Protein AF-0000000087151252 (afdb_homodimer)

Radius of gyration: 30.78 Å; Cα contacts (8 Å, |Δi|>4): 2308; chains: 2; bounding box: 63×96×91 Å

Organism: NCBI:txid2511166

Foldseek 3Di:
DPPPPCPDPPPPDDLVVLLVLVVLQQDWQAEEEAPADQPQPPDFNNLQVVLQVQLPRPHHYEYEDLVDCDHPHHGYHPAPLRPPDDHAEYEYEDELVCVLVNLLRCLVSPHQEYEAQYDDALLVDPVRVVSLLSSLVSCVVSVRAYFDHNAQAKAQNVNSGDSGSDPLSHQDPDQQAAFPQFAAEEEEECHRVQQSVLSNLLSNQRHHYRMGGHRHLCSGDDSLSVLLNLLQDDRHQEYEYEDADDPCPVSNLVSLQSNVVVNHAYEYQYFDPDPVRQVVSCNRRVDGGPDPVVVVVSCLQSLHHYDNGSLLRSLQSLLPRQAAFFPAQAEAEEEQDPVVQVVLVVLSVVLPGHDDWDDPVLLVQLCVLADNVFGSTRHGHRHNCSLQRVSRLSNVLSVQPDDRGRAYEYEYAAQDQPDDSHDLQSVLVSRVPGNGYYAYEHCADHYPNSSVSNSHSSHGYDDDSSSVSSNSCSSRRDSPPNPDDPDPPPPPDD/DPPPPCPDPPPPDPLVVLLVLVVLQQDWQAEEEAPADQPQPPDFNNLQVVLQVQLPRPHHYEYEDLVDCDHPHHGYHPALLRPPDDHAEYEYEDELVCVLVNLLRCLVSPHQEYEAQYDDALLVDPVRVVSLLSSLVSCVVSVRAYFDHNAQAKAQNVNSGDSGSDPLSHDDPDQQAAFPQFAAEEEEECHRVQQSVLSNLLSNQRHHYRMGGHRHLPSGDDSLSVLLNLLQDDRHQEYEYEDADDPCPVSNLVSLQSNVVVNHAYEYQYFDPDPVRQVVSCNRRVDGGPDPVVVVVSCLQSLHHYDNGSLLRSLQSLLPRQAAFFPAQAEAEEEQDPVVQVVLVVLSVVLPGHDDWDDPVLLVQLCVLADNPFGSTRHGHRHNCSLQRVSRLSNVLSVQPDDRGRAYEYEYAAQDQPDDSHDLQSVLVSRVPGNGYYAYEYCADHYPVSSVSNSHSSHGYDDDSSSVSSNSCSSRRDSPPHPDDPPPPPDPDD

Nearest PDB structures (foldseek):
  4yb8-assembly1_A  TM=8.398E-01  e=9.551E-38  Candidatus Korarchaeum cryptofilum OPF8
  4yaj-assembly1_C  TM=8.428E-01  e=3.394E-37  Candidatus Korarchaeum cryptofilum OPF8
  8wzu-assembly1_A  TM=8.624E-01  e=1.812E-35  Nitrosopumilus maritimus SCM1
  8wzu-assembly1_B  TM=8.651E-01  e=3.426E-34  Nitrosopumilus maritimus SCM1
  7cm9-assembly2_D  TM=8.663E-01  e=3.640E-33  Psychrobacter sp.

InterPro domains:
  IPR003781 CoA-binding [PF13380] (29-154)
  IPR003781 CoA-binding [SM00881] (25-121)
  IPR016102 Succinyl-CoA synthetase-like [G3DSA:3.40.50.261] (151-321)
  IPR016102 Succinyl-CoA synthetase-like [G3DSA:3.40.50.261] (324-485)
  IPR016102 Succinyl-CoA synthetase-like [SSF52210] (179-321)
  IPR016102 Succinyl-CoA synthetase-like [SSF52210] (328-480)
  IPR032875 Succinyl-CoA synthetase-like, flavodoxin domain [PF13607] (182-319)
  IPR036291 NAD(P)-binding domain superfamily [SSF51735] (22-151)

Solvent-accessible surface area (backbone atoms only — not comparable to full-atom values): 49402 Å² total; per-residue (Å²): 133,83,75,74,82,72,71,72,82,71,82,74,70,58,76,68,66,51,42,56,53,51,50,49,61,64,57,53,54,20,38,31,30,40,44,43,47,71,54,47,88,80,35,65,42,9,19,31,56,50,30,24,60,68,28,52,42,82,48,48,77,38,37,20,26,68,91,38,65,56,45,93,88,37,69,28,27,60,38,74,72,66,63,85,65,85,41,44,28,36,40,35,47,47,63,48,91,49,42,52,59,51,50,47,49,35,39,74,55,60,26,50,25,35,35,30,44,30,54,53,28,44,31,38,32,79,78,28,31,53,56,38,53,49,39,30,46,47,28,65,75,65,64,28,46,34,37,7,40,42,16,42,35,34,32,27,58,81,69,19,39,26,57,21,52,55,72,67,65,40,79,60,90,71,73,67,61,47,30,41,88,44,48,25,31,29,37,39,12,35,30,31,60,46,35,46,19,45,52,46,50,27,30,76,70,18,48,39,62,43,34,38,37,22,21,27,59,35,50,61,41,41,61,48,58,52,50,36,40,49,28,68,41,92,72,44,42,32,38,41,31,39,43,55,52,77,86,52,58,68,55,39,52,50,22,38,51,44,11,51,75,64,71,29,46,42,36,34,33,63,55,26,83,36,73,46,12,33,53,24,37,28,46,52,47,48,36,70,43,57,63,42,69,62,51,51,54,48,30,47,42,51,28,36,44,78,27,80,45,67,66,36,41,46,29,20,50,50,38,56,38,59,37,54,62,29,87,42,57,28,42,37,37,39,18,37,29,49,48,51,37,25,46,48,38,35,53,41,43,74,70,71,35,41,53,53,81,62,52,68,73,59,27,62,68,37,46,79,39,27,59,73,51,29,33,50,50,47,40,24,23,26,34,69,62,10,47,77,68,49,13,51,59,52,43,50,48,54,50,68,72,40,85,81,38,23,31,37,38,41,36,39,74,30,48,39,73,86,55,68,63,61,63,58,66,59,49,36,54,49,55,72,71,42,73,45,25,76,46,37,34,21,72,22,58,59,19,74,50,39,50,52,54,29,17,70,52,35,42,71,73,31,63,42,71,67,36,43,48,32,16,52,46,51,32,46,54,64,55,73,48,60,72,75,81,79,76,74,70,69,74,70,73,126,135,81,76,74,82,73,71,74,83,71,82,73,70,59,75,69,64,50,41,55,52,51,50,50,62,65,58,54,57,22,39,30,31,40,44,42,49,71,54,47,86,79,34,66,44,10,19,31,57,48,30,24,60,66,28,53,42,84,51,48,76,39,37,18,24,69,88,39,65,57,45,92,89,37,70,28,27,60,39,74,74,66,63,84,64,85,41,44,29,36,40,36,47,48,63,48,92,50,43,53,58,52,50,49,49,34,40,75,56,61,26,50,25,35,35,29,42,29,54,54,28,46,31,39,33,78,76,28,30,55,56,38,52,50,39,29,47,48,28,66,74,66,65,29,47,34,36,7,40,42,18,43,36,32,32,28,56,81,69,19,40,26,57,22,51,54,72,67,65,39,77,59,91,71,73,67,60,46,29,42,88,43,47,25,31,28,37,39,11,37,30,31,60,46,36,47,20,44,51,45,49,27,32,74,70,18,49,39,63,45,34,39,37,22,21,27,62,34,50,60,40,41,60,49,59,52,50,36,40,51,29,67,42,91,69,44,41,33,38,40,31,38,44,56,52,76,87,53,58,69,57,38,52,52,22,38,50,44,11,50,75,63,71,30,47,43,34,34,33,62,55,28,82,36,72,48,11,32,53,25,36,28,46,53,48,47,37,69,44,56,64,45,69,63,51,50,55,49,30,47,42,50,28,38,44,77,26,81,44,67,65,37,41,43,29,20,50,49,36,57,38,60,38,53,62,29,88,43,55,29,42,37,37,40,17,36,30,49,46,52,37,25,46,48,38,35,54,39,45,73,72,71,35,42,54,54,81,61,52,70,72,58,27,62,69,38,48,79,38,28,61,74,49,30,32,49,51,46,42,23,24,26,33,70,62,10,49,77,69,49,13,50,60,51,44,50,49,55,51,68,73,38,86,79,36,24,31,36,37,41,37,38,74,32,48,37,72,85,54,68,62,63,65,57,68,60,48,36,54,50,56,70,71,43,73,45,23,74,47,36,33,20,73,23,57,58,19,75,49,39,51,53,54,31,17,70,52,35,41,72,74,33,63,43,70,68,36,45,49,33,16,51,47,51,29,46,54,64,55,73,49,61,73,76,82,80,77,76,74,70,74,84,66,128

pLDDT: mean 88.68, std 16.19, range [20.23, 98.88]

Structure (mmCIF, N/CA/C/O backbone):
data_AF-0000000087151252-model_v1
#
loop_
_entity.id
_entity.type
_entity.pdbx_description
1 polymer 'CoA-binding domain-containing protein'
#
loop_
_atom_site.group_PDB
_atom_site.id
_atom_site.type_symbol
_atom_site.label_atom_id
_atom_site.label_alt_id
_atom_site.label_comp_id
_atom_site.label_asym_id
_atom_site.label_entity_id
_atom_site.label_seq_id
_atom_site.pdbx_PDB_ins_code
_atom_site.Cartn_x
_atom_site.Cartn_y
_atom_site.Cartn_z
_atom_site.occupancy
_atom_site.B_iso_or_equiv
_atom_site.auth_seq_id
_atom_site.auth_comp_id
_atom_site.auth_asym_id
_atom_site.auth_atom_id
_atom_site.pdbx_PDB_model_num
ATOM 1 N N . MET A 1 1 ? 6.73 -19.562 -46.688 1 26.31 1 MET A N 1
ATOM 2 C CA . MET A 1 1 ? 5.918 -20.734 -46.406 1 26.31 1 MET A CA 1
ATOM 3 C C . MET A 1 1 ? 5.59 -20.828 -44.906 1 26.31 1 MET A C 1
ATOM 5 O O . MET A 1 1 ? 6.488 -20.969 -44.094 1 26.31 1 MET A O 1
ATOM 9 N N . THR A 1 2 ? 4.566 -20.016 -44.469 1 27.31 2 THR A N 1
ATOM 10 C CA . THR A 1 2 ? 4.098 -19.688 -43.125 1 27.31 2 THR A CA 1
ATOM 11 C C . THR A 1 2 ? 3.574 -20.938 -42.406 1 27.31 2 THR A C 1
ATOM 13 O O . THR A 1 2 ? 2.59 -21.531 -42.844 1 27.31 2 THR A O 1
ATOM 16 N N . THR A 1 3 ? 4.473 -21.766 -41.875 1 30.97 3 THR A N 1
ATOM 17 C CA . THR A 1 3 ? 4.078 -23.047 -41.312 1 30.97 3 THR A CA 1
ATOM 18 C C . THR A 1 3 ? 3.018 -22.859 -40.219 1 30.97 3 THR A C 1
ATOM 20 O O . THR A 1 3 ? 3.236 -22.125 -39.25 1 30.97 3 THR A O 1
ATOM 23 N N . PRO A 1 4 ? 1.717 -23.078 -40.594 1 32.88 4 PRO A N 1
ATOM 24 C CA . PRO A 1 4 ? 0.592 -22.953 -39.656 1 32.88 4 PRO A CA 1
ATOM 25 C C . PRO A 1 4 ? 0.782 -23.766 -38.375 1 32.88 4 PRO A C 1
ATOM 27 O O . PRO A 1 4 ? 1.34 -24.875 -38.438 1 32.88 4 PRO A O 1
ATOM 30 N N . SER A 1 5 ? 1.129 -23.125 -37.312 1 31.77 5 SER A N 1
ATOM 31 C CA . SER A 1 5 ? 1.277 -23.75 -36 1 31.77 5 SER A CA 1
ATOM 32 C C . SER A 1 5 ? 0.039 -24.562 -35.625 1 31.77 5 SER A C 1
ATOM 34 O O . SER A 1 5 ? -1.017 -24 -35.344 1 31.77 5 SER A O 1
ATOM 36 N N . LEU A 1 6 ? -0.236 -25.734 -36.281 1 31.92 6 LEU A N 1
ATOM 37 C CA . LEU A 1 6 ? -1.342 -26.656 -36.062 1 31.92 6 LEU A CA 1
ATOM 38 C C . LEU A 1 6 ? -1.328 -27.203 -34.656 1 31.92 6 LEU A C 1
ATOM 40 O O . LEU A 1 6 ? -0.606 -28.156 -34.344 1 31.92 6 LEU A O 1
ATOM 44 N N . THR A 1 7 ? -1.329 -26.422 -33.688 1 33.91 7 THR A N 1
ATOM 45 C CA . THR A 1 7 ? -1.478 -27.172 -32.469 1 33.91 7 THR A CA 1
ATOM 46 C C . THR A 1 7 ? -2.805 -27.938 -32.438 1 33.91 7 THR A C 1
ATOM 48 O O . THR A 1 7 ? -3.867 -27.328 -32.625 1 33.91 7 THR A O 1
ATOM 51 N N . PRO A 1 8 ? -2.867 -29.219 -32.844 1 31.44 8 PRO A N 1
ATOM 52 C CA . PRO A 1 8 ? -4.117 -29.984 -32.844 1 31.44 8 PRO A CA 1
ATOM 53 C C .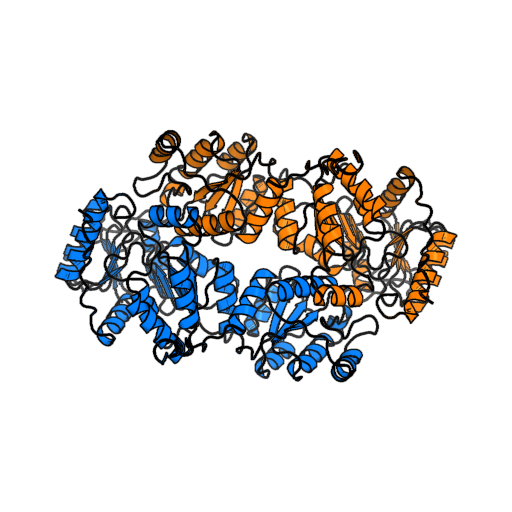 PRO A 1 8 ? -5 -29.688 -31.641 1 31.44 8 PRO A C 1
ATOM 55 O O . PRO A 1 8 ? -4.5 -29.297 -30.594 1 31.44 8 PRO A O 1
ATOM 58 N N . ALA A 1 9 ? -6.285 -29.547 -31.922 1 39.12 9 ALA A N 1
ATOM 59 C CA . ALA A 1 9 ? -7.375 -29.453 -30.938 1 39.12 9 ALA A CA 1
ATOM 60 C C . ALA A 1 9 ? -7.332 -30.609 -29.953 1 39.12 9 ALA A C 1
ATOM 62 O O . ALA A 1 9 ? -7.527 -31.766 -30.328 1 39.12 9 ALA A O 1
ATOM 63 N N . GLN A 1 10 ? -6.48 -30.547 -28.922 1 34.94 10 GLN A N 1
ATOM 64 C CA . GLN A 1 10 ? -6.488 -31.594 -27.906 1 34.94 10 GLN A CA 1
ATOM 65 C C . GLN A 1 10 ? -7.914 -31.984 -27.516 1 34.94 10 GLN A C 1
ATOM 67 O O . GLN A 1 10 ? -8.773 -31.109 -27.328 1 34.94 10 GLN A O 1
ATOM 72 N N . ASP A 1 11 ? -8.32 -33.125 -27.75 1 34.62 11 ASP A N 1
ATOM 73 C CA . ASP A 1 11 ? -9.57 -33.719 -27.312 1 34.62 11 ASP A CA 1
ATOM 74 C C . ASP A 1 11 ? -9.844 -33.438 -25.828 1 34.62 11 ASP A C 1
ATOM 76 O O . ASP A 1 11 ? -9.07 -33.875 -24.969 1 34.62 11 ASP A O 1
ATOM 80 N N . HIS A 1 12 ? -10.422 -32.312 -25.531 1 39.84 12 HIS A N 1
ATOM 81 C CA . HIS A 1 12 ? -10.867 -31.938 -24.203 1 39.84 12 HIS A CA 1
ATOM 82 C C . HIS A 1 12 ? -11.75 -33.031 -23.578 1 39.84 12 HIS A C 1
ATOM 84 O O . HIS A 1 12 ? -12.742 -33.438 -24.188 1 39.84 12 HIS A O 1
ATOM 90 N N . ALA A 1 13 ? -11.289 -33.812 -22.672 1 43.25 13 ALA A N 1
ATOM 91 C CA . ALA A 1 13 ? -12.102 -34.75 -21.906 1 43.25 13 ALA A CA 1
ATOM 92 C C . ALA A 1 13 ? -13.414 -34.125 -21.469 1 43.25 13 ALA A C 1
ATOM 94 O O . ALA A 1 13 ? -13.477 -32.906 -21.25 1 43.25 13 ALA A O 1
ATOM 95 N N . PRO A 1 14 ? -14.539 -34.781 -21.328 1 40.28 14 PRO A N 1
ATOM 96 C CA . PRO A 1 14 ? -15.789 -34.188 -20.859 1 40.28 14 PRO A CA 1
ATOM 97 C C . PRO A 1 14 ? -15.633 -33.469 -19.516 1 40.28 14 PRO A C 1
ATOM 99 O O . PRO A 1 14 ? -14.734 -33.781 -18.734 1 40.28 14 PRO A O 1
ATOM 102 N N . ALA A 1 15 ? -16.484 -32.406 -19.422 1 49.31 15 ALA A N 1
ATOM 103 C CA . ALA A 1 15 ? -16.453 -31.406 -18.328 1 49.31 15 ALA A CA 1
ATOM 104 C C . ALA A 1 15 ? -16.375 -32.094 -16.969 1 49.31 15 ALA A C 1
ATOM 106 O O . ALA A 1 15 ? -15.672 -31.641 -16.078 1 49.31 15 ALA A O 1
ATOM 107 N N . ASP A 1 16 ? -17.062 -33.219 -16.797 1 45.44 16 ASP A N 1
ATOM 108 C CA . ASP A 1 16 ? -17.234 -33.906 -15.523 1 45.44 16 ASP A CA 1
ATOM 109 C C . ASP A 1 16 ? -15.961 -34.656 -15.141 1 45.44 16 ASP A C 1
ATOM 111 O O . ASP A 1 16 ? -15.555 -34.688 -13.977 1 45.44 16 ASP A O 1
ATOM 115 N N . ALA A 1 17 ? -15.352 -35.375 -16.016 1 46.94 17 ALA A N 1
ATOM 116 C CA . ALA A 1 17 ? -14.148 -36.188 -15.773 1 46.94 17 ALA A CA 1
ATOM 117 C C . ALA A 1 17 ? -12.945 -35.281 -15.492 1 46.94 17 ALA A C 1
ATOM 119 O O . ALA A 1 17 ? -12.094 -35.625 -14.664 1 46.94 17 ALA A O 1
ATOM 120 N N . GLY A 1 18 ? -13.023 -34.125 -15.883 1 65.81 18 GLY A N 1
ATOM 121 C CA . GLY A 1 18 ? -11.984 -33.125 -15.688 1 65.81 18 GLY A CA 1
ATOM 122 C C . GLY A 1 18 ? -11.969 -32.531 -14.281 1 65.81 18 GLY A C 1
ATOM 123 O O . GLY A 1 18 ? -10.906 -32.438 -13.664 1 65.81 18 GLY A O 1
ATOM 124 N N . GLY A 1 19 ? -13.141 -32.406 -13.742 1 76.44 19 GLY A N 1
ATOM 125 C CA . GLY A 1 19 ? -13.273 -31.859 -12.391 1 76.44 19 GLY A CA 1
ATOM 126 C C . GLY A 1 19 ? -12.797 -32.812 -11.32 1 76.44 19 GLY A C 1
ATOM 127 O O . GLY A 1 19 ? -12.07 -32.438 -10.406 1 76.44 19 GLY A O 1
ATOM 128 N N . ALA A 1 20 ? -13.125 -34.156 -11.508 1 83.19 20 ALA A N 1
ATOM 129 C CA . ALA A 1 20 ? -12.734 -35.156 -10.547 1 83.19 20 ALA A CA 1
ATOM 130 C C . ALA A 1 20 ? -11.219 -35.344 -10.539 1 83.19 20 ALA A C 1
ATOM 132 O O . ALA A 1 20 ? -10.617 -35.562 -9.484 1 83.19 20 ALA A O 1
ATOM 133 N N . ALA A 1 21 ? -10.68 -35.219 -11.68 1 88.81 21 ALA A N 1
ATOM 134 C CA . ALA A 1 21 ? -9.227 -35.406 -11.797 1 88.81 21 ALA A CA 1
ATOM 135 C C . ALA A 1 21 ? -8.492 -34.25 -11.086 1 88.81 21 ALA A C 1
ATOM 137 O O . ALA A 1 21 ? -7.473 -34.5 -10.43 1 88.81 21 ALA A O 1
ATOM 138 N N . ILE A 1 22 ? -9.023 -33.062 -11.188 1 95.19 22 ILE A N 1
ATOM 139 C CA . ILE A 1 22 ? -8.406 -31.906 -10.547 1 95.19 22 ILE A CA 1
ATOM 140 C C . ILE A 1 22 ? -8.57 -32 -9.031 1 95.19 22 ILE A C 1
ATOM 142 O O . ILE A 1 22 ? -7.641 -31.703 -8.273 1 95.19 22 ILE A O 1
ATOM 146 N N . GLU A 1 23 ? -9.711 -32.469 -8.633 1 92.88 23 GLU A N 1
ATOM 147 C CA . GLU A 1 23 ? -9.953 -32.656 -7.199 1 92.88 23 GLU A CA 1
ATOM 148 C C . GLU A 1 23 ? -8.969 -33.656 -6.594 1 92.88 23 GLU A C 1
ATOM 150 O O . GLU A 1 23 ? -8.398 -33.406 -5.527 1 92.88 23 GLU A O 1
ATOM 155 N N . ALA A 1 24 ? -8.836 -34.719 -7.297 1 92.19 24 ALA A N 1
ATOM 156 C CA . ALA A 1 24 ? -7.898 -35.75 -6.828 1 92.19 24 ALA A CA 1
ATOM 157 C C . ALA A 1 24 ? -6.469 -35.219 -6.828 1 92.19 24 ALA A C 1
ATOM 159 O O . ALA A 1 24 ? -5.68 -35.531 -5.934 1 92.19 24 ALA A O 1
ATOM 160 N N . PHE A 1 25 ? -6.164 -34.469 -7.766 1 96.44 25 PHE A N 1
ATOM 161 C CA . PHE A 1 25 ? -4.859 -33.812 -7.891 1 96.44 25 PHE A CA 1
ATOM 162 C C . PHE A 1 25 ? -4.566 -32.938 -6.676 1 96.44 25 PHE A C 1
ATOM 164 O O . PHE A 1 25 ? -3.455 -32.969 -6.141 1 96.44 25 PHE A O 1
ATOM 171 N N . LEU A 1 26 ? -5.574 -32.219 -6.184 1 97.75 26 LEU A N 1
ATOM 172 C CA . LEU A 1 26 ? -5.402 -31.234 -5.133 1 97.75 26 LEU A CA 1
ATOM 173 C C . LEU A 1 26 ? -5.555 -31.859 -3.754 1 97.75 26 LEU A C 1
ATOM 175 O O . LEU A 1 26 ? -5.273 -31.219 -2.74 1 97.75 26 LEU A O 1
ATOM 179 N N . LYS A 1 27 ? -5.93 -33.188 -3.676 1 96.88 27 LYS A N 1
ATOM 180 C CA . LYS A 1 27 ? -6.164 -33.844 -2.4 1 96.88 27 LYS A CA 1
ATOM 181 C C . LYS A 1 27 ? -5.469 -35.219 -2.361 1 96.88 27 LYS A C 1
ATOM 183 O O . LYS A 1 27 ? -6.094 -36.219 -2.045 1 96.88 27 LYS A O 1
ATOM 188 N N . PRO A 1 28 ? -4.215 -35.188 -2.564 1 97.75 28 PRO A N 1
ATOM 189 C CA . PRO A 1 28 ? -3.5 -36.469 -2.502 1 97.75 28 PRO A CA 1
ATOM 190 C C . PRO A 1 28 ? -3.369 -37 -1.077 1 97.75 28 PRO A C 1
ATOM 192 O O . PRO A 1 28 ? -3.303 -36.219 -0.126 1 97.75 28 PRO A O 1
ATOM 195 N N . LYS A 1 29 ? -3.303 -38.25 -0.975 1 96.75 29 LYS A N 1
ATOM 196 C CA . LYS A 1 29 ? -3.09 -38.906 0.322 1 96.75 29 LYS A CA 1
ATOM 197 C C . LYS A 1 29 ? -1.644 -39.375 0.474 1 96.75 29 LYS A C 1
ATOM 199 O O . LYS A 1 29 ? -1.199 -39.688 1.581 1 96.75 29 LYS A O 1
ATOM 204 N N . SER A 1 30 ? -0.995 -39.438 -0.551 1 97.75 30 SER A N 1
ATOM 205 C CA . SER A 1 30 ? 0.424 -39.781 -0.576 1 97.75 30 SER A CA 1
ATOM 206 C C . SER A 1 30 ? 1.166 -39 -1.645 1 97.75 30 SER A C 1
ATOM 208 O O . SER A 1 30 ? 0.659 -38.812 -2.754 1 97.75 30 SER A O 1
ATOM 210 N N . ILE A 1 31 ? 2.373 -38.5 -1.256 1 98.25 31 ILE A N 1
ATOM 211 C CA . ILE A 1 31 ? 3.139 -37.625 -2.156 1 98.25 31 ILE A CA 1
ATOM 212 C C . ILE A 1 31 ? 4.578 -38.125 -2.24 1 98.25 31 ILE A C 1
ATOM 214 O O . ILE A 1 31 ? 5.27 -38.219 -1.223 1 98.25 31 ILE A O 1
ATOM 218 N N . ALA A 1 32 ? 5.016 -38.469 -3.418 1 98.5 32 ALA A N 1
ATOM 219 C CA . ALA A 1 32 ? 6.414 -38.812 -3.662 1 98.5 32 ALA A CA 1
ATOM 220 C C . ALA A 1 32 ? 7.203 -37.562 -4.09 1 98.5 32 ALA A C 1
ATOM 222 O O . ALA A 1 32 ? 6.754 -36.781 -4.938 1 98.5 32 ALA A O 1
ATOM 223 N N . LEU A 1 33 ? 8.328 -37.375 -3.434 1 97.88 33 LEU A N 1
ATOM 224 C CA . LEU A 1 33 ? 9.258 -36.312 -3.82 1 97.88 33 LEU A CA 1
ATOM 225 C C . LEU A 1 33 ? 10.445 -36.875 -4.594 1 97.88 33 LEU A C 1
ATOM 227 O O . LEU A 1 33 ? 11.414 -37.344 -3.992 1 97.88 33 LEU A O 1
ATOM 231 N N . ILE A 1 34 ? 10.297 -36.781 -5.926 1 98.06 34 ILE A N 1
ATOM 232 C CA . ILE A 1 34 ? 11.375 -37.281 -6.785 1 98.06 34 ILE A CA 1
ATOM 233 C C . ILE A 1 34 ? 12.531 -36.281 -6.789 1 98.06 34 ILE A C 1
ATOM 235 O O . ILE A 1 34 ? 12.375 -35.156 -7.25 1 98.06 34 ILE A O 1
ATOM 239 N N . GLY A 1 35 ? 13.68 -36.656 -6.324 1 95.25 35 GLY A N 1
ATOM 240 C CA . GLY A 1 35 ? 14.82 -35.781 -6.16 1 95.25 35 GLY A CA 1
ATOM 241 C C . GLY A 1 35 ? 14.945 -35.219 -4.75 1 95.25 35 GLY A C 1
ATOM 242 O O . GLY A 1 35 ? 15.586 -34.188 -4.535 1 95.25 35 GLY A O 1
ATOM 243 N N . ALA A 1 36 ? 14.336 -35.844 -3.795 1 94.75 36 ALA A N 1
ATOM 244 C CA . ALA A 1 36 ? 14.391 -35.406 -2.4 1 94.75 36 ALA A CA 1
ATOM 245 C C . ALA A 1 36 ? 15.836 -35.25 -1.932 1 94.75 36 ALA A C 1
ATOM 247 O O . ALA A 1 36 ? 16.719 -36 -2.35 1 94.75 36 ALA A O 1
ATOM 248 N N . ALA A 1 37 ? 16.031 -34.219 -1.108 1 91.62 37 ALA A N 1
ATOM 249 C CA . ALA A 1 37 ? 17.375 -33.906 -0.602 1 91.62 37 ALA A CA 1
ATOM 250 C C . ALA A 1 37 ? 17.312 -33.469 0.855 1 91.62 37 ALA A C 1
ATOM 252 O O . ALA A 1 37 ? 16.312 -32.906 1.302 1 91.62 37 ALA A O 1
ATOM 253 N N . PRO A 1 38 ? 18.422 -33.656 1.586 1 87.56 38 PRO A N 1
ATOM 254 C CA . PRO A 1 38 ? 18.422 -33.344 3.02 1 87.56 38 PRO A CA 1
ATOM 255 C C . PRO A 1 38 ? 18.578 -31.875 3.314 1 87.56 38 PRO A C 1
ATOM 257 O O . PRO A 1 38 ? 18.219 -31.406 4.402 1 87.56 38 PRO A O 1
ATOM 260 N N . ALA A 1 39 ? 19.188 -31.094 2.461 1 75.94 39 ALA A N 1
ATOM 261 C CA . ALA A 1 39 ? 19.469 -29.688 2.734 1 75.94 39 ALA A CA 1
ATOM 262 C C . ALA A 1 39 ? 18.188 -28.859 2.705 1 75.94 39 ALA A C 1
ATOM 264 O O . ALA A 1 39 ? 17.812 -28.328 1.657 1 75.94 39 ALA A O 1
ATOM 265 N N . GLU A 1 40 ? 17.672 -28.547 3.83 1 72.56 40 GLU A N 1
ATOM 266 C CA . GLU A 1 40 ? 16.328 -27.969 3.934 1 72.56 40 GLU A CA 1
ATOM 267 C C . GLU A 1 40 ? 16.391 -26.438 3.777 1 72.56 40 GLU A C 1
ATOM 269 O O . GLU A 1 40 ? 15.398 -25.828 3.369 1 72.56 40 GLU A O 1
ATOM 274 N N . GLN A 1 41 ? 17.375 -25.766 4.02 1 63.38 41 GLN A N 1
ATOM 275 C CA . GLN A 1 41 ? 17.375 -24.297 4.082 1 63.38 41 GLN A CA 1
ATOM 276 C C . GLN A 1 41 ? 17.938 -23.703 2.805 1 63.38 41 GLN A C 1
ATOM 278 O O . GLN A 1 41 ? 17.703 -22.516 2.51 1 63.38 41 GLN A O 1
ATOM 283 N N . ARG A 1 42 ? 18.516 -24.609 2.119 1 64.19 42 ARG A N 1
ATOM 284 C CA . ARG A 1 42 ? 19.281 -23.906 1.084 1 64.19 42 ARG A CA 1
ATOM 285 C C . ARG A 1 42 ? 19.047 -24.547 -0.285 1 64.19 42 ARG A C 1
ATOM 287 O O . ARG A 1 42 ? 19.875 -24.422 -1.181 1 64.19 42 ARG A O 1
ATOM 294 N N . SER A 1 43 ? 17.922 -25.109 -0.285 1 77.12 43 SER A N 1
ATOM 295 C CA . SER A 1 43 ? 17.656 -25.719 -1.589 1 77.12 43 SER A CA 1
ATOM 296 C C . SER A 1 43 ? 16.156 -25.906 -1.813 1 77.12 43 SER A C 1
ATOM 298 O O . SER A 1 43 ? 15.406 -26.141 -0.864 1 77.12 43 SER A O 1
ATOM 300 N N . ILE A 1 44 ? 15.781 -25.844 -3.08 1 83.38 44 ILE A N 1
ATOM 301 C CA . ILE A 1 44 ? 14.391 -26.062 -3.475 1 83.38 44 ILE A CA 1
ATOM 302 C C . ILE A 1 44 ? 13.953 -27.469 -3.076 1 83.38 44 ILE A C 1
ATOM 304 O O . ILE A 1 44 ? 12.883 -27.641 -2.49 1 83.38 44 ILE A O 1
ATOM 308 N N . ARG A 1 45 ? 14.789 -28.422 -3.303 1 87.62 45 ARG A N 1
ATOM 309 C CA . ARG A 1 45 ? 14.477 -29.812 -3.053 1 87.62 45 ARG A CA 1
ATOM 310 C C . ARG A 1 45 ? 14.297 -30.078 -1.562 1 87.62 45 ARG A C 1
ATOM 312 O O . ARG A 1 45 ? 13.398 -30.828 -1.164 1 87.62 45 ARG A O 1
ATOM 319 N N . GLY A 1 46 ? 15.125 -29.469 -0.816 1 86.88 46 GLY A N 1
ATOM 320 C CA . GLY A 1 46 ? 14.984 -29.578 0.626 1 86.88 46 GLY A CA 1
ATOM 321 C C . GLY A 1 46 ? 13.758 -28.859 1.162 1 86.88 46 GLY A C 1
ATOM 322 O O . GLY A 1 46 ? 13.094 -29.344 2.08 1 86.88 46 GLY A O 1
ATOM 323 N N . ALA A 1 47 ? 13.461 -27.781 0.597 1 88.19 47 ALA A N 1
ATOM 324 C CA . ALA A 1 47 ? 12.328 -26.969 1.043 1 88.19 47 ALA A CA 1
ATOM 325 C C . ALA A 1 47 ? 11.008 -27.688 0.798 1 88.19 47 ALA A C 1
ATOM 327 O O . ALA A 1 47 ? 10.062 -27.547 1.578 1 88.19 47 ALA A O 1
ATOM 328 N N . LEU A 1 48 ? 10.961 -28.484 -0.24 1 93.06 48 LEU A N 1
ATOM 329 C CA . LEU A 1 48 ? 9.734 -29.219 -0.571 1 93.06 48 LEU A CA 1
ATOM 330 C C . LEU A 1 48 ? 9.328 -30.141 0.572 1 93.06 48 LEU A C 1
ATOM 332 O O . LEU A 1 48 ? 8.164 -30.141 0.988 1 93.06 48 LEU A O 1
ATOM 336 N N . MET A 1 49 ? 10.281 -30.828 1.06 1 91.31 49 MET A N 1
ATOM 337 C CA . MET A 1 49 ? 9.992 -31.75 2.154 1 91.31 49 MET A CA 1
ATOM 338 C C . MET A 1 49 ? 9.656 -30.984 3.432 1 91.31 49 MET A C 1
ATOM 340 O O . MET A 1 49 ? 8.727 -31.359 4.152 1 91.31 49 MET A O 1
ATOM 344 N N . ARG A 1 50 ? 10.367 -29.969 3.684 1 90.88 50 ARG A N 1
ATOM 345 C CA . ARG A 1 50 ? 10.164 -29.156 4.883 1 90.88 50 ARG A CA 1
ATOM 346 C C . ARG A 1 50 ? 8.766 -28.547 4.895 1 90.88 50 ARG A C 1
ATOM 348 O O . ARG A 1 50 ? 8.047 -28.641 5.895 1 90.88 50 ARG A O 1
ATOM 355 N N . VAL A 1 51 ? 8.398 -27.969 3.838 1 91.88 51 VAL A N 1
ATOM 356 C CA . VAL A 1 51 ? 7.133 -27.266 3.764 1 91.88 51 VAL A CA 1
ATOM 357 C C . VAL A 1 51 ? 5.973 -28.25 3.863 1 91.88 51 VAL A C 1
ATOM 359 O O . VAL A 1 51 ? 4.969 -27.969 4.52 1 91.88 51 VAL A O 1
ATOM 362 N N . LEU A 1 52 ? 6.145 -29.375 3.244 1 92.5 52 LEU A N 1
ATOM 363 C CA . LEU A 1 52 ? 5.113 -30.406 3.314 1 92.5 52 LEU A CA 1
ATOM 364 C C . LEU A 1 52 ? 4.918 -30.875 4.75 1 92.5 52 LEU A C 1
ATOM 366 O O . LEU A 1 52 ? 3.783 -31.047 5.203 1 92.5 52 LEU A O 1
ATOM 370 N N . ARG A 1 53 ? 5.969 -31.047 5.438 1 90.62 53 ARG A N 1
ATOM 371 C CA . ARG A 1 53 ? 5.914 -31.516 6.816 1 90.62 53 ARG A CA 1
ATOM 372 C C . ARG A 1 53 ? 5.336 -30.453 7.738 1 90.62 53 ARG A C 1
ATOM 374 O O . ARG A 1 53 ? 4.453 -30.734 8.547 1 90.62 53 ARG A O 1
ATOM 381 N N . ARG A 1 54 ? 5.777 -29.312 7.547 1 88.81 54 ARG A N 1
ATOM 382 C CA . ARG A 1 54 ? 5.379 -28.219 8.43 1 88.81 54 ARG A CA 1
ATOM 383 C C . ARG A 1 54 ? 3.959 -27.766 8.125 1 88.81 54 ARG A C 1
ATOM 385 O O . ARG A 1 54 ? 3.291 -27.172 8.984 1 88.81 54 ARG A O 1
ATOM 392 N N . GLY A 1 55 ? 3.598 -27.984 6.855 1 88.44 55 GLY A N 1
ATOM 393 C CA . GLY A 1 55 ? 2.268 -27.578 6.441 1 88.44 55 GLY A CA 1
ATOM 394 C C . GLY A 1 55 ? 1.161 -28.422 7.031 1 88.44 55 GLY A C 1
ATOM 395 O O . GLY A 1 55 ? -0.021 -28.109 6.871 1 88.44 55 GLY A O 1
ATOM 396 N N . GLY A 1 56 ? 1.465 -29.484 7.691 1 88.31 56 GLY A N 1
ATOM 397 C CA . GLY A 1 56 ? 0.479 -30.297 8.383 1 88.31 56 GLY A CA 1
ATOM 398 C C . GLY A 1 56 ? -0.08 -31.422 7.52 1 88.31 56 GLY A C 1
ATOM 399 O O . GLY A 1 56 ? -1.204 -31.875 7.738 1 88.31 56 GLY A O 1
ATOM 400 N N . PHE A 1 57 ? 0.632 -31.797 6.5 1 94.56 57 PHE A N 1
ATOM 401 C CA . PHE A 1 57 ? 0.176 -32.875 5.645 1 94.56 57 PHE A CA 1
ATOM 402 C C . PHE A 1 57 ? 0.031 -34.188 6.441 1 94.56 57 PHE A C 1
ATOM 404 O O . PHE A 1 57 ? 0.974 -34.625 7.105 1 94.56 57 PHE A O 1
ATOM 411 N N . ASP A 1 58 ? -1.145 -34.781 6.387 1 94.81 58 ASP A N 1
ATOM 412 C CA . ASP A 1 58 ? -1.425 -35.969 7.184 1 94.81 58 ASP A CA 1
ATOM 413 C C . ASP A 1 58 ? -1.267 -37.25 6.348 1 94.81 58 ASP A C 1
ATOM 415 O O . ASP A 1 58 ? -1.474 -38.344 6.848 1 94.81 58 ASP A O 1
ATOM 419 N N . GLY A 1 59 ? -0.886 -37.125 5.137 1 95.75 59 GLY A N 1
ATOM 420 C CA . GLY A 1 59 ? -0.647 -38.25 4.281 1 95.75 59 GLY A CA 1
ATOM 421 C C . GLY A 1 59 ? 0.782 -38.781 4.34 1 95.75 59 GLY A C 1
ATOM 422 O O . GLY A 1 59 ? 1.554 -38.344 5.211 1 95.75 59 GLY A O 1
ATOM 423 N N . ARG A 1 60 ? 1.119 -39.656 3.5 1 95.81 60 ARG A N 1
ATOM 424 C CA . ARG A 1 60 ? 2.451 -40.25 3.467 1 95.81 60 ARG A CA 1
ATOM 425 C C . ARG A 1 60 ? 3.391 -39.438 2.578 1 95.81 60 ARG A C 1
ATOM 427 O O . ARG A 1 60 ? 3.057 -39.125 1.434 1 95.81 60 ARG A O 1
ATOM 434 N N . ILE A 1 61 ? 4.492 -39.094 3.18 1 96.31 61 ILE A N 1
ATOM 435 C CA . ILE A 1 61 ? 5.555 -38.438 2.416 1 96.31 61 ILE A CA 1
ATOM 436 C C . ILE A 1 61 ? 6.594 -39.5 2.002 1 96.31 61 ILE A C 1
ATOM 438 O O . ILE A 1 61 ? 7.121 -40.219 2.844 1 96.31 61 ILE A O 1
ATOM 442 N N . VAL A 1 62 ? 6.898 -39.5 0.724 1 97.5 62 VAL A N 1
ATOM 443 C CA . VAL A 1 62 ? 7.723 -40.562 0.164 1 97.5 62 VAL A CA 1
ATOM 444 C C . VAL A 1 62 ? 8.93 -39.969 -0.555 1 97.5 62 VAL A C 1
ATOM 446 O O . VAL A 1 62 ? 8.914 -39.812 -1.778 1 97.5 62 VAL A O 1
ATOM 449 N N . PRO A 1 63 ? 10.031 -39.75 0.189 1 97.5 63 PRO A N 1
ATOM 450 C CA . PRO A 1 63 ? 11.242 -39.281 -0.495 1 97.5 63 PRO A CA 1
ATOM 451 C C . PRO A 1 63 ? 11.82 -40.344 -1.437 1 97.5 63 PRO A C 1
ATOM 453 O O . PRO A 1 63 ? 11.898 -41.5 -1.081 1 97.5 63 PRO A O 1
ATOM 456 N N . VAL A 1 64 ? 12.164 -39.938 -2.6 1 97.94 64 VAL A N 1
ATOM 457 C CA . VAL A 1 64 ? 12.766 -40.812 -3.586 1 97.94 64 VAL A CA 1
ATOM 458 C C . VAL A 1 64 ? 14.094 -40.25 -4.059 1 97.94 64 VAL A C 1
ATOM 460 O O . VAL A 1 64 ? 14.141 -39.156 -4.629 1 97.94 64 VAL A O 1
ATOM 463 N N . ASN A 1 65 ? 15.086 -40.844 -3.865 1 97.06 65 ASN A N 1
ATOM 464 C CA . ASN A 1 65 ? 16.453 -40.5 -4.246 1 97.06 65 ASN A CA 1
ATOM 465 C C . ASN A 1 65 ? 17.391 -41.719 -4.117 1 97.06 65 ASN A C 1
ATOM 467 O O . ASN A 1 65 ? 17.531 -42.281 -3.037 1 97.06 65 ASN A O 1
ATOM 471 N N . PRO A 1 66 ? 18.078 -42 -5.191 1 95.81 66 PRO A N 1
ATOM 472 C CA . PRO A 1 66 ? 18.906 -43.219 -5.148 1 95.81 66 PRO A CA 1
ATOM 473 C C . PRO A 1 66 ? 20.125 -43.062 -4.238 1 95.81 66 PRO A C 1
ATOM 475 O O . PRO A 1 66 ? 20.734 -44.062 -3.859 1 95.81 66 PRO A O 1
ATOM 478 N N . SER A 1 67 ? 20.469 -41.906 -3.816 1 95.25 67 SER A N 1
ATOM 479 C CA . SER A 1 67 ? 21.703 -41.656 -3.1 1 95.25 67 SER A CA 1
ATOM 480 C C . SER A 1 67 ? 21.5 -41.75 -1.59 1 95.25 67 SER A C 1
ATOM 482 O O . SER A 1 67 ? 22.469 -41.75 -0.826 1 95.25 67 SER A O 1
ATOM 484 N N . TYR A 1 68 ? 20.25 -41.875 -1.134 1 95.19 68 TYR A N 1
ATOM 485 C CA . TYR A 1 68 ? 19.984 -41.844 0.299 1 95.19 68 TYR A CA 1
ATOM 486 C C . TYR A 1 68 ? 19.078 -43 0.721 1 95.19 68 TYR A C 1
ATOM 488 O O . TYR A 1 68 ? 18.141 -43.344 0.001 1 95.19 68 TYR A O 1
ATOM 496 N N . ALA A 1 69 ? 19.312 -43.531 1.897 1 95.44 69 ALA A N 1
ATOM 497 C CA . ALA A 1 69 ? 18.422 -44.5 2.492 1 95.44 69 ALA A CA 1
ATOM 498 C C . ALA A 1 69 ? 17.391 -43.844 3.387 1 95.44 69 ALA A C 1
ATOM 500 O O . ALA A 1 69 ? 16.312 -44.375 3.627 1 95.44 69 ALA A O 1
ATOM 501 N N . GLU A 1 70 ? 17.844 -42.656 3.842 1 95.06 70 GLU A N 1
ATOM 502 C CA . GLU A 1 70 ? 17 -41.875 4.738 1 95.06 70 GLU A CA 1
ATOM 503 C C . GLU A 1 70 ? 17.25 -40.375 4.555 1 95.06 70 GLU A C 1
ATOM 505 O O . GLU A 1 70 ? 18.391 -39.969 4.293 1 95.06 70 GLU A O 1
ATOM 510 N N . ILE A 1 71 ? 16.219 -39.625 4.656 1 94.56 71 ILE A N 1
ATOM 511 C CA . ILE A 1 71 ? 16.328 -38.188 4.629 1 94.56 71 ILE A CA 1
ATOM 512 C C . ILE A 1 71 ? 15.586 -37.562 5.816 1 94.56 71 ILE A C 1
ATOM 514 O O . ILE A 1 71 ? 14.359 -37.656 5.895 1 94.56 71 ILE A O 1
ATOM 518 N N . ASN A 1 72 ? 16.312 -36.938 6.719 1 91.56 72 ASN A N 1
ATOM 519 C CA . ASN A 1 72 ? 15.773 -36.25 7.887 1 91.56 72 ASN A CA 1
ATOM 520 C C . ASN A 1 72 ? 14.781 -37.125 8.656 1 91.56 72 ASN A C 1
ATOM 522 O O . ASN A 1 72 ? 13.68 -36.688 8.969 1 91.56 72 ASN A O 1
ATOM 526 N N . GLY A 1 73 ? 15.023 -38.375 8.789 1 91.38 73 GLY A N 1
ATOM 527 C CA . GLY A 1 73 ? 14.25 -39.281 9.617 1 91.38 73 GLY A CA 1
ATOM 528 C C . GLY A 1 73 ? 13.172 -40.031 8.844 1 91.38 73 GLY A C 1
ATOM 529 O O . GLY A 1 73 ? 12.43 -40.812 9.414 1 91.38 73 GLY A O 1
ATOM 530 N N . THR A 1 74 ? 13.078 -39.844 7.574 1 93.75 74 THR A N 1
ATOM 531 C CA . THR A 1 74 ? 12.094 -40.5 6.723 1 93.75 74 THR A CA 1
ATOM 532 C C . THR A 1 74 ? 12.758 -41.469 5.762 1 93.75 74 THR A C 1
ATOM 534 O O . THR A 1 74 ? 13.711 -41.125 5.062 1 93.75 74 THR A O 1
ATOM 537 N N . PRO A 1 75 ? 12.258 -42.688 5.762 1 95.5 75 PRO A N 1
ATOM 538 C CA . PRO A 1 75 ? 12.844 -43.625 4.809 1 95.5 75 PRO A CA 1
ATOM 539 C C . PRO A 1 75 ? 12.805 -43.125 3.369 1 95.5 75 PRO A C 1
ATOM 541 O O . PRO A 1 75 ? 11.789 -42.562 2.934 1 95.5 75 PRO A O 1
ATOM 544 N N . CYS A 1 76 ? 13.922 -43.281 2.707 1 97.44 76 CYS A N 1
ATOM 545 C CA . CYS A 1 76 ? 14.055 -42.844 1.321 1 97.44 76 CYS A CA 1
ATOM 546 C C . CYS A 1 76 ? 14.125 -44.031 0.378 1 97.44 76 CYS A C 1
ATOM 548 O O . CYS A 1 76 ? 14.734 -45.062 0.703 1 97.44 76 CYS A O 1
ATOM 550 N N . TYR A 1 77 ? 13.469 -43.938 -0.75 1 98.06 77 TYR A N 1
ATOM 551 C CA . TYR A 1 77 ? 13.422 -45 -1.734 1 98.06 77 TYR A CA 1
ATOM 552 C C . TYR A 1 77 ? 14.328 -44.688 -2.922 1 98.06 77 TYR A C 1
ATOM 554 O O . TYR A 1 77 ? 14.445 -43.531 -3.342 1 98.06 77 TYR A O 1
ATOM 562 N N . PRO A 1 78 ? 14.961 -45.625 -3.521 1 97 78 PRO A N 1
ATOM 563 C CA . PRO A 1 78 ? 15.891 -45.375 -4.629 1 97 78 PRO A CA 1
ATOM 564 C C . PRO A 1 78 ? 15.164 -45 -5.926 1 97 78 PRO A C 1
ATOM 566 O O . PRO A 1 78 ? 15.75 -44.375 -6.797 1 97 78 PRO A O 1
ATOM 569 N N . SER A 1 79 ? 13.93 -45.531 -6.059 1 96.88 79 SER A N 1
ATOM 570 C CA . SER A 1 79 ? 13.094 -45.219 -7.215 1 96.88 79 SER A CA 1
ATOM 571 C C . SER A 1 79 ? 11.609 -45.312 -6.859 1 96.88 79 SER A C 1
ATOM 573 O O . SER A 1 79 ? 11.242 -45.875 -5.84 1 96.88 79 SER A O 1
ATOM 575 N N . ILE A 1 80 ? 10.82 -44.688 -7.707 1 97.81 80 ILE A N 1
ATOM 576 C CA . ILE A 1 80 ? 9.383 -44.688 -7.477 1 97.81 80 ILE A CA 1
ATOM 577 C C . ILE A 1 80 ? 8.859 -46.125 -7.574 1 97.81 80 ILE A C 1
ATOM 579 O O . ILE A 1 80 ? 7.922 -46.5 -6.867 1 97.81 80 ILE A O 1
ATOM 583 N N . GLY A 1 81 ? 9.469 -46.906 -8.367 1 95.62 81 GLY A N 1
ATOM 584 C CA . GLY A 1 81 ? 9.078 -48.312 -8.516 1 95.62 81 GLY A CA 1
ATOM 585 C C . GLY A 1 81 ? 9.344 -49.156 -7.273 1 95.62 81 GLY A C 1
ATOM 586 O O . GLY A 1 81 ? 8.727 -50.188 -7.078 1 95.62 81 GLY A O 1
ATOM 587 N N . ALA A 1 82 ? 10.18 -48.688 -6.406 1 96.5 82 ALA A N 1
ATOM 588 C CA . ALA A 1 82 ? 10.586 -49.438 -5.215 1 96.5 82 ALA A CA 1
ATOM 589 C C . ALA A 1 82 ? 9.656 -49.125 -4.043 1 96.5 82 ALA A C 1
ATOM 591 O O . ALA A 1 82 ? 9.734 -49.781 -2.994 1 96.5 82 ALA A O 1
ATOM 592 N N . VAL A 1 83 ? 8.781 -48.156 -3.887 1 95 83 VAL A N 1
ATOM 593 C CA . VAL A 1 83 ? 7.953 -47.688 -2.789 1 95 83 VAL A CA 1
ATOM 594 C C . VAL A 1 83 ? 6.953 -48.75 -2.375 1 95 83 VAL A C 1
ATOM 596 O O . VAL A 1 83 ? 6.68 -48.938 -1.185 1 95 83 VAL A O 1
ATOM 599 N N . GLY A 1 84 ? 6.469 -49.688 -3.117 1 91.25 84 GLY A N 1
ATOM 600 C CA . GLY A 1 84 ? 5.672 -50.875 -2.781 1 91.25 84 GLY A CA 1
ATOM 601 C C . GLY A 1 84 ? 4.227 -50.531 -2.455 1 91.25 84 GLY A C 1
ATOM 602 O O . GLY A 1 84 ? 3.461 -51.406 -2.039 1 91.25 84 GLY A O 1
ATOM 603 N N . PHE A 1 85 ? 3.783 -49.281 -2.361 1 93.62 85 PHE A N 1
ATOM 604 C CA . PHE A 1 85 ? 2.395 -48.875 -2.18 1 93.62 85 PHE A CA 1
ATOM 605 C C . PHE A 1 85 ? 2.023 -47.781 -3.154 1 93.62 85 PHE A C 1
ATOM 607 O O . PHE A 1 85 ? 2.893 -47.219 -3.822 1 93.62 85 PHE A O 1
ATOM 614 N N . ALA A 1 86 ? 0.767 -47.531 -3.223 1 93.94 86 ALA A N 1
ATOM 615 C CA . ALA A 1 86 ? 0.249 -46.594 -4.195 1 93.94 86 ALA A CA 1
ATOM 616 C C . ALA A 1 86 ? 0.619 -45.156 -3.807 1 93.94 86 ALA A C 1
ATOM 618 O O . ALA A 1 86 ? 0.502 -44.781 -2.641 1 93.94 86 ALA A O 1
ATOM 619 N N . VAL A 1 87 ? 1.092 -44.406 -4.766 1 97.75 87 VAL A N 1
ATOM 620 C CA . VAL A 1 87 ? 1.401 -42.969 -4.625 1 97.75 87 VAL A CA 1
ATOM 621 C C . VAL A 1 87 ? 0.421 -42.156 -5.453 1 97.75 87 VAL A C 1
ATOM 623 O O . VAL A 1 87 ? 0.214 -42.406 -6.637 1 97.75 87 VAL A O 1
ATOM 626 N N . ASP A 1 88 ? -0.195 -41.125 -4.844 1 97.88 88 ASP A N 1
ATOM 627 C CA . ASP A 1 88 ? -1.232 -40.312 -5.504 1 97.88 88 ASP A CA 1
ATOM 628 C C . ASP A 1 88 ? -0.62 -39.219 -6.367 1 97.88 88 ASP A C 1
ATOM 630 O O . ASP A 1 88 ? -1.127 -38.938 -7.449 1 97.88 88 ASP A O 1
ATOM 634 N N . LEU A 1 89 ? 0.412 -38.562 -5.863 1 98.56 89 LEU A N 1
ATOM 635 C CA . LEU A 1 89 ? 1.006 -37.375 -6.5 1 98.56 89 LEU A CA 1
ATOM 636 C C . LEU A 1 89 ? 2.527 -37.469 -6.473 1 98.56 89 LEU A C 1
ATOM 638 O O . LEU A 1 89 ? 3.119 -37.781 -5.438 1 98.56 89 LEU A O 1
ATOM 642 N N . ALA A 1 90 ? 3.15 -37.25 -7.598 1 98.69 90 ALA A N 1
ATOM 643 C CA . ALA A 1 90 ? 4.602 -37.125 -7.676 1 98.69 90 ALA A CA 1
ATOM 644 C C . ALA A 1 90 ? 5.02 -35.656 -7.871 1 98.69 90 ALA A C 1
ATOM 646 O O . ALA A 1 90 ? 4.527 -35 -8.773 1 98.69 90 ALA A O 1
ATOM 647 N N . VAL A 1 91 ? 5.844 -35.188 -6.961 1 98.56 91 VAL A N 1
ATOM 648 C CA . VAL A 1 91 ? 6.5 -33.875 -7.141 1 98.56 91 VAL A CA 1
ATOM 649 C C . VAL A 1 91 ? 7.922 -34.094 -7.648 1 98.56 91 VAL A C 1
ATOM 651 O O . VAL A 1 91 ? 8.773 -34.625 -6.934 1 98.56 91 VAL A O 1
ATOM 654 N N . ILE A 1 92 ? 8.18 -33.656 -8.859 1 98.38 92 ILE A N 1
ATOM 655 C CA . ILE A 1 92 ? 9.438 -33.969 -9.531 1 98.38 92 ILE A CA 1
ATOM 656 C C . ILE A 1 92 ? 10.312 -32.719 -9.562 1 98.38 92 ILE A C 1
ATOM 658 O O . ILE A 1 92 ? 9.945 -31.703 -10.164 1 98.38 92 ILE A O 1
ATOM 662 N N . ALA A 1 93 ? 11.43 -32.812 -8.906 1 95.62 93 ALA A N 1
ATOM 663 C CA . ALA A 1 93 ? 12.367 -31.688 -8.797 1 95.62 93 ALA A CA 1
ATOM 664 C C . ALA A 1 93 ? 13.789 -32.125 -9.117 1 95.62 93 ALA A C 1
ATOM 666 O O . ALA A 1 93 ? 14.688 -32.031 -8.273 1 95.62 93 ALA A O 1
ATOM 667 N N . ILE A 1 94 ? 14.031 -32.594 -10.32 1 95.56 94 ILE A N 1
ATOM 668 C CA . ILE A 1 94 ? 15.336 -33.031 -10.82 1 95.56 94 ILE A CA 1
ATOM 669 C C . ILE A 1 94 ? 15.664 -32.281 -12.102 1 95.56 94 ILE A C 1
ATOM 671 O O . ILE A 1 94 ? 14.828 -31.531 -12.641 1 95.56 94 ILE A O 1
ATOM 675 N N . PRO A 1 95 ? 16.891 -32.344 -12.578 1 93.06 95 PRO A N 1
ATOM 676 C CA . PRO A 1 95 ? 17.234 -31.625 -13.805 1 93.06 95 PRO A CA 1
ATOM 677 C C . PRO A 1 95 ? 16.328 -31.969 -14.977 1 93.06 95 PRO A C 1
ATOM 679 O O . PRO A 1 95 ? 15.914 -33.125 -15.125 1 93.06 95 PRO A O 1
ATOM 682 N N . ALA A 1 96 ? 16.062 -31.047 -15.812 1 94 96 ALA A N 1
ATOM 683 C CA . ALA A 1 96 ? 15.062 -31.109 -16.875 1 94 96 ALA A CA 1
ATOM 684 C C . ALA A 1 96 ? 15.305 -32.312 -17.781 1 94 96 ALA A C 1
ATOM 686 O O . ALA A 1 96 ? 14.359 -32.969 -18.234 1 94 96 ALA A O 1
ATOM 687 N N . GLU A 1 97 ? 16.516 -32.656 -18.016 1 93.44 97 GLU A N 1
ATOM 688 C CA . GLU A 1 97 ? 16.891 -33.688 -18.953 1 93.44 97 GLU A CA 1
ATOM 689 C C . GLU A 1 97 ? 16.391 -35.062 -18.469 1 93.44 97 GLU A C 1
ATOM 691 O O . GLU A 1 97 ? 16.234 -36 -19.266 1 93.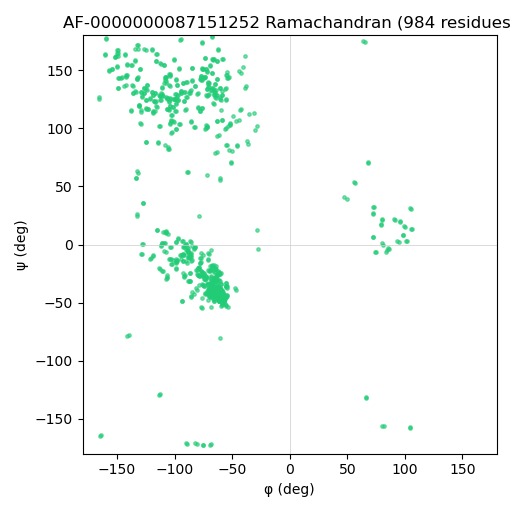44 97 GLU A O 1
ATOM 696 N N . PHE A 1 98 ? 16.062 -35.125 -17.172 1 96.19 98 PHE A N 1
ATOM 697 C CA . PHE A 1 98 ? 15.688 -36.406 -16.609 1 96.19 98 PHE A CA 1
ATOM 698 C C . PHE A 1 98 ? 14.203 -36.469 -16.297 1 96.19 98 PHE A C 1
ATOM 700 O O . PHE A 1 98 ? 13.672 -37.5 -15.898 1 96.19 98 PHE A O 1
ATOM 707 N N . VAL A 1 99 ? 13.523 -35.406 -16.453 1 97.69 99 VAL A N 1
ATOM 708 C CA . VAL A 1 99 ? 12.156 -35.25 -15.961 1 97.69 99 VAL A CA 1
ATOM 709 C C . VAL A 1 99 ? 11.211 -36.156 -16.766 1 97.69 99 VAL A C 1
ATOM 711 O O . VAL A 1 99 ? 10.336 -36.812 -16.188 1 97.69 99 VAL A O 1
ATOM 714 N N . CYS A 1 100 ? 11.352 -36.188 -18.094 1 97.62 100 CYS A N 1
ATOM 715 C CA . CYS A 1 100 ? 10.453 -36.969 -18.922 1 97.62 100 CYS A CA 1
ATOM 716 C C . CYS A 1 100 ? 10.508 -38.469 -18.547 1 97.62 100 CYS A C 1
ATOM 718 O O . CYS A 1 100 ? 9.469 -39.125 -18.422 1 97.62 100 CYS A O 1
ATOM 720 N N . ASP A 1 101 ? 11.703 -38.906 -18.344 1 97.75 101 ASP A N 1
ATOM 721 C CA . ASP A 1 101 ? 11.875 -40.281 -17.953 1 97.75 101 ASP A CA 1
ATOM 722 C C . ASP A 1 101 ? 11.297 -40.562 -16.578 1 97.75 101 ASP A C 1
ATOM 724 O O . ASP A 1 101 ? 10.625 -41.562 -16.359 1 97.75 101 ASP A O 1
ATOM 728 N N . ALA A 1 102 ? 11.594 -39.719 -15.672 1 98.19 102 ALA A N 1
ATOM 729 C CA . ALA A 1 102 ? 11.062 -39.844 -14.32 1 98.19 102 ALA A CA 1
ATOM 730 C C . ALA A 1 102 ? 9.531 -39.844 -14.328 1 98.19 102 ALA A C 1
ATOM 732 O O . ALA A 1 102 ? 8.906 -40.594 -13.586 1 98.19 102 ALA A O 1
ATOM 733 N N . ALA A 1 103 ? 8.938 -38.969 -15.102 1 98.5 103 ALA A N 1
ATOM 734 C CA . ALA A 1 103 ? 7.484 -38.906 -15.219 1 98.5 103 ALA A CA 1
ATOM 735 C C . ALA A 1 103 ? 6.926 -40.219 -15.766 1 98.5 103 ALA A C 1
ATOM 737 O O . ALA A 1 103 ? 5.93 -40.75 -15.25 1 98.5 103 ALA A O 1
ATOM 738 N N . ALA A 1 104 ? 7.578 -40.75 -16.766 1 98.19 104 ALA A N 1
ATOM 739 C CA . ALA A 1 104 ? 7.152 -42 -17.344 1 98.19 104 ALA A CA 1
ATOM 740 C C . ALA A 1 104 ? 7.238 -43.125 -16.328 1 98.19 104 ALA A C 1
ATOM 742 O O . ALA A 1 104 ? 6.348 -43.969 -16.25 1 98.19 104 ALA A O 1
ATOM 743 N N . GLU A 1 105 ? 8.289 -43.125 -15.578 1 98 105 GLU A N 1
ATOM 744 C CA . GLU A 1 105 ? 8.461 -44.125 -14.531 1 98 105 GLU A CA 1
ATOM 745 C C . GLU A 1 105 ? 7.363 -44 -13.477 1 98 105 GLU A C 1
ATOM 747 O O . GLU A 1 105 ? 6.863 -45.031 -12.977 1 98 105 GLU A O 1
ATOM 752 N N . CYS A 1 106 ? 7.062 -42.812 -13.102 1 98.38 106 CYS A N 1
ATOM 753 C CA . CYS A 1 106 ? 5.984 -42.594 -12.148 1 98.38 106 CYS A CA 1
ATOM 754 C C . CYS A 1 106 ? 4.668 -43.156 -12.672 1 98.38 106 CYS A C 1
ATOM 756 O O . CYS A 1 106 ? 3.945 -43.844 -11.945 1 98.38 106 CYS A O 1
ATOM 758 N N . ALA A 1 107 ? 4.371 -42.875 -13.914 1 97.81 107 ALA A N 1
ATOM 759 C CA . ALA A 1 107 ? 3.141 -43.375 -14.523 1 97.81 107 ALA A CA 1
ATOM 760 C C . ALA A 1 107 ? 3.111 -44.875 -14.523 1 97.81 107 ALA A C 1
ATOM 762 O O . ALA A 1 107 ? 2.08 -45.5 -14.227 1 97.81 107 ALA A O 1
ATOM 763 N N . ALA A 1 108 ? 4.227 -45.469 -14.844 1 97.06 108 ALA A N 1
ATOM 764 C CA . ALA A 1 108 ? 4.34 -46.906 -14.867 1 97.06 108 ALA A CA 1
ATOM 765 C C . ALA A 1 108 ? 4.102 -47.5 -13.484 1 97.06 108 ALA A C 1
ATOM 767 O O . ALA A 1 108 ? 3.578 -48.625 -13.352 1 97.06 108 ALA A O 1
ATOM 768 N N . ALA A 1 109 ? 4.457 -46.75 -12.492 1 97.56 109 ALA A N 1
ATOM 769 C CA . ALA A 1 109 ? 4.293 -47.219 -11.109 1 97.56 109 ALA A CA 1
ATOM 770 C C . ALA A 1 109 ? 2.877 -46.938 -10.609 1 97.56 109 ALA A C 1
ATOM 772 O O . ALA A 1 109 ? 2.562 -47.188 -9.445 1 97.56 109 ALA A O 1
ATOM 773 N N . GLY A 1 110 ? 2.012 -46.312 -11.422 1 96.5 110 GLY A N 1
ATOM 774 C CA . GLY A 1 110 ? 0.607 -46.156 -11.086 1 96.5 110 GLY A CA 1
ATOM 775 C C . GLY A 1 110 ? 0.278 -44.75 -10.586 1 96.5 110 GLY A C 1
ATOM 776 O O . GLY A 1 110 ? -0.856 -44.5 -10.18 1 96.5 110 GLY A O 1
ATOM 777 N N . VAL A 1 111 ? 1.235 -43.844 -10.578 1 97.38 111 VAL A N 1
ATOM 778 C CA . VAL A 1 111 ? 0.985 -42.469 -10.156 1 97.38 111 VAL A CA 1
ATOM 779 C C . VAL A 1 111 ? 0.094 -41.781 -11.18 1 97.38 111 VAL A C 1
ATOM 781 O O . VAL A 1 111 ? 0.361 -41.844 -12.383 1 97.38 111 VAL A O 1
ATOM 784 N N . ARG A 1 112 ? -0.945 -41.094 -10.734 1 95.44 112 ARG A N 1
ATOM 785 C CA . ARG A 1 112 ? -1.935 -40.531 -11.664 1 95.44 112 ARG A CA 1
ATOM 786 C C . ARG A 1 112 ? -1.759 -39.031 -11.836 1 95.44 112 ARG A C 1
ATOM 788 O O . ARG A 1 112 ? -2.334 -38.438 -12.75 1 95.44 112 ARG A O 1
ATOM 795 N N . ALA A 1 113 ? -0.961 -38.406 -10.984 1 98.12 113 ALA A N 1
ATOM 796 C CA . ALA A 1 113 ? -0.758 -36.969 -11.062 1 98.12 113 ALA A CA 1
ATOM 797 C C . ALA A 1 113 ? 0.688 -36.594 -10.75 1 98.12 113 ALA A C 1
ATOM 799 O O . ALA A 1 113 ? 1.324 -37.219 -9.898 1 98.12 113 ALA A O 1
ATOM 800 N N . ALA A 1 114 ? 1.173 -35.562 -11.445 1 98.62 114 ALA A N 1
ATOM 801 C CA . ALA A 1 114 ? 2.539 -35.125 -11.195 1 98.62 114 ALA A CA 1
ATOM 802 C C . ALA A 1 114 ? 2.639 -33.594 -11.273 1 98.62 114 ALA A C 1
ATOM 804 O O . ALA A 1 114 ? 1.896 -32.969 -12.023 1 98.62 114 ALA A O 1
ATOM 805 N N . ILE A 1 115 ? 3.502 -33.062 -10.453 1 98.56 115 ILE A N 1
ATOM 806 C CA . ILE A 1 115 ? 3.938 -31.672 -10.531 1 98.56 115 ILE A CA 1
ATOM 807 C C . ILE A 1 115 ? 5.41 -31.609 -10.938 1 98.56 115 ILE A C 1
ATOM 809 O O . ILE A 1 115 ? 6.254 -32.281 -10.336 1 98.56 115 ILE A O 1
ATOM 813 N N . ILE A 1 116 ? 5.652 -30.844 -11.945 1 98.31 116 ILE A N 1
ATOM 814 C CA . ILE A 1 116 ? 7.035 -30.656 -12.367 1 98.31 116 ILE A CA 1
ATOM 815 C C . ILE A 1 116 ? 7.543 -29.297 -11.898 1 98.31 116 ILE A C 1
ATOM 817 O O . ILE A 1 116 ? 7.242 -28.266 -12.516 1 98.31 116 ILE A O 1
ATOM 821 N N . ILE A 1 117 ? 8.391 -29.297 -10.891 1 96.19 117 ILE A N 1
ATOM 822 C CA . ILE A 1 117 ? 8.961 -28.094 -10.312 1 96.19 117 ILE A CA 1
ATOM 823 C C . ILE A 1 117 ? 10.109 -27.594 -11.188 1 96.19 117 ILE A C 1
ATOM 825 O O . ILE A 1 117 ? 10.344 -26.375 -11.281 1 96.19 117 ILE A O 1
ATOM 829 N N . SER A 1 118 ? 10.711 -28.438 -11.891 1 92.69 118 SER A N 1
ATOM 830 C CA . SER A 1 118 ? 11.945 -28.203 -12.633 1 92.69 118 SER A CA 1
ATOM 831 C C . SER A 1 118 ? 11.734 -27.188 -13.75 1 92.69 118 SER A C 1
ATOM 833 O O . SER A 1 118 ? 10.703 -27.203 -14.422 1 92.69 118 SER A O 1
ATOM 835 N N . SER A 1 119 ? 12.734 -26.344 -13.812 1 88.94 119 SER A N 1
ATOM 836 C CA . SER A 1 119 ? 12.82 -25.422 -14.945 1 88.94 119 SER A CA 1
ATOM 837 C C . SER A 1 119 ? 13.719 -25.984 -16.047 1 88.94 119 SER A C 1
ATOM 839 O O . SER A 1 119 ? 14.25 -27.094 -15.914 1 88.94 119 SER A O 1
ATOM 841 N N . GLY A 1 120 ? 13.797 -25.25 -17.172 1 87.62 120 GLY A N 1
ATOM 842 C CA . GLY A 1 120 ? 14.688 -25.672 -18.25 1 87.62 120 GLY A CA 1
ATOM 843 C C . GLY A 1 120 ? 13.945 -26.281 -19.422 1 87.62 120 GLY A C 1
ATOM 844 O O . GLY A 1 120 ? 14.461 -27.172 -20.094 1 87.62 120 GLY A O 1
ATOM 845 N N . PHE A 1 121 ? 12.867 -25.906 -19.656 1 90.56 121 PHE A N 1
ATOM 846 C CA . PHE A 1 121 ? 12.039 -26.375 -20.766 1 90.56 121 PHE A CA 1
ATOM 847 C C . PHE A 1 121 ? 11.82 -25.266 -21.781 1 90.56 121 PHE A C 1
ATOM 849 O O . PHE A 1 121 ? 12.773 -24.656 -22.266 1 90.56 121 PHE A O 1
ATOM 856 N N . ALA A 1 122 ? 10.586 -24.938 -22.219 1 76.38 122 ALA A N 1
ATOM 857 C CA . ALA A 1 122 ? 10.297 -24.016 -23.312 1 76.38 122 ALA A CA 1
ATOM 858 C C . ALA A 1 122 ? 10.758 -22.594 -22.969 1 76.38 122 ALA A C 1
ATOM 860 O O . ALA A 1 122 ? 11.102 -21.812 -23.875 1 76.38 122 ALA A O 1
ATOM 861 N N . GLU A 1 123 ? 10.773 -22.219 -21.703 1 75.06 123 GLU A N 1
ATOM 862 C CA . GLU A 1 123 ? 11.156 -20.875 -21.297 1 75.06 123 GLU A CA 1
ATOM 863 C C . GLU A 1 123 ? 12.641 -20.625 -21.547 1 75.06 123 GLU A C 1
ATOM 865 O O . GLU A 1 123 ? 13.07 -19.469 -21.672 1 75.06 123 GLU A O 1
ATOM 870 N N . GLU A 1 124 ? 13.375 -21.641 -21.531 1 76 124 GLU A N 1
ATOM 871 C CA . GLU A 1 124 ? 14.82 -21.5 -21.672 1 76 124 GLU A CA 1
ATOM 872 C C . GLU A 1 124 ? 15.211 -21.25 -23.125 1 76 124 GLU A C 1
ATOM 874 O O . GLU A 1 124 ? 16 -20.344 -23.422 1 76 124 GLU A O 1
ATOM 879 N N . SER A 1 125 ? 14.734 -22.172 -23.984 1 75.69 125 SER A N 1
ATOM 880 C CA . SER A 1 125 ? 15.078 -22.016 -25.391 1 75.69 125 SER A CA 1
ATOM 881 C C . SER A 1 125 ? 14.125 -22.797 -26.281 1 75.69 125 SER A C 1
ATOM 883 O O . SER A 1 125 ? 13.398 -23.688 -25.812 1 75.69 125 SER A O 1
ATOM 885 N N . ALA A 1 126 ? 14.18 -22.422 -27.5 1 76.44 126 ALA A N 1
ATOM 886 C CA . ALA A 1 126 ? 13.414 -23.172 -28.5 1 76.44 126 ALA A CA 1
ATOM 887 C C . ALA A 1 126 ? 13.867 -24.625 -28.562 1 76.44 126 ALA A C 1
ATOM 889 O O . ALA A 1 126 ? 13.055 -25.531 -28.781 1 76.44 126 ALA A O 1
ATOM 890 N N . GLU A 1 127 ? 15.062 -24.797 -28.297 1 77 127 GLU A N 1
ATOM 891 C CA . GLU A 1 127 ? 15.625 -26.141 -28.328 1 77 127 GLU A CA 1
ATOM 892 C C . GLU A 1 127 ? 15.062 -27 -27.203 1 77 127 GLU A C 1
ATOM 894 O O . GLU A 1 127 ? 14.812 -28.188 -27.391 1 77 127 GLU A O 1
ATOM 899 N N . LYS A 1 128 ? 14.805 -26.344 -26.156 1 84.44 128 LYS A N 1
ATOM 900 C CA . LYS A 1 128 ? 14.32 -27.094 -25.016 1 84.44 128 LYS A CA 1
ATOM 901 C C . LYS A 1 128 ? 12.797 -27.234 -25.047 1 84.44 128 LYS A C 1
ATOM 903 O O . LYS A 1 128 ? 12.211 -27.938 -24.219 1 84.44 128 LYS A O 1
ATOM 908 N N . ALA A 1 129 ? 12.25 -26.562 -25.969 1 86.38 129 ALA A N 1
ATOM 909 C CA . ALA A 1 129 ? 10.812 -26.703 -26.172 1 86.38 129 ALA A CA 1
ATOM 910 C C . ALA A 1 129 ? 10.453 -28.156 -26.531 1 86.38 129 ALA A C 1
ATOM 912 O O . ALA A 1 129 ? 9.359 -28.625 -26.203 1 86.38 129 ALA A O 1
ATOM 913 N N . HIS A 1 130 ? 11.375 -28.844 -27.078 1 90.69 130 HIS A N 1
ATOM 914 C CA . HIS A 1 130 ? 11.148 -30.234 -27.438 1 90.69 130 HIS A CA 1
ATOM 915 C C . HIS A 1 130 ? 10.953 -31.094 -26.188 1 90.69 130 HIS A C 1
ATOM 917 O O . HIS A 1 130 ? 10.172 -32.062 -26.203 1 90.69 130 HIS A O 1
ATOM 923 N N . LEU A 1 131 ? 11.688 -30.766 -25.125 1 92.19 131 LEU A N 1
ATOM 924 C CA . LEU A 1 131 ? 11.531 -31.5 -23.875 1 92.19 131 LEU A CA 1
ATOM 925 C C . LEU A 1 131 ? 10.109 -31.344 -23.328 1 92.19 131 LEU A C 1
ATOM 927 O O . LEU A 1 131 ? 9.547 -32.281 -22.781 1 92.19 131 LEU A O 1
ATOM 931 N N . GLN A 1 132 ? 9.625 -30.219 -23.438 1 93.69 132 GLN A N 1
ATOM 932 C CA . GLN A 1 132 ? 8.266 -29.984 -22.969 1 93.69 132 GLN A CA 1
ATOM 933 C C . GLN A 1 132 ? 7.246 -30.75 -23.797 1 93.69 132 GLN A C 1
ATOM 935 O O . GLN A 1 132 ? 6.27 -31.281 -23.266 1 93.69 132 GLN A O 1
ATOM 940 N N . LEU A 1 133 ? 7.434 -30.766 -25.094 1 94.88 133 LEU A N 1
ATOM 941 C CA . LEU A 1 133 ? 6.57 -31.547 -25.969 1 94.88 133 LEU A CA 1
ATOM 942 C C . LEU A 1 133 ? 6.621 -33.031 -25.594 1 94.88 133 LEU A C 1
ATOM 944 O O . LEU A 1 133 ? 5.594 -33.719 -25.609 1 94.88 133 LEU A O 1
ATOM 948 N N . ARG A 1 134 ? 7.785 -33.438 -25.297 1 96.38 134 ARG A N 1
ATOM 949 C CA . ARG A 1 134 ? 7.945 -34.812 -24.859 1 96.38 134 ARG A CA 1
ATOM 950 C C . ARG A 1 134 ? 7.176 -35.062 -23.578 1 96.38 134 ARG A C 1
ATOM 952 O O . ARG A 1 134 ? 6.578 -36.125 -23.406 1 96.38 134 ARG A O 1
ATOM 959 N N . LEU A 1 135 ? 7.273 -34.188 -22.703 1 97.06 135 LEU A N 1
ATOM 960 C CA . LEU A 1 135 ? 6.543 -34.312 -21.438 1 97.06 135 LEU A CA 1
ATOM 961 C C . LEU A 1 135 ? 5.039 -34.344 -21.688 1 97.06 135 LEU A C 1
ATOM 963 O O . LEU A 1 135 ? 4.324 -35.125 -21.047 1 97.06 135 LEU A O 1
ATOM 967 N N . SER A 1 136 ? 4.555 -33.531 -22.578 1 97 136 SER A N 1
ATOM 968 C CA . SER A 1 136 ? 3.152 -33.562 -22.969 1 97 136 SER A CA 1
ATOM 969 C C . SER A 1 136 ? 2.762 -34.938 -23.531 1 97 136 SER A C 1
ATOM 971 O O . SER A 1 136 ? 1.661 -35.406 -23.266 1 97 136 SER A O 1
ATOM 973 N N . GLU A 1 137 ? 3.639 -35.469 -24.25 1 97.44 137 GLU A N 1
ATOM 974 C CA . GLU A 1 137 ? 3.4 -36.781 -24.828 1 97.44 137 GLU A CA 1
ATOM 975 C C . GLU A 1 137 ? 3.316 -37.844 -23.734 1 97.44 137 GLU A C 1
ATOM 977 O O . GLU A 1 137 ? 2.502 -38.75 -23.828 1 97.44 137 GLU A O 1
ATOM 982 N N . VAL A 1 138 ? 4.188 -37.719 -22.781 1 97.62 138 VAL A N 1
ATOM 983 C CA . VAL A 1 138 ? 4.133 -38.656 -21.641 1 97.62 138 VAL A CA 1
ATOM 984 C C . VAL A 1 138 ? 2.76 -38.562 -20.984 1 97.62 138 VAL A C 1
ATOM 986 O O . VAL A 1 138 ? 2.148 -39.594 -20.688 1 97.62 138 VAL A O 1
ATOM 989 N N . ALA A 1 139 ? 2.266 -37.406 -20.719 1 97.56 139 ALA A N 1
ATOM 990 C CA . ALA A 1 139 ? 0.951 -37.219 -20.109 1 97.56 139 ALA A CA 1
ATOM 991 C C . ALA A 1 139 ? -0.143 -37.875 -20.953 1 97.56 139 ALA A C 1
ATOM 993 O O . ALA A 1 139 ? -0.98 -38.625 -20.438 1 97.56 139 ALA A O 1
ATOM 994 N N . ARG A 1 140 ? -0.126 -37.656 -22.25 1 96.69 140 ARG A N 1
ATOM 995 C CA . ARG A 1 140 ? -1.146 -38.156 -23.156 1 96.69 140 ARG A CA 1
ATOM 996 C C . ARG A 1 140 ? -1.121 -39.688 -23.203 1 96.69 140 ARG A C 1
ATOM 998 O O . ARG A 1 140 ? -2.166 -40.344 -23.109 1 96.69 140 ARG A O 1
ATOM 1005 N N . ARG A 1 141 ? 0.033 -40.219 -23.328 1 97.06 141 ARG A N 1
ATOM 1006 C CA . ARG A 1 141 ? 0.19 -41.656 -23.531 1 97.06 141 ARG A CA 1
ATOM 1007 C C . ARG A 1 141 ? -0.147 -42.406 -22.266 1 97.06 141 ARG A C 1
ATOM 1009 O O . ARG A 1 141 ? -0.707 -43.5 -22.328 1 97.06 141 ARG A O 1
ATOM 1016 N N . THR A 1 142 ? 0.136 -41.844 -21.156 1 96.81 142 THR A N 1
ATOM 1017 C CA . THR A 1 142 ? -0.006 -42.594 -19.906 1 96.81 142 THR A CA 1
ATOM 1018 C C . THR A 1 142 ? -1.33 -42.25 -19.219 1 96.81 142 THR A C 1
ATOM 1020 O O . THR A 1 142 ? -1.777 -42.969 -18.328 1 96.81 142 THR A O 1
ATOM 1023 N N . GLY A 1 143 ? -1.919 -41.125 -19.547 1 95.5 143 GLY A N 1
ATOM 1024 C CA . GLY A 1 143 ? -3.123 -40.656 -18.891 1 95.5 143 GLY A CA 1
ATOM 1025 C C . GLY A 1 143 ? -2.842 -39.906 -17.594 1 95.5 143 GLY A C 1
ATOM 1026 O O . GLY A 1 143 ? -3.764 -39.438 -16.938 1 95.5 143 GLY A O 1
ATOM 1027 N N . MET A 1 144 ? -1.576 -39.875 -17.141 1 96.81 144 MET A N 1
ATOM 1028 C CA . MET A 1 144 ? -1.198 -39.094 -15.961 1 96.81 144 MET A CA 1
ATOM 1029 C C . MET A 1 144 ? -1.396 -37.594 -16.203 1 96.81 144 MET A C 1
ATOM 1031 O O . MET A 1 144 ? -1.057 -37.094 -17.281 1 96.81 144 MET A O 1
ATOM 1035 N N . ARG A 1 145 ? -2.025 -36.906 -15.258 1 97.81 145 ARG A N 1
ATOM 1036 C CA . ARG A 1 145 ? -2.176 -35.469 -15.367 1 97.81 145 ARG A CA 1
ATOM 1037 C C . ARG A 1 145 ? -0.951 -34.75 -14.812 1 97.81 145 ARG A C 1
ATOM 1039 O O . ARG A 1 145 ? -0.47 -35.062 -13.727 1 97.81 145 ARG A O 1
ATOM 1046 N N . ILE A 1 146 ? -0.461 -33.781 -15.594 1 98.25 146 ILE A N 1
ATOM 1047 C CA . ILE A 1 146 ? 0.798 -33.156 -15.211 1 98.25 146 ILE A CA 1
ATOM 1048 C C . ILE A 1 146 ? 0.607 -31.625 -15.117 1 98.25 146 ILE A C 1
ATOM 1050 O O . ILE A 1 146 ? 0.089 -31 -16.047 1 98.25 146 ILE A O 1
ATOM 1054 N N . CYS A 1 147 ? 0.931 -31.031 -13.969 1 98.19 147 CYS A N 1
ATOM 1055 C CA . CYS A 1 147 ? 1.012 -29.594 -13.781 1 98.19 147 CYS A CA 1
ATOM 1056 C C . CYS A 1 147 ? 2.451 -29.109 -13.898 1 98.19 147 CYS A C 1
ATOM 1058 O O . CYS A 1 147 ? 3.355 -29.672 -13.289 1 98.19 147 CYS A O 1
ATOM 1060 N N . GLY A 1 148 ? 2.684 -28 -14.57 1 96.56 148 GLY A N 1
ATOM 1061 C CA . GLY A 1 148 ? 4.02 -27.531 -14.891 1 96.56 148 GLY A CA 1
ATOM 1062 C C . GLY A 1 148 ? 4.398 -27.766 -16.344 1 96.56 148 GLY A C 1
ATOM 1063 O O . GLY A 1 148 ? 3.527 -27.844 -17.219 1 96.56 148 GLY A O 1
ATOM 1064 N N . PRO A 1 149 ? 5.672 -27.812 -16.656 1 96.31 149 PRO A N 1
ATOM 1065 C CA . PRO A 1 149 ? 6.832 -27.688 -15.773 1 96.31 149 PRO A CA 1
ATOM 1066 C C . PRO A 1 149 ? 7.078 -26.25 -15.328 1 96.31 149 PRO A C 1
ATOM 1068 O O . PRO A 1 149 ? 6.246 -25.359 -15.578 1 96.31 149 PRO A O 1
ATOM 1071 N N . ASN A 1 150 ? 8.164 -25.969 -14.664 1 93.38 150 ASN A N 1
ATOM 1072 C CA . ASN A 1 150 ? 8.547 -24.625 -14.242 1 93.38 150 ASN A CA 1
ATOM 1073 C C . ASN A 1 150 ? 7.461 -23.969 -13.391 1 93.38 150 ASN A C 1
ATOM 1075 O O . ASN A 1 150 ? 7.004 -22.875 -13.703 1 93.38 150 ASN A O 1
ATOM 1079 N N . CYS A 1 151 ? 7.059 -24.688 -12.359 1 95.12 151 CYS A N 1
ATOM 1080 C CA . CYS A 1 151 ? 6.055 -24.141 -11.461 1 95.12 151 CYS A CA 1
ATOM 1081 C C . CYS A 1 151 ? 6.477 -24.297 -10.008 1 95.12 151 CYS A C 1
ATOM 1083 O O . CYS A 1 151 ? 7.527 -24.875 -9.719 1 95.12 151 CYS A O 1
ATOM 1085 N N . GLU A 1 152 ? 5.738 -23.688 -9.133 1 95.44 152 GLU A N 1
ATOM 1086 C CA . GLU A 1 152 ? 6.094 -23.688 -7.719 1 95.44 152 GLU A CA 1
ATOM 1087 C C . GLU A 1 152 ? 5.16 -24.594 -6.914 1 95.44 152 GLU A C 1
ATOM 1089 O O . GLU A 1 152 ? 5.133 -24.531 -5.684 1 95.44 152 GLU A O 1
ATOM 1094 N N . GLY A 1 153 ? 4.336 -25.391 -7.605 1 97.62 153 GLY A N 1
ATOM 1095 C CA . GLY A 1 153 ? 3.43 -26.312 -6.934 1 97.62 153 GLY A CA 1
ATOM 1096 C C . GLY A 1 153 ? 2.152 -25.656 -6.457 1 97.62 153 GLY A C 1
ATOM 1097 O O . GLY A 1 153 ? 1.671 -24.703 -7.078 1 97.62 153 GLY A O 1
ATOM 1098 N N . PHE A 1 154 ? 1.526 -26.297 -5.426 1 98.12 154 PHE A N 1
ATOM 1099 C CA . PHE A 1 154 ? 0.269 -25.75 -4.926 1 98.12 154 PHE A CA 1
ATOM 1100 C C . PHE A 1 154 ? 0.172 -25.906 -3.414 1 98.12 154 PHE A C 1
ATOM 1102 O O . PHE A 1 154 ? 0.998 -26.578 -2.801 1 98.12 154 PHE A O 1
ATOM 1109 N N . TYR A 1 155 ? -0.695 -25.188 -2.854 1 97.81 155 TYR A N 1
ATOM 1110 C CA . TYR A 1 155 ? -1.038 -25.25 -1.438 1 97.81 155 TYR A CA 1
ATOM 1111 C C . TYR A 1 155 ? -2.545 -25.375 -1.246 1 97.81 155 TYR A C 1
ATOM 1113 O O . TYR A 1 155 ? -3.287 -24.422 -1.538 1 97.81 155 TYR A O 1
ATOM 1121 N N . ASN A 1 156 ? -3.039 -26.578 -0.908 1 97.88 156 ASN A N 1
ATOM 1122 C CA . ASN A 1 156 ? -4.391 -26.781 -0.403 1 97.88 156 ASN A CA 1
ATOM 1123 C C . ASN A 1 156 ? -4.484 -26.484 1.092 1 97.88 156 ASN A C 1
ATOM 1125 O O . ASN A 1 156 ? -4.109 -27.312 1.918 1 97.88 156 ASN A O 1
ATOM 1129 N N . LEU A 1 157 ? -4.977 -25.344 1.421 1 95.56 157 LEU A N 1
ATOM 1130 C CA . LEU A 1 157 ? -4.98 -24.859 2.801 1 95.56 157 LEU A CA 1
ATOM 1131 C C . LEU A 1 157 ? -6.07 -25.562 3.611 1 95.56 157 LEU A C 1
ATOM 1133 O O . LEU A 1 157 ? -5.984 -25.625 4.84 1 95.56 157 LEU A O 1
ATOM 1137 N N . LEU A 1 158 ? -7.082 -26.078 3.002 1 95.44 158 LEU A N 1
ATOM 1138 C CA . LEU A 1 158 ? -8.188 -26.734 3.68 1 95.44 158 LEU A CA 1
ATOM 1139 C C . LEU A 1 158 ? -7.73 -28.047 4.309 1 95.44 158 LEU A C 1
ATOM 1141 O O . LEU A 1 158 ? -8.117 -28.375 5.438 1 95.44 158 LEU A O 1
ATOM 1145 N N . ASP A 1 159 ? -6.855 -28.719 3.564 1 95.12 159 ASP A N 1
ATOM 1146 C CA . ASP A 1 159 ? -6.438 -30.047 4.008 1 95.12 159 ASP A CA 1
ATOM 1147 C C . ASP A 1 159 ? -4.977 -30.047 4.453 1 95.12 159 ASP A C 1
ATOM 1149 O O . ASP A 1 159 ? -4.41 -31.094 4.75 1 95.12 159 ASP A O 1
ATOM 1153 N N . GLY A 1 160 ? -4.348 -28.906 4.398 1 94.56 160 GLY A N 1
ATOM 1154 C CA . GLY A 1 160 ? -2.967 -28.781 4.84 1 94.56 160 GLY A CA 1
ATOM 1155 C C . GLY A 1 160 ? -1.979 -29.438 3.895 1 94.56 160 GLY A C 1
ATOM 1156 O O . GLY A 1 160 ? -0.987 -30.031 4.332 1 94.56 160 GLY A O 1
ATOM 1157 N N . VAL A 1 161 ? -2.244 -29.453 2.584 1 96.88 161 VAL A N 1
ATOM 1158 C CA . VAL A 1 161 ? -1.353 -30.031 1.581 1 96.88 161 VAL A CA 1
ATOM 1159 C C . VAL A 1 161 ? -0.529 -28.922 0.927 1 96.88 161 VAL A C 1
ATOM 1161 O O . VAL A 1 161 ? -0.97 -28.297 -0.043 1 96.88 161 VAL A O 1
ATOM 1164 N N . ALA A 1 162 ? 0.7 -28.797 1.415 1 96.81 162 ALA A N 1
ATOM 1165 C CA . ALA A 1 162 ? 1.612 -27.812 0.843 1 96.81 162 ALA A CA 1
ATOM 1166 C C . ALA A 1 162 ? 2.668 -28.484 -0.031 1 96.81 162 ALA A C 1
ATOM 1168 O O . ALA A 1 162 ? 3.803 -28.688 0.403 1 96.81 162 ALA A O 1
ATOM 1169 N N . ALA A 1 163 ? 2.293 -28.766 -1.227 1 97.38 163 ALA A N 1
ATOM 1170 C CA . ALA A 1 163 ? 3.223 -29.328 -2.197 1 97.38 163 ALA A CA 1
ATOM 1171 C C . ALA A 1 163 ? 3.961 -28.234 -2.961 1 97.38 163 ALA A C 1
ATOM 1173 O O . ALA A 1 163 ? 3.785 -28.094 -4.172 1 97.38 163 ALA A O 1
ATOM 1174 N N . THR A 1 164 ? 4.707 -27.469 -2.273 1 96.31 164 THR A N 1
ATOM 1175 C CA . THR A 1 164 ? 5.418 -26.297 -2.764 1 96.31 164 THR A CA 1
ATOM 1176 C C . THR A 1 164 ? 6.699 -26.062 -1.967 1 96.31 164 THR A C 1
ATOM 1178 O O . THR A 1 164 ? 6.906 -26.688 -0.921 1 96.31 164 THR A O 1
ATOM 1181 N N . PHE A 1 165 ? 7.59 -25.281 -2.516 1 91.06 165 PHE A N 1
ATOM 1182 C CA . PHE A 1 165 ? 8.789 -24.922 -1.775 1 91.06 165 PHE A CA 1
ATOM 1183 C C . PHE A 1 165 ? 8.727 -23.469 -1.323 1 91.06 165 PHE A C 1
ATOM 1185 O O . PHE A 1 165 ? 9.719 -22.922 -0.838 1 91.06 165 PHE A O 1
ATOM 1192 N N . SER A 1 166 ? 7.566 -22.875 -1.491 1 90.12 166 SER A N 1
ATOM 1193 C CA . SER A 1 166 ? 7.418 -21.453 -1.146 1 90.12 166 SER A CA 1
ATOM 1194 C C . SER A 1 166 ? 7.449 -21.25 0.365 1 90.12 166 SER A C 1
ATOM 1196 O O . SER A 1 166 ? 6.699 -21.891 1.101 1 90.12 166 SER A O 1
ATOM 1198 N N . ALA A 1 167 ? 8.172 -20.281 0.777 1 83.12 167 ALA A N 1
ATOM 1199 C CA . ALA A 1 167 ? 8.242 -19.938 2.193 1 83.12 167 ALA A CA 1
ATOM 1200 C C . ALA A 1 167 ? 6.922 -19.344 2.684 1 83.12 167 ALA A C 1
ATOM 1202 O O . ALA A 1 167 ? 6.605 -19.422 3.871 1 83.12 167 ALA A O 1
ATOM 1203 N N . ALA A 1 168 ? 6.18 -18.844 1.798 1 86.25 168 ALA A N 1
ATOM 1204 C CA . ALA A 1 168 ? 4.902 -18.234 2.154 1 86.25 168 ALA A CA 1
ATOM 1205 C C . ALA A 1 168 ? 3.908 -19.281 2.648 1 86.25 168 ALA A C 1
ATOM 1207 O O . ALA A 1 168 ? 2.906 -18.938 3.285 1 86.25 168 ALA A O 1
ATOM 1208 N N . ALA A 1 169 ? 4.191 -20.5 2.334 1 88.75 169 ALA A N 1
ATOM 1209 C CA . ALA A 1 169 ? 3.293 -21.594 2.725 1 88.75 169 ALA A CA 1
ATOM 1210 C C . ALA A 1 169 ? 3.623 -22.094 4.125 1 88.75 169 ALA A C 1
ATOM 1212 O O . ALA A 1 169 ? 2.877 -22.906 4.695 1 88.75 169 ALA A O 1
ATOM 1213 N N . GLU A 1 170 ? 4.672 -21.594 4.586 1 83.44 170 GLU A N 1
ATOM 1214 C CA . GLU A 1 170 ? 5.023 -22 5.945 1 83.44 170 GLU A CA 1
ATOM 1215 C C . GLU A 1 170 ? 4.172 -21.266 6.977 1 83.44 170 GLU A C 1
ATOM 1217 O O . GLU A 1 170 ? 3.807 -20.109 6.777 1 83.44 170 GLU A O 1
ATOM 1222 N N . PRO A 1 171 ? 3.836 -22.031 7.965 1 75 171 PRO A N 1
ATOM 1223 C CA . PRO A 1 171 ? 3.039 -21.359 8.992 1 75 171 PRO A CA 1
ATOM 1224 C C . PRO A 1 171 ? 3.754 -20.156 9.609 1 75 171 PRO A C 1
ATOM 1226 O O . PRO A 1 171 ? 4.973 -20.188 9.805 1 75 171 PRO A O 1
ATOM 1229 N N . ALA A 1 172 ? 3.014 -19.031 9.617 1 64.44 172 ALA A N 1
ATOM 1230 C CA . ALA A 1 172 ? 3.58 -17.828 10.203 1 64.44 172 ALA A CA 1
ATOM 1231 C C . ALA A 1 172 ? 3.594 -17.906 11.727 1 64.44 172 ALA A C 1
ATOM 1233 O O . ALA A 1 172 ? 2.789 -18.625 12.32 1 64.44 172 ALA A O 1
ATOM 1234 N N . GLU A 1 173 ? 4.691 -17.344 12.328 1 57.41 173 GLU A N 1
ATOM 1235 C CA . GLU A 1 173 ? 4.734 -17.25 13.781 1 57.41 173 GLU A CA 1
ATOM 1236 C C . GLU A 1 173 ? 3.502 -16.547 14.328 1 57.41 173 GLU A C 1
ATOM 1238 O O . GLU A 1 173 ? 2.893 -17 15.305 1 57.41 173 GLU A O 1
ATOM 1243 N N . ALA A 1 174 ? 3.293 -15.383 13.781 1 57.88 174 ALA A N 1
ATOM 1244 C CA . ALA A 1 174 ? 2.104 -14.656 14.219 1 57.88 174 ALA A CA 1
ATOM 1245 C C . ALA A 1 174 ? 0.93 -14.898 13.273 1 57.88 174 ALA A C 1
ATOM 1247 O O . ALA A 1 174 ? 1.062 -14.758 12.062 1 57.88 174 ALA A O 1
ATOM 1248 N N . GLU A 1 175 ? 0.066 -15.703 13.727 1 58.88 175 GLU A N 1
ATOM 1249 C CA . GLU A 1 175 ? -1.06 -16.141 12.906 1 58.88 175 GLU A CA 1
ATOM 1250 C C . GLU A 1 175 ? -1.901 -14.953 12.453 1 58.88 175 GLU A C 1
ATOM 1252 O O . GLU A 1 175 ? -2.34 -14.141 13.273 1 58.88 175 GLU A O 1
ATOM 1257 N N . ASN A 1 176 ? -1.797 -14.609 11.172 1 69.56 176 ASN A N 1
ATOM 1258 C CA . ASN A 1 176 ? -2.758 -13.672 10.609 1 69.56 176 ASN A CA 1
ATOM 1259 C C . ASN A 1 176 ? -4.176 -14.242 10.633 1 69.56 176 ASN A C 1
ATOM 1261 O O . ASN A 1 176 ? -4.445 -15.266 10.008 1 69.56 176 ASN A O 1
ATOM 1265 N N . GLN A 1 177 ? -4.941 -13.766 11.469 1 84.19 177 GLN A N 1
ATOM 1266 C CA . GLN A 1 177 ? -6.344 -14.164 11.555 1 84.19 177 GLN A CA 1
ATOM 1267 C C . GLN A 1 177 ? -7.141 -13.633 10.367 1 84.19 177 GLN A C 1
ATOM 1269 O O . GLN A 1 177 ? -6.992 -12.469 9.984 1 84.19 177 GLN A O 1
ATOM 1274 N N . ALA A 1 178 ? -7.832 -14.617 9.797 1 91.94 178 ALA A N 1
ATOM 1275 C CA . ALA A 1 178 ? -8.727 -14.203 8.727 1 91.94 178 ALA A CA 1
ATOM 1276 C C . ALA A 1 178 ? -9.898 -13.383 9.273 1 91.94 178 ALA A C 1
ATOM 1278 O O . ALA A 1 178 ? -10.234 -13.484 10.453 1 91.94 178 ALA A O 1
ATOM 1279 N N . ILE A 1 179 ? -10.445 -12.531 8.438 1 94.62 179 ILE A N 1
ATOM 1280 C CA . ILE A 1 179 ? -11.641 -11.773 8.805 1 94.62 179 ILE A CA 1
ATOM 1281 C C . ILE A 1 179 ? -12.805 -12.727 9.047 1 94.62 179 ILE A C 1
ATOM 1283 O O . ILE A 1 179 ? -13.141 -13.539 8.18 1 94.62 179 ILE A O 1
ATOM 1287 N N . VAL A 1 180 ? -13.43 -12.586 10.148 1 93.38 180 VAL A N 1
ATOM 1288 C CA . VAL A 1 180 ? -14.508 -13.484 10.547 1 93.38 180 VAL A CA 1
ATOM 1289 C C . VAL A 1 180 ? -15.695 -13.312 9.594 1 93.38 180 VAL A C 1
ATOM 1291 O O . VAL A 1 180 ? -16.109 -12.188 9.305 1 93.38 180 VAL A O 1
ATOM 1294 N N . GLY A 1 181 ? -16.125 -14.414 9.102 1 93.25 181 GLY A N 1
ATOM 1295 C CA . GLY A 1 181 ? -17.344 -14.414 8.289 1 93.25 181 GLY A CA 1
ATOM 1296 C C . GLY A 1 181 ? -17.078 -14.117 6.828 1 93.25 181 GLY A C 1
ATOM 1297 O O . GLY A 1 181 ? -17.984 -14.164 6.004 1 93.25 181 GLY A O 1
ATOM 1298 N N . ALA A 1 182 ? -15.906 -13.844 6.484 1 94.12 182 ALA A N 1
ATOM 1299 C CA . ALA A 1 182 ? -15.57 -13.523 5.098 1 94.12 182 ALA A CA 1
ATOM 1300 C C . ALA A 1 182 ? -15.562 -14.781 4.23 1 94.12 182 ALA A C 1
ATOM 1302 O O . ALA A 1 182 ? -15.359 -15.891 4.734 1 94.12 182 ALA A O 1
ATOM 1303 N N . GLY A 1 183 ? -15.875 -14.602 2.906 1 97.25 183 GLY A N 1
ATOM 1304 C CA . GLY A 1 183 ? -15.711 -15.688 1.956 1 97.25 183 GLY A CA 1
ATOM 1305 C C . GLY A 1 183 ? -14.258 -16.062 1.73 1 97.25 183 GLY A C 1
ATOM 1306 O O . GLY A 1 183 ? -13.359 -15.469 2.332 1 97.25 183 GLY A O 1
ATOM 1307 N N . ARG A 1 184 ? -14.133 -17.078 0.878 1 98.12 184 ARG A N 1
ATOM 1308 C CA . ARG A 1 184 ? -12.789 -17.609 0.693 1 98.12 184 ARG A CA 1
ATOM 1309 C C . ARG A 1 184 ? -12.305 -17.406 -0.74 1 98.12 184 ARG A C 1
ATOM 1311 O O . ARG A 1 184 ? -13.117 -17.188 -1.646 1 98.12 184 ARG A O 1
ATOM 1318 N N . VAL A 1 185 ? -10.969 -17.438 -0.857 1 98.69 185 VAL A N 1
ATOM 1319 C CA . VAL A 1 185 ? -10.359 -17.078 -2.133 1 98.69 185 VAL A CA 1
ATOM 1320 C C . VAL A 1 185 ? -9.469 -18.203 -2.627 1 98.69 185 VAL A C 1
ATOM 1322 O O . VAL A 1 185 ? -8.734 -18.828 -1.842 1 98.69 185 VAL A O 1
ATOM 1325 N N . ALA A 1 186 ? -9.523 -18.531 -3.898 1 98.81 186 ALA A N 1
ATOM 1326 C CA . ALA A 1 186 ? -8.555 -19.375 -4.582 1 98.81 186 ALA A CA 1
ATOM 1327 C C . ALA A 1 186 ? -7.672 -18.562 -5.52 1 98.81 186 ALA A C 1
ATOM 1329 O O . ALA A 1 186 ? -8.133 -17.594 -6.121 1 98.81 186 ALA A O 1
ATOM 1330 N N . VAL A 1 187 ? -6.426 -18.953 -5.617 1 98.88 187 VAL A N 1
ATOM 1331 C CA . VAL A 1 187 ? -5.496 -18.297 -6.527 1 98.88 187 VAL A CA 1
ATOM 1332 C C . VAL A 1 187 ? -4.973 -19.297 -7.551 1 98.88 187 VAL A C 1
ATOM 1334 O O . VAL A 1 187 ? -4.594 -20.422 -7.195 1 98.88 187 VAL A O 1
ATOM 1337 N N . VAL A 1 188 ? -5 -18.938 -8.797 1 98.69 188 VAL A N 1
ATOM 1338 C CA . VAL A 1 188 ? -4.383 -19.672 -9.891 1 98.69 188 VAL A CA 1
ATOM 1339 C C . VAL A 1 188 ? -3.406 -18.781 -10.641 1 98.69 188 VAL A C 1
ATOM 1341 O O . VAL A 1 188 ? -3.811 -17.781 -11.25 1 98.69 188 VAL A O 1
ATOM 1344 N N . ALA A 1 189 ? -2.172 -19.172 -10.594 1 98.06 189 ALA A N 1
ATOM 1345 C CA . ALA A 1 189 ? -1.181 -18.281 -11.188 1 98.06 189 ALA A CA 1
ATOM 1346 C C . ALA A 1 189 ? -0.207 -19.062 -12.07 1 98.06 189 ALA A C 1
ATOM 1348 O O . ALA A 1 189 ? 0.337 -20.078 -11.656 1 98.06 189 ALA A O 1
ATOM 1349 N N . GLN A 1 190 ? 0.01 -18.578 -13.227 1 95.75 190 GLN A N 1
ATOM 1350 C CA . GLN A 1 190 ? 1.021 -19.188 -14.094 1 95.75 190 GLN A CA 1
ATOM 1351 C C . GLN A 1 190 ? 2.428 -18.906 -13.57 1 95.75 190 GLN A C 1
ATOM 1353 O O . GLN A 1 190 ? 3.357 -19.672 -13.844 1 95.75 190 GLN A O 1
ATOM 1358 N N . SER A 1 191 ? 2.557 -17.875 -12.789 1 94 191 SER A N 1
ATOM 1359 C CA . SER A 1 191 ? 3.811 -17.531 -12.125 1 94 191 SER A CA 1
ATOM 1360 C C . SER A 1 191 ? 3.822 -18.016 -10.68 1 94 191 SER A C 1
ATOM 1362 O O . SER A 1 191 ? 2.986 -17.594 -9.867 1 94 191 SER A O 1
ATOM 1364 N N . GLY A 1 192 ? 4.785 -18.828 -10.375 1 93.94 192 GLY A N 1
ATOM 1365 C CA . GLY A 1 192 ? 4.906 -19.312 -9.016 1 93.94 192 GLY A CA 1
ATOM 1366 C C . GLY A 1 192 ? 5.086 -18.188 -8 1 93.94 192 GLY A C 1
ATOM 1367 O O . GLY A 1 192 ? 4.32 -18.094 -7.039 1 93.94 192 GLY A O 1
ATOM 1368 N N . GLY A 1 193 ? 6.047 -17.328 -8.234 1 92.06 193 GLY A N 1
ATOM 1369 C CA . GLY A 1 193 ? 6.336 -16.219 -7.336 1 92.06 193 GLY A CA 1
ATOM 1370 C C . GLY A 1 193 ? 5.129 -15.344 -7.066 1 92.06 193 GLY A C 1
ATOM 1371 O O . GLY A 1 193 ? 4.836 -15.023 -5.91 1 92.06 193 GLY A O 1
ATOM 1372 N N . LEU A 1 194 ? 4.398 -15.031 -8.023 1 94.62 194 LEU A N 1
ATOM 1373 C CA . LEU A 1 194 ? 3.246 -14.156 -7.852 1 94.62 194 LEU A CA 1
ATOM 1374 C C . LEU A 1 194 ? 2.096 -14.883 -7.172 1 94.62 194 LEU A C 1
ATOM 1376 O O . LEU A 1 194 ? 1.333 -14.281 -6.414 1 94.62 194 LEU A O 1
ATOM 1380 N N . GLY A 1 195 ? 1.99 -16.141 -7.5 1 97.38 195 GLY A N 1
ATOM 1381 C CA . GLY A 1 195 ? 0.964 -16.922 -6.816 1 97.38 195 GLY A CA 1
ATOM 1382 C C . GLY A 1 195 ? 1.1 -16.875 -5.305 1 97.38 195 GLY A C 1
ATOM 1383 O O . GLY A 1 195 ? 0.149 -16.531 -4.602 1 97.38 195 GLY A O 1
ATOM 1384 N N . PHE A 1 196 ? 2.229 -17.156 -4.875 1 96.12 196 PHE A N 1
ATOM 1385 C CA . PHE A 1 196 ? 2.434 -17.219 -3.432 1 96.12 196 PHE A CA 1
ATOM 1386 C C . PHE A 1 196 ? 2.598 -15.828 -2.846 1 96.12 196 PHE A C 1
ATOM 1388 O O . PHE A 1 196 ? 2.371 -15.617 -1.653 1 96.12 196 PHE A O 1
ATOM 1395 N N . ALA A 1 197 ? 2.941 -14.875 -3.691 1 96.31 197 ALA A N 1
ATOM 1396 C CA . ALA A 1 197 ? 2.916 -13.484 -3.238 1 96.31 197 ALA A CA 1
ATOM 1397 C C . ALA A 1 197 ? 1.496 -13.047 -2.898 1 96.31 197 ALA A C 1
ATOM 1399 O O . ALA A 1 197 ? 1.283 -12.297 -1.94 1 96.31 197 ALA A O 1
ATOM 1400 N N . MET A 1 198 ? 0.555 -13.492 -3.67 1 97.06 198 MET A N 1
ATOM 1401 C CA . MET A 1 198 ? -0.843 -13.18 -3.391 1 97.06 198 MET A CA 1
ATOM 1402 C C . MET A 1 198 ? -1.283 -13.781 -2.061 1 97.06 198 MET A C 1
ATOM 1404 O O . MET A 1 198 ? -2.029 -13.148 -1.307 1 97.06 198 MET A O 1
ATOM 1408 N N . LEU A 1 199 ? -0.827 -14.969 -1.811 1 96.44 199 LEU A N 1
ATOM 1409 C CA . LEU A 1 199 ? -1.091 -15.57 -0.509 1 96.44 199 LEU A CA 1
ATOM 1410 C C . LEU A 1 199 ? -0.541 -14.703 0.616 1 96.44 199 LEU A C 1
ATOM 1412 O O . LEU A 1 199 ? -1.258 -14.383 1.567 1 96.44 199 LEU A O 1
ATOM 1416 N N . ASN A 1 200 ? 0.696 -14.344 0.471 1 95 200 ASN A N 1
ATOM 1417 C CA . ASN A 1 200 ? 1.379 -13.523 1.469 1 95 200 ASN A CA 1
ATOM 1418 C C . ASN A 1 200 ? 0.652 -12.203 1.706 1 95 200 ASN A C 1
ATOM 1420 O O . ASN A 1 200 ? 0.336 -11.859 2.846 1 95 200 ASN A O 1
ATOM 1424 N N . ARG A 1 201 ? 0.32 -11.516 0.689 1 95.94 201 ARG A N 1
ATOM 1425 C CA . ARG A 1 201 ? -0.312 -10.203 0.758 1 95.94 201 ARG A CA 1
ATOM 1426 C C . ARG A 1 201 ? -1.758 -10.312 1.229 1 95.94 201 ARG A C 1
ATOM 1428 O O . ARG A 1 201 ? -2.225 -9.492 2.02 1 95.94 201 ARG A O 1
ATOM 1435 N N . GLY A 1 202 ? -2.449 -11.297 0.712 1 96.62 202 GLY A N 1
ATOM 1436 C CA . GLY A 1 202 ? -3.838 -11.477 1.098 1 96.62 202 GLY A CA 1
ATOM 1437 C C . GLY A 1 202 ? -4.008 -11.844 2.561 1 96.62 202 GLY A C 1
ATOM 1438 O O . GLY A 1 202 ? -4.93 -11.359 3.223 1 96.62 202 GLY A O 1
ATOM 1439 N N . ARG A 1 203 ? -3.119 -12.648 3.061 1 94.44 203 ARG A N 1
ATOM 1440 C CA . ARG A 1 203 ? -3.17 -13.023 4.469 1 94.44 203 ARG A CA 1
ATOM 1441 C C . ARG A 1 203 ? -2.979 -11.805 5.367 1 94.44 203 ARG A C 1
ATOM 1443 O O . ARG A 1 203 ? -3.633 -11.688 6.406 1 94.44 203 ARG A O 1
ATOM 1450 N N . ALA A 1 204 ? -2.143 -10.969 4.953 1 93.06 204 ALA A N 1
ATOM 1451 C CA . ALA A 1 204 ? -1.882 -9.758 5.723 1 93.06 204 ALA A CA 1
ATOM 1452 C C . ALA A 1 204 ? -3.131 -8.883 5.812 1 93.06 204 ALA A C 1
ATOM 1454 O O . ALA A 1 204 ? -3.312 -8.148 6.785 1 93.06 204 ALA A O 1
ATOM 1455 N N . LEU A 1 205 ? -4 -8.992 4.867 1 94.88 205 LEU A N 1
ATOM 1456 C CA . LEU A 1 205 ? -5.227 -8.203 4.844 1 94.88 205 LEU A CA 1
ATOM 1457 C C . LEU A 1 205 ? -6.371 -8.961 5.512 1 94.88 205 LEU A C 1
ATOM 1459 O O . LEU A 1 205 ? -7.469 -8.422 5.676 1 94.88 205 LEU A O 1
ATOM 1463 N N . GLY A 1 206 ? -6.184 -10.195 5.828 1 95.5 206 GLY A N 1
ATOM 1464 C CA . GLY A 1 206 ? -7.199 -10.977 6.516 1 95.5 206 GLY A CA 1
ATOM 1465 C C . GLY A 1 206 ? -7.988 -11.875 5.586 1 95.5 206 GLY A C 1
ATOM 1466 O O . GLY A 1 206 ? -9.047 -12.391 5.961 1 95.5 206 GLY A O 1
ATOM 1467 N N . LEU A 1 207 ? -7.512 -12.094 4.395 1 96.88 207 LEU A N 1
ATOM 1468 C CA . LEU A 1 207 ? -8.195 -13.008 3.48 1 96.88 207 LEU A CA 1
ATOM 1469 C C . LEU A 1 207 ? -7.984 -14.461 3.9 1 96.88 207 LEU A C 1
ATOM 1471 O O . LEU A 1 207 ? -6.922 -14.812 4.41 1 96.88 207 LEU A O 1
ATOM 1475 N N . ASP A 1 208 ? -8.977 -15.18 3.689 1 96.69 208 ASP A N 1
ATOM 1476 C CA . ASP A 1 208 ? -8.93 -16.625 3.857 1 96.69 208 ASP A CA 1
ATOM 1477 C C . ASP A 1 208 ? -8.781 -17.344 2.512 1 96.69 208 ASP A C 1
ATOM 1479 O O . ASP A 1 208 ? -9.602 -17.141 1.611 1 96.69 208 ASP A O 1
ATOM 1483 N N . PHE A 1 209 ? -7.781 -18.172 2.387 1 97.38 209 PHE A N 1
ATOM 1484 C CA . PHE A 1 209 ? -7.516 -18.828 1.111 1 97.38 209 PHE A CA 1
ATOM 1485 C C . PHE A 1 209 ? -7.863 -20.297 1.18 1 97.38 209 PHE A C 1
ATOM 1487 O O . PHE A 1 209 ? -7.672 -20.953 2.215 1 97.38 209 PHE A O 1
ATOM 1494 N N . THR A 1 210 ? -8.383 -20.812 0.099 1 98.12 210 THR A N 1
ATOM 1495 C CA . THR A 1 210 ? -8.641 -22.25 -0.011 1 98.12 210 THR A CA 1
ATOM 1496 C C . THR A 1 210 ? -7.469 -22.953 -0.678 1 98.12 210 THR A C 1
ATOM 1498 O O . THR A 1 210 ? -6.98 -23.969 -0.169 1 98.12 210 THR A O 1
ATOM 1501 N N . HIS A 1 211 ? -7.039 -22.328 -1.845 1 98.31 211 HIS A N 1
ATOM 1502 C CA . HIS A 1 211 ? -5.969 -22.953 -2.617 1 98.31 211 HIS A CA 1
ATOM 1503 C C . HIS A 1 211 ? -5.09 -21.906 -3.289 1 98.31 211 HIS A C 1
ATOM 1505 O O . HIS A 1 211 ? -5.578 -20.844 -3.703 1 98.31 211 HIS A O 1
ATOM 1511 N N . ILE A 1 212 ? -3.891 -22.188 -3.342 1 98.56 212 ILE A N 1
ATOM 1512 C CA . ILE A 1 212 ? -2.936 -21.547 -4.238 1 98.56 212 ILE A CA 1
ATOM 1513 C C . ILE A 1 212 ? -2.387 -22.578 -5.227 1 98.56 212 ILE A C 1
ATOM 1515 O O . ILE A 1 212 ? -1.811 -23.594 -4.824 1 98.56 212 ILE A O 1
ATOM 1519 N N . VAL A 1 213 ? -2.543 -22.297 -6.559 1 98.75 213 VAL A N 1
ATOM 1520 C CA . VAL A 1 213 ? -2.043 -23.219 -7.574 1 98.75 213 VAL A CA 1
ATOM 1521 C C . VAL A 1 213 ? -1.18 -22.469 -8.578 1 98.75 213 VAL A C 1
ATOM 1523 O O . VAL A 1 213 ? -1.595 -21.438 -9.109 1 98.75 213 VAL A O 1
ATOM 1526 N N . THR A 1 214 ? -0.008 -22.922 -8.797 1 98.12 214 THR A N 1
ATOM 1527 C CA . THR A 1 214 ? 0.855 -22.375 -9.836 1 98.12 214 THR A CA 1
ATOM 1528 C C . THR A 1 214 ? 1.04 -23.375 -10.977 1 98.12 214 THR A C 1
ATOM 1530 O O . THR A 1 214 ? 1.258 -24.562 -10.734 1 98.12 214 THR A O 1
ATOM 1533 N N . THR A 1 215 ? 0.933 -22.906 -12.227 1 97.38 215 THR A N 1
ATOM 1534 C CA . THR A 1 215 ? 0.806 -23.859 -13.312 1 97.38 215 THR A CA 1
ATOM 1535 C C . THR A 1 215 ? 2.039 -23.828 -14.211 1 97.38 215 THR A C 1
ATOM 1537 O O . THR A 1 215 ? 2.248 -24.734 -15.023 1 97.38 215 THR A O 1
ATOM 1540 N N . GLY A 1 216 ? 2.814 -22.734 -14.18 1 94.94 216 GLY A N 1
ATOM 1541 C CA . GLY A 1 216 ? 4.055 -22.672 -14.938 1 94.94 216 GLY A CA 1
ATOM 1542 C C . GLY A 1 216 ? 3.84 -22.688 -16.438 1 94.94 216 GLY A C 1
ATOM 1543 O O . GLY A 1 216 ? 3.035 -21.922 -16.969 1 94.94 216 GLY A O 1
ATOM 1544 N N . ASN A 1 217 ? 4.621 -23.578 -17.156 1 93.38 217 ASN A N 1
ATOM 1545 C CA . ASN A 1 217 ? 4.602 -23.609 -18.609 1 93.38 217 ASN A CA 1
ATOM 1546 C C . ASN A 1 217 ? 3.359 -24.328 -19.141 1 93.38 217 ASN A C 1
ATOM 1548 O O . ASN A 1 217 ? 3.008 -24.172 -20.312 1 93.38 217 ASN A O 1
ATOM 1552 N N . GLU A 1 218 ? 2.756 -25.141 -18.359 1 95.19 218 GLU A N 1
ATOM 1553 C CA . GLU A 1 218 ? 1.487 -25.781 -18.703 1 95.19 218 GLU A CA 1
ATOM 1554 C C . GLU A 1 218 ? 1.656 -26.781 -19.844 1 95.19 218 GLU A C 1
ATOM 1556 O O . GLU A 1 218 ? 0.991 -26.656 -20.875 1 95.19 218 GLU A O 1
ATOM 1561 N N . CYS A 1 219 ? 2.295 -27.875 -19.594 1 95.19 219 CYS A N 1
ATOM 1562 C CA . CYS A 1 219 ? 2.475 -28.891 -20.625 1 95.19 219 CYS A CA 1
ATOM 1563 C C . CYS A 1 219 ? 1.226 -29.75 -20.766 1 95.19 219 CYS A C 1
ATOM 1565 O O . CYS A 1 219 ? 1.039 -30.422 -21.797 1 95.19 219 CYS A O 1
ATOM 1567 N N . ASP A 1 220 ? 0.404 -29.797 -19.734 1 96.38 220 ASP A N 1
ATOM 1568 C CA . ASP A 1 220 ? -0.828 -30.578 -19.734 1 96.38 220 ASP A CA 1
ATOM 1569 C C . ASP A 1 220 ? -1.956 -29.812 -19.047 1 96.38 220 ASP A C 1
ATOM 1571 O O . ASP A 1 220 ? -2.693 -29.062 -19.672 1 96.38 220 ASP A O 1
ATOM 1575 N N . LEU A 1 221 ? -1.93 -29.812 -17.688 1 96.81 221 LEU A N 1
ATOM 1576 C CA . LEU A 1 221 ? -2.916 -29.016 -16.969 1 96.81 221 LEU A CA 1
ATOM 1577 C C . LEU A 1 221 ? -2.629 -27.531 -17.125 1 96.81 221 LEU A C 1
ATOM 1579 O O . LEU A 1 221 ? -1.468 -27.109 -17.094 1 96.81 221 LEU A O 1
ATOM 1583 N N . THR A 1 222 ? -3.693 -26.797 -17.297 1 96.5 222 THR A N 1
ATOM 1584 C CA . THR A 1 222 ? -3.557 -25.359 -17.5 1 96.5 222 THR A CA 1
ATOM 1585 C C . THR A 1 222 ? -4.273 -24.594 -16.406 1 96.5 222 THR A C 1
ATOM 1587 O O . THR A 1 222 ? -5.035 -25.156 -15.625 1 96.5 222 THR A O 1
ATOM 1590 N N . ALA A 1 223 ? -3.969 -23.312 -16.406 1 96.75 223 ALA A N 1
ATOM 1591 C CA . ALA A 1 223 ? -4.668 -22.422 -15.477 1 96.75 223 ALA A CA 1
ATOM 1592 C C . ALA A 1 223 ? -6.18 -22.516 -15.664 1 96.75 223 ALA A C 1
ATOM 1594 O O . ALA A 1 223 ? -6.934 -22.469 -14.688 1 96.75 223 ALA A O 1
ATOM 1595 N N . VAL A 1 224 ? -6.605 -22.672 -16.844 1 96.88 224 VAL A N 1
ATOM 1596 C CA . VAL A 1 224 ? -8.023 -22.719 -17.172 1 96.88 224 VAL A CA 1
ATOM 1597 C C . VAL A 1 224 ? -8.672 -23.938 -16.516 1 96.88 224 VAL A C 1
ATOM 1599 O O . VAL A 1 224 ? -9.805 -23.859 -16.047 1 96.88 224 VAL A O 1
ATOM 1602 N N . ASP A 1 225 ? -7.961 -25.078 -16.5 1 97.25 225 ASP A N 1
ATOM 1603 C CA . ASP A 1 225 ? -8.469 -26.266 -15.828 1 97.25 225 ASP A CA 1
ATOM 1604 C C . ASP A 1 225 ? -8.773 -26 -14.359 1 97.25 225 ASP A C 1
ATOM 1606 O O . ASP A 1 225 ? -9.836 -26.359 -13.859 1 97.25 225 ASP A O 1
ATOM 1610 N N . PHE A 1 226 ? -7.887 -25.359 -13.734 1 98.38 226 PHE A N 1
ATOM 1611 C CA . PHE A 1 226 ? -8.039 -25.078 -12.305 1 98.38 226 PHE A CA 1
ATOM 1612 C C . PHE A 1 226 ? -9.078 -24 -12.07 1 98.38 226 PHE A C 1
ATOM 1614 O O . PHE A 1 226 ? -9.859 -24.078 -11.117 1 98.38 226 PHE A O 1
ATOM 1621 N N . ILE A 1 227 ? -9.07 -22.953 -12.859 1 98.25 227 ILE A N 1
ATOM 1622 C CA . ILE A 1 227 ? -10.094 -21.922 -12.758 1 98.25 227 ILE A CA 1
ATOM 1623 C C . ILE A 1 227 ? -11.477 -22.562 -12.898 1 98.25 227 ILE A C 1
ATOM 1625 O O . ILE A 1 227 ? -12.398 -22.25 -12.141 1 98.25 227 ILE A O 1
ATOM 1629 N N . GLY A 1 228 ? -11.586 -23.5 -13.906 1 97.56 228 GLY A N 1
ATOM 1630 C CA . GLY A 1 228 ? -12.836 -24.219 -14.078 1 97.56 228 GLY A CA 1
ATOM 1631 C C . GLY A 1 228 ? -13.25 -25 -12.852 1 97.56 228 GLY A C 1
ATOM 1632 O O . GLY A 1 228 ? -14.43 -25.016 -12.484 1 97.56 228 GLY A O 1
ATOM 1633 N N . HIS A 1 229 ? -12.336 -25.625 -12.266 1 97.5 229 HIS A N 1
ATOM 1634 C CA . HIS A 1 229 ? -12.602 -26.391 -11.047 1 97.5 229 HIS A CA 1
ATOM 1635 C C . HIS A 1 229 ? -13.109 -25.484 -9.93 1 97.5 229 HIS A C 1
ATOM 1637 O O . HIS A 1 229 ? -14.133 -25.781 -9.297 1 97.5 229 HIS A O 1
ATOM 1643 N N . PHE A 1 230 ? -12.477 -24.359 -9.672 1 98.06 230 PHE A N 1
ATOM 1644 C CA . PHE A 1 230 ? -12.828 -23.469 -8.562 1 98.06 230 PHE A CA 1
ATOM 1645 C C . PHE A 1 230 ? -14.102 -22.703 -8.867 1 98.06 230 PHE A C 1
ATOM 1647 O O . PHE A 1 230 ? -14.773 -22.203 -7.957 1 98.06 230 PHE A O 1
ATOM 1654 N N . ALA A 1 231 ? -14.391 -22.531 -10.148 1 97.12 231 ALA A N 1
ATOM 1655 C CA . ALA A 1 231 ? -15.641 -21.875 -10.547 1 97.12 231 ALA A CA 1
ATOM 1656 C C . ALA A 1 231 ? -16.844 -22.641 -10.031 1 97.12 231 ALA A C 1
ATOM 1658 O O . ALA A 1 231 ? -17.906 -22.062 -9.797 1 97.12 231 ALA A O 1
ATOM 1659 N N . THR A 1 232 ? -16.656 -23.953 -9.781 1 94.12 232 THR A N 1
ATOM 1660 C CA . THR A 1 232 ? -17.812 -24.781 -9.445 1 94.12 232 THR A CA 1
ATOM 1661 C C . THR A 1 232 ? -17.656 -25.375 -8.047 1 94.12 232 THR A C 1
ATOM 1663 O O . THR A 1 232 ? -18.609 -25.953 -7.512 1 94.12 232 THR A O 1
ATOM 1666 N N . ASP A 1 233 ? -16.469 -25.219 -7.492 1 94.88 233 ASP A N 1
ATOM 1667 C CA . ASP A 1 233 ? -16.328 -25.781 -6.152 1 94.88 233 ASP A CA 1
ATOM 1668 C C . ASP A 1 233 ? -17.203 -25.031 -5.148 1 94.88 233 ASP A C 1
ATOM 1670 O O . ASP A 1 233 ? -17.594 -23.891 -5.395 1 94.88 233 ASP A O 1
ATOM 1674 N N . ALA A 1 234 ? -17.5 -25.672 -4.004 1 94.44 234 ALA A N 1
ATOM 1675 C CA . ALA A 1 234 ? -18.469 -25.109 -3.066 1 94.44 234 ALA A CA 1
ATOM 1676 C C . ALA A 1 234 ? -17.797 -24.141 -2.088 1 94.44 234 ALA A C 1
ATOM 1678 O O . ALA A 1 234 ? -18.469 -23.359 -1.425 1 94.44 234 ALA A O 1
ATOM 1679 N N . VAL A 1 235 ? -16.5 -24.109 -2.031 1 96.19 235 VAL A N 1
ATOM 1680 C CA . VAL A 1 235 ? -15.859 -23.484 -0.883 1 96.19 235 VAL A CA 1
ATOM 1681 C C . VAL A 1 235 ? -15.266 -22.141 -1.3 1 96.19 235 VAL A C 1
ATOM 1683 O O . VAL A 1 235 ? -15.141 -21.219 -0.48 1 96.19 235 VAL A O 1
ATOM 1686 N N . SER A 1 236 ? -14.883 -21.922 -2.514 1 97.5 236 SER A N 1
ATOM 1687 C CA . SER A 1 236 ? -14.266 -20.672 -2.959 1 97.5 236 SER A CA 1
ATOM 1688 C C . SER A 1 236 ? -15.32 -19.672 -3.428 1 97.5 236 SER A C 1
ATOM 1690 O O . SER A 1 236 ? -16.266 -20.031 -4.113 1 97.5 236 SER A O 1
ATOM 1692 N N . ASN A 1 237 ? -15.133 -18.422 -3.084 1 98.06 237 ASN A N 1
ATOM 1693 C CA . ASN A 1 237 ? -16.047 -17.359 -3.484 1 98.06 237 ASN A CA 1
ATOM 1694 C C . ASN A 1 237 ? -15.445 -16.469 -4.562 1 98.06 237 ASN A C 1
ATOM 1696 O O . ASN A 1 237 ? -16.172 -15.859 -5.352 1 98.06 237 ASN A O 1
ATOM 1700 N N . VAL A 1 238 ? -14.18 -16.359 -4.559 1 98.5 238 VAL A N 1
ATOM 1701 C CA . VAL A 1 238 ? -13.445 -15.555 -5.527 1 98.5 238 VAL A CA 1
ATOM 1702 C C . VAL A 1 238 ? -12.266 -16.359 -6.082 1 98.5 238 VAL A C 1
ATOM 1704 O O . VAL A 1 238 ? -11.672 -17.172 -5.371 1 98.5 238 VAL A O 1
ATOM 1707 N N . ILE A 1 239 ? -11.992 -16.156 -7.367 1 98.81 239 ILE A N 1
ATOM 1708 C CA . ILE A 1 239 ? -10.812 -16.719 -8.016 1 98.81 239 ILE A CA 1
ATOM 1709 C C . ILE A 1 239 ? -9.922 -15.594 -8.531 1 98.81 239 ILE A C 1
ATOM 1711 O O . ILE A 1 239 ? -10.328 -14.82 -9.406 1 98.81 239 ILE A O 1
ATOM 1715 N N . ILE A 1 240 ? -8.734 -15.484 -7.953 1 98.81 240 ILE A N 1
ATOM 1716 C CA . ILE A 1 240 ? -7.73 -14.57 -8.5 1 98.81 240 ILE A CA 1
ATOM 1717 C C . ILE A 1 240 ? -6.801 -15.336 -9.438 1 98.81 240 ILE A C 1
ATOM 1719 O O . ILE A 1 240 ? -6.266 -16.391 -9.078 1 98.81 240 ILE A O 1
ATOM 1723 N N . ALA A 1 241 ? -6.59 -14.781 -10.648 1 98.25 241 ALA A N 1
ATOM 1724 C CA . ALA A 1 241 ? -5.758 -15.469 -11.625 1 98.25 241 ALA A CA 1
ATOM 1725 C C . ALA A 1 241 ? -4.691 -14.539 -12.195 1 98.25 241 ALA A C 1
ATOM 1727 O O . ALA A 1 241 ? -4.973 -13.375 -12.5 1 98.25 241 ALA A O 1
ATOM 1728 N N . TYR A 1 242 ? -3.533 -14.984 -12.203 1 96.75 242 TYR A N 1
ATOM 1729 C CA . TYR A 1 242 ? -2.473 -14.359 -12.984 1 96.75 242 TYR A CA 1
ATOM 1730 C C . TYR A 1 242 ? -2.211 -15.133 -14.266 1 96.75 242 TYR A C 1
ATOM 1732 O O . TYR A 1 242 ? -1.722 -16.266 -14.234 1 96.75 242 TYR A O 1
ATOM 1740 N N . LEU A 1 243 ? -2.428 -14.445 -15.422 1 94.38 243 LEU A N 1
ATOM 1741 C CA . LEU A 1 243 ? -2.381 -15.133 -16.703 1 94.38 243 LEU A CA 1
ATOM 1742 C C . LEU A 1 243 ? -1.501 -14.383 -17.688 1 94.38 243 LEU A C 1
ATOM 1744 O O . LEU A 1 243 ? -1.806 -13.242 -18.062 1 94.38 243 LEU A O 1
ATOM 1748 N N . GLU A 1 244 ? -0.496 -15.039 -18.109 1 90.5 244 GLU A N 1
ATOM 1749 C CA . GLU A 1 244 ? 0.35 -14.5 -19.172 1 90.5 244 GLU A CA 1
ATOM 1750 C C . GLU A 1 244 ? -0.175 -14.891 -20.547 1 90.5 244 GLU A C 1
ATOM 1752 O O . GLU A 1 244 ? 0.019 -14.156 -21.516 1 90.5 244 GLU A O 1
ATOM 1757 N N . GLU A 1 245 ? -0.779 -16.031 -20.594 1 88.75 245 GLU A N 1
ATOM 1758 C CA . GLU A 1 245 ? -1.382 -16.562 -21.812 1 88.75 245 GLU A CA 1
ATOM 1759 C C . GLU A 1 245 ? -2.59 -17.438 -21.5 1 88.75 245 GLU A C 1
ATOM 1761 O O . GLU A 1 245 ? -2.564 -18.203 -20.531 1 88.75 245 GLU A O 1
ATOM 1766 N N . ILE A 1 246 ? -3.637 -17.188 -22.281 1 90.56 246 ILE A N 1
ATOM 1767 C CA . ILE A 1 246 ? -4.789 -18.078 -22.203 1 90.56 246 ILE A CA 1
ATOM 1768 C C . ILE A 1 246 ? -4.809 -19 -23.422 1 90.56 246 ILE A C 1
ATOM 1770 O O . ILE A 1 246 ? -5.223 -18.578 -24.516 1 90.56 246 ILE A O 1
ATOM 1774 N N . ARG A 1 247 ? -4.449 -20.156 -23.219 1 84.75 247 ARG A N 1
ATOM 1775 C CA . ARG A 1 247 ? -4.309 -21.109 -24.312 1 84.75 247 ARG A CA 1
ATOM 1776 C C . ARG A 1 247 ? -5.66 -21.703 -24.703 1 84.75 247 ARG A C 1
ATOM 1778 O O . ARG A 1 247 ? -5.914 -21.953 -25.875 1 84.75 247 ARG A O 1
ATOM 1785 N N . ASP A 1 248 ? -6.465 -21.938 -23.781 1 91.56 248 ASP A N 1
ATOM 1786 C CA . ASP A 1 248 ? -7.812 -22.469 -24 1 91.56 248 ASP A CA 1
ATOM 1787 C C . ASP A 1 248 ? -8.867 -21.391 -23.734 1 91.56 248 ASP A C 1
ATOM 1789 O O . ASP A 1 248 ? -9.531 -21.406 -22.703 1 91.56 248 ASP A O 1
ATOM 1793 N N . VAL A 1 249 ? -9.133 -20.594 -24.766 1 92.44 249 VAL A N 1
ATOM 1794 C CA . VAL A 1 249 ? -10.031 -19.453 -24.641 1 92.44 249 VAL A CA 1
ATOM 1795 C C . VAL A 1 249 ? -11.461 -19.938 -24.422 1 92.44 249 VAL A C 1
ATOM 1797 O O . VAL A 1 249 ? -12.188 -19.391 -23.594 1 92.44 249 VAL A O 1
ATOM 1800 N N . ALA A 1 250 ? -11.828 -20.969 -25.156 1 94.12 250 ALA A N 1
ATOM 1801 C CA . ALA A 1 250 ? -13.172 -21.531 -25.016 1 94.12 250 ALA A CA 1
ATOM 1802 C C . ALA A 1 250 ? -13.391 -22.062 -23.594 1 94.12 250 ALA A C 1
ATOM 1804 O O . ALA A 1 250 ? -14.445 -21.828 -23 1 94.12 250 ALA A O 1
ATOM 1805 N N . GLY A 1 251 ? -12.406 -22.781 -23.156 1 95.56 251 GLY A N 1
ATOM 1806 C CA . GLY A 1 251 ? -12.484 -23.266 -21.781 1 95.56 251 GLY A CA 1
ATOM 1807 C C . GLY A 1 251 ? -12.586 -22.156 -20.75 1 95.56 251 GLY A C 1
ATOM 1808 O O . GLY A 1 251 ? -13.32 -22.281 -19.781 1 95.56 251 GLY A O 1
ATOM 1809 N N . PHE A 1 252 ? -11.867 -21.141 -20.969 1 95.81 252 PHE A N 1
ATOM 1810 C CA . PHE A 1 252 ? -11.914 -20 -20.062 1 95.81 252 PHE A CA 1
ATOM 1811 C C . PHE A 1 252 ? -13.297 -19.359 -20.047 1 95.81 252 PHE A C 1
ATOM 1813 O O . PHE A 1 252 ? -13.82 -19.016 -18.984 1 95.81 252 PHE A O 1
ATOM 1820 N N . ARG A 1 253 ? -13.828 -19.172 -21.219 1 95.69 253 ARG A N 1
ATOM 1821 C CA . ARG A 1 253 ? -15.172 -18.609 -21.312 1 95.69 253 ARG A CA 1
ATOM 1822 C C . ARG A 1 253 ? -16.172 -19.438 -20.516 1 95.69 253 ARG A C 1
ATOM 1824 O O . ARG A 1 253 ? -17 -18.891 -19.781 1 95.69 253 ARG A O 1
ATOM 1831 N N . LEU A 1 254 ? -16.062 -20.703 -20.688 1 96.19 254 LEU A N 1
ATOM 1832 C CA . LEU A 1 254 ? -16.969 -21.609 -19.984 1 96.19 254 LEU A CA 1
ATOM 1833 C C . LEU A 1 254 ? -16.781 -21.484 -18.469 1 96.19 254 LEU A C 1
ATOM 1835 O O . LEU A 1 254 ? -17.75 -21.422 -17.719 1 96.19 254 LEU A O 1
ATOM 1839 N N . ALA A 1 255 ? -15.562 -21.453 -18.047 1 96.69 255 ALA A N 1
ATOM 1840 C CA . ALA A 1 255 ? -15.266 -21.312 -16.625 1 96.69 255 ALA A CA 1
ATOM 1841 C C . ALA A 1 255 ? -15.836 -20 -16.078 1 96.69 255 ALA A C 1
ATOM 1843 O O . ALA A 1 255 ? -16.391 -19.969 -14.984 1 96.69 255 ALA A O 1
ATOM 1844 N N . ALA A 1 256 ? -15.68 -18.938 -16.797 1 96.62 256 ALA A N 1
ATOM 1845 C CA . ALA A 1 256 ? -16.172 -17.625 -16.391 1 96.62 256 ALA A CA 1
ATOM 1846 C C . ALA A 1 256 ? -17.703 -17.625 -16.281 1 96.62 256 ALA A C 1
ATOM 1848 O O . ALA A 1 256 ? -18.266 -17.078 -15.336 1 96.62 256 ALA A O 1
ATOM 1849 N N . GLU A 1 257 ? -18.328 -18.234 -17.219 1 95.5 257 GLU A N 1
ATOM 1850 C CA . GLU A 1 257 ? -19.781 -18.344 -17.188 1 95.5 257 GLU A CA 1
ATOM 1851 C C . GLU A 1 257 ? -20.25 -19.141 -15.977 1 95.5 257 GLU A C 1
ATOM 1853 O O . GLU A 1 257 ? -21.219 -18.781 -15.312 1 95.5 257 GLU A O 1
ATOM 1858 N N . ARG A 1 258 ? -19.594 -20.203 -15.719 1 95.62 258 ARG A N 1
ATOM 1859 C CA . ARG A 1 258 ? -19.938 -21.031 -14.562 1 95.62 258 ARG A CA 1
ATOM 1860 C C . ARG A 1 258 ? -19.719 -20.266 -13.266 1 95.62 258 ARG A C 1
ATOM 1862 O O . ARG A 1 258 ? -20.531 -20.359 -12.336 1 95.62 258 ARG A O 1
ATOM 1869 N N . ALA A 1 259 ? -18.609 -19.562 -13.188 1 96.12 259 ALA A N 1
ATOM 1870 C CA . ALA A 1 259 ? -18.359 -18.75 -12.008 1 96.12 259 ALA A CA 1
ATOM 1871 C C . ALA A 1 259 ? -19.469 -17.719 -11.789 1 96.12 259 ALA A C 1
ATOM 1873 O O . ALA A 1 259 ? -19.953 -17.562 -10.664 1 96.12 259 ALA A O 1
ATOM 1874 N N . ARG A 1 260 ? -19.844 -17.094 -12.844 1 93.56 260 ARG A N 1
ATOM 1875 C CA . ARG A 1 260 ? -20.922 -16.109 -12.773 1 93.56 260 ARG A CA 1
ATOM 1876 C C . ARG A 1 260 ? -22.219 -16.766 -12.297 1 93.56 260 ARG A C 1
ATOM 1878 O O . ARG A 1 260 ? -22.922 -16.203 -11.445 1 93.56 260 ARG A O 1
ATOM 1885 N N . ALA A 1 261 ? -22.484 -17.891 -12.828 1 92.69 261 ALA A N 1
ATOM 1886 C CA . ALA A 1 261 ? -23.703 -18.625 -12.461 1 92.69 261 ALA A CA 1
ATOM 1887 C C . ALA A 1 261 ? -23.672 -19.031 -10.992 1 92.69 261 ALA A C 1
ATOM 1889 O O . ALA A 1 261 ? -24.719 -19.094 -10.336 1 92.69 261 ALA A O 1
ATOM 1890 N N . SER A 1 262 ? -22.516 -19.25 -10.547 1 93.56 262 SER A N 1
ATOM 1891 C CA . SER A 1 262 ? -22.359 -19.672 -9.156 1 93.56 262 SER A CA 1
ATOM 1892 C C . SER A 1 262 ? -22.203 -18.469 -8.227 1 93.56 262 SER A C 1
ATOM 1894 O O . SER A 1 262 ? -21.938 -18.641 -7.035 1 93.56 262 SER A O 1
ATOM 1896 N N . GLY A 1 263 ? -22.234 -17.281 -8.75 1 92.88 263 GLY A N 1
ATOM 1897 C CA . GLY A 1 263 ? -22.125 -16.062 -7.961 1 92.88 263 GLY A CA 1
ATOM 1898 C C . GLY A 1 263 ? -20.703 -15.734 -7.566 1 92.88 263 GLY A C 1
ATOM 1899 O O . GLY A 1 263 ? -20.469 -14.961 -6.637 1 92.88 263 GLY A O 1
ATOM 1900 N N . LYS A 1 264 ? -19.75 -16.359 -8.266 1 96.31 264 LYS A N 1
ATOM 1901 C CA . LYS A 1 264 ? -18.344 -16.156 -7.934 1 96.31 264 LYS A CA 1
ATOM 1902 C C . LYS A 1 264 ? -17.719 -15.078 -8.82 1 96.31 264 LYS A C 1
ATOM 1904 O O . LYS A 1 264 ? -18.172 -14.859 -9.953 1 96.31 264 LYS A O 1
ATOM 1909 N N . MET A 1 265 ? -16.781 -14.453 -8.297 1 96.81 265 MET A N 1
ATOM 1910 C CA . MET A 1 265 ? -16.031 -13.453 -9.07 1 96.81 265 MET A CA 1
ATOM 1911 C C . MET A 1 265 ? -14.68 -13.992 -9.5 1 96.81 265 MET A C 1
ATOM 1913 O O . MET A 1 265 ? -13.992 -14.648 -8.719 1 96.81 265 MET A O 1
ATOM 1917 N N . ILE A 1 266 ? -14.336 -13.727 -10.758 1 98.12 266 ILE A N 1
ATOM 1918 C CA . ILE A 1 266 ? -12.984 -13.961 -11.25 1 98.12 266 ILE A CA 1
ATOM 1919 C C . ILE A 1 266 ? -12.258 -12.625 -11.414 1 98.12 266 ILE A C 1
ATOM 1921 O O . ILE A 1 266 ? -12.781 -11.695 -12.023 1 98.12 266 ILE A O 1
ATOM 1925 N N . ILE A 1 267 ? -11.109 -12.531 -10.797 1 98.31 267 ILE A N 1
ATOM 1926 C CA . ILE A 1 267 ? -10.219 -11.383 -10.938 1 98.31 267 ILE A CA 1
ATOM 1927 C C . ILE A 1 267 ? -8.945 -11.797 -11.672 1 98.31 267 ILE A C 1
ATOM 1929 O O . ILE A 1 267 ? -8.234 -12.695 -11.219 1 98.31 267 ILE A O 1
ATOM 1933 N N . VAL A 1 268 ? -8.617 -11.125 -12.781 1 97.12 268 VAL A N 1
ATOM 1934 C CA . VAL A 1 268 ? -7.469 -11.531 -13.586 1 97.12 268 VAL A CA 1
ATOM 1935 C C . VAL A 1 268 ? -6.434 -10.406 -13.602 1 97.12 268 VAL A C 1
ATOM 1937 O O . VAL A 1 268 ? -6.773 -9.242 -13.852 1 97.12 268 VAL A O 1
ATOM 1940 N N . ILE A 1 269 ? -5.242 -10.727 -13.18 1 95.38 269 ILE A N 1
ATOM 1941 C CA . ILE A 1 269 ? -4.086 -9.898 -13.5 1 95.38 269 ILE A CA 1
ATOM 1942 C C . ILE A 1 269 ? -3.525 -10.297 -14.867 1 95.38 269 ILE A C 1
ATOM 1944 O O . ILE A 1 269 ? -2.934 -11.367 -15.016 1 95.38 269 ILE A O 1
ATOM 1948 N N . LYS A 1 270 ? -3.76 -9.516 -15.805 1 84.12 270 LYS A N 1
ATOM 1949 C CA . LYS A 1 270 ? -3.324 -9.844 -17.156 1 84.12 270 LYS A CA 1
ATOM 1950 C C . LYS A 1 270 ? -2.094 -9.031 -17.562 1 84.12 270 LYS A C 1
ATOM 1952 O O . LYS A 1 270 ? -1.948 -7.879 -17.141 1 84.12 270 LYS A O 1
ATOM 1957 N N . ILE A 1 271 ? -1.263 -9.641 -18.344 1 85.44 271 ILE A N 1
ATOM 1958 C CA . ILE A 1 271 ? -0.036 -9.016 -18.828 1 85.44 271 ILE A CA 1
ATOM 1959 C C . ILE A 1 271 ? -0.096 -8.859 -20.344 1 85.44 271 ILE A C 1
ATOM 1961 O O . ILE A 1 271 ? -1.008 -9.383 -20.984 1 85.44 271 ILE A O 1
ATOM 1965 N N . GLY A 1 272 ? 0.764 -8.031 -20.875 1 81.44 272 GLY A N 1
ATOM 1966 C CA . GLY A 1 272 ? 0.929 -7.914 -22.328 1 81.44 272 GLY A CA 1
ATOM 1967 C C . GLY A 1 272 ? 0.325 -6.645 -22.891 1 81.44 272 GLY A C 1
ATOM 1968 O O . GLY A 1 272 ? 0.088 -6.551 -24.094 1 81.44 272 GLY A O 1
ATOM 1969 N N . GLN A 1 273 ? -0.01 -5.727 -22.016 1 83.75 273 GLN A N 1
ATOM 1970 C CA . GLN A 1 273 ? -0.575 -4.465 -22.469 1 83.75 273 GLN A CA 1
ATOM 1971 C C . GLN A 1 273 ? 0.502 -3.57 -23.078 1 83.75 273 GLN A C 1
ATOM 1973 O O . GLN A 1 273 ? 0.22 -2.771 -23.984 1 83.75 273 GLN A O 1
ATOM 1978 N N . SER A 1 274 ? 1.697 -3.742 -22.625 1 87.56 274 SER A N 1
ATOM 1979 C CA . SER A 1 274 ? 2.822 -2.961 -23.125 1 87.56 274 SER A CA 1
ATOM 1980 C C . SER A 1 274 ? 3.807 -3.836 -23.891 1 87.56 274 SER A C 1
ATOM 1982 O O . SER A 1 274 ? 3.844 -5.055 -23.703 1 87.56 274 SER A O 1
ATOM 1984 N N . GLU A 1 275 ? 4.562 -3.195 -24.781 1 88.06 275 GLU A N 1
ATOM 1985 C CA . GLU A 1 275 ? 5.578 -3.928 -25.547 1 88.06 275 GLU A CA 1
ATOM 1986 C C . GLU A 1 275 ? 6.621 -4.535 -24.609 1 88.06 275 GLU A C 1
ATOM 1988 O O . GLU A 1 275 ? 6.926 -5.727 -24.703 1 88.06 275 GLU A O 1
ATOM 1993 N N . PRO A 1 276 ? 7.133 -3.826 -23.641 1 89.06 276 PRO A N 1
ATOM 1994 C CA . PRO A 1 276 ? 8.078 -4.453 -22.719 1 89.06 276 PRO A CA 1
ATOM 1995 C C . PRO A 1 276 ? 7.441 -5.586 -21.906 1 89.06 276 PRO A C 1
ATOM 1997 O O . PRO A 1 276 ? 8.102 -6.582 -21.609 1 89.06 276 PRO A O 1
ATOM 2000 N N . GLY A 1 277 ? 6.211 -5.379 -21.578 1 86.44 277 GLY A N 1
ATOM 2001 C CA . GLY A 1 277 ? 5.504 -6.441 -20.875 1 86.44 277 GLY A CA 1
ATOM 2002 C C . GLY A 1 277 ? 5.402 -7.719 -21.688 1 86.44 277 GLY A C 1
ATOM 2003 O O . GLY A 1 277 ? 5.57 -8.82 -21.156 1 86.44 277 GLY A O 1
ATOM 2004 N N . ARG A 1 278 ? 5.148 -7.594 -22.984 1 87.94 278 ARG A N 1
ATOM 2005 C CA . ARG A 1 278 ? 5.07 -8.75 -23.875 1 87.94 278 ARG A CA 1
ATOM 2006 C C . ARG A 1 278 ? 6.422 -9.445 -23.984 1 87.94 278 ARG A C 1
ATOM 2008 O O . ARG A 1 278 ? 6.504 -10.672 -23.922 1 87.94 278 ARG A O 1
ATOM 2015 N N . ARG A 1 279 ? 7.41 -8.711 -24.094 1 87.62 279 ARG A N 1
ATOM 2016 C CA . ARG A 1 279 ? 8.758 -9.258 -24.156 1 87.62 279 ARG A CA 1
ATOM 2017 C C . ARG A 1 279 ? 9.125 -9.992 -22.875 1 87.62 279 ARG A C 1
ATOM 2019 O O . ARG A 1 279 ? 9.727 -11.062 -22.906 1 87.62 279 ARG A O 1
ATOM 2026 N N . ALA A 1 280 ? 8.75 -9.406 -21.797 1 87.56 280 ALA A N 1
ATOM 2027 C CA . ALA A 1 280 ? 9.039 -10 -20.5 1 87.56 280 ALA A CA 1
ATOM 2028 C C . ALA A 1 280 ? 8.32 -11.336 -20.344 1 87.56 280 ALA A C 1
ATOM 2030 O O . ALA A 1 280 ? 8.906 -12.305 -19.844 1 87.56 280 ALA A O 1
ATOM 2031 N N . ALA A 1 281 ? 7.074 -11.352 -20.734 1 82.62 281 ALA A N 1
ATOM 2032 C CA . ALA A 1 281 ? 6.297 -12.586 -20.641 1 82.62 281 ALA A CA 1
ATOM 2033 C C . ALA A 1 281 ? 6.891 -13.68 -21.516 1 82.62 281 ALA A C 1
ATOM 2035 O O . ALA A 1 281 ? 6.973 -14.844 -21.094 1 82.62 281 ALA A O 1
ATOM 2036 N N . LEU A 1 282 ? 7.262 -13.312 -22.672 1 80.94 282 LEU A N 1
ATOM 2037 C CA . LEU A 1 282 ? 7.887 -14.258 -23.594 1 80.94 282 LEU A CA 1
ATOM 2038 C C . LEU A 1 282 ? 9.172 -14.828 -22.984 1 80.94 282 LEU A C 1
ATOM 2040 O O . LEU A 1 282 ? 9.414 -16.031 -23.078 1 80.94 282 LEU A O 1
ATOM 2044 N N . ALA A 1 283 ? 9.875 -14 -22.391 1 80 283 ALA A N 1
ATOM 2045 C CA . ALA A 1 283 ? 11.141 -14.414 -21.797 1 80 283 ALA A CA 1
ATOM 2046 C C . ALA A 1 283 ? 10.914 -15.266 -20.562 1 80 283 ALA A C 1
ATOM 2048 O O . ALA A 1 283 ? 11.727 -16.141 -20.234 1 80 283 ALA A O 1
ATOM 2049 N N . HIS A 1 284 ? 9.867 -15.102 -19.875 1 82 284 HIS A N 1
ATOM 2050 C CA . HIS A 1 284 ? 9.586 -15.734 -18.594 1 82 284 HIS A CA 1
ATOM 2051 C C . HIS A 1 284 ? 8.961 -17.109 -18.781 1 82 284 HIS A C 1
ATOM 2053 O O . HIS A 1 284 ? 9.391 -18.094 -18.156 1 82 284 HIS A O 1
ATOM 2059 N N . THR A 1 285 ? 7.996 -17.25 -19.672 1 74.5 285 THR A N 1
ATOM 2060 C CA . THR A 1 285 ? 7.293 -18.516 -19.812 1 74.5 285 THR A CA 1
ATOM 2061 C C . THR A 1 285 ? 7.297 -18.984 -21.266 1 74.5 285 THR A C 1
ATOM 2063 O O . THR A 1 285 ? 6.777 -20.062 -21.578 1 74.5 285 THR A O 1
ATOM 2066 N N . GLY A 1 286 ? 7.914 -18.188 -22.062 1 72.19 286 GLY A N 1
ATOM 2067 C CA . GLY A 1 286 ? 7.852 -18.531 -23.484 1 72.19 286 GLY A CA 1
ATOM 2068 C C . GLY A 1 286 ? 6.488 -18.281 -24.094 1 72.19 286 GLY A C 1
ATOM 2069 O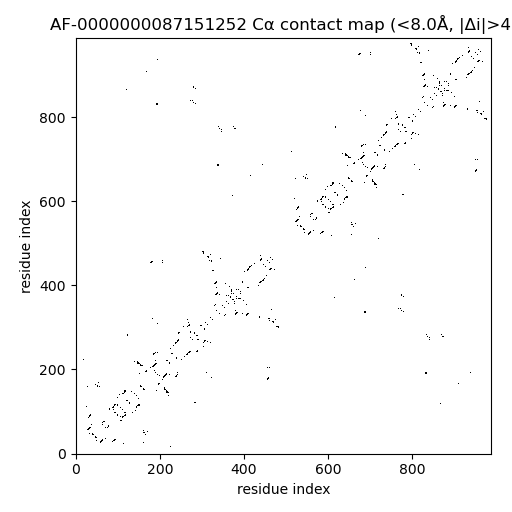 O . GLY A 1 286 ? 6.246 -18.641 -25.25 1 72.19 286 GLY A O 1
ATOM 2070 N N . SER A 1 287 ? 5.641 -17.688 -23.328 1 70.44 287 SER A N 1
ATOM 2071 C CA . SER A 1 287 ? 4.25 -17.5 -23.719 1 70.44 287 SER A CA 1
ATOM 2072 C C . SER A 1 287 ? 4.102 -16.266 -24.625 1 70.44 287 SER A C 1
ATOM 2074 O O . SER A 1 287 ? 4.773 -15.258 -24.422 1 70.44 287 SER A O 1
ATOM 2076 N N . ILE A 1 288 ? 3.334 -16.453 -25.625 1 70.94 288 ILE A N 1
ATOM 2077 C CA . ILE A 1 288 ? 2.936 -15.32 -26.453 1 70.94 288 ILE A CA 1
ATOM 2078 C C . ILE A 1 288 ? 1.631 -14.727 -25.922 1 70.94 288 ILE A C 1
ATOM 2080 O O . ILE A 1 288 ? 0.607 -15.414 -25.875 1 70.94 288 ILE A O 1
ATOM 2084 N N . THR A 1 289 ? 1.772 -13.523 -25.484 1 70.75 289 THR A N 1
ATOM 2085 C CA . THR A 1 289 ? 0.617 -12.859 -24.891 1 70.75 289 THR A CA 1
ATOM 2086 C C . THR A 1 289 ? -0.408 -12.492 -25.969 1 70.75 289 THR A C 1
ATOM 2088 O O . THR A 1 289 ? -0.042 -12.148 -27.094 1 70.75 289 THR A O 1
ATOM 2091 N N . GLY A 1 290 ? -1.641 -12.906 -25.734 1 63.03 290 GLY A N 1
ATOM 2092 C CA . GLY A 1 290 ? -2.695 -12.539 -26.672 1 63.03 290 GLY A CA 1
ATOM 2093 C C . GLY A 1 290 ? -2.854 -11.047 -26.844 1 63.03 290 GLY A C 1
ATOM 2094 O O . GLY A 1 290 ? -2.322 -10.266 -26.047 1 63.03 290 GLY A O 1
ATOM 2095 N N . ALA A 1 291 ? -3.451 -10.719 -27.922 1 63.84 291 ALA A N 1
ATOM 2096 C CA . ALA A 1 291 ? -3.734 -9.305 -28.156 1 63.84 291 ALA A CA 1
ATOM 2097 C C . ALA A 1 291 ? -4.527 -8.703 -27 1 63.84 291 ALA A C 1
ATOM 2099 O O . ALA A 1 291 ? -5.633 -9.156 -26.688 1 63.84 291 ALA A O 1
ATOM 2100 N N . ALA A 1 292 ? -4.023 -7.699 -26.469 1 66.81 292 ALA A N 1
ATOM 2101 C CA . ALA A 1 292 ? -4.531 -7.121 -25.219 1 66.81 292 ALA A CA 1
ATOM 2102 C C . ALA A 1 292 ? -5.973 -6.656 -25.391 1 66.81 292 ALA A C 1
ATOM 2104 O O . ALA A 1 292 ? -6.82 -6.922 -24.531 1 66.81 292 ALA A O 1
ATOM 2105 N N . ALA A 1 293 ? -6.215 -6.055 -26.422 1 71.62 293 ALA A N 1
ATOM 2106 C CA . ALA A 1 293 ? -7.531 -5.445 -26.609 1 71.62 293 ALA A CA 1
ATOM 2107 C C . ALA A 1 293 ? -8.617 -6.512 -26.703 1 71.62 293 ALA A C 1
ATOM 2109 O O . ALA A 1 293 ? -9.711 -6.344 -26.156 1 71.62 293 ALA A O 1
ATOM 2110 N N . ASP A 1 294 ? -8.328 -7.594 -27.297 1 78.69 294 ASP A N 1
ATOM 2111 C CA . ASP A 1 294 ? -9.297 -8.672 -27.469 1 78.69 294 ASP A CA 1
ATOM 2112 C C . ASP A 1 294 ? -9.594 -9.367 -26.141 1 78.69 294 ASP A C 1
ATOM 2114 O O . ASP A 1 294 ? -10.75 -9.672 -25.844 1 78.69 294 ASP A O 1
ATOM 2118 N N . LEU A 1 295 ? -8.656 -9.422 -25.406 1 84.69 295 LEU A N 1
ATOM 2119 C CA . LEU A 1 295 ? -8.836 -10.078 -24.125 1 84.69 295 LEU A CA 1
ATOM 2120 C C . LEU A 1 295 ? -9.617 -9.188 -23.156 1 84.69 295 LEU A C 1
ATOM 2122 O O . LEU A 1 295 ? -10.461 -9.68 -22.406 1 84.69 295 LEU A O 1
ATOM 2126 N N . ASP A 1 296 ? -9.391 -7.91 -23.266 1 85.69 296 ASP A N 1
ATOM 2127 C CA . ASP A 1 296 ? -10.102 -6.977 -22.391 1 85.69 296 ASP A CA 1
ATOM 2128 C C . ASP A 1 296 ? -11.602 -6.996 -22.672 1 85.69 296 ASP A C 1
ATOM 2130 O O . ASP A 1 296 ? -12.406 -6.992 -21.734 1 85.69 296 ASP A O 1
ATOM 2134 N N . ALA A 1 297 ? -11.891 -6.945 -23.891 1 87 297 ALA A N 1
ATOM 2135 C CA . ALA A 1 297 ? -13.297 -7 -24.281 1 87 297 ALA A CA 1
ATOM 2136 C C . ALA A 1 297 ? -13.938 -8.312 -23.828 1 87 297 ALA A C 1
ATOM 2138 O O . ALA A 1 297 ? -15.07 -8.32 -23.344 1 87 297 ALA A O 1
ATOM 2139 N N . MET A 1 298 ? -13.219 -9.359 -23.938 1 89.62 298 MET A N 1
ATOM 2140 C CA . MET A 1 298 ? -13.727 -10.656 -23.516 1 89.62 298 MET A CA 1
ATOM 2141 C C . MET A 1 298 ? -13.961 -10.688 -22.016 1 89.62 298 MET A C 1
ATOM 2143 O O . MET A 1 298 ? -14.992 -11.172 -21.547 1 89.62 298 MET A O 1
ATOM 2147 N N . PHE A 1 299 ? -13.023 -10.18 -21.297 1 93.12 299 PHE A N 1
ATOM 2148 C CA . PHE A 1 299 ? -13.156 -10.148 -19.844 1 93.12 299 PHE A CA 1
ATOM 2149 C C . PHE A 1 299 ? -14.367 -9.328 -19.438 1 93.12 299 PHE A C 1
ATOM 2151 O O . PHE A 1 299 ? -15.141 -9.742 -18.562 1 93.12 299 PHE A O 1
ATOM 2158 N N . ALA A 1 300 ? -14.547 -8.195 -20.078 1 90 300 ALA A N 1
ATOM 2159 C CA . ALA A 1 300 ? -15.688 -7.328 -19.781 1 90 300 ALA A CA 1
ATOM 2160 C C . ALA A 1 300 ? -17 -8.047 -20.062 1 90 300 ALA A C 1
ATOM 2162 O O . ALA A 1 300 ? -17.922 -8 -19.234 1 90 300 ALA A O 1
ATOM 2163 N N . ASP A 1 301 ? -17.047 -8.734 -21.141 1 90.56 301 ASP A N 1
ATOM 2164 C CA . ASP A 1 301 ? -18.234 -9.461 -21.547 1 90.56 301 ASP A CA 1
ATOM 2165 C C . ASP A 1 301 ? -18.547 -10.602 -20.578 1 90.56 301 ASP A C 1
ATOM 2167 O O . ASP A 1 301 ? -19.719 -10.914 -20.344 1 90.56 301 ASP A O 1
ATOM 2171 N N . LEU A 1 302 ? -17.562 -11.141 -20.047 1 93.69 302 LEU A N 1
ATOM 2172 C CA . LEU A 1 302 ? -17.719 -12.328 -19.219 1 93.69 302 LEU A CA 1
ATOM 2173 C C . LEU A 1 302 ? -17.875 -11.945 -17.75 1 93.69 302 LEU A C 1
ATOM 2175 O O . LEU A 1 302 ? -18.078 -12.812 -16.891 1 93.69 302 LEU A O 1
ATOM 2179 N N . GLY A 1 303 ? -17.797 -10.641 -17.453 1 93.62 303 GLY A N 1
ATOM 2180 C CA . GLY A 1 303 ? -17.891 -10.203 -16.062 1 93.62 303 GLY A CA 1
ATOM 2181 C C . GLY A 1 303 ? -16.641 -10.531 -15.25 1 93.62 303 GLY A C 1
ATOM 2182 O O . GLY A 1 303 ? -16.75 -10.812 -14.055 1 93.62 303 GLY A O 1
ATOM 2183 N N . VAL A 1 304 ? -15.547 -10.625 -15.906 1 96.56 304 VAL A N 1
ATOM 2184 C CA . VAL A 1 304 ? -14.258 -10.859 -15.266 1 96.56 304 VAL A CA 1
ATOM 2185 C C . VAL A 1 304 ? -13.578 -9.523 -14.953 1 96.56 304 VAL A C 1
ATOM 2187 O O . VAL A 1 304 ? -13.398 -8.695 -15.844 1 96.56 304 VAL A O 1
ATOM 2190 N N . LEU A 1 305 ? -13.266 -9.344 -13.68 1 96.69 305 LEU A N 1
ATOM 2191 C CA . LEU A 1 305 ? -12.609 -8.102 -13.266 1 96.69 305 LEU A CA 1
ATOM 2192 C C . LEU A 1 305 ? -11.117 -8.148 -13.578 1 96.69 305 LEU A C 1
ATOM 2194 O O . LEU A 1 305 ? -10.438 -9.133 -13.258 1 96.69 305 LEU A O 1
ATOM 2198 N N . VAL A 1 306 ? -10.625 -7.125 -14.211 1 95.5 306 VAL A N 1
ATOM 2199 C CA . VAL A 1 306 ? -9.203 -7.039 -14.531 1 95.5 306 VAL A CA 1
ATOM 2200 C C . VAL A 1 306 ? -8.492 -6.16 -13.5 1 95.5 306 VAL A C 1
ATOM 2202 O O . VAL A 1 306 ? -8.945 -5.047 -13.211 1 95.5 306 VAL A O 1
ATOM 2205 N N . ALA A 1 307 ? -7.457 -6.664 -12.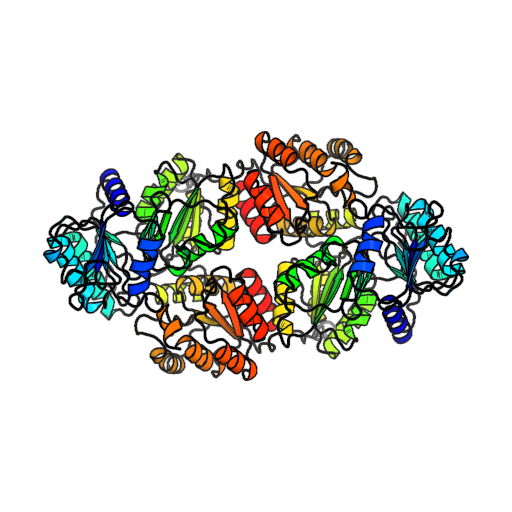867 1 95.5 307 ALA A N 1
ATOM 2206 C CA . ALA A 1 307 ? -6.578 -5.926 -11.969 1 95.5 307 ALA A CA 1
ATOM 2207 C C . ALA A 1 307 ? -5.207 -5.707 -12.594 1 95.5 307 ALA A C 1
ATOM 2209 O O . ALA A 1 307 ? -4.73 -6.539 -13.367 1 95.5 307 ALA A O 1
ATOM 2210 N N . VAL A 1 308 ? -4.508 -4.684 -12.195 1 92.06 308 VAL A N 1
ATOM 2211 C CA . VAL A 1 308 ? -3.242 -4.336 -12.828 1 92.06 308 VAL A CA 1
ATOM 2212 C C . VAL A 1 308 ? -2.09 -5.008 -12.086 1 92.06 308 VAL A C 1
ATOM 2214 O O . VAL A 1 308 ? -1.023 -5.238 -12.656 1 92.06 308 VAL A O 1
ATOM 2217 N N . GLU A 1 309 ? -2.27 -5.27 -10.859 1 94.69 309 GLU A N 1
ATOM 2218 C CA . GLU A 1 309 ? -1.222 -5.879 -10.047 1 94.69 309 GLU A CA 1
ATOM 2219 C C . GLU A 1 309 ? -1.803 -6.539 -8.797 1 94.69 309 GLU A C 1
ATOM 2221 O O . GLU A 1 309 ? -3.018 -6.52 -8.586 1 94.69 309 GLU A O 1
ATOM 2226 N N . ALA A 1 310 ? -0.97 -7.152 -8.016 1 96.69 310 ALA A N 1
ATOM 2227 C CA . ALA A 1 310 ? -1.366 -8.055 -6.938 1 96.69 310 ALA A CA 1
ATOM 2228 C C . ALA A 1 310 ? -2.146 -7.312 -5.859 1 96.69 310 ALA A C 1
ATOM 2230 O O . ALA A 1 310 ? -3.158 -7.812 -5.359 1 96.69 310 ALA A O 1
ATOM 2231 N N . ASP A 1 311 ? -1.735 -6.109 -5.438 1 97.31 311 ASP A N 1
ATOM 2232 C CA . ASP A 1 311 ? -2.432 -5.367 -4.387 1 97.31 311 ASP A CA 1
ATOM 2233 C C . ASP A 1 311 ? -3.871 -5.059 -4.797 1 97.31 311 ASP A C 1
ATOM 2235 O O . ASP A 1 311 ? -4.789 -5.172 -3.986 1 97.31 311 ASP A O 1
ATOM 2239 N N . GLU A 1 312 ? -4.02 -4.652 -5.984 1 97.19 312 GLU A N 1
ATOM 2240 C CA . GLU A 1 312 ? -5.355 -4.348 -6.492 1 97.19 312 GLU A CA 1
ATOM 2241 C C . GLU A 1 312 ? -6.238 -5.59 -6.492 1 97.19 312 GLU A C 1
ATOM 2243 O O . GLU A 1 312 ? -7.41 -5.523 -6.113 1 97.19 312 GLU A O 1
ATOM 2248 N N . ALA A 1 313 ? -5.672 -6.703 -6.938 1 98.31 313 ALA A N 1
ATOM 2249 C CA . ALA A 1 313 ? -6.434 -7.949 -7 1 98.31 313 ALA A CA 1
ATOM 2250 C C . ALA A 1 313 ? -6.879 -8.391 -5.609 1 98.31 313 ALA A C 1
ATOM 2252 O O . ALA A 1 313 ? -8.039 -8.75 -5.406 1 98.31 313 ALA A O 1
ATOM 2253 N N . VAL A 1 314 ? -6.004 -8.336 -4.66 1 98.31 314 VAL A N 1
ATOM 2254 C CA . VAL A 1 314 ? -6.297 -8.797 -3.307 1 98.31 314 VAL A CA 1
ATOM 2255 C C . VAL A 1 314 ? -7.293 -7.844 -2.643 1 98.31 314 VAL A C 1
ATOM 2257 O O . VAL A 1 314 ? -8.195 -8.281 -1.92 1 98.31 314 VAL A O 1
ATOM 2260 N N . ALA A 1 315 ? -7.133 -6.535 -2.883 1 98.38 315 ALA A N 1
ATOM 2261 C CA . ALA A 1 315 ? -8.078 -5.566 -2.334 1 98.38 315 ALA A CA 1
ATOM 2262 C C . ALA A 1 315 ? -9.477 -5.785 -2.896 1 98.38 315 ALA A C 1
ATOM 2264 O O . ALA A 1 315 ? -10.469 -5.723 -2.16 1 98.38 315 ALA A O 1
ATOM 2265 N N . ALA A 1 316 ? -9.547 -6.023 -4.184 1 98.44 316 ALA A N 1
ATOM 2266 C CA . ALA A 1 316 ? -10.828 -6.305 -4.836 1 98.44 316 ALA A CA 1
ATOM 2267 C C . ALA A 1 316 ? -11.477 -7.555 -4.254 1 98.44 316 ALA A C 1
ATOM 2269 O O . ALA A 1 316 ? -12.672 -7.559 -3.949 1 98.44 316 ALA A O 1
ATOM 2270 N N . ALA A 1 317 ? -10.656 -8.594 -4.121 1 98.75 317 ALA A N 1
ATOM 2271 C CA . ALA A 1 317 ? -11.172 -9.844 -3.553 1 98.75 317 ALA A CA 1
ATOM 2272 C C . ALA A 1 317 ? -11.68 -9.625 -2.131 1 98.75 317 ALA A C 1
ATOM 2274 O O . ALA A 1 317 ? -12.75 -10.117 -1.771 1 98.75 317 ALA A O 1
ATOM 2275 N N . LEU A 1 318 ? -10.945 -8.859 -1.358 1 98.5 318 LEU A N 1
ATOM 2276 C CA . LEU A 1 318 ? -11.32 -8.578 0.024 1 98.5 318 LEU A CA 1
ATOM 2277 C C . LEU A 1 318 ? -12.68 -7.891 0.092 1 98.5 318 LEU A C 1
ATOM 2279 O O . LEU A 1 318 ? -13.531 -8.266 0.9 1 98.5 318 LEU A O 1
ATOM 2283 N N . ALA A 1 319 ? -12.852 -6.906 -0.706 1 98.25 319 ALA A N 1
ATOM 2284 C CA . ALA A 1 319 ? -14.117 -6.172 -0.732 1 98.25 319 ALA A CA 1
ATOM 2285 C C . ALA A 1 319 ? -15.273 -7.094 -1.101 1 98.25 319 ALA A C 1
ATOM 2287 O O . ALA A 1 319 ? -16.328 -7.07 -0.455 1 98.25 319 ALA A O 1
ATOM 2288 N N . PHE A 1 320 ? -15.062 -7.941 -2.066 1 97.81 320 PHE A N 1
ATOM 2289 C CA . PHE A 1 320 ? -16.109 -8.805 -2.584 1 97.81 320 PHE A CA 1
ATOM 2290 C C . PHE A 1 320 ? -16.547 -9.82 -1.534 1 97.81 320 PHE A C 1
ATOM 2292 O O . PHE A 1 320 ? -17.734 -10.133 -1.413 1 97.81 320 PHE A O 1
ATOM 2299 N N . VAL A 1 321 ? -15.602 -10.312 -0.777 1 97.81 321 VAL A N 1
ATOM 2300 C CA . VAL A 1 321 ? -15.938 -11.422 0.11 1 97.81 321 VAL A CA 1
ATOM 2301 C C . VAL A 1 321 ? -16.438 -10.883 1.447 1 97.81 321 VAL A C 1
ATOM 2303 O O . VAL A 1 321 ? -16.844 -11.648 2.32 1 97.81 321 VAL A O 1
ATOM 2306 N N . THR A 1 322 ? -16.391 -9.531 1.676 1 97.5 322 THR A N 1
ATOM 2307 C CA . THR A 1 322 ? -16.734 -9 2.994 1 97.5 322 THR A CA 1
ATOM 2308 C C . THR A 1 322 ? -17.906 -8.023 2.902 1 97.5 322 THR A C 1
ATOM 2310 O O . THR A 1 322 ? -18.422 -7.586 3.926 1 97.5 322 THR A O 1
ATOM 2313 N N . ASN A 1 323 ? -18.281 -7.621 1.7 1 97.31 323 ASN A N 1
ATOM 2314 C CA . ASN A 1 323 ? -19.312 -6.602 1.53 1 97.31 323 ASN A CA 1
ATOM 2315 C C . ASN A 1 323 ? -20.375 -7.043 0.53 1 97.31 323 ASN A C 1
ATOM 2317 O O . ASN A 1 323 ? -20.109 -7.871 -0.342 1 97.31 323 ASN A O 1
ATOM 2321 N N . PRO A 1 324 ? -21.625 -6.551 0.691 1 96.56 324 PRO A N 1
ATOM 2322 C CA . PRO A 1 324 ? -22.594 -6.699 -0.4 1 96.56 324 PRO A CA 1
ATOM 2323 C C . PRO A 1 324 ? -22.203 -5.902 -1.645 1 96.56 324 PRO A C 1
ATOM 2325 O O . PRO A 1 324 ? -21.391 -4.984 -1.563 1 96.56 324 PRO A O 1
ATOM 2328 N N . ILE A 1 325 ? -22.734 -6.277 -2.729 1 95.94 325 ILE A N 1
ATOM 2329 C CA . ILE A 1 325 ? -22.5 -5.566 -3.979 1 95.94 325 ILE A CA 1
ATOM 2330 C C . ILE A 1 325 ? -23.219 -4.223 -3.953 1 95.94 325 ILE A C 1
ATOM 2332 O O . ILE A 1 325 ? -24.359 -4.133 -3.482 1 95.94 325 ILE A O 1
ATOM 2336 N N . SER A 1 326 ? -22.562 -3.188 -4.445 1 97.12 326 SER A N 1
ATOM 2337 C CA . SER A 1 326 ? -23.156 -1.856 -4.5 1 97.12 326 SER A CA 1
ATOM 2338 C C . SER A 1 326 ? -24.141 -1.743 -5.652 1 97.12 326 SER A C 1
ATOM 2340 O O . SER A 1 326 ? -23.906 -2.258 -6.746 1 97.12 326 SER A O 1
ATOM 2342 N N . ALA A 1 327 ? -25.156 -1.024 -5.469 1 96 327 ALA A N 1
ATOM 2343 C CA . ALA A 1 327 ? -26.172 -0.816 -6.504 1 96 327 ALA A CA 1
ATOM 2344 C C . ALA A 1 327 ? -25.703 0.219 -7.523 1 96 327 ALA A C 1
ATOM 2346 O O . ALA A 1 327 ? -26.25 0.302 -8.625 1 96 327 ALA A O 1
ATOM 2347 N N . GLY A 1 328 ? -24.75 1.012 -7.137 1 96.81 328 GLY A N 1
ATOM 2348 C CA . GLY A 1 328 ? -24.234 2.061 -8.008 1 96.81 328 GLY A CA 1
ATOM 2349 C C . GLY A 1 328 ? -22.906 2.625 -7.555 1 96.81 328 GLY A C 1
ATOM 2350 O O . GLY A 1 328 ? -22.203 2 -6.762 1 96.81 328 GLY A O 1
ATOM 2351 N N . ARG A 1 329 ? -22.578 3.812 -8.141 1 97.81 329 ARG A N 1
ATOM 2352 C CA . ARG A 1 329 ? -21.234 4.352 -7.945 1 97.81 329 ARG A CA 1
ATOM 2353 C C . ARG A 1 329 ? -21.281 5.66 -7.164 1 97.81 329 ARG A C 1
ATOM 2355 O O . ARG A 1 329 ? -20.312 6.414 -7.156 1 97.81 329 ARG A O 1
ATOM 2362 N N . ARG A 1 330 ? -22.5 5.988 -6.543 1 98.31 330 ARG A N 1
ATOM 2363 C CA . ARG A 1 330 ? -22.578 7.172 -5.691 1 98.31 330 ARG A CA 1
ATOM 2364 C C . ARG A 1 330 ? -22.016 6.891 -4.305 1 98.31 330 ARG A C 1
ATOM 2366 O O . ARG A 1 330 ? -22.547 6.062 -3.566 1 98.31 330 ARG A O 1
ATOM 2373 N N . VAL A 1 331 ? -20.938 7.633 -3.959 1 98.69 331 VAL A N 1
ATOM 2374 C CA . VAL A 1 331 ? -20.203 7.344 -2.729 1 98.69 331 VAL A CA 1
ATOM 2375 C C . VAL A 1 331 ? -20.484 8.43 -1.692 1 98.69 331 VAL A C 1
ATOM 2377 O O . VAL A 1 331 ? -20.422 9.625 -1.995 1 98.69 331 VAL A O 1
ATOM 2380 N N . GLY A 1 332 ? -20.906 8.062 -0.498 1 98.5 332 GLY A N 1
ATOM 2381 C CA . GLY A 1 332 ? -20.875 8.922 0.678 1 98.5 332 GLY A CA 1
ATOM 2382 C C . GLY A 1 332 ? -19.609 8.742 1.498 1 98.5 332 GLY A C 1
ATOM 2383 O O . GLY A 1 332 ? -19.125 7.621 1.662 1 98.5 332 GLY A O 1
ATOM 2384 N N . ILE A 1 333 ? -19.078 9.812 1.97 1 98.12 333 ILE A N 1
ATOM 2385 C CA . ILE A 1 333 ? -17.844 9.758 2.758 1 98.12 333 ILE A CA 1
ATOM 2386 C C . ILE A 1 333 ? -18.094 10.359 4.137 1 98.12 333 ILE A C 1
ATOM 2388 O O . ILE A 1 333 ? -18.625 11.469 4.254 1 98.12 333 ILE A O 1
ATOM 2392 N N . VAL A 1 334 ? -17.797 9.641 5.164 1 96.25 334 VAL A N 1
ATOM 2393 C CA . VAL A 1 334 ? -17.734 10.141 6.535 1 96.25 334 VAL A CA 1
ATOM 2394 C C . VAL A 1 334 ? -16.297 10.148 7.016 1 96.25 334 VAL A C 1
ATOM 2396 O O . VAL A 1 334 ? -15.586 9.148 6.902 1 96.25 334 VAL A O 1
ATOM 2399 N N . THR A 1 335 ? -15.859 11.242 7.523 1 94.69 335 THR A N 1
ATOM 2400 C CA . THR A 1 335 ? -14.453 11.328 7.91 1 94.69 335 THR A CA 1
ATOM 2401 C C . THR A 1 335 ? -14.305 12.031 9.25 1 94.69 335 THR A C 1
ATOM 2403 O O . THR A 1 335 ? -15.156 12.828 9.641 1 94.69 335 THR A O 1
ATOM 2406 N N . THR A 1 336 ? -13.211 11.711 9.914 1 90.44 336 THR A N 1
ATOM 2407 C CA . THR A 1 336 ? -12.852 12.383 11.164 1 90.44 336 THR A CA 1
ATOM 2408 C C . THR A 1 336 ? -11.719 13.383 10.938 1 90.44 336 THR A C 1
ATOM 2410 O O . THR A 1 336 ? -11.273 14.047 11.875 1 90.44 336 THR A O 1
ATOM 2413 N N . ALA A 1 337 ? -11.266 13.445 9.797 1 90.81 337 ALA A N 1
ATOM 2414 C CA . ALA A 1 337 ? -10.234 14.398 9.375 1 90.81 337 ALA A CA 1
ATOM 2415 C C . ALA A 1 337 ? -10.555 14.977 8 1 90.81 337 ALA A C 1
ATOM 2417 O O . ALA A 1 337 ? -10.453 14.281 6.984 1 90.81 337 ALA A O 1
ATOM 2418 N N . GLY A 1 338 ? -10.797 16.234 8.008 1 91.25 338 GLY A N 1
ATOM 2419 C CA . GLY A 1 338 ? -11.258 16.875 6.789 1 91.25 338 GLY A CA 1
ATOM 2420 C C . GLY A 1 338 ? -10.305 16.703 5.621 1 91.25 338 GLY A C 1
ATOM 2421 O O . GLY A 1 338 ? -10.734 16.453 4.492 1 91.25 338 GLY A O 1
ATOM 2422 N N . GLY A 1 339 ? -9.016 16.844 5.844 1 92.31 339 GLY A N 1
ATOM 2423 C CA . GLY A 1 339 ? -8.031 16.672 4.789 1 92.31 339 GLY A CA 1
ATOM 2424 C C . GLY A 1 339 ? -8.039 15.281 4.18 1 92.31 339 GLY A C 1
ATOM 2425 O O . GLY A 1 339 ? -7.922 15.125 2.961 1 92.31 339 GLY A O 1
ATOM 2426 N N . ALA A 1 340 ? -8.172 14.289 5.008 1 93.31 340 ALA A N 1
ATOM 2427 C CA . ALA A 1 340 ? -8.25 12.914 4.527 1 93.31 340 ALA A CA 1
ATOM 2428 C C . ALA A 1 340 ? -9.484 12.711 3.652 1 93.31 340 ALA A C 1
ATOM 2430 O O . ALA A 1 340 ? -9.414 12.039 2.621 1 93.31 340 ALA A O 1
ATOM 2431 N N . GLY A 1 341 ? -10.586 13.289 4.121 1 94.5 341 GLY A N 1
ATOM 2432 C CA . GLY A 1 341 ? -11.797 13.227 3.322 1 94.5 341 GLY A CA 1
ATOM 2433 C C . GLY A 1 341 ? -11.641 13.875 1.957 1 94.5 341 GLY A C 1
ATOM 2434 O O . GLY A 1 341 ? -12.133 13.344 0.958 1 94.5 341 GLY A O 1
ATOM 2435 N N . THR A 1 342 ? -10.977 14.969 1.946 1 93.75 342 THR A N 1
ATOM 2436 C CA . THR A 1 342 ? -10.781 15.703 0.705 1 93.75 342 THR A CA 1
ATOM 2437 C C . THR A 1 342 ? -9.93 14.906 -0.274 1 93.75 342 THR A C 1
ATOM 2439 O O . THR A 1 342 ? -10.266 14.805 -1.458 1 93.75 342 THR A O 1
ATOM 2442 N N . VAL A 1 343 ? -8.867 14.312 0.213 1 95.31 343 VAL A N 1
ATOM 2443 C CA . VAL A 1 343 ? -7.98 13.516 -0.633 1 95.31 343 VAL A CA 1
ATOM 2444 C C . VAL A 1 343 ? -8.734 12.297 -1.159 1 95.31 343 VAL A C 1
ATOM 2446 O O . VAL A 1 343 ? -8.594 11.93 -2.328 1 95.31 343 VAL A O 1
ATOM 2449 N N . LEU A 1 344 ? -9.5 11.719 -0.304 1 95.88 344 LEU A N 1
ATOM 2450 C CA . LEU A 1 344 ? -10.312 10.57 -0.701 1 95.88 344 LEU A CA 1
ATOM 2451 C C . LEU A 1 344 ? -11.297 10.961 -1.8 1 95.88 344 LEU A C 1
ATOM 2453 O O . LEU A 1 344 ? -11.484 10.211 -2.764 1 95.88 344 LEU A O 1
ATOM 2457 N N . CYS A 1 345 ? -11.906 12.086 -1.608 1 94.88 345 CYS A N 1
ATOM 2458 C CA . CYS A 1 345 ? -12.836 12.602 -2.604 1 94.88 345 CYS A CA 1
ATOM 2459 C C . CYS A 1 345 ? -12.156 12.75 -3.961 1 94.88 345 CYS A C 1
ATOM 2461 O O . CYS A 1 345 ? -12.711 12.328 -4.98 1 94.88 345 CYS A O 1
ATOM 2463 N N . GLU A 1 346 ? -11.008 13.344 -3.967 1 93.69 346 GLU A N 1
ATOM 2464 C CA . GLU A 1 346 ? -10.234 13.523 -5.195 1 93.69 346 GLU A CA 1
ATOM 2465 C C . GLU A 1 346 ? -9.938 12.18 -5.863 1 93.69 346 GLU A C 1
ATOM 2467 O O . GLU A 1 346 ? -10.117 12.031 -7.07 1 93.69 346 GLU A O 1
ATOM 2472 N N . SER A 1 347 ? -9.516 11.234 -5.117 1 95.31 347 SER A N 1
ATOM 2473 C CA . SER A 1 347 ? -9.094 9.938 -5.637 1 95.31 347 SER A CA 1
ATOM 2474 C C . SER A 1 347 ? -10.273 9.156 -6.199 1 95.31 347 SER A C 1
ATOM 2476 O O . SER A 1 347 ? -10.188 8.578 -7.285 1 95.31 347 SER A O 1
ATOM 2478 N N . LEU A 1 348 ? -11.383 9.141 -5.453 1 97.38 348 LEU A N 1
ATOM 2479 C CA . LEU A 1 348 ? -12.57 8.422 -5.898 1 97.38 348 LEU A CA 1
ATOM 2480 C C . LEU A 1 348 ? -13.172 9.078 -7.141 1 97.38 348 LEU A C 1
ATOM 2482 O O . LEU A 1 348 ? -13.539 8.391 -8.094 1 97.38 348 LEU A O 1
ATOM 2486 N N . ALA A 1 349 ? -13.234 10.438 -7.109 1 96.12 349 ALA A N 1
ATOM 2487 C CA . ALA A 1 349 ? -13.727 11.148 -8.281 1 96.12 349 ALA A CA 1
ATOM 2488 C C . ALA A 1 349 ? -12.859 10.875 -9.5 1 96.12 349 ALA A C 1
ATOM 2490 O O . ALA A 1 349 ? -13.375 10.641 -10.602 1 96.12 349 ALA A O 1
ATOM 2491 N N . GLY A 1 350 ? -11.586 10.898 -9.328 1 93.62 350 GLY A N 1
ATOM 2492 C CA . GLY A 1 350 ? -10.656 10.602 -10.406 1 93.62 350 GLY A CA 1
ATOM 2493 C C . GLY A 1 350 ? -10.805 9.195 -10.953 1 93.62 350 GLY A C 1
ATOM 2494 O O . GLY A 1 350 ? -10.469 8.938 -12.117 1 93.62 350 GLY A O 1
ATOM 2495 N N . ALA A 1 351 ? -11.32 8.305 -10.164 1 95.38 351 ALA A N 1
ATOM 2496 C CA . ALA A 1 351 ? -11.5 6.91 -10.57 1 95.38 351 ALA A CA 1
ATOM 2497 C C . ALA A 1 351 ? -12.891 6.684 -11.148 1 95.38 351 ALA A C 1
ATOM 2499 O O . ALA A 1 351 ? -13.289 5.543 -11.398 1 95.38 351 ALA A O 1
ATOM 2500 N N . GLY A 1 352 ? -13.695 7.734 -11.273 1 96.06 352 GLY A N 1
ATOM 2501 C CA . GLY A 1 352 ? -14.969 7.641 -11.961 1 96.06 352 GLY A CA 1
ATOM 2502 C C . GLY A 1 352 ? -16.141 7.469 -11.023 1 96.06 352 GLY A C 1
ATOM 2503 O O . GLY A 1 352 ? -17.266 7.234 -11.469 1 96.06 352 GLY A O 1
ATOM 2504 N N . PHE A 1 353 ? -15.938 7.586 -9.773 1 97.69 353 PHE A N 1
ATOM 2505 C CA . PHE A 1 353 ? -17.047 7.52 -8.82 1 97.69 353 PHE A CA 1
ATOM 2506 C C . PHE A 1 353 ? -17.719 8.883 -8.672 1 97.69 353 PHE A C 1
ATOM 2508 O O . PHE A 1 353 ? -17.078 9.914 -8.898 1 97.69 353 PHE A O 1
ATOM 2515 N N . ALA A 1 354 ? -18.953 8.844 -8.352 1 97.75 354 ALA A N 1
ATOM 2516 C CA . ALA A 1 354 ? -19.688 10.07 -8.055 1 97.75 354 ALA A CA 1
ATOM 2517 C C . ALA A 1 354 ? -19.703 10.359 -6.559 1 97.75 354 ALA A C 1
ATOM 2519 O O . ALA A 1 354 ? -19.922 9.453 -5.75 1 97.75 354 ALA A O 1
ATOM 2520 N N . ILE A 1 355 ? -19.406 11.562 -6.246 1 97.88 355 ILE A N 1
ATOM 2521 C CA . ILE A 1 355 ? -19.562 12.062 -4.887 1 97.88 355 ILE A CA 1
ATOM 2522 C C . ILE A 1 355 ? -20.641 13.148 -4.863 1 97.88 355 ILE A C 1
ATOM 2524 O O . ILE A 1 355 ? -20.328 14.344 -4.898 1 97.88 355 ILE A O 1
ATOM 2528 N N . PRO A 1 356 ? -21.859 12.758 -4.699 1 97.38 356 PRO A N 1
ATOM 2529 C CA . PRO A 1 356 ? -22.938 13.719 -4.867 1 97.38 356 PRO A CA 1
ATOM 2530 C C . PRO A 1 356 ? -23.016 14.734 -3.73 1 97.38 356 PRO A C 1
ATOM 2532 O O . PRO A 1 356 ? -22.672 14.414 -2.592 1 97.38 356 PRO A O 1
ATOM 2535 N N . ALA A 1 357 ? -23.484 15.922 -4.125 1 96.19 357 ALA A N 1
ATOM 2536 C CA . ALA A 1 357 ? -23.938 16.828 -3.072 1 96.19 357 ALA A CA 1
ATOM 2537 C C . ALA A 1 357 ? -25.156 16.266 -2.355 1 96.19 357 ALA A C 1
ATOM 2539 O O . ALA A 1 357 ? -26.094 15.789 -3 1 96.19 357 ALA A O 1
ATOM 2540 N N . LEU A 1 358 ? -25.109 16.266 -1.076 1 96.81 358 LEU A N 1
ATOM 2541 C CA . LEU A 1 358 ? -26.234 15.742 -0.316 1 96.81 358 LEU A CA 1
ATOM 2542 C C . LEU A 1 358 ? -27.375 16.75 -0.295 1 96.81 358 LEU A C 1
ATOM 2544 O O . LEU A 1 358 ? -27.156 17.953 -0.204 1 96.81 358 LEU A O 1
ATOM 2548 N N . SER A 1 359 ? -28.578 16.281 -0.372 1 97.19 359 SER A N 1
ATOM 2549 C CA . SER A 1 359 ? -29.766 17.125 -0.347 1 97.19 359 SER A CA 1
ATOM 2550 C C . SER A 1 359 ? -29.891 17.859 0.985 1 97.19 359 SER A C 1
ATOM 2552 O O . SER A 1 359 ? -29.328 17.422 1.995 1 97.19 359 SER A O 1
ATOM 2554 N N . GLU A 1 360 ? -30.609 18.953 1.018 1 96.12 360 GLU A N 1
ATOM 2555 C CA . GLU A 1 360 ? -30.797 19.75 2.223 1 96.12 360 GLU A CA 1
ATOM 2556 C C . GLU A 1 360 ? -31.484 18.953 3.322 1 96.12 360 GLU A C 1
ATOM 2558 O O . GLU A 1 360 ? -31.078 19.016 4.488 1 96.12 360 GLU A O 1
ATOM 2563 N N . PRO A 1 361 ? -32.5 18.141 3.002 1 95.88 361 PRO A N 1
ATOM 2564 C CA . PRO A 1 361 ? -33.094 17.312 4.043 1 95.88 361 PRO A CA 1
ATOM 2565 C C . PRO A 1 361 ? -32.125 16.344 4.688 1 95.88 361 PRO A C 1
ATOM 2567 O O . PRO A 1 361 ? -32.125 16.172 5.91 1 95.88 361 PRO A O 1
ATOM 2570 N N . LEU A 1 362 ? -31.312 15.734 3.883 1 96.12 362 LEU A N 1
ATOM 2571 C CA . LEU A 1 362 ? -30.328 14.805 4.418 1 96.12 362 LEU A CA 1
ATOM 2572 C C . LEU A 1 362 ? -29.297 15.539 5.27 1 96.12 362 LEU A C 1
ATOM 2574 O O . LEU A 1 362 ? -28.906 15.047 6.332 1 96.12 362 LEU A O 1
ATOM 2578 N N . GLN A 1 363 ? -28.859 16.703 4.816 1 95.94 363 GLN A N 1
ATOM 2579 C CA . GLN A 1 363 ? -27.922 17.5 5.582 1 95.94 363 GLN A CA 1
ATOM 2580 C C . GLN A 1 363 ? -28.5 17.906 6.934 1 95.94 363 GLN A C 1
ATOM 2582 O O . GLN A 1 363 ? -27.797 17.922 7.941 1 95.94 363 GLN A O 1
ATOM 2587 N N . CYS A 1 364 ? -29.734 18.203 6.949 1 95.06 364 CYS A N 1
ATOM 2588 C CA . CYS A 1 364 ? -30.422 18.594 8.18 1 95.06 364 CYS A CA 1
ATOM 2589 C C . CYS A 1 364 ? -30.422 17.438 9.188 1 95.06 364 CYS A C 1
ATOM 2591 O O . CYS A 1 364 ? -30.328 17.656 10.391 1 95.06 364 CYS A O 1
ATOM 2593 N N . LEU A 1 365 ? -30.5 16.234 8.672 1 94.31 365 LEU A N 1
ATOM 2594 C CA . LEU A 1 365 ? -30.453 15.062 9.531 1 94.31 365 LEU A CA 1
ATOM 2595 C C . LEU A 1 365 ? -29.047 14.828 10.062 1 94.31 365 LEU A C 1
ATOM 2597 O O . LEU A 1 365 ? -28.875 14.297 11.164 1 94.31 365 LEU A O 1
ATOM 2601 N N . LEU A 1 366 ? -28.016 15.258 9.32 1 94.25 366 LEU A N 1
ATOM 2602 C CA . LEU A 1 366 ? -26.625 14.992 9.648 1 94.25 366 LEU A CA 1
ATOM 2603 C C . LEU A 1 366 ? -26.078 16.047 10.602 1 94.25 366 LEU A C 1
ATOM 2605 O O . LEU A 1 366 ? -25.234 15.75 11.453 1 94.25 366 LEU A O 1
ATOM 2609 N N . ARG A 1 367 ? -26.516 17.281 10.555 1 91.69 367 ARG A N 1
ATOM 2610 C CA . ARG A 1 367 ? -25.922 18.422 11.234 1 91.69 367 ARG A CA 1
ATOM 2611 C C . ARG A 1 367 ? -25.891 18.219 12.742 1 91.69 367 ARG A C 1
ATOM 2613 O O . ARG A 1 367 ? -24.906 18.562 13.398 1 91.69 367 ARG A O 1
ATOM 2620 N N . PRO A 1 368 ? -26.891 17.547 13.266 1 86.94 368 PRO A N 1
ATOM 2621 C CA . PRO A 1 368 ? -26.875 17.391 14.719 1 86.94 368 PRO A CA 1
ATOM 2622 C C . PRO A 1 368 ? -25.875 16.328 15.18 1 86.94 368 PRO A C 1
ATOM 2624 O O . PRO A 1 368 ? -25.625 16.188 16.391 1 86.94 368 PRO A O 1
ATOM 2627 N N . THR A 1 369 ? -25.297 15.633 14.328 1 82.69 369 THR A N 1
ATOM 2628 C CA . THR A 1 369 ? -24.469 14.484 14.695 1 82.69 369 THR A CA 1
ATOM 2629 C C . THR A 1 369 ? -23.047 14.914 15.023 1 82.69 369 THR A C 1
ATOM 2631 O O . THR A 1 369 ? -22.25 14.125 15.531 1 82.69 369 THR A O 1
ATOM 2634 N N . PHE A 1 370 ? -22.672 16.156 14.789 1 83.88 370 PHE A N 1
ATOM 2635 C CA . PHE A 1 370 ? -21.328 16.672 15.039 1 83.88 370 PHE A CA 1
ATOM 2636 C C . PHE A 1 370 ? -21.391 18.141 15.398 1 83.88 370 PHE A C 1
ATOM 2638 O O . PHE A 1 370 ? -22.422 18.797 15.25 1 83.88 370 PHE A O 1
ATOM 2645 N N . PRO A 1 371 ? -20.297 18.625 15.938 1 81.88 371 PRO A N 1
ATOM 2646 C CA . PRO A 1 371 ? -20.297 20.047 16.297 1 81.88 371 PRO A CA 1
ATOM 2647 C C . PRO A 1 371 ? -20.469 20.953 15.086 1 81.88 371 PRO A C 1
ATOM 2649 O O . PRO A 1 371 ? -20.266 20.531 13.945 1 81.88 371 PRO A O 1
ATOM 2652 N N . ASN A 1 372 ? -20.719 22.172 15.336 1 82 372 ASN A N 1
ATOM 2653 C CA . ASN A 1 372 ? -21.031 23.141 14.289 1 82 372 ASN A CA 1
ATOM 2654 C C . ASN A 1 372 ? -19.859 23.375 13.359 1 82 372 ASN A C 1
ATOM 2656 O O . ASN A 1 372 ? -20.031 23.812 12.219 1 82 372 ASN A O 1
ATOM 2660 N N . TYR A 1 373 ? -18.719 23.125 13.812 1 81.81 373 TYR A N 1
ATOM 2661 C CA . TYR A 1 373 ? -17.547 23.375 12.984 1 81.81 373 TYR A CA 1
ATOM 2662 C C . TYR A 1 373 ? -17.25 22.172 12.086 1 81.81 373 TYR A C 1
ATOM 2664 O O . TYR A 1 373 ? -16.312 22.219 11.289 1 81.81 373 TYR A O 1
ATOM 2672 N N . GLY A 1 374 ? -18.109 21.156 12.148 1 87.81 374 GLY A N 1
ATOM 2673 C CA . GLY A 1 374 ? -18.062 20.078 11.172 1 87.81 374 GLY A CA 1
ATOM 2674 C C . GLY A 1 374 ? -18.781 20.422 9.883 1 87.81 374 GLY A C 1
ATOM 2675 O O . GLY A 1 374 ? -19.031 21.594 9.594 1 87.81 374 GLY A O 1
ATOM 2676 N N . SER A 1 375 ? -18.922 19.422 9.055 1 90.56 375 SER A N 1
ATOM 2677 C CA . SER A 1 375 ? -19.578 19.656 7.773 1 90.56 375 SER A CA 1
ATOM 2678 C C . SER A 1 375 ? -20.562 18.547 7.434 1 90.56 375 SER A C 1
ATOM 2680 O O . SER A 1 375 ? -20.25 17.359 7.598 1 90.56 375 SER A O 1
ATOM 2682 N N . ALA A 1 376 ? -21.734 18.953 6.945 1 91.94 376 ALA A N 1
ATOM 2683 C CA . ALA A 1 376 ? -22.734 17.984 6.52 1 91.94 376 ALA A CA 1
ATOM 2684 C C . ALA A 1 376 ? -22.672 17.766 5.008 1 91.94 376 ALA A C 1
ATOM 2686 O O . ALA A 1 376 ? -23.531 17.078 4.441 1 91.94 376 ALA A O 1
ATOM 2687 N N . ALA A 1 377 ? -21.719 18.375 4.426 1 91.81 377 ALA A N 1
ATOM 2688 C CA . ALA A 1 377 ? -21.531 18.125 3 1 91.81 377 ALA A CA 1
ATOM 2689 C C . ALA A 1 377 ? -21.062 16.703 2.76 1 91.81 377 ALA A C 1
ATOM 2691 O O . ALA A 1 377 ? -21.109 15.859 3.662 1 91.81 377 ALA A O 1
ATOM 2692 N N . ASN A 1 378 ? -20.688 16.359 1.573 1 95.5 378 ASN A N 1
ATOM 2693 C CA . ASN A 1 378 ? -20.016 15.125 1.189 1 95.5 378 ASN A CA 1
ATOM 2694 C C . ASN A 1 378 ? -18.594 15.391 0.705 1 95.5 378 ASN A C 1
ATOM 2696 O O . ASN A 1 378 ? -18.391 15.797 -0.441 1 95.5 378 ASN A O 1
ATOM 2700 N N . PRO A 1 379 ? -17.688 15.117 1.572 1 95.44 379 PRO A N 1
ATOM 2701 C CA . PRO A 1 379 ? -17.625 14.289 2.777 1 95.44 379 PRO A CA 1
ATOM 2702 C C . PRO A 1 379 ? -18.297 14.945 3.979 1 95.44 379 PRO A C 1
ATOM 2704 O O . PRO A 1 379 ? -18.203 16.156 4.152 1 95.44 379 PRO A O 1
ATOM 2707 N N . VAL A 1 380 ? -18.906 14.102 4.711 1 95.44 380 VAL A N 1
ATOM 2708 C CA . VAL A 1 380 ? -19.359 14.492 6.039 1 95.44 380 VAL A CA 1
ATOM 2709 C C . VAL A 1 380 ? -18.188 14.492 7.016 1 95.44 380 VAL A C 1
ATOM 2711 O O . VAL A 1 380 ? -17.609 13.438 7.293 1 95.44 380 VAL A O 1
ATOM 2714 N N . ASP A 1 381 ? -17.875 15.625 7.504 1 93.31 381 ASP A N 1
ATOM 2715 C CA . ASP A 1 381 ? -16.766 15.75 8.453 1 93.31 381 ASP A CA 1
ATOM 2716 C C . ASP A 1 381 ? -17.281 15.852 9.883 1 93.31 381 ASP A C 1
ATOM 2718 O O . ASP A 1 381 ? -17.703 16.922 10.328 1 93.31 381 ASP A O 1
ATOM 2722 N N . VAL A 1 382 ? -17.109 14.805 10.594 1 90.44 382 VAL A N 1
ATOM 2723 C CA . VAL A 1 382 ? -17.609 14.773 11.969 1 90.44 382 VAL A CA 1
ATOM 2724 C C . VAL A 1 382 ? -16.516 15.25 12.922 1 90.44 382 VAL A C 1
ATOM 2726 O O . VAL A 1 382 ? -16.734 15.32 14.133 1 90.44 382 VAL A O 1
ATOM 2729 N N . THR A 1 383 ? -15.383 15.57 12.43 1 84.38 383 THR A N 1
ATOM 2730 C CA . THR A 1 383 ? -14.25 16.109 13.156 1 84.38 383 THR A CA 1
ATOM 2731 C C . THR A 1 383 ? -13.711 15.094 14.156 1 84.38 383 THR A C 1
ATOM 2733 O O . THR A 1 383 ? -14.219 13.977 14.25 1 84.38 383 THR A O 1
ATOM 2736 N N . ALA A 1 384 ? -12.625 15.43 14.789 1 75.94 384 ALA A N 1
ATOM 2737 C CA . ALA A 1 384 ? -12.016 14.57 15.797 1 75.94 384 ALA A CA 1
ATOM 2738 C C . ALA A 1 384 ? -12.961 14.352 16.969 1 75.94 384 ALA A C 1
ATOM 2740 O O . ALA A 1 384 ? -12.938 13.297 17.609 1 75.94 384 ALA A O 1
ATOM 2741 N N . GLN A 1 385 ? -13.797 15.234 17.156 1 69 385 GLN A N 1
ATOM 2742 C CA . GLN A 1 385 ? -14.734 15.156 18.266 1 69 385 GLN A CA 1
ATOM 2743 C C . GLN A 1 385 ? -15.812 14.109 18.016 1 69 385 GLN A C 1
ATOM 2745 O O . GLN A 1 385 ? -16.359 13.523 18.953 1 69 385 GLN A O 1
ATOM 2750 N N . GLY A 1 386 ? -16.109 13.906 16.812 1 67.06 386 GLY A N 1
ATOM 2751 C CA . GLY A 1 386 ? -17.141 12.945 16.438 1 67.06 386 GLY A CA 1
ATOM 2752 C C . GLY A 1 386 ? -16.781 11.516 16.812 1 67.06 386 GLY A C 1
ATOM 2753 O O . GLY A 1 386 ? -17.656 10.656 16.906 1 67.06 386 GLY A O 1
ATOM 2754 N N . ILE A 1 387 ? -15.539 11.297 16.984 1 64 387 ILE A N 1
ATOM 2755 C CA . ILE A 1 387 ? -15.078 9.984 17.422 1 64 387 ILE A CA 1
ATOM 2756 C C . ILE A 1 387 ? -15.57 9.711 18.844 1 64 387 ILE A C 1
ATOM 2758 O O . ILE A 1 387 ? -16.031 8.609 19.156 1 64 387 ILE A O 1
ATOM 2762 N N . PHE A 1 388 ? -15.719 10.734 19.531 1 64.06 388 PHE A N 1
ATOM 2763 C CA . PHE A 1 388 ? -15.977 10.562 20.953 1 64.06 388 PHE A CA 1
ATOM 2764 C C . PHE A 1 388 ? -17.469 10.695 21.25 1 64.06 388 PHE A C 1
ATOM 2766 O O . PHE A 1 388 ? -17.938 10.227 22.297 1 64.06 388 PHE A O 1
ATOM 2773 N N . THR A 1 389 ? -18.234 11.219 20.344 1 67.12 389 THR A N 1
ATOM 2774 C CA . THR A 1 389 ? -19.641 11.516 20.641 1 67.12 389 THR A CA 1
ATOM 2775 C C . THR A 1 389 ? -20.562 10.562 19.906 1 67.12 389 THR A C 1
ATOM 2777 O O . THR A 1 389 ? -21.797 10.703 19.984 1 67.12 389 THR A O 1
ATOM 2780 N N . GLY A 1 390 ? -20.031 9.672 19.188 1 77.94 390 GLY A N 1
ATOM 2781 C CA . GLY A 1 390 ? -20.859 8.766 18.406 1 77.94 390 GLY A CA 1
ATOM 2782 C C . GLY A 1 390 ? -21.359 9.367 17.109 1 77.94 390 GLY A C 1
ATOM 2783 O O . GLY A 1 390 ? -22.156 8.758 16.406 1 77.94 390 GLY A O 1
ATOM 2784 N N . GLY A 1 391 ? -21 10.547 16.844 1 85.88 391 GLY A N 1
ATOM 2785 C CA . GLY A 1 391 ? -21.422 11.258 15.641 1 85.88 391 GLY A CA 1
ATOM 2786 C C . GLY A 1 391 ? -21.094 10.508 14.367 1 85.88 391 GLY A C 1
ATOM 2787 O O . GLY A 1 391 ? -21.891 10.5 13.422 1 85.88 391 GLY A O 1
ATOM 2788 N N . ALA A 1 392 ? -20.031 9.859 14.359 1 89.69 392 ALA A N 1
ATOM 2789 C CA . ALA A 1 392 ? -19.625 9.109 13.18 1 89.69 392 ALA A CA 1
ATOM 2790 C C . ALA A 1 392 ? -20.609 7.984 12.867 1 89.69 392 ALA A C 1
ATOM 2792 O O . ALA A 1 392 ? -21.016 7.812 11.719 1 89.69 392 ALA A O 1
ATOM 2793 N N . MET A 1 393 ? -21.016 7.293 13.883 1 91.31 393 MET A N 1
ATOM 2794 C CA . MET A 1 393 ? -21.938 6.176 13.703 1 91.31 393 MET A CA 1
ATOM 2795 C C . MET A 1 393 ? -23.297 6.668 13.188 1 91.31 393 MET A C 1
ATOM 2797 O O . MET A 1 393 ? -23.875 6.059 12.297 1 91.31 393 MET A O 1
ATOM 2801 N N . ARG A 1 394 ? -23.719 7.711 13.797 1 92.19 394 ARG A N 1
ATOM 2802 C CA . ARG A 1 394 ? -25.016 8.258 13.383 1 92.19 394 ARG A CA 1
ATOM 2803 C C . ARG A 1 394 ? -24.953 8.75 11.945 1 92.19 394 ARG A C 1
ATOM 2805 O O . ARG A 1 394 ? -25.922 8.578 11.188 1 92.19 394 ARG A O 1
ATOM 2812 N N . ALA A 1 395 ? -23.906 9.398 11.594 1 94.69 395 ALA A N 1
ATOM 2813 C CA . ALA A 1 395 ? -23.734 9.867 10.219 1 94.69 395 ALA A CA 1
ATOM 2814 C C . ALA A 1 395 ? -23.734 8.695 9.242 1 94.69 395 ALA A C 1
ATOM 2816 O O . ALA A 1 395 ? -24.375 8.766 8.188 1 94.69 395 ALA A O 1
ATOM 2817 N N . LEU A 1 396 ? -23.047 7.645 9.594 1 95.88 396 LEU A N 1
ATOM 2818 C CA . LEU A 1 396 ? -23.031 6.441 8.766 1 95.88 396 LEU A CA 1
ATOM 2819 C C . LEU A 1 396 ? -24.438 5.883 8.578 1 95.88 396 LEU A C 1
ATOM 2821 O O . LEU A 1 396 ? -24.828 5.562 7.453 1 95.88 396 LEU A O 1
ATOM 2825 N N . GLU A 1 397 ? -25.141 5.832 9.625 1 95.5 397 GLU A N 1
ATOM 2826 C CA . GLU A 1 397 ? -26.5 5.297 9.594 1 95.5 397 GLU A CA 1
ATOM 2827 C C . GLU A 1 397 ? -27.391 6.121 8.672 1 95.5 397 GLU A C 1
ATOM 2829 O O . GLU A 1 397 ? -28.125 5.566 7.859 1 95.5 397 GLU A O 1
ATOM 2834 N N . VAL A 1 398 ? -27.297 7.402 8.852 1 96.31 398 VAL A N 1
ATOM 2835 C CA . VAL A 1 398 ? -28.125 8.312 8.07 1 96.31 398 VAL A CA 1
ATOM 2836 C C . VAL A 1 398 ? -27.828 8.148 6.582 1 96.31 398 VAL A C 1
ATOM 2838 O O . VAL A 1 398 ? -28.75 8.062 5.762 1 96.31 398 VAL A O 1
ATOM 2841 N N . LEU A 1 399 ? -26.578 8.07 6.215 1 97.31 399 LEU A N 1
ATOM 2842 C CA . LEU A 1 399 ? -26.188 7.934 4.816 1 97.31 399 LEU A CA 1
ATOM 2843 C C . LEU A 1 399 ? -26.625 6.578 4.266 1 97.31 399 LEU A C 1
ATOM 2845 O O . LEU A 1 399 ? -27.109 6.484 3.135 1 97.31 399 LEU A O 1
ATOM 2849 N N . LEU A 1 400 ? -26.422 5.535 5.051 1 97.19 400 LEU A N 1
ATOM 2850 C CA . LEU A 1 400 ? -26.734 4.176 4.621 1 97.19 400 LEU A CA 1
ATOM 2851 C C . LEU A 1 400 ? -28.234 3.988 4.449 1 97.19 400 LEU A C 1
ATOM 2853 O O . LEU A 1 400 ? -28.672 3.268 3.551 1 97.19 400 LEU A O 1
ATOM 2857 N N . ASP A 1 401 ? -28.969 4.625 5.258 1 95.25 401 ASP A N 1
ATOM 2858 C CA . ASP A 1 401 ? -30.422 4.496 5.215 1 95.25 401 ASP A CA 1
ATOM 2859 C C . ASP A 1 401 ? -31.016 5.332 4.078 1 95.25 401 ASP A C 1
ATOM 2861 O O . ASP A 1 401 ? -32.094 5.039 3.594 1 95.25 401 ASP A O 1
ATOM 2865 N N . GLY A 1 402 ? -30.312 6.371 3.717 1 94.88 402 GLY A N 1
ATOM 2866 C CA . GLY A 1 402 ? -30.797 7.234 2.65 1 94.88 402 GLY A CA 1
ATOM 2867 C C . GLY A 1 402 ? -30.609 6.633 1.269 1 94.88 402 GLY A C 1
ATOM 2868 O O . GLY A 1 402 ? -29.922 5.621 1.113 1 94.88 402 GLY A O 1
ATOM 2869 N N . ASP A 1 403 ? -31.141 7.32 0.254 1 96.12 403 ASP A N 1
ATOM 2870 C CA . ASP A 1 403 ? -31.109 6.797 -1.107 1 96.12 403 ASP A CA 1
ATOM 2871 C C . ASP A 1 403 ? -30.156 7.609 -1.982 1 96.12 403 ASP A C 1
ATOM 2873 O O . ASP A 1 403 ? -30.094 7.406 -3.197 1 96.12 403 ASP A O 1
ATOM 2877 N N . GLU A 1 404 ? -29.391 8.453 -1.357 1 97.81 404 GLU A N 1
ATOM 2878 C CA . GLU A 1 404 ? -28.594 9.391 -2.156 1 97.81 404 GLU A CA 1
ATOM 2879 C C . GLU A 1 404 ? -27.203 8.844 -2.414 1 97.81 404 GLU A C 1
ATOM 2881 O O . GLU A 1 404 ? -26.438 9.414 -3.199 1 97.81 404 GLU A O 1
ATOM 2886 N N . VAL A 1 405 ? -26.828 7.762 -1.786 1 98.31 405 VAL A N 1
ATOM 2887 C CA . VAL A 1 405 ? -25.531 7.121 -2.014 1 98.31 405 VAL A CA 1
ATOM 2888 C C . VAL A 1 405 ? -25.719 5.613 -2.15 1 98.31 405 VAL A C 1
ATOM 2890 O O . VAL A 1 405 ? -26.75 5.07 -1.733 1 98.31 405 VAL A O 1
ATOM 2893 N N . ASP A 1 406 ? -24.766 4.953 -2.779 1 98.38 406 ASP A N 1
ATOM 2894 C CA . ASP A 1 406 ? -24.844 3.518 -3.029 1 98.38 406 ASP A CA 1
ATOM 2895 C C . ASP A 1 406 ? -23.844 2.754 -2.18 1 98.38 406 ASP A C 1
ATOM 2897 O O . ASP A 1 406 ? -23.969 1.543 -1.994 1 98.38 406 ASP A O 1
ATOM 2901 N N . LEU A 1 407 ? -22.844 3.4 -1.751 1 98.12 407 LEU A N 1
ATOM 2902 C CA . LEU A 1 407 ? -21.828 2.875 -0.85 1 98.12 407 LEU A CA 1
ATOM 2903 C C . LEU A 1 407 ? -21.25 3.984 0.025 1 98.12 407 LEU A C 1
ATOM 2905 O O . LEU A 1 407 ? -21.328 5.164 -0.325 1 98.12 407 LEU A O 1
ATOM 2909 N N . VAL A 1 408 ? -20.75 3.674 1.211 1 98.62 408 VAL A N 1
ATOM 2910 C CA . VAL A 1 408 ? -20.219 4.664 2.146 1 98.62 408 VAL A CA 1
ATOM 2911 C C . VAL A 1 408 ? -18.797 4.305 2.539 1 98.62 408 VAL A C 1
ATOM 2913 O O . VAL A 1 408 ? -18.484 3.137 2.773 1 98.62 408 VAL A O 1
ATOM 2916 N N . VAL A 1 409 ? -17.906 5.258 2.516 1 98.56 409 VAL A N 1
ATOM 2917 C CA . VAL A 1 409 ? -16.547 5.121 3.016 1 98.56 409 VAL A CA 1
ATOM 2918 C C . VAL A 1 409 ? -16.422 5.824 4.367 1 98.56 409 VAL A C 1
ATOM 2920 O O . VAL A 1 409 ? -16.812 6.98 4.512 1 98.56 409 VAL A O 1
ATOM 2923 N N . PHE A 1 410 ? -15.969 5.129 5.305 1 96.94 410 PHE A N 1
ATOM 2924 C CA . PHE A 1 410 ? -15.656 5.688 6.613 1 96.94 410 PHE A CA 1
ATOM 2925 C C . PHE A 1 410 ? -14.148 5.871 6.781 1 96.94 410 PHE A C 1
ATOM 2927 O O . PHE A 1 410 ? -13.414 4.891 6.883 1 96.94 410 PHE A O 1
ATOM 2934 N N . ALA A 1 411 ? -13.688 7.121 6.828 1 96.06 411 ALA A N 1
ATOM 2935 C CA . ALA A 1 411 ? -12.273 7.457 6.957 1 96.06 411 ALA A CA 1
ATOM 2936 C C . ALA A 1 411 ? -11.938 7.906 8.375 1 96.06 411 ALA A C 1
ATOM 2938 O O . ALA A 1 411 ? -12.461 8.914 8.852 1 96.06 411 ALA A O 1
ATOM 2939 N N . ALA A 1 412 ? -11.055 7.191 9.031 1 92.88 412 ALA A N 1
ATOM 2940 C CA . ALA A 1 412 ? -10.664 7.5 10.406 1 92.88 412 ALA A CA 1
ATOM 2941 C C . ALA A 1 412 ? -9.227 7.082 10.672 1 92.88 412 ALA A C 1
ATOM 2943 O O . ALA A 1 412 ? -8.594 6.418 9.844 1 92.88 412 ALA A O 1
ATOM 2944 N N . THR A 1 413 ? -8.688 7.535 11.766 1 91.19 413 THR A N 1
ATOM 2945 C CA . THR A 1 413 ? -7.379 7.066 12.211 1 91.19 413 THR A CA 1
ATOM 2946 C C . THR A 1 413 ? -7.516 5.809 13.062 1 91.19 413 THR A C 1
ATOM 2948 O O . THR A 1 413 ? -8.375 5.738 13.945 1 91.19 413 THR A O 1
ATOM 2951 N N . LEU A 1 414 ? -6.711 4.777 12.727 1 92.31 414 LEU A N 1
ATOM 2952 C CA . LEU A 1 414 ? -6.73 3.525 13.469 1 92.31 414 LEU A CA 1
ATOM 2953 C C . LEU A 1 414 ? -5.324 3.135 13.914 1 92.31 414 LEU A C 1
ATOM 2955 O O . LEU A 1 414 ? -4.969 1.953 13.898 1 92.31 414 LEU A O 1
ATOM 2959 N N . SER A 1 415 ? -4.551 4.07 14.234 1 88.44 415 SER A N 1
ATOM 2960 C CA . SER A 1 415 ? -3.15 3.826 14.562 1 88.44 415 SER A CA 1
ATOM 2961 C C . SER A 1 415 ? -2.98 3.514 16.047 1 88.44 415 SER A C 1
ATOM 2963 O O . SER A 1 415 ? -1.904 3.096 16.484 1 88.44 415 SER A O 1
ATOM 2965 N N . GLY A 1 416 ? -4.043 3.732 16.797 1 83.75 416 GLY A N 1
ATOM 2966 C CA . GLY A 1 416 ? -3.928 3.529 18.234 1 83.75 416 GLY A CA 1
ATOM 2967 C C . GLY A 1 416 ? -3.561 2.105 18.609 1 83.75 416 GLY A C 1
ATOM 2968 O O . GLY A 1 416 ? -4.145 1.151 18.094 1 83.75 416 GLY A O 1
ATOM 2969 N N . GLU A 1 417 ? -2.641 1.936 19.5 1 81.31 417 GLU A N 1
ATOM 2970 C CA . GLU A 1 417 ? -2.135 0.615 19.859 1 81.31 417 GLU A CA 1
ATOM 2971 C C . GLU A 1 417 ? -2.902 0.039 21.047 1 81.31 417 GLU A C 1
ATOM 2973 O O . GLU A 1 417 ? -2.793 -1.152 21.344 1 81.31 417 GLU A O 1
ATOM 2978 N N . ARG A 1 418 ? -3.629 0.936 21.688 1 78.06 418 ARG A N 1
ATOM 2979 C CA . ARG A 1 418 ? -4.277 0.445 22.891 1 78.06 418 ARG A CA 1
ATOM 2980 C C . ARG A 1 418 ? -5.77 0.763 22.891 1 78.06 418 ARG A C 1
ATOM 2982 O O . ARG A 1 418 ? -6.508 0.321 23.766 1 78.06 418 ARG A O 1
ATOM 2989 N N . SER A 1 419 ? -6.125 1.534 21.922 1 76 419 SER A N 1
ATOM 2990 C CA . SER A 1 419 ? -7.539 1.892 21.859 1 76 419 SER A CA 1
ATOM 2991 C C . SER A 1 419 ? -7.961 2.24 20.438 1 76 419 SER A C 1
ATOM 2993 O O . SER A 1 419 ? -7.121 2.588 19.609 1 76 419 SER A O 1
ATOM 2995 N N . ILE A 1 420 ? -9.234 1.964 20.25 1 81.75 420 ILE A N 1
ATOM 2996 C CA . ILE A 1 420 ? -9.867 2.311 18.984 1 81.75 420 ILE A CA 1
ATOM 2997 C C . ILE A 1 420 ? -10.977 3.334 19.219 1 81.75 420 ILE A C 1
ATOM 2999 O O . ILE A 1 420 ? -11.805 3.158 20.125 1 81.75 420 ILE A O 1
ATOM 3003 N N . SER A 1 421 ? -10.969 4.355 18.484 1 74.56 421 SER A N 1
ATOM 3004 C CA . SER A 1 421 ? -11.867 5.473 18.734 1 74.56 421 SER A CA 1
ATOM 3005 C C . SER A 1 421 ? -13.242 5.223 18.125 1 74.56 421 SER A C 1
ATOM 3007 O O . SER A 1 421 ? -14.18 5.996 18.359 1 74.56 421 SER A O 1
ATOM 3009 N N . ILE A 1 422 ? -13.336 4.125 17.469 1 82.81 422 ILE A N 1
ATOM 3010 C CA . ILE A 1 422 ? -14.609 3.812 16.812 1 82.81 422 ILE A CA 1
ATOM 3011 C C . ILE A 1 422 ? -15.297 2.668 17.562 1 82.81 422 ILE A C 1
ATOM 3013 O O . ILE A 1 422 ? -14.633 1.76 18.062 1 82.81 422 ILE A O 1
ATOM 3017 N N . ASP A 1 423 ? -16.609 2.76 17.672 1 89.12 423 ASP A N 1
ATOM 3018 C CA . ASP A 1 423 ? -17.406 1.664 18.234 1 89.12 423 ASP A CA 1
ATOM 3019 C C . ASP A 1 423 ? -17.5 0.502 17.25 1 89.12 423 ASP A C 1
ATOM 3021 O O . ASP A 1 423 ? -18.406 0.461 16.406 1 89.12 423 ASP A O 1
ATOM 3025 N N . ILE A 1 424 ? -16.719 -0.458 17.438 1 91.94 424 ILE A N 1
ATOM 3026 C CA . ILE A 1 424 ? -16.578 -1.561 16.5 1 91.94 424 ILE A CA 1
ATOM 3027 C C . ILE A 1 424 ? -17.844 -2.412 16.5 1 91.94 424 ILE A C 1
ATOM 3029 O O . ILE A 1 424 ? -18.297 -2.879 15.453 1 91.94 424 ILE A O 1
ATOM 3033 N N . ASP A 1 425 ? -18.422 -2.604 17.672 1 92.75 425 ASP A N 1
ATOM 3034 C CA . ASP A 1 425 ? -19.625 -3.414 17.781 1 92.75 425 ASP A CA 1
ATOM 3035 C C . ASP A 1 425 ? -20.797 -2.754 17.047 1 92.75 425 ASP A C 1
ATOM 3037 O O . ASP A 1 425 ? -21.531 -3.422 16.312 1 92.75 425 ASP A O 1
ATOM 3041 N N . ALA A 1 426 ? -20.891 -1.504 17.25 1 92.81 426 ALA A N 1
ATOM 3042 C CA . ALA A 1 426 ? -21.938 -0.769 16.562 1 92.81 426 ALA A CA 1
ATOM 3043 C C . ALA A 1 426 ? -21.734 -0.803 15.047 1 92.81 426 ALA A C 1
ATOM 3045 O O . ALA A 1 426 ? -22.688 -0.926 14.281 1 92.81 426 ALA A O 1
ATOM 3046 N N . LEU A 1 427 ? -20.547 -0.656 14.672 1 94.44 427 LEU A N 1
ATOM 3047 C CA . LEU A 1 427 ? -20.219 -0.687 13.25 1 94.44 427 LEU A CA 1
ATOM 3048 C C . LEU A 1 427 ? -20.516 -2.059 12.648 1 94.44 427 LEU A C 1
ATOM 3050 O O . LEU A 1 427 ? -21.016 -2.156 11.531 1 94.44 427 LEU A O 1
ATOM 3054 N N . ARG A 1 428 ? -20.156 -3.096 13.344 1 95.56 428 ARG A N 1
ATOM 3055 C CA . ARG A 1 428 ? -20.438 -4.465 12.922 1 95.56 428 ARG A CA 1
ATOM 3056 C C . ARG A 1 428 ? -21.938 -4.668 12.719 1 95.56 428 ARG A C 1
ATOM 3058 O O . ARG A 1 428 ? -22.359 -5.227 11.703 1 95.56 428 ARG A O 1
ATOM 3065 N N . GLU A 1 429 ? -22.703 -4.203 13.68 1 95.94 429 GLU A N 1
ATOM 3066 C CA . GLU A 1 429 ? -24.141 -4.336 13.594 1 95.94 429 GLU A CA 1
ATOM 3067 C C . GLU A 1 429 ? -24.703 -3.555 12.406 1 95.94 429 GLU A C 1
ATOM 3069 O O . GLU A 1 429 ? -25.594 -4.035 11.711 1 95.94 429 GLU A O 1
ATOM 3074 N N . LEU A 1 430 ? -24.188 -2.41 12.234 1 95.62 430 LEU A N 1
ATOM 3075 C CA . LEU A 1 430 ? -24.625 -1.575 11.117 1 95.62 430 LEU A CA 1
ATOM 3076 C C . LEU A 1 430 ? -24.312 -2.246 9.789 1 95.62 430 LEU A C 1
ATOM 3078 O O . LEU A 1 430 ? -25.141 -2.266 8.883 1 95.62 430 LEU A O 1
ATOM 3082 N N . ALA A 1 431 ? -23.156 -2.799 9.617 1 95.69 431 ALA A N 1
ATOM 3083 C CA . ALA A 1 431 ? -22.734 -3.48 8.398 1 95.69 431 ALA A CA 1
ATOM 3084 C C . ALA A 1 431 ? -23.594 -4.703 8.125 1 95.69 431 ALA A C 1
ATOM 3086 O O . ALA A 1 431 ? -23.953 -4.98 6.973 1 95.69 431 ALA A O 1
ATOM 3087 N N . ALA A 1 432 ? -23.953 -5.379 9.164 1 94.75 432 ALA A N 1
ATOM 3088 C CA . ALA A 1 432 ? -24.734 -6.605 9.039 1 94.75 432 ALA A CA 1
ATOM 3089 C C . ALA A 1 432 ? -26.156 -6.309 8.547 1 94.75 432 ALA A C 1
ATOM 3091 O O . ALA A 1 432 ? -26.75 -7.121 7.836 1 94.75 432 ALA A O 1
ATOM 3092 N N . ARG A 1 433 ? -26.609 -5.18 8.891 1 94.69 433 ARG A N 1
ATOM 3093 C CA . ARG A 1 433 ? -28 -4.895 8.547 1 94.69 433 ARG A CA 1
ATOM 3094 C C . ARG A 1 433 ? -28.094 -4.062 7.277 1 94.69 433 ARG A C 1
ATOM 3096 O O . ARG A 1 433 ? -29.172 -3.93 6.691 1 94.69 433 ARG A O 1
ATOM 3103 N N . SER A 1 434 ? -27.016 -3.529 6.855 1 96 434 SER A N 1
ATOM 3104 C CA . SER A 1 434 ? -27.062 -2.654 5.688 1 96 434 SER A CA 1
ATOM 3105 C C . SER A 1 434 ? -26.984 -3.455 4.395 1 96 434 SER A C 1
ATOM 3107 O O . SER A 1 434 ? -26.234 -4.422 4.297 1 96 434 SER A O 1
ATOM 3109 N N . ALA A 1 435 ? -27.75 -3.002 3.404 1 96.25 435 ALA A N 1
ATOM 3110 C CA . ALA A 1 435 ? -27.672 -3.572 2.062 1 96.25 435 ALA A CA 1
ATOM 3111 C C . ALA A 1 435 ? -26.562 -2.91 1.255 1 96.25 435 ALA A C 1
ATOM 3113 O O . ALA A 1 435 ? -26.156 -3.42 0.207 1 96.25 435 ALA A O 1
ATOM 3114 N N . LYS A 1 436 ? -26.062 -1.766 1.76 1 98.12 436 LYS A N 1
ATOM 3115 C CA . LYS A 1 436 ? -25 -1.022 1.093 1 98.12 436 LYS A CA 1
ATOM 3116 C C . LYS A 1 436 ? -23.641 -1.337 1.712 1 98.12 436 LYS A C 1
ATOM 3118 O O . LYS A 1 436 ? -23.531 -1.497 2.93 1 98.12 436 LYS A O 1
ATOM 3123 N N . PRO A 1 437 ? -22.625 -1.421 0.856 1 98.06 437 PRO A N 1
ATOM 3124 C CA . PRO A 1 437 ? -21.297 -1.676 1.405 1 98.06 437 PRO A CA 1
ATOM 3125 C C . PRO A 1 437 ? -20.766 -0.512 2.242 1 98.06 437 PRO A C 1
ATOM 3127 O O . PRO A 1 437 ? -21.062 0.649 1.948 1 98.06 437 PRO A O 1
ATOM 3130 N N . ILE A 1 438 ? -20 -0.812 3.242 1 98.19 438 ILE A N 1
ATOM 3131 C CA . ILE A 1 438 ? -19.234 0.125 4.055 1 98.19 438 ILE A CA 1
ATOM 3132 C C . ILE A 1 438 ? -17.734 -0.195 3.936 1 98.19 438 ILE A C 1
ATOM 3134 O O . ILE A 1 438 ? -17.297 -1.274 4.336 1 98.19 438 ILE A O 1
ATOM 3138 N N . LEU A 1 439 ? -16.984 0.656 3.352 1 98.38 439 LEU A N 1
ATOM 3139 C CA . LEU A 1 439 ? -15.539 0.512 3.279 1 98.38 439 LEU A CA 1
ATOM 3140 C C . LEU A 1 439 ? -14.852 1.369 4.34 1 98.38 439 LEU A C 1
ATOM 3142 O O . LEU A 1 439 ? -15.117 2.57 4.438 1 98.38 439 LEU A O 1
ATOM 3146 N N . ILE A 1 440 ? -14.031 0.81 5.156 1 97.69 440 ILE A N 1
ATOM 3147 C CA . ILE A 1 440 ? -13.289 1.508 6.199 1 97.69 440 ILE A CA 1
ATOM 3148 C C . ILE A 1 440 ? -11.883 1.838 5.707 1 97.69 440 ILE A C 1
ATOM 3150 O O . ILE A 1 440 ? -11.164 0.956 5.238 1 97.69 440 ILE A O 1
ATOM 3154 N N . TYR A 1 441 ? -11.555 3.088 5.777 1 97.56 441 TYR A N 1
ATOM 3155 C CA . TYR A 1 441 ? -10.234 3.582 5.391 1 97.56 441 TYR A CA 1
ATOM 3156 C C . TYR A 1 441 ? -9.531 4.23 6.574 1 97.56 441 TYR A C 1
ATOM 3158 O O . TYR A 1 441 ? -10.094 5.105 7.238 1 97.56 441 TYR A O 1
ATOM 3166 N N . SER A 1 442 ? -8.281 3.809 6.828 1 96.31 442 SER A N 1
ATOM 3167 C CA . SER A 1 442 ? -7.461 4.48 7.832 1 96.31 442 SER A CA 1
ATOM 3168 C C . SER A 1 442 ? -6.398 5.359 7.18 1 96.31 442 SER A C 1
ATOM 3170 O O . SER A 1 442 ? -5.48 4.855 6.531 1 96.31 442 SER A O 1
ATOM 3172 N N . TYR A 1 443 ? -6.488 6.664 7.398 1 94.69 443 TYR A N 1
ATOM 3173 C CA . TYR A 1 443 ? -5.52 7.547 6.754 1 94.69 443 TYR A CA 1
ATOM 3174 C C . TYR A 1 443 ? -4.176 7.504 7.473 1 94.69 443 TYR A C 1
ATOM 3176 O O . TYR A 1 443 ? -3.188 8.055 6.984 1 94.69 443 TYR A O 1
ATOM 3184 N N . THR A 1 444 ? -4.082 6.934 8.641 1 94.25 444 THR A N 1
ATOM 3185 C CA . THR A 1 444 ? -2.855 6.426 9.242 1 94.25 444 THR A CA 1
ATOM 3186 C C . THR A 1 444 ? -2.764 4.914 9.094 1 94.25 444 THR A C 1
ATOM 3188 O O . THR A 1 444 ? -3.773 4.246 8.852 1 94.25 444 THR A O 1
ATOM 3191 N N . LEU A 1 445 ? -1.56 4.371 9.188 1 94.19 445 LEU A N 1
ATOM 3192 C CA . LEU A 1 445 ? -1.459 2.914 9.172 1 94.19 445 LEU A CA 1
ATOM 3193 C C . LEU A 1 445 ? -2.146 2.307 10.391 1 94.19 445 LEU A C 1
ATOM 3195 O O . LEU A 1 445 ? -1.889 2.719 11.523 1 94.19 445 LEU A O 1
ATOM 3199 N N . PRO A 1 446 ? -3.076 1.36 10.148 1 94.44 446 PRO A N 1
ATOM 3200 C CA . PRO A 1 446 ? -3.73 0.73 11.305 1 94.44 446 PRO A CA 1
ATOM 3201 C C . PRO A 1 446 ? -2.754 -0.049 12.18 1 94.44 446 PRO A C 1
ATOM 3203 O O . PRO A 1 446 ? -1.837 -0.695 11.664 1 94.44 446 PRO A O 1
ATOM 3206 N N . SER A 1 447 ? -2.963 0.003 13.484 1 91.5 447 SER A N 1
ATOM 3207 C CA . SER A 1 447 ? -2.178 -0.795 14.422 1 91.5 447 SER A CA 1
ATOM 3208 C C . SER A 1 447 ? -2.582 -2.264 14.367 1 91.5 447 SER A C 1
ATOM 3210 O O . SER A 1 447 ? -3.631 -2.605 13.82 1 91.5 447 SER A O 1
ATOM 3212 N N . GLY A 1 448 ? -1.642 -3.119 14.875 1 90.56 448 GLY A N 1
ATOM 3213 C CA . GLY A 1 448 ? -2.018 -4.52 15.016 1 90.56 448 GLY A CA 1
ATOM 3214 C C . GLY A 1 448 ? -3.27 -4.719 15.844 1 90.56 448 GLY A C 1
ATOM 3215 O O . GLY A 1 448 ? -4.117 -5.551 15.508 1 90.56 448 GLY A O 1
ATOM 3216 N N . PHE A 1 449 ? -3.447 -3.852 16.812 1 91.44 449 PHE A N 1
ATOM 3217 C CA . PHE A 1 449 ? -4.598 -3.895 17.703 1 91.44 449 PHE A CA 1
ATOM 3218 C C . PHE A 1 449 ? -5.887 -3.609 16.953 1 91.44 449 PHE A C 1
ATOM 3220 O O . PHE A 1 449 ? -6.859 -4.359 17.062 1 91.44 449 PHE A O 1
ATOM 3227 N N . ALA A 1 450 ? -5.875 -2.582 16.188 1 92.81 450 ALA A N 1
ATOM 3228 C CA . ALA A 1 450 ? -7.055 -2.193 15.422 1 92.81 450 ALA A CA 1
ATOM 3229 C C . ALA A 1 450 ? -7.398 -3.244 14.367 1 92.81 450 ALA A C 1
ATOM 3231 O O . ALA A 1 450 ? -8.562 -3.586 14.18 1 92.81 450 ALA A O 1
ATOM 3232 N N . ARG A 1 451 ? -6.375 -3.771 13.68 1 94.31 451 ARG A N 1
ATOM 3233 C CA . ARG A 1 451 ? -6.586 -4.785 12.656 1 94.31 451 ARG A CA 1
ATOM 3234 C C . ARG A 1 451 ? -7.266 -6.02 13.234 1 94.31 451 ARG A C 1
ATOM 3236 O O . ARG A 1 451 ? -8.219 -6.539 12.656 1 94.31 451 ARG A O 1
ATOM 3243 N N . GLN A 1 452 ? -6.766 -6.445 14.32 1 93.69 452 GLN A N 1
ATOM 3244 C CA . GLN A 1 452 ? -7.305 -7.645 14.953 1 93.69 452 GLN A CA 1
ATOM 3245 C C . GLN A 1 452 ? -8.742 -7.434 15.406 1 93.69 452 GLN A C 1
ATOM 3247 O O . GLN A 1 452 ? -9.602 -8.297 15.203 1 93.69 452 GLN A O 1
ATOM 3252 N N . ALA A 1 453 ? -8.969 -6.293 15.992 1 93.75 453 ALA A N 1
ATOM 3253 C CA . ALA A 1 453 ? -10.32 -5.984 16.453 1 93.75 453 ALA A CA 1
ATOM 3254 C C . ALA A 1 453 ? -11.305 -5.949 15.297 1 93.75 453 ALA A C 1
ATOM 3256 O O . ALA A 1 453 ? -12.406 -6.5 15.398 1 93.75 453 ALA A O 1
ATOM 3257 N N . LEU A 1 454 ? -10.93 -5.355 14.273 1 95.19 454 LEU A N 1
ATOM 3258 C CA . LEU A 1 454 ? -11.797 -5.246 13.109 1 95.19 454 LEU A CA 1
ATOM 3259 C C . LEU A 1 454 ? -12.008 -6.605 12.453 1 95.19 454 LEU A C 1
ATOM 3261 O O . LEU A 1 454 ? -13.117 -6.938 12.039 1 95.19 454 LEU A O 1
ATOM 3265 N N . ARG A 1 455 ? -10.938 -7.41 12.344 1 95.56 455 ARG A N 1
ATOM 3266 C CA . ARG A 1 455 ? -11.047 -8.75 11.766 1 95.56 455 ARG A CA 1
ATOM 3267 C C . ARG A 1 455 ? -12.047 -9.602 12.547 1 95.56 455 ARG A C 1
ATOM 3269 O O . ARG A 1 455 ? -12.875 -10.289 11.945 1 95.56 455 ARG A O 1
ATOM 3276 N N . ARG A 1 456 ? -11.984 -9.492 13.844 1 94.94 456 ARG A N 1
ATOM 3277 C CA . ARG A 1 456 ? -12.891 -10.242 14.695 1 94.94 456 ARG A CA 1
ATOM 3278 C C . ARG A 1 456 ? -14.336 -9.797 14.492 1 94.94 456 ARG A C 1
ATOM 3280 O O . ARG A 1 456 ? -15.266 -10.594 14.641 1 94.94 456 ARG A O 1
ATOM 3287 N N . ALA A 1 457 ? -14.445 -8.586 14.117 1 95.5 457 ALA A N 1
ATOM 3288 C CA . ALA A 1 457 ? -15.773 -8.031 13.914 1 95.5 457 ALA A CA 1
ATOM 3289 C C . ALA A 1 457 ? -16.25 -8.258 12.477 1 95.5 457 ALA A C 1
ATOM 3291 O O . ALA A 1 457 ? -17.359 -7.863 12.117 1 95.5 457 ALA A O 1
ATOM 3292 N N . GLY A 1 458 ? -15.414 -8.852 11.68 1 96.12 458 GLY A N 1
ATOM 3293 C CA . GLY A 1 458 ? -15.789 -9.125 10.305 1 96.12 458 GLY A CA 1
ATOM 3294 C C . GLY A 1 458 ? -15.648 -7.922 9.398 1 96.12 458 GLY A C 1
ATOM 3295 O O . GLY A 1 458 ? -16.297 -7.852 8.352 1 96.12 458 GLY A O 1
ATOM 3296 N N . LEU A 1 459 ? -14.844 -6.969 9.805 1 96.31 459 LEU A N 1
ATOM 3297 C CA . LEU A 1 459 ? -14.75 -5.703 9.094 1 96.31 459 LEU A CA 1
ATOM 3298 C C . LEU A 1 459 ? -13.352 -5.52 8.5 1 96.31 459 LEU A C 1
ATOM 3300 O O . LEU A 1 459 ? -12.367 -5.457 9.242 1 96.31 459 LEU A O 1
ATOM 3304 N N . PRO A 1 460 ? -13.273 -5.418 7.141 1 96.94 460 PRO A N 1
ATOM 3305 C CA . PRO A 1 460 ? -11.969 -5.121 6.543 1 96.94 460 PRO A CA 1
ATOM 3306 C C . PRO A 1 460 ? -11.57 -3.656 6.699 1 96.94 460 PRO A C 1
ATOM 3308 O O . PRO A 1 460 ? -12.43 -2.785 6.82 1 96.94 460 PRO A O 1
ATOM 3311 N N . VAL A 1 461 ? -10.289 -3.373 6.746 1 97.31 461 VAL A N 1
ATOM 3312 C CA . VAL A 1 461 ? -9.758 -2.012 6.766 1 97.31 461 VAL A CA 1
ATOM 3313 C C . VAL A 1 461 ? -8.734 -1.84 5.652 1 97.31 461 VAL A C 1
ATOM 3315 O O . VAL A 1 461 ? -7.91 -2.729 5.418 1 97.31 461 VAL A O 1
ATOM 3318 N N . PHE A 1 462 ? -8.875 -0.834 4.902 1 97.81 462 PHE A N 1
ATOM 3319 C CA . PHE A 1 462 ? -7.922 -0.479 3.857 1 97.81 462 PHE A CA 1
ATOM 3320 C C . PHE A 1 462 ? -6.977 0.617 4.336 1 97.81 462 PHE A C 1
ATOM 3322 O O . PHE A 1 462 ? -7.422 1.666 4.805 1 97.81 462 PHE A O 1
ATOM 3329 N N . ALA A 1 463 ? -5.73 0.413 4.172 1 96.75 463 ALA A N 1
ATOM 3330 C CA . ALA A 1 463 ? -4.707 1.337 4.66 1 96.75 463 ALA A CA 1
ATOM 3331 C C . ALA A 1 463 ? -4.219 2.254 3.545 1 96.75 463 ALA A C 1
ATOM 3333 O O . ALA A 1 463 ? -3.549 3.256 3.805 1 96.75 463 ALA A O 1
ATOM 3334 N N . HIS A 1 464 ? -4.543 1.914 2.33 1 97.06 464 HIS A N 1
ATOM 3335 C CA . HIS A 1 464 ? -4.094 2.676 1.17 1 97.06 464 HIS A CA 1
ATOM 3336 C C . HIS A 1 464 ? -5.266 3.07 0.282 1 97.06 464 HIS A C 1
ATOM 3338 O O . HIS A 1 464 ? -6.141 2.248 -0.001 1 97.06 464 HIS A O 1
ATOM 3344 N N . ILE A 1 465 ? -5.293 4.324 -0.152 1 97.19 465 ILE A N 1
ATOM 3345 C CA . ILE A 1 465 ? -6.41 4.859 -0.921 1 97.19 465 ILE A CA 1
ATOM 3346 C C . ILE A 1 465 ? -6.574 4.066 -2.217 1 97.19 465 ILE A C 1
ATOM 3348 O O . ILE A 1 465 ? -7.695 3.795 -2.648 1 97.19 465 ILE A O 1
ATOM 3352 N N . ARG A 1 466 ? -5.477 3.689 -2.793 1 96.12 466 ARG A N 1
ATOM 3353 C CA . ARG A 1 466 ? -5.539 2.961 -4.059 1 96.12 466 ARG A CA 1
ATOM 3354 C C . ARG A 1 466 ? -6.223 1.609 -3.877 1 96.12 466 ARG A C 1
ATOM 3356 O O . ARG A 1 466 ? -6.945 1.151 -4.762 1 96.12 466 ARG A O 1
ATOM 3363 N N . ASP A 1 467 ? -5.922 0.964 -2.777 1 97.75 467 ASP A N 1
ATOM 3364 C CA . ASP A 1 467 ? -6.594 -0.298 -2.475 1 97.75 467 ASP A CA 1
ATOM 3365 C C . ASP A 1 467 ? -8.086 -0.088 -2.254 1 97.75 467 ASP A C 1
ATOM 3367 O O . ASP A 1 467 ? -8.906 -0.908 -2.678 1 97.75 467 ASP A O 1
ATOM 3371 N N . LEU A 1 468 ? -8.438 1.006 -1.562 1 98.31 468 LEU A N 1
ATOM 3372 C CA . LEU A 1 468 ? -9.844 1.331 -1.339 1 98.31 468 LEU A CA 1
ATOM 3373 C C . LEU A 1 468 ? -10.57 1.558 -2.662 1 98.31 468 LEU A C 1
ATOM 3375 O O . LEU A 1 468 ? -11.703 1.111 -2.838 1 98.31 468 LEU A O 1
ATOM 3379 N N . VAL A 1 469 ? -9.938 2.248 -3.568 1 98 469 VAL A N 1
ATOM 3380 C CA . VAL A 1 469 ? -10.523 2.512 -4.879 1 98 469 VAL A CA 1
ATOM 3381 C C . VAL A 1 469 ? -10.734 1.196 -5.625 1 98 469 VAL A C 1
ATOM 3383 O O . VAL A 1 469 ? -11.789 0.982 -6.23 1 98 469 VAL A O 1
ATOM 3386 N N . ALA A 1 470 ? -9.727 0.324 -5.594 1 97.81 470 ALA A N 1
ATOM 3387 C CA . ALA A 1 470 ? -9.859 -0.992 -6.215 1 97.81 470 ALA A CA 1
ATOM 3388 C C . ALA A 1 470 ? -11.016 -1.772 -5.602 1 97.81 470 ALA A C 1
ATOM 3390 O O . ALA A 1 470 ? -11.766 -2.443 -6.312 1 97.81 470 ALA A O 1
ATOM 3391 N N . ALA A 1 471 ? -11.148 -1.705 -4.312 1 98.56 471 ALA A N 1
ATOM 3392 C CA . ALA A 1 471 ? -12.234 -2.357 -3.594 1 98.56 471 ALA A CA 1
ATOM 3393 C C . ALA A 1 471 ? -13.594 -1.819 -4.043 1 98.56 471 ALA A C 1
ATOM 3395 O O . ALA A 1 471 ? -14.508 -2.59 -4.336 1 98.56 471 ALA A O 1
ATOM 3396 N N . ALA A 1 472 ? -13.672 -0.485 -4.082 1 98.62 472 ALA A N 1
ATOM 3397 C CA . ALA A 1 472 ? -14.914 0.143 -4.52 1 98.62 472 ALA A CA 1
ATOM 3398 C C . ALA A 1 472 ? -15.266 -0.27 -5.949 1 98.62 472 ALA A C 1
ATOM 3400 O O . ALA A 1 472 ? -16.422 -0.542 -6.258 1 98.62 472 ALA A O 1
ATOM 3401 N N . HIS A 1 473 ? -14.289 -0.328 -6.793 1 97.69 473 HIS A N 1
ATOM 3402 C CA . HIS A 1 473 ? -14.492 -0.744 -8.172 1 97.69 473 HIS A CA 1
ATOM 3403 C C . HIS A 1 473 ? -15.031 -2.168 -8.25 1 97.69 473 HIS A C 1
ATOM 3405 O O . HIS A 1 473 ? -15.938 -2.451 -9.031 1 97.69 473 HIS A O 1
ATOM 3411 N N . ALA A 1 474 ? -14.492 -3.031 -7.492 1 97.69 474 ALA A N 1
ATOM 3412 C CA . ALA A 1 474 ? -14.93 -4.426 -7.484 1 97.69 474 ALA A CA 1
ATOM 3413 C C . ALA A 1 474 ? -16.406 -4.535 -7.086 1 97.69 474 ALA A C 1
ATOM 3415 O O . ALA A 1 474 ? -17.141 -5.34 -7.648 1 97.69 474 ALA A O 1
ATOM 3416 N N . LEU A 1 475 ? -16.828 -3.697 -6.137 1 97.88 475 LEU A N 1
ATOM 3417 C CA . LEU A 1 475 ? -18.172 -3.77 -5.598 1 97.88 475 LEU A CA 1
ATOM 3418 C C . LEU A 1 475 ? -19.172 -3.135 -6.555 1 97.88 475 LEU A C 1
ATOM 3420 O O . LEU A 1 475 ? -20.391 -3.328 -6.414 1 97.88 475 LEU A O 1
ATOM 3424 N N . THR A 1 476 ? -18.656 -2.373 -7.5 1 96.44 476 THR A N 1
ATOM 3425 C CA . THR A 1 476 ? -19.547 -1.683 -8.43 1 96.44 476 THR A CA 1
ATOM 3426 C C . THR A 1 476 ? -19.406 -2.26 -9.836 1 96.44 476 THR A C 1
ATOM 3428 O O . THR A 1 476 ? -20.062 -1.781 -10.773 1 96.44 476 THR A O 1
ATOM 3431 N N . PHE A 1 477 ? -18.547 -3.225 -9.977 1 91.81 477 PHE A N 1
ATOM 3432 C CA . PHE A 1 477 ? -18.281 -3.859 -11.258 1 91.81 477 PHE A CA 1
ATOM 3433 C C . PHE A 1 477 ? -19.5 -4.625 -11.758 1 91.81 477 PHE A C 1
ATOM 3435 O O . PHE A 1 477 ? -20.094 -5.414 -11.016 1 91.81 477 PHE A O 1
ATOM 3442 N N . ASP A 1 478 ? -20 -4.234 -12.992 1 81.19 478 ASP A N 1
ATOM 3443 C CA . ASP A 1 478 ? -21.156 -4.906 -13.578 1 81.19 478 ASP A CA 1
ATOM 3444 C C . ASP A 1 478 ? -20.781 -6.301 -14.086 1 81.19 478 ASP A C 1
ATOM 3446 O O . ASP A 1 478 ? -20.203 -6.438 -15.164 1 81.19 478 ASP A O 1
ATOM 3450 N N . ARG A 1 479 ? -21.125 -7.238 -13.383 1 75.75 479 ARG A N 1
ATOM 3451 C CA . ARG A 1 479 ? -20.766 -8.617 -13.719 1 75.75 479 ARG A CA 1
ATOM 3452 C C . ARG A 1 479 ? -21.797 -9.219 -14.672 1 75.75 479 ARG A C 1
ATOM 3454 O O . ARG A 1 479 ? -21.578 -10.32 -15.195 1 75.75 479 ARG A O 1
ATOM 3461 N N . ARG A 1 480 ? -23 -8.414 -14.836 1 67.25 480 ARG A N 1
ATOM 3462 C CA . ARG A 1 480 ? -24.078 -8.93 -15.664 1 67.25 480 ARG A CA 1
ATOM 3463 C C . ARG A 1 480 ? -23.969 -8.414 -17.094 1 67.25 480 ARG A C 1
ATOM 3465 O O . ARG A 1 480 ? -24.766 -8.789 -17.969 1 67.25 480 ARG A O 1
ATOM 3472 N N . ARG A 1 481 ? -23.125 -7.395 -17.438 1 56.34 481 ARG A N 1
ATOM 3473 C CA . ARG A 1 481 ? -23.141 -6.824 -18.781 1 56.34 481 ARG A CA 1
ATOM 3474 C C . ARG A 1 481 ? -22.953 -7.906 -19.844 1 56.34 481 ARG A C 1
ATOM 3476 O O . ARG A 1 481 ? -21.953 -8.617 -19.844 1 56.34 481 ARG A O 1
ATOM 3483 N N . ARG A 1 482 ? -24 -8.547 -20.25 1 46.19 482 ARG A N 1
ATOM 3484 C CA . ARG A 1 482 ? -24 -9.367 -21.453 1 46.19 482 ARG A CA 1
ATOM 3485 C C . ARG A 1 482 ? -23.672 -8.531 -22.688 1 46.19 482 ARG A C 1
ATOM 3487 O O . ARG A 1 482 ? -23.969 -7.332 -22.734 1 46.19 482 ARG A O 1
ATOM 3494 N N . ALA A 1 483 ? -22.688 -8.852 -23.547 1 40.66 483 ALA A N 1
ATOM 3495 C CA . ALA A 1 483 ? -22.609 -8.266 -24.891 1 40.66 483 ALA A CA 1
ATOM 3496 C C . ALA A 1 483 ? -23.984 -8.062 -25.484 1 40.66 483 ALA A C 1
ATOM 3498 O O . ALA A 1 483 ? -24.75 -9.023 -25.641 1 40.66 483 ALA A O 1
ATOM 3499 N N . GLY A 1 484 ? -24.75 -7.098 -25.359 1 34.81 484 GLY A N 1
ATOM 3500 C CA . GLY A 1 484 ? -25.812 -6.926 -26.328 1 34.81 484 GLY A CA 1
ATOM 3501 C C . GLY A 1 484 ? -25.391 -7.266 -27.75 1 34.81 484 GLY A C 1
ATOM 3502 O O . GLY A 1 484 ? -24.188 -7.352 -28.047 1 34.81 484 GLY A O 1
ATOM 3503 N N . ARG A 1 485 ? -26.578 -7.531 -28.828 1 32.03 485 ARG A N 1
ATOM 3504 C CA . ARG A 1 485 ? -26.797 -7.773 -30.25 1 32.03 485 ARG A CA 1
ATOM 3505 C C . ARG A 1 485 ? -26 -6.789 -31.109 1 32.03 485 ARG A C 1
ATOM 3507 O O . ARG A 1 485 ? -26.078 -5.574 -30.906 1 32.03 485 ARG A O 1
ATOM 3514 N N . LEU A 1 486 ? -24.938 -7.082 -31.781 1 30.22 486 LEU A N 1
ATOM 3515 C CA . LEU A 1 486 ? -24.656 -6.473 -33.094 1 30.22 486 LEU A CA 1
ATOM 3516 C C . LEU A 1 486 ? -25.938 -6.102 -33.812 1 30.22 486 LEU A C 1
ATOM 3518 O O . LEU A 1 486 ? -26.812 -6.945 -34 1 30.22 486 LEU A O 1
ATOM 3522 N N . ALA A 1 487 ? -26.5 -4.945 -33.938 1 30.42 487 ALA A N 1
ATOM 3523 C CA . ALA A 1 487 ? -27.5 -4.391 -34.844 1 30.42 487 ALA A CA 1
ATOM 3524 C C . ALA A 1 487 ? -27.422 -5.047 -36.219 1 30.42 487 ALA A C 1
ATOM 3526 O O . ALA A 1 487 ? -26.344 -5.199 -36.781 1 30.42 487 ALA A O 1
ATOM 3527 N N . GLU A 1 488 ? -28.438 -5.871 -36.75 1 29.14 488 GLU A N 1
ATOM 3528 C CA . GLU A 1 488 ? -29.078 -6.102 -38.062 1 29.14 488 GLU A CA 1
ATOM 3529 C C . GLU A 1 488 ? -29.016 -4.852 -38.938 1 29.14 488 GLU A C 1
ATOM 3531 O O . GLU A 1 488 ? -29.656 -4.793 -39.969 1 29.14 488 GLU A O 1
ATOM 3536 N N . THR A 1 489 ? -28.531 -3.748 -38.531 1 29.39 489 THR A N 1
ATOM 3537 C CA . THR A 1 489 ? -28.75 -2.65 -39.438 1 29.39 489 THR A CA 1
ATOM 3538 C C . THR A 1 489 ? -28 -2.889 -40.75 1 29.39 489 THR A C 1
ATOM 3540 O O . THR A 1 489 ? -28.062 -2.068 -41.688 1 29.39 489 THR A O 1
ATOM 3543 N N . GLY A 1 490 ? -26.969 -3.703 -40.938 1 26.61 490 GLY A N 1
ATOM 3544 C CA . GLY A 1 490 ? -26.516 -3.545 -42.281 1 26.61 490 GLY A CA 1
ATOM 3545 C C . GLY A 1 490 ? -27.516 -4.062 -43.312 1 26.61 490 GLY A C 1
ATOM 3546 O O . GLY A 1 490 ? -27.375 -3.791 -44.5 1 26.61 490 GLY A O 1
ATOM 3547 N N . LEU A 1 491 ? -28.047 -5.258 -43.344 1 27.05 491 LEU A N 1
ATOM 3548 C CA . LEU A 1 491 ? -28.375 -5.695 -44.688 1 27.05 491 LEU A CA 1
ATOM 3549 C C . LEU A 1 491 ? -29.656 -5.035 -45.188 1 27.05 491 LEU A C 1
ATOM 3551 O O . LEU A 1 491 ? -30.156 -5.355 -46.25 1 27.05 491 LEU A O 1
ATOM 3555 N N . HIS A 1 492 ? -30.5 -4.398 -44.219 1 24.61 492 HIS A N 1
ATOM 3556 C CA . HIS A 1 492 ? -31.703 -4.098 -44.969 1 24.61 492 HIS A CA 1
ATOM 3557 C C . HIS A 1 492 ? -31.531 -2.857 -45.844 1 24.61 492 HIS A C 1
ATOM 3559 O O . HIS A 1 492 ? -32.5 -2.164 -46.125 1 24.61 492 HIS A O 1
ATOM 3565 N N . SER A 1 493 ? -30.312 -2.414 -46.281 1 21.86 493 SER A N 1
ATOM 3566 C CA . SER A 1 493 ? -30.516 -1.454 -47.344 1 21.86 493 SER A CA 1
ATOM 3567 C C . SER A 1 493 ? -31.266 -2.08 -48.531 1 21.86 493 SER A C 1
ATOM 3569 O O . SER A 1 493 ? -30.938 -3.186 -48.969 1 21.86 493 SER A O 1
ATOM 3571 N N . SER A 1 494 ? -32.438 -1.58 -48.781 1 22.62 494 SER A N 1
ATOM 3572 C CA . SER A 1 494 ? -33.219 -1.255 -49.969 1 22.62 494 SER A CA 1
ATOM 3573 C C . SER A 1 494 ? -32.375 -0.526 -51 1 22.62 494 SER A C 1
ATOM 3575 O O . SER A 1 494 ? -31.562 0.326 -50.656 1 22.62 494 SER A O 1
ATOM 3577 N N . MET B 1 1 ? -23.156 44.375 -8.234 1 25.94 1 MET B N 1
ATOM 3578 C CA . MET B 1 1 ? -22.109 45.188 -7.582 1 25.94 1 MET B CA 1
ATOM 3579 C C . MET B 1 1 ? -21.109 44.25 -6.883 1 25.94 1 MET B C 1
ATOM 3581 O O . MET B 1 1 ? -21.453 43.562 -5.934 1 25.94 1 MET B O 1
ATOM 3585 N N . THR B 1 2 ? -20.172 43.656 -7.676 1 26.84 2 THR B N 1
ATOM 3586 C CA . THR B 1 2 ? -19.188 42.594 -7.426 1 26.84 2 THR B CA 1
ATOM 3587 C C . THR B 1 2 ? -18.156 43.062 -6.406 1 26.84 2 THR B C 1
ATOM 3589 O O . THR B 1 2 ? -17.422 44.031 -6.656 1 26.84 2 THR B O 1
ATOM 3592 N N . THR B 1 3 ? -18.516 43.031 -5.129 1 30.69 3 THR B N 1
ATOM 3593 C CA . THR B 1 3 ? -17.656 43.594 -4.102 1 30.69 3 THR B CA 1
ATOM 3594 C C . THR B 1 3 ? -16.266 42.969 -4.156 1 30.69 3 THR B C 1
ATOM 3596 O O . THR B 1 3 ? -16.125 41.75 -4.055 1 30.69 3 THR B O 1
ATOM 3599 N N . PRO B 1 4 ? -15.273 43.688 -4.781 1 32.22 4 PRO B N 1
ATOM 3600 C CA . PRO B 1 4 ? -13.883 43.25 -4.902 1 32.22 4 PRO B CA 1
ATOM 3601 C C . PRO B 1 4 ? -13.266 42.875 -3.557 1 32.22 4 PRO B C 1
ATOM 3603 O O . PRO B 1 4 ? -13.555 43.5 -2.541 1 32.22 4 PRO B O 1
ATOM 3606 N N . SER B 1 5 ? -13.172 41.594 -3.289 1 31.78 5 SER B N 1
ATOM 3607 C CA . SER B 1 5 ? -12.523 41.062 -2.09 1 31.78 5 SER B CA 1
ATOM 3608 C C . SER B 1 5 ? -11.125 41.656 -1.919 1 31.78 5 SER B C 1
ATOM 3610 O O . SER B 1 5 ? -10.211 41.312 -2.676 1 31.78 5 SER B O 1
ATOM 3612 N N . LEU B 1 6 ? -10.977 42.969 -1.583 1 31.97 6 LEU B N 1
ATOM 3613 C CA . LEU B 1 6 ? -9.742 43.688 -1.351 1 31.97 6 LEU B CA 1
ATOM 3614 C C . LEU B 1 6 ? -8.945 43.094 -0.202 1 31.97 6 LEU B C 1
ATOM 3616 O O . LEU B 1 6 ? -9.219 43.375 0.967 1 31.97 6 LEU B O 1
ATOM 3620 N N . THR B 1 7 ? -8.625 41.906 -0.254 1 33.62 7 THR B N 1
ATOM 3621 C CA . THR B 1 7 ? -7.727 41.594 0.851 1 33.62 7 THR B CA 1
ATOM 3622 C C . THR B 1 7 ? -6.434 42.375 0.75 1 33.62 7 THR B C 1
ATOM 3624 O O . THR B 1 7 ? -5.758 42.375 -0.279 1 33.62 7 THR B O 1
ATOM 3627 N N . PRO B 1 8 ? -6.312 43.562 1.406 1 31.09 8 PRO B N 1
ATOM 3628 C CA . PRO B 1 8 ? -5.094 44.375 1.33 1 31.09 8 PRO B CA 1
ATOM 3629 C C . PRO B 1 8 ? -3.822 43.531 1.341 1 31.09 8 PRO B C 1
ATOM 3631 O O . PRO B 1 8 ? -3.82 42.406 1.877 1 31.09 8 PRO B O 1
ATOM 3634 N N . ALA B 1 9 ? -2.928 43.875 0.459 1 38.72 9 ALA B N 1
ATOM 3635 C CA . ALA B 1 9 ? -1.563 43.375 0.384 1 38.72 9 ALA B CA 1
ATOM 3636 C C . ALA B 1 9 ? -0.861 43.469 1.734 1 38.72 9 ALA B C 1
ATOM 3638 O O . ALA B 1 9 ? -0.616 44.562 2.229 1 38.72 9 ALA B O 1
ATOM 3639 N N . GLN B 1 10 ? -1.059 42.562 2.66 1 35.09 10 GLN B N 1
ATOM 3640 C CA . GLN B 1 10 ? -0.326 42.562 3.922 1 35.09 10 GLN B CA 1
ATOM 3641 C C . GLN B 1 10 ? 1.151 42.875 3.699 1 35.09 10 GLN B C 1
ATOM 3643 O O . GLN B 1 10 ? 1.771 42.344 2.779 1 35.09 10 GLN B O 1
ATOM 3648 N N . ASP B 1 11 ? 1.627 43.906 4.191 1 34.38 11 ASP B N 1
ATOM 3649 C CA . ASP B 1 11 ? 3.035 44.281 4.246 1 34.38 11 ASP B CA 1
ATOM 3650 C C . ASP B 1 11 ? 3.908 43.125 4.691 1 34.38 11 ASP B C 1
ATOM 3652 O O . ASP B 1 11 ? 3.768 42.625 5.812 1 34.38 11 ASP B O 1
ATOM 3656 N N . HIS B 1 12 ? 4.324 42.281 3.77 1 39.22 12 HIS B N 1
ATOM 3657 C CA . HIS B 1 12 ? 5.258 41.188 3.996 1 39.22 12 HIS B CA 1
ATOM 3658 C C . HIS B 1 12 ? 6.527 41.688 4.684 1 39.22 12 HIS B C 1
ATOM 3660 O O . HIS B 1 12 ? 7.191 42.594 4.191 1 39.22 12 HIS B O 1
ATOM 3666 N N . ALA B 1 13 ? 6.723 41.469 5.926 1 42.34 13 ALA B N 1
ATOM 3667 C CA . ALA B 1 13 ? 7.984 41.75 6.609 1 42.34 13 ALA B CA 1
ATOM 3668 C C . ALA B 1 13 ? 9.172 41.281 5.781 1 42.34 13 ALA B C 1
ATOM 3670 O O . ALA B 1 13 ? 9.055 40.312 5.012 1 42.34 13 ALA B O 1
ATOM 3671 N N . PRO B 1 14 ? 10.328 41.906 5.84 1 39.5 14 PRO B N 1
ATOM 3672 C CA . PRO B 1 14 ? 11.5 41.438 5.094 1 39.5 14 PRO B CA 1
ATOM 3673 C C . PRO B 1 14 ? 11.812 39.969 5.363 1 39.5 14 PRO B C 1
ATOM 3675 O O . PRO B 1 14 ? 11.5 39.469 6.438 1 39.5 14 PRO B O 1
ATOM 3678 N N . ALA B 1 15 ? 12.273 39.281 4.301 1 47.12 15 ALA B N 1
ATOM 3679 C CA . ALA B 1 15 ? 12.523 37.844 4.215 1 47.12 15 ALA B CA 1
ATOM 3680 C C . ALA B 1 15 ? 13.289 37.344 5.438 1 47.12 15 ALA B C 1
ATOM 3682 O O . ALA B 1 15 ? 13 36.281 5.957 1 47.12 15 ALA B O 1
ATOM 3683 N N . ASP B 1 16 ? 14.25 38.125 5.918 1 46.12 16 ASP B N 1
ATOM 3684 C CA . ASP B 1 16 ? 15.141 37.75 7.008 1 46.12 16 ASP B CA 1
ATOM 3685 C C . ASP B 1 16 ? 14.398 37.719 8.344 1 46.12 16 ASP B C 1
ATOM 3687 O O . ASP B 1 16 ? 14.602 36.812 9.156 1 46.12 16 ASP B O 1
ATOM 3691 N N . ALA B 1 17 ? 13.641 38.719 8.656 1 46.19 17 ALA B N 1
ATOM 3692 C CA . ALA B 1 17 ? 12.898 38.812 9.914 1 46.19 17 ALA B CA 1
ATOM 3693 C C . ALA B 1 17 ? 11.812 37.75 9.992 1 46.19 17 ALA B C 1
ATOM 3695 O O . ALA B 1 17 ? 11.555 37.188 11.07 1 46.19 17 ALA B O 1
ATOM 3696 N N . GLY B 1 18 ? 11.438 37.281 8.898 1 64.75 18 GLY B N 1
ATOM 3697 C CA . GLY B 1 18 ? 10.438 36.219 8.812 1 64.75 18 GLY B CA 1
ATOM 3698 C C . GLY B 1 18 ? 10.977 34.844 9.172 1 64.75 18 GLY B C 1
ATOM 3699 O O . GLY B 1 18 ? 10.336 34.125 9.93 1 64.75 18 GLY B O 1
ATOM 3700 N N . GLY B 1 19 ? 12.195 34.656 8.828 1 76 19 GLY B N 1
ATOM 3701 C CA . GLY B 1 19 ? 12.844 33.375 9.117 1 76 19 GLY B CA 1
ATOM 3702 C C . GLY B 1 19 ? 13.148 33.188 10.594 1 76 19 GLY B C 1
ATOM 3703 O O . GLY B 1 19 ? 12.883 32.125 11.156 1 76 19 GLY B O 1
ATOM 3704 N N . ALA B 1 20 ? 13.641 34.281 11.242 1 82.81 20 ALA B N 1
ATOM 3705 C CA . ALA B 1 20 ? 13.984 34.25 12.664 1 82.81 20 ALA B CA 1
ATOM 3706 C C . ALA B 1 20 ? 12.734 34.031 13.516 1 82.81 20 ALA B C 1
ATOM 3708 O O . ALA B 1 20 ? 12.766 33.312 14.516 1 82.81 20 ALA B O 1
ATOM 3709 N N . ALA B 1 21 ? 11.703 34.625 13.078 1 88.5 21 ALA B N 1
ATOM 3710 C CA . ALA B 1 21 ? 10.453 34.5 13.82 1 88.5 21 ALA B CA 1
ATOM 3711 C C . ALA B 1 21 ? 9.922 33.062 13.758 1 88.5 21 ALA B C 1
ATOM 3713 O O . ALA B 1 21 ? 9.414 32.562 14.758 1 88.5 21 ALA B O 1
ATOM 3714 N N . ILE B 1 22 ? 10.062 32.438 12.617 1 95.06 22 ILE B N 1
ATOM 3715 C CA . ILE B 1 22 ? 9.594 31.062 12.453 1 95.06 22 ILE B CA 1
ATOM 3716 C C . ILE B 1 22 ? 10.477 30.109 13.258 1 95.06 22 ILE B C 1
ATOM 3718 O O . ILE B 1 22 ? 9.977 29.172 13.883 1 95.06 22 ILE B O 1
ATOM 3722 N N . GLU B 1 23 ? 11.742 30.406 13.242 1 92.62 23 GLU B N 1
ATOM 3723 C CA . GLU B 1 23 ? 12.664 29.594 14.016 1 92.62 23 GLU B CA 1
ATOM 3724 C C . GLU B 1 23 ? 12.328 29.625 15.508 1 92.62 23 GLU B C 1
ATOM 3726 O O . GLU B 1 23 ? 12.297 28.594 16.172 1 92.62 23 GLU B O 1
ATOM 3731 N N . ALA B 1 24 ? 12.109 30.812 15.945 1 91.88 24 ALA B N 1
ATOM 3732 C CA . ALA B 1 24 ? 11.758 30.969 17.359 1 91.88 24 ALA B CA 1
ATOM 3733 C C . ALA B 1 24 ? 10.422 30.297 17.656 1 91.88 24 ALA B C 1
ATOM 3735 O O . ALA B 1 24 ? 10.242 29.734 18.734 1 91.88 24 ALA B O 1
ATOM 3736 N N . PHE B 1 25 ? 9.555 30.359 16.781 1 96.31 25 PHE B N 1
ATOM 3737 C CA . PHE B 1 25 ? 8.242 29.734 16.891 1 96.31 25 PHE B CA 1
ATOM 3738 C C . PHE B 1 25 ? 8.383 28.234 17.062 1 96.31 25 PHE B C 1
ATOM 3740 O O . PHE B 1 25 ? 7.699 27.625 17.906 1 96.31 25 PHE B O 1
ATOM 3747 N N . LEU B 1 26 ? 9.328 27.625 16.359 1 97.69 26 LEU B N 1
ATOM 3748 C CA . LEU B 1 26 ? 9.469 26.172 16.297 1 97.69 26 LEU B CA 1
ATOM 3749 C C . LEU B 1 26 ? 10.391 25.672 17.406 1 97.69 26 LEU B C 1
ATOM 3751 O O . LEU B 1 26 ? 10.484 24.469 17.641 1 97.69 26 LEU B O 1
ATOM 3755 N N . LYS B 1 27 ? 11.023 26.609 18.203 1 96.88 27 LYS B N 1
ATOM 3756 C CA . LYS B 1 27 ? 11.977 26.219 19.234 1 96.88 27 LYS B CA 1
ATOM 3757 C C . LYS B 1 27 ? 11.688 26.969 20.547 1 96.88 27 LYS B C 1
ATOM 3759 O O . LYS B 1 27 ? 12.594 27.594 21.125 1 96.88 27 LYS B O 1
ATOM 3764 N N . PRO B 1 28 ? 10.523 26.812 21.016 1 97.75 28 PRO B N 1
ATOM 3765 C CA . PRO B 1 28 ? 10.219 27.484 22.281 1 97.75 28 PRO B CA 1
ATOM 3766 C C . PRO B 1 28 ? 10.898 26.828 23.469 1 97.75 28 PRO B C 1
ATOM 3768 O O . PRO B 1 28 ? 11.125 25.625 23.469 1 97.75 28 PRO B O 1
ATOM 3771 N N . LYS B 1 29 ? 11.164 27.625 24.453 1 96.69 29 LYS B N 1
ATOM 3772 C CA . LYS B 1 29 ? 11.734 27.109 25.688 1 96.69 29 LYS B CA 1
ATOM 3773 C C . LYS B 1 29 ? 10.672 27.016 26.781 1 96.69 29 LYS B C 1
ATOM 3775 O O . LYS B 1 29 ? 10.883 26.359 27.812 1 96.69 29 LYS B O 1
ATOM 3780 N N . SER B 1 30 ? 9.656 27.641 26.609 1 97.69 30 SER B N 1
ATOM 3781 C CA . SER B 1 30 ? 8.508 27.578 27.5 1 97.69 30 SER B CA 1
ATOM 3782 C C . SER B 1 30 ? 7.199 27.625 26.719 1 97.69 30 SER B C 1
ATOM 3784 O O . SER B 1 30 ? 7.062 28.375 25.766 1 97.69 30 SER B O 1
ATOM 3786 N N . ILE B 1 31 ? 6.238 26.75 27.156 1 98.19 31 ILE B N 1
ATOM 3787 C CA . ILE B 1 31 ? 4.977 26.625 26.438 1 98.19 31 ILE B CA 1
ATOM 3788 C C . ILE B 1 31 ? 3.811 26.703 27.422 1 98.19 31 ILE B C 1
ATOM 3790 O O . ILE B 1 31 ? 3.721 25.906 28.359 1 98.19 31 ILE B O 1
ATOM 3794 N N . ALA B 1 32 ? 2.955 27.672 27.234 1 98.44 32 ALA B N 1
ATOM 3795 C CA . ALA B 1 32 ? 1.715 27.766 28 1 98.44 32 ALA B CA 1
ATOM 3796 C C . ALA B 1 32 ? 0.573 27.047 27.281 1 98.44 32 ALA B C 1
ATOM 3798 O O . ALA B 1 32 ? 0.391 27.203 26.078 1 98.44 32 ALA B O 1
ATOM 3799 N N . LEU B 1 33 ? -0.132 26.219 28.031 1 97.88 33 LEU B N 1
ATOM 3800 C CA . LEU B 1 33 ? -1.335 25.562 27.531 1 97.88 33 LEU B CA 1
ATOM 3801 C C . LEU B 1 33 ? -2.59 26.234 28.078 1 97.88 33 LEU B C 1
ATOM 3803 O O . LEU B 1 33 ? -3.037 25.922 29.172 1 97.88 33 LEU B O 1
ATOM 3807 N N . ILE B 1 34 ? -3.115 27.141 27.234 1 98.06 34 ILE B N 1
ATOM 3808 C CA . ILE B 1 34 ? -4.332 27.844 27.625 1 98.06 34 ILE B CA 1
ATOM 3809 C C . ILE B 1 34 ? -5.535 26.906 27.469 1 98.06 34 ILE B C 1
ATOM 3811 O O . ILE B 1 34 ? -5.863 26.484 26.375 1 98.06 34 ILE B O 1
ATOM 3815 N N . GLY B 1 35 ? -6.219 26.594 28.531 1 95.19 35 GLY B N 1
ATOM 3816 C CA . GLY B 1 35 ? -7.305 25.625 28.547 1 95.19 35 GLY B CA 1
ATOM 3817 C C . GLY B 1 35 ? -6.863 24.25 28.984 1 95.19 35 GLY B C 1
ATOM 3818 O O . GLY B 1 35 ? -7.535 23.25 28.688 1 95.19 35 GLY B O 1
ATOM 3819 N N . ALA B 1 36 ? -5.77 24.125 29.641 1 94.75 36 ALA B N 1
ATOM 3820 C CA . ALA B 1 36 ? -5.246 22.844 30.109 1 94.75 36 ALA B CA 1
ATOM 3821 C C . ALA B 1 36 ? -6.289 22.109 30.938 1 94.75 36 ALA B C 1
ATOM 3823 O O . ALA B 1 36 ? -7.074 22.719 31.656 1 94.75 36 ALA B O 1
ATOM 3824 N N . ALA B 1 37 ? -6.277 20.781 30.75 1 91.56 37 ALA B N 1
ATOM 3825 C CA . ALA B 1 37 ? -7.238 19.922 31.453 1 91.56 37 ALA B CA 1
ATOM 3826 C C . ALA B 1 37 ? -6.598 18.609 31.891 1 91.56 37 ALA B C 1
ATOM 3828 O O . ALA B 1 37 ? -5.652 18.141 31.25 1 91.56 37 ALA B O 1
ATOM 3829 N N . PRO B 1 38 ? -7.164 17.984 32.938 1 87.56 38 PRO B N 1
ATOM 3830 C CA . PRO B 1 38 ? -6.539 16.781 33.5 1 87.56 38 PRO B CA 1
ATOM 3831 C C . PRO B 1 38 ? -6.867 15.531 32.688 1 87.56 38 PRO B C 1
ATOM 3833 O O . PRO B 1 38 ? -6.148 14.531 32.781 1 87.56 38 PRO B O 1
ATOM 3836 N N . ALA B 1 39 ? -7.949 15.477 31.984 1 76.06 39 ALA B N 1
ATOM 3837 C CA . ALA B 1 39 ? -8.367 14.266 31.281 1 76.06 39 ALA B CA 1
ATOM 3838 C C . ALA B 1 39 ? -7.473 13.984 30.078 1 76.06 39 ALA B C 1
ATOM 3840 O O . ALA B 1 39 ? -7.754 14.445 28.969 1 76.06 39 ALA B O 1
ATOM 3841 N N . GLU B 1 40 ? -6.578 13.102 30.203 1 72.81 40 GLU B N 1
ATOM 3842 C CA . GLU B 1 40 ? -5.516 12.906 29.219 1 72.81 40 GLU B CA 1
ATOM 3843 C C . GLU B 1 40 ? -5.957 11.969 28.109 1 72.81 40 GLU B C 1
ATOM 3845 O O . GLU B 1 40 ? -5.438 12.031 26.984 1 72.81 40 GLU B O 1
ATOM 3850 N N . GLN B 1 41 ? -6.844 11.125 28.219 1 63.69 41 GLN B N 1
ATOM 3851 C CA . GLN B 1 41 ? -7.125 10.094 27.234 1 63.69 41 GLN B CA 1
ATOM 3852 C C . GLN B 1 41 ? -8.359 10.445 26.406 1 63.69 41 GLN B C 1
ATOM 3854 O O . GLN B 1 41 ? -8.555 9.898 25.328 1 63.69 41 GLN B O 1
ATOM 3859 N N . ARG B 1 42 ? -8.977 11.414 26.938 1 64.25 42 ARG B N 1
ATOM 3860 C CA . ARG B 1 42 ? -10.266 11.508 26.266 1 64.25 42 ARG B CA 1
ATOM 3861 C C . ARG B 1 42 ? -10.562 12.945 25.859 1 64.25 42 ARG B C 1
ATOM 3863 O O . ARG B 1 42 ? -11.734 13.32 25.719 1 64.25 42 ARG B O 1
ATOM 3870 N N . SER B 1 43 ? -9.469 13.57 25.734 1 77.31 43 SER B N 1
ATOM 3871 C CA . SER B 1 43 ? -9.727 14.953 25.328 1 77.31 43 SER B CA 1
ATOM 3872 C C . SER B 1 43 ? -8.516 15.562 24.641 1 77.31 43 SER B C 1
ATOM 3874 O O . SER B 1 43 ? -7.375 15.211 24.953 1 77.31 43 SER B O 1
ATOM 3876 N N . ILE B 1 44 ? -8.805 16.469 23.734 1 83.5 44 ILE B N 1
ATOM 3877 C CA . ILE B 1 44 ? -7.758 17.188 23.016 1 83.5 44 ILE B CA 1
ATOM 3878 C C . ILE B 1 44 ? -6.891 17.969 24 1 83.5 44 ILE B C 1
ATOM 3880 O O . ILE B 1 44 ? -5.66 17.906 23.922 1 83.5 44 ILE B O 1
ATOM 3884 N N . ARG B 1 45 ? -7.508 18.609 24.938 1 87.62 45 ARG B N 1
ATOM 3885 C CA . ARG B 1 45 ? -6.82 19.469 25.906 1 87.62 45 ARG B CA 1
ATOM 3886 C C . ARG B 1 45 ? -5.902 18.641 26.797 1 87.62 45 ARG B C 1
ATOM 3888 O O . ARG B 1 45 ? -4.789 19.078 27.109 1 87.62 45 ARG B O 1
ATOM 3895 N N . GLY B 1 46 ? -6.391 17.516 27.156 1 86.88 46 GLY B N 1
ATOM 3896 C CA . GLY B 1 46 ? -5.555 16.625 27.938 1 86.88 46 GLY B CA 1
ATOM 3897 C C . GLY B 1 46 ? -4.418 16.016 27.141 1 86.88 46 GLY B C 1
ATOM 3898 O O . GLY B 1 46 ? -3.312 15.844 27.656 1 86.88 46 GLY B O 1
ATOM 3899 N N . ALA B 1 47 ? -4.668 15.734 25.938 1 88.19 47 ALA B N 1
ATOM 3900 C CA . ALA B 1 47 ? -3.666 15.109 25.078 1 88.19 47 ALA B CA 1
ATOM 3901 C C . ALA B 1 47 ? -2.498 16.062 24.828 1 88.19 47 ALA B C 1
ATOM 3903 O O . ALA B 1 47 ? -1.352 15.625 24.703 1 88.19 47 ALA B O 1
ATOM 3904 N N . LEU B 1 48 ? -2.771 17.344 24.797 1 93.12 48 LEU B N 1
ATOM 3905 C CA . LEU B 1 48 ? -1.732 18.344 24.547 1 93.12 48 LEU B CA 1
ATOM 3906 C C . LEU B 1 48 ? -0.641 18.25 25.609 1 93.12 48 LEU B C 1
ATOM 3908 O O . LEU B 1 48 ? 0.547 18.219 25.281 1 93.12 48 LEU B O 1
ATOM 3912 N N . MET B 1 49 ? -1.071 18.188 26.797 1 91.31 49 MET B N 1
ATOM 3913 C CA . MET B 1 49 ? -0.109 18.109 27.891 1 91.31 49 MET B CA 1
ATOM 3914 C C . MET B 1 49 ? 0.628 16.781 27.891 1 91.31 49 MET B C 1
ATOM 3916 O O . MET B 1 49 ? 1.842 16.734 28.094 1 91.31 49 MET B O 1
ATOM 3920 N N . ARG B 1 50 ? -0.087 15.75 27.656 1 90.75 50 ARG B N 1
ATOM 3921 C CA . ARG B 1 50 ? 0.49 14.414 27.641 1 90.75 50 ARG B CA 1
ATOM 3922 C C . ARG B 1 50 ? 1.557 14.289 26.547 1 90.75 50 ARG B C 1
ATOM 3924 O O . ARG B 1 50 ? 2.664 13.82 26.812 1 90.75 50 ARG B O 1
ATOM 3931 N N . VAL B 1 51 ? 1.237 14.711 25.406 1 91.88 51 VAL B N 1
ATOM 3932 C CA . VAL B 1 51 ? 2.129 14.547 24.266 1 91.88 51 VAL B CA 1
ATOM 3933 C C . VAL B 1 51 ? 3.377 15.406 24.453 1 91.88 51 VAL B C 1
ATOM 3935 O O . VAL B 1 51 ? 4.488 14.977 24.141 1 91.88 51 VAL B O 1
ATOM 3938 N N . LEU B 1 52 ? 3.184 16.578 25 1 92.56 52 LEU B N 1
ATOM 3939 C CA . LEU B 1 52 ? 4.316 17.453 25.266 1 92.56 52 LEU B CA 1
ATOM 3940 C C . LEU B 1 52 ? 5.27 16.828 26.281 1 92.56 52 LEU B C 1
ATOM 3942 O O . LEU B 1 52 ? 6.488 16.875 26.109 1 92.56 52 LEU B O 1
ATOM 3946 N N . ARG B 1 53 ? 4.734 16.234 27.25 1 90.62 53 ARG B N 1
ATOM 3947 C CA . ARG B 1 53 ? 5.539 15.602 28.297 1 90.62 53 ARG B CA 1
ATOM 3948 C C . ARG B 1 53 ? 6.246 14.352 27.766 1 90.62 53 ARG B C 1
ATOM 3950 O O . ARG B 1 53 ? 7.445 14.172 27.984 1 90.62 53 ARG B O 1
ATOM 3957 N N . ARG B 1 54 ? 5.531 13.609 27.078 1 88.81 54 ARG B N 1
ATOM 3958 C CA . ARG B 1 54 ? 6.055 12.336 26.609 1 88.81 54 ARG B CA 1
ATOM 3959 C C . ARG B 1 54 ? 7.023 12.547 25.438 1 88.81 54 ARG B C 1
ATOM 3961 O O . ARG B 1 54 ? 7.879 11.695 25.188 1 88.81 54 ARG B O 1
ATOM 3968 N N . GLY B 1 55 ? 6.781 13.656 24.75 1 88.38 55 GLY B N 1
ATOM 3969 C CA . GLY B 1 55 ? 7.629 13.945 23.609 1 88.38 55 GLY B CA 1
ATOM 3970 C C . GLY B 1 55 ? 9.039 14.352 24 1 88.38 55 GLY B C 1
ATOM 3971 O O . GLY B 1 55 ? 9.906 14.508 23.125 1 88.38 55 GLY B O 1
ATOM 3972 N N . GLY B 1 56 ? 9.312 14.547 25.234 1 88.19 56 GLY B N 1
ATOM 3973 C CA . GLY B 1 56 ? 10.656 14.836 25.719 1 88.19 56 GLY B CA 1
ATOM 3974 C C . GLY B 1 56 ? 10.969 16.328 25.766 1 88.19 56 GLY B C 1
ATOM 3975 O O . GLY B 1 56 ? 12.133 16.719 25.672 1 88.19 56 GLY B O 1
ATOM 3976 N N . PHE B 1 57 ? 9.969 17.141 25.812 1 94.56 57 PHE B N 1
ATOM 3977 C CA . PHE B 1 57 ? 10.18 18.578 25.906 1 94.56 57 PHE B CA 1
ATOM 3978 C C . PHE B 1 57 ? 10.961 18.938 27.156 1 94.56 57 PHE B C 1
ATOM 3980 O O . PHE B 1 57 ? 10.562 18.562 28.266 1 94.56 57 PHE B O 1
ATOM 3987 N N . ASP B 1 58 ? 12.078 19.641 27 1 94.69 58 ASP B N 1
ATOM 3988 C CA . ASP B 1 58 ? 12.953 19.953 28.109 1 94.69 58 ASP B CA 1
ATOM 3989 C C . ASP B 1 58 ? 12.695 21.375 28.625 1 94.69 58 ASP B C 1
ATOM 3991 O O . ASP B 1 58 ? 13.344 21.828 29.578 1 94.69 58 ASP B O 1
ATOM 3995 N N . GLY B 1 59 ? 11.766 22.047 28.078 1 95.62 59 GLY B N 1
ATOM 3996 C CA . GLY B 1 59 ? 11.398 23.375 28.531 1 95.62 59 GLY B CA 1
ATOM 3997 C C . GLY B 1 59 ? 10.32 23.375 29.594 1 95.62 59 GLY B C 1
ATOM 3998 O O . GLY B 1 59 ? 9.992 22.328 30.156 1 95.62 59 GLY B O 1
ATOM 3999 N N . ARG B 1 60 ? 9.812 24.484 29.922 1 95.75 60 ARG B N 1
ATOM 4000 C CA . ARG B 1 60 ? 8.797 24.625 30.953 1 95.75 60 ARG B CA 1
ATOM 4001 C C . ARG B 1 60 ? 7.395 24.5 30.359 1 95.75 60 ARG B C 1
ATOM 4003 O O . ARG B 1 60 ? 7.066 25.156 29.375 1 95.75 60 ARG B O 1
ATOM 4010 N N . ILE B 1 61 ? 6.664 23.609 30.969 1 96.31 61 ILE B N 1
ATOM 4011 C CA . ILE B 1 61 ? 5.254 23.469 30.609 1 96.31 61 ILE B CA 1
ATOM 4012 C C . ILE B 1 61 ? 4.395 24.25 31.609 1 96.31 61 ILE B C 1
ATOM 4014 O O . ILE B 1 61 ? 4.504 24.047 32.812 1 96.31 61 ILE B O 1
ATOM 4018 N N . VAL B 1 62 ? 3.535 25.094 31.078 1 97.5 62 VAL B N 1
ATOM 4019 C CA . VAL B 1 62 ? 2.797 26.031 31.906 1 97.5 62 VAL B CA 1
ATOM 4020 C C . VAL B 1 62 ? 1.297 25.859 31.672 1 97.5 62 VAL B C 1
ATOM 4022 O O . VAL B 1 62 ? 0.691 26.609 30.906 1 97.5 62 VAL B O 1
ATOM 4025 N N . PRO B 1 63 ? 0.668 24.938 32.438 1 97.5 63 PRO B N 1
ATOM 4026 C CA . PRO B 1 63 ? -0.789 24.844 32.312 1 97.5 63 PRO B CA 1
ATOM 4027 C C . PRO B 1 63 ? -1.508 26.094 32.844 1 97.5 63 PRO B C 1
ATOM 4029 O O . PRO B 1 63 ? -1.147 26.641 33.875 1 97.5 63 PRO B O 1
ATOM 4032 N N . VAL B 1 64 ? -2.443 26.562 32.094 1 97.94 64 VAL B N 1
ATOM 4033 C CA . VAL B 1 64 ? -3.23 27.719 32.469 1 97.94 64 VAL B CA 1
ATOM 4034 C C . VAL B 1 64 ? -4.715 27.375 32.438 1 97.94 64 VAL B C 1
ATOM 4036 O O . VAL B 1 64 ? -5.262 27.031 31.391 1 97.94 64 VAL B O 1
ATOM 4039 N N . ASN B 1 65 ? -5.34 27.438 33.438 1 97.06 65 ASN B N 1
ATOM 4040 C CA . ASN B 1 65 ? -6.758 27.172 33.656 1 97.06 65 ASN B CA 1
ATOM 4041 C C . ASN B 1 65 ? -7.23 27.703 35 1 97.06 65 ASN B C 1
ATOM 4043 O O . ASN B 1 65 ? -6.711 27.312 36.031 1 97.06 65 ASN B O 1
ATOM 4047 N N . PRO B 1 66 ? -8.266 28.516 34.969 1 95.75 66 PRO B N 1
ATOM 4048 C CA . PRO B 1 66 ? -8.688 29.141 36.219 1 95.75 66 PRO B CA 1
ATOM 4049 C C . PRO B 1 66 ? -9.328 28.141 37.188 1 95.75 66 PRO B C 1
ATOM 4051 O O . PRO B 1 66 ? -9.453 28.422 38.375 1 95.75 66 PRO B O 1
ATOM 4054 N N . SER B 1 67 ? -9.672 26.984 36.781 1 95.25 67 SER B N 1
ATOM 4055 C CA . SER B 1 67 ? -10.445 26.047 37.562 1 95.25 67 SER B CA 1
ATOM 4056 C C . SER B 1 67 ? -9.539 25.094 38.344 1 95.25 67 SER B C 1
ATOM 4058 O O . SER B 1 67 ? -10 24.359 39.219 1 95.25 67 SER B O 1
ATOM 4060 N N . TYR B 1 68 ? -8.227 25.125 38.094 1 95.12 68 TYR B N 1
ATOM 4061 C CA . TYR B 1 68 ? -7.332 24.156 38.688 1 95.12 68 TYR B CA 1
ATOM 4062 C C . TYR B 1 68 ? -6.109 24.844 39.281 1 95.12 68 TYR B C 1
ATOM 4064 O O . TYR B 1 68 ? -5.578 25.797 38.719 1 95.12 68 TYR B O 1
ATOM 4072 N N . ALA B 1 69 ? -5.641 24.344 40.406 1 95.38 69 ALA B N 1
ATOM 4073 C CA . ALA B 1 69 ? -4.379 24.797 41 1 95.38 69 ALA B CA 1
ATOM 4074 C C . ALA B 1 69 ? -3.213 23.938 40.5 1 95.38 69 ALA B C 1
ATOM 4076 O O . ALA B 1 69 ? -2.062 24.375 40.5 1 95.38 69 ALA B O 1
ATOM 4077 N N . GLU B 1 70 ? -3.645 22.719 40.156 1 95 70 GLU B N 1
ATOM 4078 C CA . GLU B 1 70 ? -2.672 21.734 39.688 1 95 70 GLU B CA 1
ATOM 4079 C C . GLU B 1 70 ? -3.295 20.781 38.656 1 95 70 GLU B C 1
ATOM 4081 O O . GLU B 1 70 ? -4.477 20.438 38.781 1 95 70 GLU B O 1
ATOM 4086 N N . ILE B 1 71 ? -2.516 20.422 37.688 1 94.56 71 ILE B N 1
ATOM 4087 C CA . ILE B 1 71 ? -2.947 19.422 36.719 1 94.56 71 ILE B CA 1
ATOM 4088 C C . ILE B 1 71 ? -1.876 18.344 36.594 1 94.56 71 ILE B C 1
ATOM 4090 O O . ILE B 1 71 ? -0.772 18.609 36.094 1 94.56 71 ILE B O 1
ATOM 4094 N N . ASN B 1 72 ? -2.205 17.125 36.969 1 91.44 72 ASN B N 1
ATOM 4095 C CA . ASN B 1 72 ? -1.343 15.961 36.875 1 91.44 72 ASN B CA 1
ATOM 4096 C C . ASN B 1 72 ? 0.051 16.234 37.406 1 91.44 72 ASN B C 1
ATOM 4098 O O . ASN B 1 72 ? 1.055 15.953 36.75 1 91.44 72 ASN B O 1
ATOM 4102 N N . GLY B 1 73 ? 0.179 16.938 38.5 1 91.31 73 GLY B N 1
ATOM 4103 C CA . GLY B 1 73 ? 1.43 17.156 39.188 1 91.31 73 GLY B CA 1
ATOM 4104 C C . GLY B 1 73 ? 2.146 18.422 38.781 1 91.31 73 GLY B C 1
ATOM 4105 O O . GLY B 1 73 ? 3.225 18.734 39.281 1 91.31 73 GLY B O 1
ATOM 4106 N N . THR B 1 74 ? 1.585 19.203 37.938 1 93.81 74 THR B N 1
ATOM 4107 C CA . THR B 1 74 ? 2.17 20.453 37.469 1 93.81 74 THR B CA 1
ATOM 4108 C C . THR B 1 74 ? 1.354 21.641 37.938 1 93.81 74 THR B C 1
ATOM 4110 O O . THR B 1 74 ? 0.134 21.688 37.75 1 93.81 74 THR B O 1
ATOM 4113 N N . PRO B 1 75 ? 2.051 22.578 38.531 1 95.44 75 PRO B N 1
ATOM 4114 C CA . PRO B 1 75 ? 1.306 23.766 38.969 1 95.44 75 PRO B CA 1
ATOM 4115 C C . PRO B 1 75 ? 0.55 24.438 37.812 1 95.44 75 PRO B C 1
ATOM 4117 O O . PRO B 1 75 ? 1.096 24.594 36.719 1 95.44 75 PRO B O 1
ATOM 4120 N N . CYS B 1 76 ? -0.693 24.75 38.094 1 97.44 76 CYS B N 1
ATOM 4121 C CA . CYS B 1 76 ? -1.559 25.391 37.125 1 97.44 76 CYS B CA 1
ATOM 4122 C C . CYS B 1 76 ? -1.805 26.859 37.469 1 97.44 76 CYS B C 1
ATOM 4124 O O . CYS B 1 76 ? -1.944 27.188 38.656 1 97.44 76 CYS B O 1
ATOM 4126 N N . TYR B 1 77 ? -1.806 27.719 36.5 1 98 77 TYR B N 1
ATOM 4127 C CA . TYR B 1 77 ? -1.999 29.141 36.688 1 98 77 TYR B CA 1
ATOM 4128 C C . TYR B 1 77 ? -3.402 29.562 36.281 1 98 77 TYR B C 1
ATOM 4130 O O . TYR B 1 77 ? -3.953 29.047 35.312 1 98 77 TYR B O 1
ATOM 4138 N N . PRO B 1 78 ? -4.02 30.5 36.906 1 97 78 PRO B N 1
ATOM 4139 C CA . PRO B 1 78 ? -5.387 30.891 36.562 1 97 78 PRO B CA 1
ATOM 4140 C C . PRO B 1 78 ? -5.469 31.703 35.281 1 97 78 PRO B C 1
ATOM 4142 O O . PRO B 1 78 ? -6.527 31.766 34.656 1 97 78 PRO B O 1
ATOM 4145 N N . SER B 1 79 ? -4.371 32.406 34.969 1 96.81 79 SER B N 1
ATOM 4146 C CA . SER B 1 79 ? -4.273 33.188 33.75 1 96.81 79 SER B CA 1
ATOM 4147 C C . SER B 1 79 ? -2.828 33.312 33.281 1 96.81 79 SER B C 1
ATOM 4149 O O . SER B 1 79 ? -1.899 33.094 34.062 1 96.81 79 SER B O 1
ATOM 4151 N N . ILE B 1 80 ? -2.688 33.656 32.031 1 97.75 80 ILE B N 1
ATOM 4152 C CA . ILE B 1 80 ? -1.347 33.812 31.469 1 97.75 80 ILE B CA 1
ATOM 4153 C C . ILE B 1 80 ? -0.637 34.969 32.156 1 97.75 80 ILE B C 1
ATOM 4155 O O . ILE B 1 80 ? 0.581 34.938 32.375 1 97.75 80 ILE B O 1
ATOM 4159 N N . GLY B 1 81 ? -1.366 35.938 32.594 1 95.56 81 GLY B N 1
ATOM 4160 C CA . GLY B 1 81 ? -0.804 37.094 33.281 1 95.56 81 GLY B CA 1
ATOM 4161 C C . GLY B 1 81 ? -0.264 36.719 34.656 1 95.56 81 GLY B C 1
ATOM 4162 O O . GLY B 1 81 ? 0.583 37.438 35.188 1 95.56 81 GLY B O 1
ATOM 4163 N N . ALA B 1 82 ? -0.65 35.625 35.219 1 96.5 82 ALA B N 1
ATOM 4164 C CA . ALA B 1 82 ? -0.267 35.219 36.562 1 96.5 82 ALA B CA 1
ATOM 4165 C C . ALA B 1 82 ? 1.017 34.406 36.531 1 96.5 82 ALA B C 1
ATOM 4167 O O . ALA B 1 82 ? 1.583 34.094 37.594 1 96.5 82 ALA B O 1
ATOM 4168 N N . VAL B 1 83 ? 1.631 33.812 35.531 1 95 83 VAL B N 1
ATOM 4169 C CA . VAL B 1 83 ? 2.752 32.906 35.375 1 95 83 VAL B CA 1
ATOM 4170 C C . VAL B 1 83 ? 4.035 33.562 35.875 1 95 83 VAL B C 1
ATOM 4172 O O . VAL B 1 83 ? 4.875 32.906 36.5 1 95 83 VAL B O 1
ATOM 4175 N N . GLY B 1 84 ? 4.301 34.812 35.938 1 91.25 84 GLY B N 1
ATOM 4176 C CA . GLY B 1 84 ? 5.395 35.531 36.562 1 91.25 84 GLY B CA 1
ATOM 4177 C C . GLY B 1 84 ? 6.707 35.406 35.812 1 91.25 84 GLY B C 1
ATOM 4178 O O . GLY B 1 84 ? 7.746 35.875 36.281 1 91.25 84 GLY B O 1
ATOM 4179 N N . PHE B 1 85 ? 6.852 34.594 34.75 1 93.62 85 PHE B N 1
ATOM 4180 C CA . PHE B 1 85 ? 8.031 34.5 33.906 1 93.62 85 PHE B CA 1
ATOM 4181 C C . PHE B 1 85 ? 7.641 34.5 32.438 1 93.62 85 PHE B C 1
ATOM 4183 O O . PHE B 1 85 ? 6.461 34.375 32.094 1 93.62 85 PHE B O 1
ATOM 4190 N N . ALA B 1 86 ? 8.625 34.656 31.656 1 93.88 86 ALA B N 1
ATOM 4191 C CA . ALA B 1 86 ? 8.391 34.812 30.219 1 93.88 86 ALA B CA 1
ATOM 4192 C C . ALA B 1 86 ? 7.953 33.469 29.594 1 93.88 86 ALA B C 1
ATOM 4194 O O . ALA B 1 86 ? 8.531 32.438 29.906 1 93.88 86 ALA B O 1
ATOM 4195 N N . VAL B 1 87 ? 6.93 33.5 28.781 1 97.69 87 VAL B N 1
ATOM 4196 C CA . VAL B 1 87 ? 6.43 32.375 28.016 1 97.69 87 VAL B CA 1
ATOM 4197 C C . VAL B 1 87 ? 6.691 32.594 26.531 1 97.69 87 VAL B C 1
ATOM 4199 O O . VAL B 1 87 ? 6.363 33.656 25.984 1 97.69 87 VAL B O 1
ATOM 4202 N N . ASP B 1 88 ? 7.285 31.594 25.844 1 97.88 88 ASP B N 1
ATOM 4203 C CA . ASP B 1 88 ? 7.684 31.75 24.438 1 97.88 88 ASP B CA 1
ATOM 4204 C C . ASP B 1 88 ? 6.516 31.453 23.5 1 97.88 88 ASP B C 1
ATOM 4206 O O . ASP B 1 88 ? 6.371 32.125 22.469 1 97.88 88 ASP B O 1
ATOM 4210 N N . LEU B 1 89 ? 5.734 30.422 23.797 1 98.56 89 LEU B N 1
ATOM 4211 C CA . LEU B 1 89 ? 4.676 29.938 22.922 1 98.56 89 LEU B CA 1
ATOM 4212 C C . LEU B 1 89 ? 3.404 29.641 23.719 1 98.56 89 LEU B C 1
ATOM 4214 O O . LEU B 1 89 ? 3.459 29.016 24.766 1 98.56 89 LEU B O 1
ATOM 4218 N N . ALA B 1 90 ? 2.293 30.156 23.25 1 98.69 90 ALA B N 1
ATOM 4219 C CA . ALA B 1 90 ? 0.99 29.812 23.812 1 98.69 90 ALA B CA 1
ATOM 4220 C C . ALA B 1 90 ? 0.23 28.859 22.891 1 98.69 90 ALA B C 1
ATOM 4222 O O . ALA B 1 90 ? 0.082 29.125 21.703 1 98.69 90 ALA B O 1
ATOM 4223 N N . VAL B 1 91 ? -0.147 27.703 23.438 1 98.5 91 VAL B N 1
ATOM 4224 C CA . VAL B 1 91 ? -1.069 26.812 22.75 1 98.5 91 VAL B CA 1
ATOM 4225 C C . VAL B 1 91 ? -2.48 27 23.297 1 98.5 91 VAL B C 1
ATOM 4227 O O . VAL B 1 91 ? -2.75 26.688 24.453 1 98.5 91 VAL B O 1
ATOM 4230 N N . ILE B 1 92 ? -3.363 27.484 22.469 1 98.38 92 ILE B N 1
ATOM 4231 C CA . ILE B 1 92 ? -4.691 27.891 22.906 1 98.38 92 ILE B CA 1
ATOM 4232 C C . ILE B 1 92 ? -5.727 26.875 22.438 1 98.38 92 ILE B C 1
ATOM 4234 O O . ILE B 1 92 ? -5.91 26.672 21.234 1 98.38 92 ILE B O 1
ATOM 4238 N N . ALA B 1 93 ? -6.352 26.25 23.391 1 95.62 93 ALA B N 1
ATOM 4239 C CA . ALA B 1 93 ? -7.34 25.203 23.109 1 95.62 93 ALA B CA 1
ATOM 4240 C C . ALA B 1 93 ? -8.609 25.438 23.938 1 95.62 93 ALA B C 1
ATOM 4242 O O . ALA B 1 93 ? -8.984 24.594 24.766 1 95.62 93 ALA B O 1
ATOM 4243 N N . ILE B 1 94 ? -9.297 26.516 23.719 1 95.56 94 ILE B N 1
ATOM 4244 C CA . ILE B 1 94 ? -10.555 26.875 24.359 1 95.56 94 ILE B CA 1
ATOM 4245 C C . ILE B 1 94 ? -11.609 27.188 23.312 1 95.56 94 ILE B C 1
ATOM 4247 O O . ILE B 1 94 ? -11.312 27.234 22.109 1 95.56 94 ILE B O 1
ATOM 4251 N N . PRO B 1 95 ? -12.859 27.312 23.688 1 93.06 95 PRO B N 1
ATOM 4252 C CA . PRO B 1 95 ? -13.898 27.609 22.688 1 93.06 95 PRO B CA 1
ATOM 4253 C C . PRO B 1 95 ? -13.594 28.859 21.875 1 93.06 95 PRO B C 1
ATOM 4255 O O . PRO B 1 95 ? -13.07 29.844 22.406 1 93.06 95 PRO B O 1
ATOM 4258 N N . ALA B 1 96 ? -13.969 28.859 20.656 1 94 96 ALA B N 1
ATOM 4259 C CA . ALA B 1 96 ? -13.609 29.875 19.656 1 94 96 ALA B CA 1
ATOM 4260 C C . ALA B 1 96 ? -13.977 31.266 20.141 1 94 96 ALA B C 1
ATOM 4262 O O . ALA B 1 96 ? -13.242 32.219 19.891 1 94 96 ALA B O 1
ATOM 4263 N N . GLU B 1 97 ? -15.062 31.406 20.812 1 93.44 97 GLU B N 1
ATOM 4264 C CA . GLU B 1 97 ? -15.586 32.688 21.219 1 93.44 97 GLU B CA 1
ATOM 4265 C C . GLU B 1 97 ? -14.641 33.406 22.188 1 93.44 97 GLU B C 1
ATOM 4267 O O . GLU B 1 97 ? -14.672 34.625 22.328 1 93.44 97 GLU B O 1
ATOM 4272 N N . PHE B 1 98 ? -13.734 32.594 22.781 1 96.19 98 PHE B N 1
ATOM 4273 C CA . PHE B 1 98 ? -12.859 33.156 23.812 1 96.19 98 PHE B CA 1
ATOM 4274 C C . PHE B 1 98 ? -11.438 33.312 23.297 1 96.19 98 PHE B C 1
ATOM 4276 O O . PHE B 1 98 ? -10.57 33.844 23.969 1 96.19 98 PHE B O 1
ATOM 4283 N N . VAL B 1 99 ? -11.148 32.844 22.156 1 97.69 99 VAL B N 1
ATOM 4284 C CA . VAL B 1 99 ? -9.789 32.688 21.656 1 97.69 99 VAL B CA 1
ATOM 4285 C C . VAL B 1 99 ? -9.172 34.062 21.406 1 97.69 99 VAL B C 1
ATOM 4287 O O . VAL B 1 99 ? -8.008 34.312 21.75 1 97.69 99 VAL B O 1
ATOM 4290 N N . CYS B 1 100 ? -9.922 35 20.797 1 97.69 100 CYS B N 1
ATOM 4291 C CA . CYS B 1 100 ? -9.375 36.312 20.469 1 97.69 100 CYS B CA 1
ATOM 4292 C C . CYS B 1 100 ? -8.93 37.031 21.719 1 97.69 100 CYS B C 1
ATOM 4294 O O . CYS B 1 100 ? -7.848 37.625 21.75 1 97.69 100 CYS B O 1
ATOM 4296 N N . ASP B 1 101 ? -9.75 36.938 22.703 1 97.75 101 ASP B N 1
ATOM 4297 C CA . ASP B 1 101 ? -9.414 37.562 23.969 1 97.75 101 ASP B CA 1
ATOM 4298 C C . ASP B 1 101 ? -8.203 36.906 24.625 1 97.75 101 ASP B C 1
ATOM 4300 O O . ASP B 1 101 ? -7.309 37.594 25.125 1 97.75 101 ASP B O 1
ATOM 4304 N N . ALA B 1 102 ? -8.211 35.656 24.656 1 98.19 102 ALA B N 1
ATOM 4305 C CA . ALA B 1 102 ? -7.086 34.906 25.219 1 98.19 102 ALA B CA 1
ATOM 4306 C C . ALA B 1 102 ? -5.785 35.25 24.484 1 98.19 102 ALA B C 1
ATOM 4308 O O . ALA B 1 102 ? -4.734 35.375 25.125 1 98.19 102 ALA B O 1
ATOM 4309 N N . ALA B 1 103 ? -5.84 35.312 23.172 1 98.5 103 ALA B N 1
ATOM 4310 C CA . ALA B 1 103 ? -4.664 35.688 22.391 1 98.5 103 ALA B CA 1
ATOM 4311 C C . ALA B 1 103 ? -4.168 37.062 22.734 1 98.5 103 ALA B C 1
ATOM 4313 O O . ALA B 1 103 ? -2.963 37.281 22.906 1 98.5 103 ALA B O 1
ATOM 4314 N N . ALA B 1 104 ? -5.078 37.969 22.875 1 98.12 104 ALA B N 1
ATOM 4315 C CA . ALA B 1 104 ? -4.719 39.344 23.25 1 98.12 104 ALA B CA 1
ATOM 4316 C C . ALA B 1 104 ? -4.062 39.375 24.625 1 98.12 104 ALA B C 1
ATOM 4318 O O . ALA B 1 104 ? -3.09 40.125 24.828 1 98.12 104 ALA B O 1
ATOM 4319 N N . GLU B 1 105 ? -4.613 38.625 25.516 1 98 105 GLU B N 1
ATOM 4320 C CA . GLU B 1 105 ? -4.043 38.562 26.859 1 98 105 GLU B CA 1
ATOM 4321 C C . GLU B 1 105 ? -2.631 37.969 26.828 1 98 105 GLU B C 1
ATOM 4323 O O . GLU B 1 105 ? -1.749 38.438 27.562 1 98 105 GLU B O 1
ATOM 4328 N N . CYS B 1 106 ? -2.455 36.938 26.047 1 98.38 106 CYS B N 1
ATOM 4329 C CA . CYS B 1 106 ? -1.129 36.375 25.891 1 98.38 106 CYS B CA 1
ATOM 4330 C C . CYS B 1 106 ? -0.135 37.406 25.375 1 98.38 106 CYS B C 1
ATOM 4332 O O . CYS B 1 106 ? 0.975 37.5 25.891 1 98.38 106 CYS B O 1
ATOM 4334 N N . ALA B 1 107 ? -0.539 38.156 24.359 1 97.81 107 ALA B N 1
ATOM 4335 C CA . ALA B 1 107 ? 0.33 39.188 23.812 1 97.81 107 ALA B CA 1
ATOM 4336 C C . ALA B 1 107 ? 0.685 40.219 24.859 1 97.81 107 ALA B C 1
ATOM 4338 O O . ALA B 1 107 ? 1.835 40.656 24.953 1 97.81 107 ALA B O 1
ATOM 4339 N N . ALA B 1 108 ? -0.29 40.594 25.609 1 97 108 ALA B N 1
ATOM 4340 C CA . ALA B 1 108 ? -0.084 41.594 26.656 1 97 108 ALA B CA 1
ATOM 4341 C C . ALA B 1 108 ? 0.903 41.062 27.703 1 97 108 ALA B C 1
ATOM 4343 O O . ALA B 1 108 ? 1.652 41.844 28.297 1 97 108 ALA B O 1
ATOM 4344 N N . ALA B 1 109 ? 0.905 39.781 27.891 1 97.5 109 ALA B N 1
ATOM 4345 C CA . ALA B 1 109 ? 1.797 39.156 28.859 1 97.5 109 ALA B CA 1
ATOM 4346 C C . ALA B 1 109 ? 3.184 38.938 28.266 1 97.5 109 ALA B C 1
ATOM 4348 O O . ALA B 1 109 ? 4.062 38.375 28.922 1 97.5 109 ALA B O 1
ATOM 4349 N N . GLY B 1 110 ? 3.396 39.281 26.984 1 96.44 110 GLY B N 1
ATOM 4350 C CA . GLY B 1 110 ? 4.719 39.219 26.375 1 96.44 110 GLY B CA 1
ATOM 4351 C C . GLY B 1 110 ? 4.941 38 25.516 1 96.44 110 GLY B C 1
ATOM 4352 O O . GLY B 1 110 ? 6.043 37.781 25.016 1 96.44 110 GLY B O 1
ATOM 4353 N N . VAL B 1 111 ? 3.93 37.156 25.344 1 97.25 111 VAL B N 1
ATOM 4354 C CA . VAL B 1 111 ? 4.047 36 24.5 1 97.25 111 VAL B CA 1
ATOM 4355 C C . VAL B 1 111 ? 4.168 36.406 23.031 1 97.25 111 VAL B C 1
ATOM 4357 O O . VAL B 1 111 ? 3.375 37.219 22.547 1 97.25 111 VAL B O 1
ATOM 4360 N N . ARG B 1 112 ? 5.113 35.844 22.297 1 95.38 112 ARG B N 1
ATOM 4361 C CA . ARG B 1 112 ? 5.395 36.344 20.953 1 95.38 112 ARG B CA 1
ATOM 4362 C C . ARG B 1 112 ? 4.844 35.406 19.891 1 95.38 112 ARG B C 1
ATOM 4364 O O . ARG B 1 112 ? 4.777 35.75 18.719 1 95.38 112 ARG B O 1
ATOM 4371 N N . ALA B 1 113 ? 4.434 34.188 20.297 1 98.12 113 ALA B N 1
ATOM 4372 C CA . ALA B 1 113 ? 3.916 33.219 19.344 1 98.12 113 ALA B CA 1
ATOM 4373 C C . ALA B 1 113 ? 2.752 32.438 19.938 1 98.12 113 ALA B C 1
ATOM 4375 O O . ALA B 1 113 ? 2.752 32.125 21.141 1 98.12 113 ALA B O 1
ATOM 4376 N N . ALA B 1 114 ? 1.789 32.125 19.078 1 98.62 114 ALA B N 1
ATOM 4377 C CA . ALA B 1 114 ? 0.646 31.344 19.547 1 98.62 114 ALA B CA 1
ATOM 4378 C C . ALA B 1 114 ? 0.194 30.328 18.5 1 98.62 114 ALA B C 1
ATOM 4380 O O . ALA B 1 114 ? 0.33 30.578 17.297 1 98.62 114 ALA B O 1
ATOM 4381 N N . ILE B 1 115 ? -0.274 29.203 18.953 1 98.56 115 ILE B N 1
ATOM 4382 C CA . ILE B 1 115 ? -0.982 28.219 18.156 1 98.56 115 ILE B CA 1
ATOM 4383 C C . ILE B 1 115 ? -2.443 28.141 18.594 1 98.56 115 ILE B C 1
ATOM 4385 O O . ILE B 1 115 ? -2.73 28 19.797 1 98.56 115 ILE B O 1
ATOM 4389 N N . ILE B 1 116 ? -3.291 28.266 17.641 1 98.31 116 ILE B N 1
ATOM 4390 C CA . ILE B 1 116 ? -4.711 28.125 17.953 1 98.31 116 ILE B CA 1
ATOM 4391 C C . ILE B 1 116 ? -5.215 26.766 17.5 1 98.31 116 ILE B C 1
ATOM 4393 O O . ILE B 1 116 ? -5.484 26.562 16.312 1 98.31 116 ILE B O 1
ATOM 4397 N N . ILE B 1 117 ? -5.457 25.891 18.422 1 96.19 117 ILE B N 1
ATOM 4398 C CA . ILE B 1 117 ? -5.934 24.531 18.172 1 96.19 117 ILE B CA 1
ATOM 4399 C C . ILE B 1 117 ? -7.434 24.562 17.891 1 96.19 117 ILE B C 1
ATOM 4401 O O . ILE B 1 117 ? -7.941 23.75 17.109 1 96.19 117 ILE B O 1
ATOM 4405 N N . SER B 1 118 ? -8.094 25.5 18.391 1 92.81 118 SER B N 1
ATOM 4406 C CA . SER B 1 118 ? -9.547 25.594 18.422 1 92.81 118 SER B CA 1
ATOM 4407 C C . SER B 1 118 ? -10.117 25.719 17.016 1 92.81 118 SER B C 1
ATOM 4409 O O . SER B 1 118 ? -9.555 26.422 16.172 1 92.81 118 SER B O 1
ATOM 4411 N N . SER B 1 119 ? -11.195 24.969 16.859 1 89 119 SER B N 1
ATOM 4412 C CA . SER B 1 119 ? -12 25.109 15.648 1 89 119 SER B CA 1
ATOM 4413 C C . SER B 1 119 ? -13.164 26.078 15.875 1 89 119 SER B C 1
ATOM 4415 O O . SER B 1 119 ? -13.32 26.625 16.969 1 89 119 SER B O 1
ATOM 4417 N N . GLY B 1 120 ? -13.938 26.344 14.797 1 87.88 120 GLY B N 1
ATOM 4418 C CA . GLY B 1 120 ? -15.109 27.188 14.938 1 87.88 120 GLY B CA 1
ATOM 4419 C C . GLY B 1 120 ? -14.906 28.594 14.383 1 87.88 120 GLY B C 1
ATOM 4420 O O . GLY B 1 120 ? -15.469 29.547 14.891 1 87.88 120 GLY B O 1
ATOM 4421 N N . PHE B 1 121 ? -14.188 28.734 13.477 1 90.69 121 PHE B N 1
ATOM 4422 C CA . PHE B 1 121 ? -13.898 30 12.82 1 90.69 121 PHE B CA 1
ATOM 4423 C C . PHE B 1 121 ? -14.438 30 11.391 1 90.69 121 PHE B C 1
ATOM 4425 O O . PHE B 1 121 ? -15.617 29.734 11.172 1 90.69 121 PHE B O 1
ATOM 4432 N N . ALA B 1 122 ? -13.664 30.344 10.352 1 76.88 122 ALA B N 1
ATOM 4433 C CA . ALA B 1 122 ? -14.141 30.531 8.984 1 76.88 122 ALA B CA 1
ATOM 4434 C C . ALA B 1 122 ? -14.672 29.234 8.391 1 76.88 122 ALA B C 1
ATOM 4436 O O . ALA B 1 122 ? -15.555 29.25 7.535 1 76.88 122 ALA B O 1
ATOM 4437 N N . GLU B 1 123 ? -14.164 28.094 8.812 1 75.19 123 GLU B N 1
ATOM 4438 C CA . GLU B 1 123 ? -14.586 26.797 8.273 1 75.19 123 GLU B CA 1
ATOM 4439 C C . GLU B 1 123 ? -16.031 26.484 8.68 1 75.19 123 GLU B C 1
ATOM 4441 O O . GLU B 1 123 ? -16.703 25.688 8.016 1 75.19 123 GLU B O 1
ATOM 4446 N N . GLU B 1 124 ? -16.422 27 9.742 1 75.69 124 GLU B N 1
ATOM 4447 C CA . GLU B 1 124 ? -17.766 26.703 10.258 1 75.69 124 GLU B CA 1
ATOM 4448 C C . GLU B 1 124 ? -18.844 27.453 9.492 1 75.69 124 GLU B C 1
ATOM 4450 O O . GLU B 1 124 ? -19.844 26.875 9.078 1 75.69 124 GLU B O 1
ATOM 4455 N N . SER B 1 125 ? -18.641 28.797 9.453 1 75.88 125 SER B N 1
ATOM 4456 C CA . SER B 1 125 ? -19.641 29.594 8.75 1 75.88 125 SER B CA 1
ATOM 4457 C C . SER B 1 125 ? -19.078 30.953 8.367 1 75.88 125 SER B C 1
ATOM 4459 O O . SER B 1 125 ? -18.047 31.375 8.883 1 75.88 125 SER B O 1
ATOM 4461 N N . ALA B 1 126 ? -19.797 31.531 7.48 1 76.25 126 ALA B N 1
ATOM 4462 C CA . ALA B 1 126 ? -19.453 32.906 7.102 1 76.25 126 ALA B CA 1
ATOM 4463 C C . ALA B 1 126 ? -19.562 33.844 8.297 1 76.25 126 ALA B C 1
ATOM 4465 O O . ALA B 1 126 ? -18.781 34.781 8.414 1 76.25 126 ALA B O 1
ATOM 4466 N N . GLU B 1 127 ? -20.406 33.531 9.117 1 77.06 127 GLU B N 1
ATOM 4467 C CA . GLU B 1 127 ? -20.609 34.344 10.305 1 77.06 127 GLU B CA 1
ATOM 4468 C C . GLU B 1 127 ? -19.406 34.25 11.25 1 77.06 127 GLU B C 1
ATOM 4470 O O . GLU B 1 127 ? -19.031 35.25 11.859 1 77.06 127 GLU B O 1
ATOM 4475 N N . LYS B 1 128 ? -18.844 33.156 11.227 1 84.5 128 LYS B N 1
ATOM 4476 C CA . LYS B 1 128 ? -17.719 32.969 12.141 1 84.5 128 LYS B CA 1
ATOM 4477 C C . LYS B 1 128 ? -16.406 33.406 11.5 1 84.5 128 LYS B C 1
ATOM 4479 O O . LYS B 1 128 ? -15.367 33.438 12.156 1 84.5 128 LYS B O 1
ATOM 4484 N N . ALA B 1 129 ? -16.531 33.719 10.273 1 86.38 129 ALA B N 1
ATOM 4485 C CA . ALA B 1 129 ? -15.367 34.25 9.578 1 86.38 129 ALA B CA 1
ATOM 4486 C C . ALA B 1 129 ? -14.906 35.562 10.227 1 86.38 129 ALA B C 1
ATOM 4488 O O . ALA B 1 129 ? -13.719 35.906 10.203 1 86.38 129 ALA B O 1
ATOM 4489 N N . HIS B 1 130 ? -15.797 36.219 10.859 1 90.69 130 HIS B N 1
ATOM 4490 C CA . HIS B 1 130 ? -15.477 37.469 11.531 1 90.69 130 HIS B CA 1
ATOM 4491 C C . HIS B 1 130 ? -14.531 37.25 12.703 1 90.69 130 HIS B C 1
ATOM 4493 O O . HIS B 1 130 ? -13.672 38.062 12.984 1 90.69 130 HIS B O 1
ATOM 4499 N N . LEU B 1 131 ? -14.719 36.094 13.398 1 92.19 131 LEU B N 1
ATOM 4500 C CA . LEU B 1 131 ? -13.828 35.781 14.508 1 92.19 131 LEU B CA 1
ATOM 4501 C C . LEU B 1 131 ? -12.398 35.594 14.016 1 92.19 131 LEU B C 1
ATOM 4503 O O . LEU B 1 131 ? -11.453 35.969 14.703 1 92.19 131 LEU B O 1
ATOM 4507 N N . GLN B 1 132 ? -12.281 35 12.93 1 93.69 132 GLN B N 1
ATOM 4508 C CA . GLN B 1 132 ? -10.953 34.812 12.367 1 93.69 132 GLN B CA 1
ATOM 4509 C C . GLN B 1 132 ? -10.312 36.125 11.977 1 93.69 132 GLN B C 1
ATOM 4511 O O . GLN B 1 132 ? -9.109 36.344 12.156 1 93.69 132 GLN B O 1
ATOM 4516 N N . LEU B 1 133 ? -11.086 37 11.375 1 94.88 133 LEU B N 1
ATOM 4517 C CA . LEU B 1 133 ? -10.594 38.344 11.047 1 94.88 133 LEU B CA 1
ATOM 4518 C C . LEU B 1 133 ? -10.141 39.094 12.305 1 94.88 133 LEU B C 1
ATOM 4520 O O . LEU B 1 133 ? -9.125 39.781 12.289 1 94.88 133 LEU B O 1
ATOM 4524 N N . ARG B 1 134 ? -10.906 38.906 13.289 1 96.38 134 ARG B N 1
ATOM 4525 C CA . ARG B 1 134 ? -10.539 39.531 14.562 1 96.38 134 ARG B CA 1
ATOM 4526 C C . ARG B 1 134 ? -9.211 38.969 15.07 1 96.38 134 ARG B C 1
ATOM 4528 O O . ARG B 1 134 ? -8.391 39.688 15.625 1 96.38 134 ARG B O 1
ATOM 4535 N N . LEU B 1 135 ? -9.07 37.719 14.977 1 97 135 LEU B N 1
ATOM 4536 C CA . LEU B 1 135 ? -7.824 37.062 15.391 1 97 135 LEU B CA 1
ATOM 4537 C C . LEU B 1 135 ? -6.648 37.594 14.57 1 97 135 LEU B C 1
ATOM 4539 O O . LEU B 1 135 ? -5.566 37.844 15.109 1 97 135 LEU B O 1
ATOM 4543 N N . SER B 1 136 ? -6.84 37.781 13.289 1 97 136 SER B N 1
ATOM 4544 C CA . SER B 1 136 ? -5.824 38.375 12.422 1 97 136 SER B CA 1
ATOM 4545 C C . SER B 1 136 ? -5.457 39.781 12.891 1 97 136 SER B C 1
ATOM 4547 O O . SER B 1 136 ? -4.289 40.156 12.852 1 97 136 SER B O 1
ATOM 4549 N N . GLU B 1 137 ? -6.43 40.469 13.297 1 97.38 137 GLU B N 1
ATOM 4550 C CA . GLU B 1 137 ? -6.211 41.812 13.797 1 97.38 137 GLU B CA 1
ATOM 4551 C C . GLU B 1 137 ? -5.391 41.781 15.086 1 97.38 137 GLU B C 1
ATOM 4553 O O . GLU B 1 137 ? -4.539 42.656 15.297 1 97.38 137 GLU B O 1
ATOM 4558 N N . VAL B 1 138 ? -5.707 40.844 15.938 1 97.62 138 VAL B N 1
ATOM 4559 C CA . VAL B 1 138 ? -4.922 40.719 17.156 1 97.62 138 VAL B CA 1
ATOM 4560 C C . VAL B 1 138 ? -3.453 40.5 16.812 1 97.62 138 VAL B C 1
ATOM 4562 O O . VAL B 1 138 ? -2.57 41.125 17.391 1 97.62 138 VAL B O 1
ATOM 4565 N N . ALA B 1 139 ? -3.156 39.625 15.898 1 97.56 139 ALA B N 1
ATOM 4566 C CA . ALA B 1 139 ? -1.789 39.344 15.461 1 97.56 139 ALA B CA 1
ATOM 4567 C C . ALA B 1 139 ? -1.112 40.625 14.945 1 97.56 139 ALA B C 1
ATOM 4569 O O . ALA B 1 139 ? 0.015 40.938 15.336 1 97.56 139 ALA B O 1
ATOM 4570 N N . ARG B 1 140 ? -1.79 41.344 14.117 1 96.62 140 ARG B N 1
ATOM 4571 C CA . ARG B 1 140 ? -1.243 42.562 13.492 1 96.62 140 ARG B CA 1
ATOM 4572 C C . ARG B 1 140 ? -0.958 43.625 14.539 1 96.62 140 ARG B C 1
ATOM 4574 O O . ARG B 1 140 ? 0.122 44.219 14.547 1 96.62 140 ARG B O 1
ATOM 4581 N N . ARG B 1 141 ? -1.887 43.812 15.391 1 97.06 141 ARG B N 1
ATOM 4582 C CA . ARG B 1 141 ? -1.805 44.906 16.359 1 97.06 141 ARG B CA 1
ATOM 4583 C C . ARG B 1 141 ? -0.749 44.625 17.422 1 97.06 141 ARG B C 1
ATOM 4585 O O . ARG B 1 141 ? -0.06 45.531 17.875 1 97.06 141 ARG B O 1
ATOM 4592 N N . THR B 1 142 ? -0.578 43.406 17.766 1 96.81 142 THR B N 1
ATOM 4593 C CA . THR B 1 142 ? 0.296 43.094 18.875 1 96.81 142 THR B CA 1
ATOM 4594 C C . THR B 1 142 ? 1.675 42.656 18.375 1 96.81 142 THR B C 1
ATOM 4596 O O . THR B 1 142 ? 2.637 42.625 19.156 1 96.81 142 THR B O 1
ATOM 4599 N N . GLY B 1 143 ? 1.766 42.219 17.141 1 95.5 143 GLY B N 1
ATOM 4600 C CA . GLY B 1 143 ? 3.006 41.719 16.594 1 95.5 143 GLY B CA 1
ATOM 4601 C C . GLY B 1 143 ? 3.225 40.25 16.922 1 95.5 143 GLY B C 1
ATOM 4602 O O . GLY B 1 143 ? 4.215 39.656 16.484 1 95.5 143 GLY B O 1
ATOM 4603 N N . MET B 1 144 ? 2.346 39.625 17.719 1 96.75 144 MET B N 1
ATOM 4604 C CA . MET B 1 144 ? 2.416 38.188 17.984 1 96.75 144 MET B CA 1
ATOM 4605 C C . MET B 1 144 ? 2.148 37.375 16.719 1 96.75 144 MET B C 1
ATOM 4607 O O . MET B 1 144 ? 1.245 37.688 15.945 1 96.75 144 MET B O 1
ATOM 4611 N N . ARG B 1 145 ? 2.984 36.375 16.453 1 97.81 145 ARG B N 1
ATOM 4612 C CA . ARG B 1 145 ? 2.75 35.5 15.305 1 97.81 145 ARG B CA 1
ATOM 4613 C C . ARG B 1 145 ? 1.815 34.344 15.68 1 97.81 145 ARG B C 1
ATOM 4615 O O . ARG B 1 145 ? 1.993 33.719 16.719 1 97.81 145 ARG B O 1
ATOM 4622 N N . ILE B 1 146 ? 0.819 34.125 14.828 1 98.25 146 ILE B N 1
ATOM 4623 C CA . ILE B 1 146 ? -0.211 33.156 15.188 1 98.25 146 ILE B CA 1
ATOM 4624 C C . ILE B 1 146 ? -0.327 32.094 14.094 1 98.25 146 ILE B C 1
ATOM 4626 O O . ILE B 1 146 ? -0.456 32.438 12.914 1 98.25 146 ILE B O 1
ATOM 4630 N N . CYS B 1 147 ? -0.195 30.828 14.453 1 98.12 147 CYS B N 1
ATOM 4631 C CA . CYS B 1 147 ? -0.484 29.688 13.586 1 98.12 147 CYS B CA 1
ATOM 4632 C C . CYS B 1 147 ? -1.874 29.125 13.859 1 98.12 147 CYS B C 1
ATOM 4634 O O . CYS B 1 147 ? -2.232 28.891 15.016 1 98.12 147 CYS B O 1
ATOM 4636 N N . GLY B 1 148 ? -2.623 28.797 12.836 1 96.5 148 GLY B N 1
ATOM 4637 C CA . GLY B 1 148 ? -4.02 28.422 12.969 1 96.5 148 GLY B CA 1
ATOM 4638 C C . GLY B 1 148 ? -4.977 29.516 12.523 1 96.5 148 GLY B C 1
ATOM 4639 O O . GLY B 1 148 ? -4.625 30.359 11.703 1 96.5 148 GLY B O 1
ATOM 4640 N N . PRO B 1 149 ? -6.207 29.484 13.008 1 96.25 149 PRO B N 1
ATOM 4641 C CA . PRO B 1 149 ? -6.805 28.531 13.945 1 96.25 149 PRO B CA 1
ATOM 4642 C C . PRO B 1 149 ? -7.117 27.188 13.289 1 96.25 149 PRO B C 1
ATOM 4644 O O . PRO B 1 149 ? -6.715 26.938 12.148 1 96.25 149 PRO B O 1
ATOM 4647 N N . ASN B 1 150 ? -7.789 26.297 13.977 1 93.31 150 ASN B N 1
ATOM 4648 C CA . ASN B 1 150 ? -8.203 25 13.453 1 93.31 150 ASN B CA 1
ATOM 4649 C C . ASN B 1 150 ? -7.012 24.203 12.93 1 93.31 150 ASN B C 1
ATOM 4651 O O . ASN B 1 150 ? -7 23.766 11.773 1 93.31 150 ASN B O 1
ATOM 4655 N N . CYS B 1 151 ? -6.027 24.047 13.797 1 95.12 151 CYS B N 1
ATOM 4656 C CA . CYS B 1 151 ? -4.863 23.266 13.414 1 95.12 151 CYS B CA 1
ATOM 4657 C C . CYS B 1 151 ? -4.496 22.266 14.5 1 95.12 151 CYS B C 1
ATOM 4659 O O . CYS B 1 151 ? -5.125 22.234 15.562 1 95.12 151 CYS B O 1
ATOM 4661 N N . GLU B 1 152 ? -3.578 21.406 14.188 1 95.5 152 GLU B N 1
ATOM 4662 C CA . GLU B 1 152 ? -3.205 20.344 15.117 1 95.5 152 GLU B CA 1
ATOM 4663 C C . GLU B 1 152 ? -1.831 20.594 15.734 1 95.5 152 GLU B C 1
ATOM 4665 O O . GLU B 1 152 ? -1.23 19.703 16.328 1 95.5 152 GLU B O 1
ATOM 4670 N N . GLY B 1 153 ? -1.29 21.812 15.547 1 97.62 153 GLY B N 1
ATOM 4671 C CA . GLY B 1 153 ? 0.002 22.172 16.109 1 97.62 153 GLY B CA 1
ATOM 4672 C C . GLY B 1 153 ? 1.173 21.656 15.297 1 97.62 153 GLY B C 1
ATOM 4673 O O . GLY B 1 153 ? 1.082 21.547 14.078 1 97.62 153 GLY B O 1
ATOM 4674 N N . PHE B 1 154 ? 2.336 21.516 16 1 98.06 154 PHE B N 1
ATOM 4675 C CA . PHE B 1 154 ? 3.527 21.062 15.289 1 98.06 154 PHE B CA 1
ATOM 4676 C C . PHE B 1 154 ? 4.363 20.141 16.156 1 98.06 154 PHE B C 1
ATOM 4678 O O . PHE B 1 154 ? 4.098 20 17.359 1 98.06 154 PHE B O 1
ATOM 4685 N N . TYR B 1 155 ? 5.223 19.453 15.555 1 97.81 155 TYR B N 1
ATOM 4686 C CA . TYR B 1 155 ? 6.199 18.578 16.188 1 97.81 155 TYR B CA 1
ATOM 4687 C C . TYR B 1 155 ? 7.602 18.844 15.656 1 97.81 155 TYR B C 1
ATOM 4689 O O . TYR B 1 155 ? 7.891 18.562 14.492 1 97.81 155 TYR B O 1
ATOM 4697 N N . ASN B 1 156 ? 8.445 19.531 16.453 1 97.88 156 ASN B N 1
ATOM 4698 C CA . ASN B 1 156 ? 9.883 19.609 16.219 1 97.88 156 ASN B CA 1
ATOM 4699 C C . ASN B 1 156 ? 10.609 18.391 16.781 1 97.88 156 ASN B C 1
ATOM 4701 O O . ASN B 1 156 ? 10.867 18.312 17.984 1 97.88 156 ASN B O 1
ATOM 4705 N N . LEU B 1 157 ? 10.938 17.484 15.914 1 95.5 157 LEU B N 1
ATOM 4706 C CA . LEU B 1 157 ? 11.5 16.203 16.328 1 95.5 157 LEU B CA 1
ATOM 4707 C C . LEU B 1 157 ? 12.961 16.344 16.734 1 95.5 157 LEU B C 1
ATOM 4709 O O . LEU B 1 157 ? 13.492 15.523 17.484 1 95.5 157 LEU B O 1
ATOM 4713 N N . LEU B 1 158 ? 13.648 17.344 16.266 1 95.38 158 LEU B N 1
ATOM 4714 C CA . LEU B 1 158 ? 15.055 17.562 16.578 1 95.38 158 LEU B CA 1
ATOM 4715 C C . LEU B 1 158 ? 15.242 17.922 18.047 1 95.38 158 LEU B C 1
ATOM 4717 O O . LEU B 1 158 ? 16.172 17.453 18.688 1 95.38 158 LEU B O 1
ATOM 4721 N N . ASP B 1 159 ? 14.281 18.719 18.531 1 95.06 159 ASP B N 1
ATOM 4722 C CA . ASP B 1 159 ? 14.422 19.219 19.891 1 95.06 159 ASP B CA 1
ATOM 4723 C C . ASP B 1 159 ? 13.391 18.594 20.828 1 95.06 159 ASP B C 1
ATOM 4725 O O . ASP B 1 159 ? 13.273 18.984 21.984 1 95.06 159 ASP B O 1
ATOM 4729 N N . GLY B 1 160 ? 12.578 17.719 20.297 1 94.56 160 GLY B N 1
ATOM 4730 C CA . GLY B 1 160 ? 11.594 17.016 21.109 1 94.56 160 GLY B CA 1
ATOM 4731 C C . GLY B 1 160 ? 10.438 17.922 21.531 1 94.56 160 GLY B C 1
ATOM 4732 O O . GLY B 1 160 ? 9.93 17.797 22.641 1 94.56 160 GLY B O 1
ATOM 4733 N N . VAL B 1 161 ? 10.047 18.891 20.719 1 96.81 161 VAL B N 1
ATOM 4734 C CA . VAL B 1 161 ? 8.938 19.797 21 1 96.81 161 VAL B CA 1
ATOM 4735 C C . VAL B 1 161 ? 7.684 19.312 20.266 1 96.81 161 VAL B C 1
ATOM 4737 O O . VAL B 1 161 ? 7.465 19.656 19.109 1 96.81 161 VAL B O 1
ATOM 4740 N N . ALA B 1 162 ? 6.836 18.625 21.016 1 96.75 162 ALA B N 1
ATOM 4741 C CA . ALA B 1 162 ? 5.574 18.141 20.453 1 96.75 162 ALA B CA 1
ATOM 4742 C C . ALA B 1 162 ? 4.402 18.984 20.969 1 96.75 162 ALA B C 1
ATOM 4744 O O . ALA B 1 162 ? 3.684 18.578 21.875 1 96.75 162 ALA B O 1
ATOM 4745 N N . ALA B 1 163 ? 4.219 20.094 20.344 1 97.31 163 ALA B N 1
ATOM 4746 C CA . ALA B 1 163 ? 3.088 20.953 20.672 1 97.31 163 ALA B CA 1
ATOM 4747 C C . ALA B 1 163 ? 1.859 20.578 19.844 1 97.31 163 ALA B C 1
ATOM 4749 O O . ALA B 1 163 ? 1.4 21.359 19.016 1 97.31 163 ALA B O 1
ATOM 4750 N N . THR B 1 164 ? 1.382 19.406 20.016 1 96.31 164 THR B N 1
ATOM 4751 C CA . THR B 1 164 ? 0.288 18.797 19.281 1 96.31 164 THR B CA 1
ATOM 4752 C C . THR B 1 164 ? -0.476 17.812 20.156 1 96.31 164 THR B C 1
ATOM 4754 O O . THR B 1 164 ? -0.021 17.453 21.25 1 96.31 164 THR B O 1
ATOM 4757 N N . PHE B 1 165 ? -1.669 17.484 19.75 1 91.12 165 PHE B N 1
ATOM 4758 C CA . PHE B 1 165 ? -2.42 16.453 20.453 1 91.12 165 PHE B CA 1
ATOM 4759 C C . PHE B 1 165 ? -2.463 15.156 19.641 1 91.12 165 PHE B C 1
ATOM 4761 O O . PHE B 1 165 ? -3.191 14.227 20 1 91.12 165 PHE B O 1
ATOM 4768 N N . SER B 1 166 ? -1.686 15.117 18.578 1 90.19 166 SER B N 1
ATOM 4769 C CA . SER B 1 166 ? -1.697 13.938 17.719 1 90.19 166 SER B CA 1
ATOM 4770 C C . SER B 1 166 ? -1.048 12.742 18.406 1 90.19 166 SER B C 1
ATOM 4772 O O . SER B 1 166 ? 0.083 12.836 18.891 1 90.19 166 SER B O 1
ATOM 4774 N N . ALA B 1 167 ? -1.674 11.648 18.281 1 83.19 167 ALA B N 1
ATOM 4775 C CA . ALA B 1 167 ? -1.134 10.406 18.844 1 83.19 167 ALA B CA 1
ATOM 4776 C C . ALA B 1 167 ? 0.096 9.953 18.062 1 83.19 167 ALA B C 1
ATOM 4778 O O . ALA B 1 167 ? 0.95 9.242 18.609 1 83.19 167 ALA B O 1
ATOM 4779 N N . ALA B 1 168 ? 0.201 10.367 16.891 1 86.25 168 ALA B N 1
ATOM 4780 C CA . ALA B 1 168 ? 1.328 9.977 16.047 1 86.25 168 ALA B CA 1
ATOM 4781 C C . ALA B 1 168 ? 2.635 10.562 16.562 1 86.25 168 ALA B C 1
ATOM 4783 O O . ALA B 1 168 ? 3.721 10.094 16.203 1 86.25 168 ALA B O 1
ATOM 4784 N N . ALA B 1 169 ? 2.508 11.562 17.391 1 88.75 169 ALA B N 1
ATOM 4785 C CA . ALA B 1 169 ? 3.693 12.227 17.938 1 88.75 169 ALA B CA 1
ATOM 4786 C C . ALA B 1 169 ? 4.188 11.531 19.203 1 88.75 169 ALA B C 1
ATOM 4788 O O . ALA B 1 169 ? 5.266 11.844 19.703 1 88.75 169 ALA B O 1
ATOM 4789 N N . GLU B 1 170 ? 3.41 10.641 19.594 1 83.5 170 GLU B N 1
ATOM 4790 C CA . GLU B 1 170 ? 3.844 9.891 20.766 1 83.5 170 GLU B CA 1
ATOM 4791 C C . GLU B 1 170 ? 4.902 8.852 20.406 1 83.5 170 GLU B C 1
ATOM 4793 O O . GLU B 1 170 ? 4.867 8.281 19.312 1 83.5 170 GLU B O 1
ATOM 4798 N N . PRO B 1 171 ? 5.809 8.75 21.312 1 75.12 171 PRO B N 1
ATOM 4799 C CA . PRO B 1 171 ? 6.836 7.746 21.016 1 75.12 171 PRO B CA 1
ATOM 4800 C C . PRO B 1 171 ? 6.258 6.344 20.828 1 75.12 171 PRO B C 1
ATOM 4802 O O . PRO B 1 171 ? 5.312 5.969 21.531 1 75.12 171 PRO B O 1
ATOM 4805 N N . ALA B 1 172 ? 6.656 5.754 19.703 1 64.44 172 ALA B N 1
ATOM 4806 C CA . ALA B 1 172 ? 6.195 4.395 19.438 1 64.44 172 ALA B CA 1
ATOM 4807 C C . ALA B 1 172 ? 6.922 3.385 20.312 1 64.44 172 ALA B C 1
ATOM 4809 O O . ALA B 1 172 ? 8.047 3.633 20.766 1 64.44 172 ALA B O 1
ATOM 4810 N N . GLU B 1 173 ? 6.164 2.34 20.734 1 57.53 173 GLU B N 1
ATOM 4811 C CA . GLU B 1 173 ? 6.797 1.254 21.484 1 57.53 173 GLU B CA 1
ATOM 4812 C C . GLU B 1 173 ? 7.961 0.653 20.703 1 57.53 173 GLU B C 1
ATOM 4814 O O . GLU B 1 173 ? 9.039 0.425 21.25 1 57.53 173 GLU B O 1
ATOM 4819 N N . ALA B 1 174 ? 7.621 0.287 19.484 1 58.28 174 ALA B N 1
ATOM 4820 C CA . ALA B 1 174 ? 8.695 -0.247 18.656 1 58.28 174 ALA B CA 1
ATOM 4821 C C . ALA B 1 174 ? 9.289 0.839 17.766 1 58.28 174 ALA B C 1
ATOM 4823 O O . ALA B 1 174 ? 8.562 1.553 17.062 1 58.28 174 ALA B O 1
ATOM 4824 N N . GLU B 1 175 ? 10.406 1.26 18.172 1 59.06 175 GLU B N 1
ATOM 4825 C CA . GLU B 1 175 ? 11.062 2.373 17.484 1 59.06 175 GLU B CA 1
ATOM 4826 C C . GLU B 1 175 ? 11.32 2.051 16.016 1 59.06 175 GLU B C 1
ATOM 4828 O O . GLU B 1 175 ? 11.922 1.024 15.703 1 59.06 175 GLU B O 1
ATOM 4833 N N . ASN B 1 176 ? 10.539 2.672 15.148 1 70 176 ASN B N 1
ATOM 4834 C CA . ASN B 1 176 ? 10.891 2.627 13.734 1 70 176 ASN B CA 1
ATOM 4835 C C . ASN B 1 176 ? 12.234 3.305 13.469 1 70 176 ASN B C 1
ATOM 4837 O O . ASN B 1 1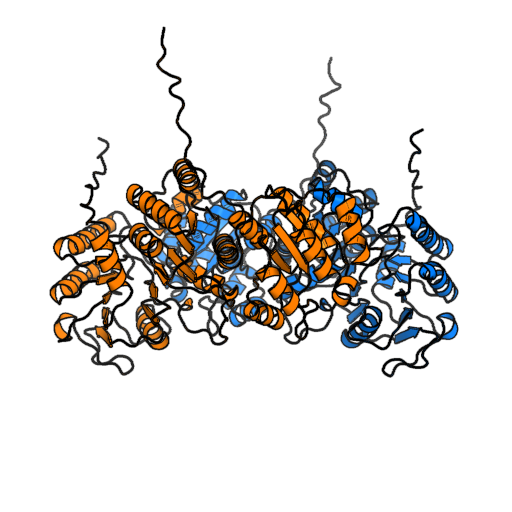76 ? 12.391 4.496 13.734 1 70 176 ASN B O 1
ATOM 4841 N N . GLN B 1 177 ? 13.188 2.561 13.227 1 84.56 177 GLN B N 1
ATOM 4842 C CA . GLN B 1 177 ? 14.508 3.072 12.891 1 84.56 177 GLN B CA 1
ATOM 4843 C C . GLN B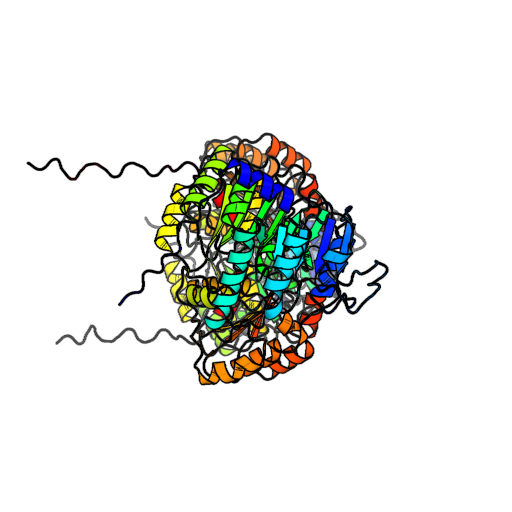 1 177 ? 14.516 3.715 11.5 1 84.56 177 GLN B C 1
ATOM 4845 O O . GLN B 1 177 ? 13.953 3.162 10.555 1 84.56 177 GLN B O 1
ATOM 4850 N N . ALA B 1 178 ? 15.055 4.926 11.562 1 92.25 178 ALA B N 1
ATOM 4851 C CA . ALA B 1 178 ? 15.219 5.59 10.266 1 92.25 178 ALA B CA 1
ATOM 4852 C C . ALA B 1 178 ? 16.297 4.898 9.438 1 92.25 178 ALA B C 1
ATOM 4854 O O . ALA B 1 178 ? 17.172 4.219 9.977 1 92.25 178 ALA B O 1
ATOM 4855 N N . ILE B 1 179 ? 16.188 5.031 8.133 1 94.81 179 ILE B N 1
ATOM 4856 C CA . ILE B 1 179 ? 17.203 4.512 7.23 1 94.81 179 ILE B CA 1
ATOM 4857 C C . ILE B 1 179 ? 18.516 5.246 7.465 1 94.81 179 ILE B C 1
ATOM 4859 O O . ILE B 1 179 ? 18.578 6.477 7.414 1 94.81 179 ILE B O 1
ATOM 4863 N N . VAL B 1 180 ? 19.562 4.508 7.664 1 93.38 180 VAL B N 1
ATOM 4864 C CA . VAL B 1 180 ? 20.859 5.082 7.98 1 93.38 180 VAL B CA 1
ATOM 4865 C C . VAL B 1 180 ? 21.375 5.879 6.789 1 93.38 180 VAL B C 1
ATOM 4867 O O . VAL B 1 180 ? 21.344 5.402 5.652 1 93.38 180 VAL B O 1
ATOM 4870 N N . GLY B 1 181 ? 21.766 7.07 7.09 1 93.38 181 GLY B N 1
ATOM 4871 C CA . GLY B 1 181 ? 22.406 7.895 6.074 1 93.38 181 GLY B CA 1
ATOM 4872 C C . GLY B 1 181 ? 21.422 8.656 5.215 1 93.38 181 GLY B C 1
ATOM 4873 O O . GLY B 1 181 ? 21.828 9.453 4.363 1 93.38 181 GLY B O 1
ATOM 4874 N N . ALA B 1 182 ? 20.203 8.461 5.41 1 94.25 182 ALA B N 1
ATOM 4875 C CA . ALA B 1 182 ? 19.188 9.141 4.605 1 94.25 182 ALA B CA 1
ATOM 4876 C C . ALA B 1 182 ? 19.031 10.602 5.023 1 94.25 182 ALA B C 1
ATOM 4878 O O . ALA B 1 182 ? 19.344 10.961 6.16 1 94.25 182 ALA B O 1
ATOM 4879 N N . GLY B 1 183 ? 18.625 11.469 4.043 1 97.31 183 GLY B N 1
ATOM 4880 C CA . GLY B 1 183 ? 18.266 12.836 4.375 1 97.31 183 GLY B CA 1
ATOM 4881 C C . GLY B 1 183 ? 17 12.938 5.207 1 97.31 183 GLY B C 1
ATOM 4882 O O . GLY B 1 183 ? 16.391 11.914 5.543 1 97.31 183 GLY B O 1
ATOM 4883 N N . ARG B 1 184 ? 16.703 14.195 5.512 1 98.12 184 ARG B N 1
ATOM 4884 C CA . ARG B 1 184 ? 15.586 14.398 6.426 1 98.12 184 ARG B CA 1
ATOM 4885 C C . ARG B 1 184 ? 14.453 15.156 5.742 1 98.12 184 ARG B C 1
ATOM 4887 O O . ARG B 1 184 ? 14.664 15.805 4.719 1 98.12 184 ARG B O 1
ATOM 4894 N N . VAL B 1 185 ? 13.258 14.969 6.336 1 98.69 185 VAL B N 1
ATOM 4895 C CA . VAL B 1 185 ? 12.055 15.477 5.688 1 98.69 185 VAL B CA 1
ATOM 4896 C C . VAL B 1 185 ? 11.305 16.406 6.641 1 98.69 185 VAL B C 1
ATOM 4898 O O . VAL B 1 185 ? 11.188 16.109 7.832 1 98.69 185 VAL B O 1
ATOM 4901 N N . ALA B 1 186 ? 10.82 17.531 6.148 1 98.81 186 ALA B N 1
ATOM 4902 C CA . ALA B 1 186 ? 9.852 18.375 6.836 1 98.81 186 ALA B CA 1
ATOM 4903 C C . ALA B 1 186 ? 8.477 18.281 6.18 1 98.81 186 ALA B C 1
ATOM 4905 O O . ALA B 1 186 ? 8.375 18.141 4.961 1 98.81 186 ALA B O 1
ATOM 4906 N N . VAL B 1 187 ? 7.445 18.344 7 1 98.88 187 VAL B N 1
ATOM 4907 C CA . VAL B 1 187 ? 6.078 18.328 6.492 1 98.88 187 VAL B CA 1
ATOM 4908 C C . VAL B 1 187 ? 5.363 19.609 6.895 1 98.88 187 VAL B C 1
ATOM 4910 O O . VAL B 1 187 ? 5.457 20.047 8.047 1 98.88 187 VAL B O 1
ATOM 4913 N N . VAL B 1 188 ? 4.723 20.25 5.953 1 98.69 188 VAL B N 1
ATOM 4914 C CA . VAL B 1 188 ? 3.84 21.375 6.184 1 98.69 188 VAL B CA 1
ATOM 4915 C C . VAL B 1 188 ? 2.453 21.078 5.617 1 98.69 188 VAL B C 1
ATOM 4917 O O . VAL B 1 188 ? 2.293 20.922 4.406 1 98.69 188 VAL B O 1
ATOM 4920 N N . ALA B 1 189 ? 1.503 21.031 6.508 1 98.06 189 ALA B N 1
ATOM 4921 C CA . ALA B 1 189 ? 0.182 20.625 6.039 1 98.06 189 ALA B CA 1
ATOM 4922 C C . ALA B 1 189 ? -0.902 21.562 6.57 1 98.06 189 ALA B C 1
ATOM 4924 O O . ALA B 1 189 ? -0.948 21.844 7.77 1 98.06 189 ALA B O 1
ATOM 4925 N N . GLN B 1 190 ? -1.742 22.016 5.73 1 95.75 190 GLN B N 1
ATOM 4926 C CA . GLN B 1 190 ? -2.889 22.797 6.164 1 95.75 190 GLN B CA 1
ATOM 4927 C C . GLN B 1 190 ? -3.898 21.938 6.918 1 95.75 190 GLN B C 1
ATOM 4929 O O . GLN B 1 190 ? -4.66 22.453 7.742 1 95.75 190 GLN B O 1
ATOM 4934 N N . SER B 1 191 ? -3.861 20.656 6.676 1 94 191 SER B N 1
ATOM 4935 C CA . SER B 1 191 ? -4.688 19.688 7.387 1 94 191 SER B CA 1
ATOM 4936 C C . SER B 1 191 ? -3.906 19 8.508 1 94 191 SER B C 1
ATOM 4938 O O . SER B 1 191 ? -2.895 18.344 8.25 1 94 191 SER B O 1
ATOM 4940 N N . GLY B 1 192 ? -4.41 19.156 9.695 1 93.94 192 GLY B N 1
ATOM 4941 C CA . GLY B 1 192 ? -3.756 18.516 10.82 1 93.94 192 GLY B CA 1
ATOM 4942 C C . GLY B 1 192 ? -3.668 17 10.672 1 93.94 192 GLY B C 1
ATOM 4943 O O . GLY B 1 192 ? -2.58 16.422 10.75 1 93.94 192 GLY B O 1
ATOM 4944 N N . GLY B 1 193 ? -4.781 16.375 10.406 1 92.06 193 GLY B N 1
ATOM 4945 C CA . GLY B 1 193 ? -4.84 14.922 10.25 1 92.06 193 GLY B CA 1
ATOM 4946 C C . GLY B 1 193 ? -3.869 14.398 9.211 1 92.06 193 GLY B C 1
ATOM 4947 O O . GLY B 1 193 ? -3.139 13.438 9.469 1 92.06 193 GLY B O 1
ATOM 4948 N N . LEU B 1 194 ? -3.771 15 8.133 1 94.62 194 LEU B N 1
ATOM 4949 C CA . LEU B 1 194 ? -2.902 14.531 7.059 1 94.62 194 LEU B CA 1
ATOM 4950 C C . LEU B 1 194 ? -1.438 14.812 7.387 1 94.62 194 LEU B C 1
ATOM 4952 O O . LEU B 1 194 ? -0.556 14.039 7.008 1 94.62 194 LEU B O 1
ATOM 4956 N N . GLY B 1 195 ? -1.23 15.93 8.039 1 97.38 195 GLY B N 1
ATOM 4957 C CA . GLY B 1 195 ? 0.137 16.203 8.453 1 97.38 195 GLY B CA 1
ATOM 4958 C C . GLY B 1 195 ? 0.735 15.094 9.297 1 97.38 195 GLY B C 1
ATOM 4959 O O . GLY B 1 195 ? 1.809 14.578 8.984 1 97.38 195 GLY B O 1
ATOM 4960 N N . PHE B 1 196 ? 0.038 14.734 10.258 1 96.19 196 PHE B N 1
ATOM 4961 C CA . PHE B 1 196 ? 0.563 13.727 11.172 1 96.19 196 PHE B CA 1
ATOM 4962 C C . PHE B 1 196 ? 0.4 12.328 10.594 1 96.19 196 PHE B C 1
ATOM 4964 O O . PHE B 1 196 ? 1.12 11.406 10.977 1 96.19 196 PHE B O 1
ATOM 4971 N N . ALA B 1 197 ? -0.499 12.195 9.648 1 96.31 197 ALA B N 1
ATOM 4972 C CA . ALA B 1 197 ? -0.563 10.938 8.914 1 96.31 197 ALA B CA 1
ATOM 4973 C C . ALA B 1 197 ? 0.714 10.703 8.109 1 96.31 197 ALA B C 1
ATOM 4975 O O . ALA B 1 197 ? 1.19 9.57 8 1 96.31 197 ALA B O 1
ATOM 4976 N N . MET B 1 198 ? 1.242 11.75 7.547 1 97.12 198 MET B N 1
ATOM 4977 C CA . MET B 1 198 ? 2.496 11.641 6.805 1 97.12 198 MET B CA 1
ATOM 4978 C C . MET B 1 198 ? 3.637 11.219 7.727 1 97.12 198 MET B C 1
ATOM 4980 O O . MET B 1 198 ? 4.5 10.43 7.336 1 97.12 198 MET B O 1
ATOM 4984 N N . LEU B 1 199 ? 3.623 11.758 8.914 1 96.44 199 LEU B N 1
ATOM 4985 C CA . LEU B 1 199 ? 4.598 11.32 9.906 1 96.44 199 LEU B CA 1
ATOM 4986 C C . LEU B 1 199 ? 4.48 9.82 10.164 1 96.44 199 LEU B C 1
ATOM 4988 O O . LEU B 1 199 ? 5.477 9.094 10.117 1 96.44 199 LEU B O 1
ATOM 4992 N N . ASN B 1 200 ? 3.283 9.406 10.43 1 95 200 ASN B N 1
ATOM 4993 C CA . ASN B 1 200 ? 3.002 8.008 10.719 1 95 200 ASN B CA 1
ATOM 4994 C C . ASN B 1 200 ? 3.445 7.094 9.578 1 95 200 ASN B C 1
ATOM 4996 O O . ASN B 1 200 ? 4.184 6.133 9.797 1 95 200 ASN B O 1
ATOM 5000 N N . ARG B 1 201 ? 3.094 7.406 8.391 1 96 201 ARG B N 1
ATOM 5001 C CA . ARG B 1 201 ? 3.381 6.598 7.215 1 96 201 ARG B CA 1
ATOM 5002 C C . ARG B 1 201 ? 4.863 6.656 6.855 1 96 201 ARG B C 1
ATOM 5004 O O . ARG B 1 201 ? 5.457 5.645 6.477 1 96 201 ARG B O 1
ATOM 5011 N N . GLY B 1 202 ? 5.422 7.848 6.938 1 96.62 202 GLY B N 1
ATOM 5012 C CA . GLY B 1 202 ? 6.828 8 6.613 1 96.62 202 GLY B CA 1
ATOM 5013 C C . GLY B 1 202 ? 7.746 7.266 7.57 1 96.62 202 GLY B C 1
ATOM 5014 O O . GLY B 1 202 ? 8.742 6.672 7.152 1 96.62 202 GLY B O 1
ATOM 5015 N N . ARG B 1 203 ? 7.398 7.281 8.828 1 94.5 203 ARG B N 1
ATOM 5016 C CA . ARG B 1 203 ? 8.195 6.562 9.82 1 94.5 203 ARG B CA 1
ATOM 5017 C C . ARG B 1 203 ? 8.195 5.062 9.539 1 94.5 203 ARG B C 1
ATOM 5019 O O . ARG B 1 203 ? 9.219 4.398 9.703 1 94.5 203 ARG B O 1
ATOM 5026 N N . ALA B 1 204 ? 7.105 4.598 9.133 1 93.06 204 ALA B N 1
ATOM 5027 C CA . ALA B 1 204 ? 6.988 3.174 8.828 1 93.06 204 ALA B CA 1
ATOM 5028 C C . ALA B 1 204 ? 7.91 2.787 7.672 1 93.06 204 ALA B C 1
ATOM 5030 O O . ALA B 1 204 ? 8.367 1.646 7.59 1 93.06 204 ALA B O 1
ATOM 5031 N N . LEU B 1 205 ? 8.227 3.707 6.812 1 94.88 205 LEU B N 1
ATOM 5032 C CA . LEU B 1 205 ? 9.094 3.453 5.668 1 94.88 205 LEU B CA 1
ATOM 5033 C C . LEU B 1 205 ? 10.547 3.75 6.016 1 94.88 205 LEU B C 1
ATOM 5035 O O . LEU B 1 205 ? 11.445 3.504 5.203 1 94.88 205 LEU B O 1
ATOM 5039 N N . GLY B 1 206 ? 10.805 4.332 7.133 1 95.5 206 GLY B N 1
ATOM 5040 C CA . GLY B 1 206 ? 12.164 4.609 7.57 1 95.5 206 GLY B CA 1
ATOM 5041 C C . GLY B 1 206 ? 12.594 6.043 7.32 1 95.5 206 GLY B C 1
ATOM 5042 O O . GLY B 1 206 ? 13.781 6.363 7.375 1 95.5 206 GLY B O 1
ATOM 5043 N N . LEU B 1 207 ? 11.672 6.914 7.066 1 96.88 207 LEU B N 1
ATOM 5044 C CA . LEU B 1 207 ? 12.008 8.32 6.891 1 96.88 207 LEU B CA 1
ATOM 5045 C C . LEU B 1 207 ? 12.344 8.977 8.227 1 96.88 207 LEU B C 1
ATOM 5047 O O . LEU B 1 207 ? 11.758 8.633 9.258 1 96.88 207 LEU B O 1
ATOM 5051 N N . ASP B 1 208 ? 13.242 9.828 8.156 1 96.69 208 ASP B N 1
ATOM 5052 C CA . ASP B 1 208 ? 13.594 10.688 9.281 1 96.69 208 ASP B CA 1
ATOM 5053 C C . ASP B 1 208 ? 12.984 12.078 9.117 1 96.69 208 ASP B C 1
ATOM 5055 O O . ASP B 1 208 ? 13.219 12.75 8.109 1 96.69 208 ASP B O 1
ATOM 5059 N N . PHE B 1 209 ? 12.25 12.516 10.102 1 97.38 209 PHE B N 1
ATOM 5060 C CA . PHE B 1 209 ? 11.562 13.797 10 1 97.38 209 PHE B CA 1
ATOM 5061 C C . PHE B 1 209 ? 12.211 14.836 10.906 1 97.38 209 PHE B C 1
ATOM 5063 O O . PHE B 1 209 ? 12.68 14.508 12 1 97.38 209 PHE B O 1
ATOM 5070 N N . THR B 1 210 ? 12.242 16.047 10.438 1 98.12 210 THR B N 1
ATOM 5071 C CA . THR B 1 210 ? 12.719 17.172 11.258 1 98.12 210 THR B CA 1
ATOM 5072 C C . THR B 1 210 ? 11.555 17.859 11.953 1 98.12 210 THR B C 1
ATOM 5074 O O . THR B 1 210 ? 11.594 18.094 13.164 1 98.12 210 THR B O 1
ATOM 5077 N N . HIS B 1 211 ? 10.492 18.156 11.094 1 98.31 211 HIS B N 1
ATOM 5078 C CA . HIS B 1 211 ? 9.344 18.891 11.617 1 98.31 211 HIS B CA 1
ATOM 5079 C C . HIS B 1 211 ? 8.055 18.438 10.945 1 98.31 211 HIS B C 1
ATOM 5081 O O . HIS B 1 211 ? 8.047 18.109 9.758 1 98.31 211 HIS B O 1
ATOM 5087 N N . ILE B 1 212 ? 7.066 18.422 11.68 1 98.56 212 ILE B N 1
ATOM 5088 C CA . ILE B 1 212 ? 5.688 18.391 11.203 1 98.56 212 ILE B CA 1
ATOM 5089 C C . ILE B 1 212 ? 4.969 19.672 11.656 1 98.56 212 ILE B C 1
ATOM 5091 O O . ILE B 1 212 ? 4.883 19.953 12.852 1 98.56 212 ILE B O 1
ATOM 5095 N N . VAL B 1 213 ? 4.418 20.453 10.672 1 98.75 213 VAL B N 1
ATOM 5096 C CA . VAL B 1 213 ? 3.707 21.672 11.016 1 98.75 213 VAL B CA 1
ATOM 5097 C C . VAL B 1 213 ? 2.328 21.672 10.359 1 98.75 213 VAL B C 1
ATOM 5099 O O . VAL B 1 213 ? 2.207 21.422 9.156 1 98.75 213 VAL B O 1
ATOM 5102 N N . THR B 1 214 ? 1.322 21.891 11.117 1 98.12 214 THR B N 1
ATOM 5103 C CA . THR B 1 214 ? -0.027 22.047 10.586 1 98.12 214 THR B CA 1
ATOM 5104 C C . THR B 1 214 ? -0.509 23.484 10.75 1 98.12 214 THR B C 1
ATOM 5106 O O . THR B 1 214 ? -0.315 24.094 11.805 1 98.12 214 THR B O 1
ATOM 5109 N N . THR B 1 215 ? -1.125 24.062 9.703 1 97.38 215 THR B N 1
ATOM 5110 C CA . THR B 1 215 ? -1.326 25.5 9.727 1 97.38 215 THR B CA 1
ATOM 5111 C C . THR B 1 215 ? -2.812 25.844 9.805 1 97.38 215 THR B C 1
ATOM 5113 O O . THR B 1 215 ? -3.182 26.984 10.094 1 97.38 215 THR B O 1
ATOM 5116 N N . GLY B 1 216 ? -3.691 24.906 9.438 1 94.88 216 GLY B N 1
ATOM 5117 C CA . GLY B 1 216 ? -5.121 25.125 9.578 1 94.88 216 GLY B CA 1
ATOM 5118 C C . GLY B 1 216 ? -5.648 26.219 8.68 1 94.88 216 GLY B C 1
ATOM 5119 O O . GLY B 1 216 ? -5.379 26.234 7.477 1 94.88 216 GLY B O 1
ATOM 5120 N N . ASN B 1 217 ? -6.457 27.172 9.289 1 93.38 217 ASN B N 1
ATOM 5121 C CA . ASN B 1 217 ? -7.129 28.219 8.523 1 93.38 217 ASN B CA 1
ATOM 5122 C C . ASN B 1 217 ? -6.168 29.328 8.141 1 93.38 217 ASN B C 1
ATOM 5124 O O . ASN B 1 217 ? -6.457 30.125 7.246 1 93.38 217 ASN B O 1
ATOM 5128 N N . GLU B 1 218 ? -5.105 29.484 8.836 1 95.19 218 GLU B N 1
ATOM 5129 C CA . GLU B 1 218 ? -4.047 30.422 8.492 1 95.19 218 GLU B CA 1
ATOM 5130 C C . GLU B 1 218 ? -4.52 31.859 8.648 1 95.19 218 GLU B C 1
ATOM 5132 O O . GLU B 1 218 ? -4.461 32.656 7.699 1 95.19 218 GLU B O 1
ATOM 5137 N N . CYS B 1 219 ? -4.707 32.312 9.867 1 95.19 219 CYS B N 1
ATOM 5138 C CA . CYS B 1 219 ? -5.137 33.688 10.102 1 95.19 219 CYS B CA 1
ATOM 5139 C C . CYS B 1 219 ? -3.955 34.625 10.031 1 95.19 219 CYS B C 1
ATOM 5141 O O . CYS B 1 219 ? -4.137 35.844 9.859 1 95.19 219 CYS B O 1
ATOM 5143 N N . ASP B 1 220 ? -2.762 34.125 10.219 1 96.31 220 ASP B N 1
ATOM 5144 C CA . ASP B 1 220 ? -1.539 34.938 10.188 1 96.31 220 ASP B CA 1
ATOM 5145 C C . ASP B 1 220 ? -0.407 34.156 9.5 1 96.31 220 ASP B C 1
ATOM 5147 O O . ASP B 1 220 ? -0.246 34.25 8.281 1 96.31 220 ASP B O 1
ATOM 5151 N N . LEU B 1 221 ? 0.209 33.219 10.227 1 96.75 221 LEU B N 1
ATOM 5152 C CA . LEU B 1 221 ? 1.222 32.375 9.586 1 96.75 221 LEU B CA 1
ATOM 5153 C C . LEU B 1 221 ? 0.583 31.406 8.602 1 96.75 221 LEU B C 1
ATOM 5155 O O . LEU B 1 221 ? -0.488 30.859 8.875 1 96.75 221 LEU B O 1
ATOM 5159 N N . THR B 1 222 ? 1.258 31.266 7.508 1 96.44 222 THR B N 1
ATOM 5160 C CA . THR B 1 222 ? 0.731 30.406 6.457 1 96.44 222 THR B CA 1
ATOM 5161 C C . THR B 1 222 ? 1.698 29.266 6.164 1 96.44 222 THR B C 1
ATOM 5163 O O . THR B 1 222 ? 2.844 29.281 6.621 1 96.44 222 THR B O 1
ATOM 5166 N N . ALA B 1 223 ? 1.164 28.312 5.418 1 96.75 223 ALA B N 1
ATOM 5167 C CA . ALA B 1 223 ? 2.01 27.219 4.969 1 96.75 223 ALA B CA 1
ATOM 5168 C C . ALA B 1 223 ? 3.229 27.734 4.211 1 96.75 223 ALA B C 1
ATOM 5170 O O . ALA B 1 223 ? 4.324 27.188 4.34 1 96.75 223 ALA B O 1
ATOM 5171 N N . VAL B 1 224 ? 3.062 28.766 3.484 1 96.88 224 VAL B N 1
ATOM 5172 C CA . VAL B 1 224 ? 4.129 29.328 2.662 1 96.88 224 VAL B CA 1
ATOM 5173 C C . VAL B 1 224 ? 5.254 29.844 3.557 1 96.88 224 VAL B C 1
ATOM 5175 O O . VAL B 1 224 ? 6.434 29.703 3.219 1 96.88 224 VAL B O 1
ATOM 5178 N N . ASP B 1 225 ? 4.902 30.438 4.699 1 97.19 225 ASP B N 1
ATOM 5179 C CA . ASP B 1 225 ? 5.91 30.906 5.648 1 97.19 225 ASP B CA 1
ATOM 5180 C C . ASP B 1 225 ? 6.809 29.75 6.102 1 97.19 225 ASP B C 1
ATOM 5182 O O . ASP B 1 225 ? 8.031 29.891 6.121 1 97.19 225 ASP B O 1
ATOM 5186 N N . PHE B 1 226 ? 6.215 28.688 6.414 1 98.31 226 PHE B N 1
ATOM 5187 C CA . PHE B 1 226 ? 6.961 27.547 6.922 1 98.31 226 PHE B CA 1
ATOM 5188 C C . PHE B 1 226 ? 7.734 26.859 5.797 1 98.31 226 PHE B C 1
ATOM 5190 O O . PHE B 1 226 ? 8.875 26.438 5.996 1 98.31 226 PHE B O 1
ATOM 5197 N N . ILE B 1 227 ? 7.117 26.703 4.652 1 98.25 227 ILE B N 1
ATOM 5198 C CA . ILE B 1 227 ? 7.824 26.156 3.5 1 98.25 227 ILE B CA 1
ATOM 5199 C C . ILE B 1 227 ? 9.07 26.984 3.211 1 98.25 227 ILE B C 1
ATOM 5201 O O . ILE B 1 227 ? 10.148 26.438 2.963 1 98.25 227 ILE B O 1
ATOM 5205 N N . GLY B 1 228 ? 8.891 28.344 3.27 1 97.5 228 GLY B N 1
ATOM 5206 C CA . GLY B 1 228 ? 10.023 29.219 3.076 1 97.5 228 GLY B CA 1
ATOM 5207 C C . GLY B 1 228 ? 11.133 29 4.09 1 97.5 228 GLY B C 1
ATOM 5208 O O . GLY B 1 228 ? 12.312 29 3.736 1 97.5 228 GLY B O 1
ATOM 5209 N N . HIS B 1 229 ? 10.773 28.812 5.281 1 97.44 229 HIS B N 1
ATOM 5210 C CA . HIS B 1 229 ? 11.742 28.547 6.336 1 97.44 229 HIS B CA 1
ATOM 5211 C C . HIS B 1 229 ? 12.516 27.25 6.059 1 97.44 229 HIS B C 1
ATOM 5213 O O . HIS B 1 229 ? 13.742 27.234 6.121 1 97.44 229 HIS B O 1
ATOM 5219 N N . PHE B 1 230 ? 11.852 26.172 5.707 1 98.06 230 PHE B N 1
ATOM 5220 C CA . PHE B 1 230 ? 12.477 24.859 5.512 1 98.06 230 PHE B CA 1
ATOM 5221 C C . PHE B 1 230 ? 13.258 24.828 4.203 1 98.06 230 PHE B C 1
ATOM 5223 O O . PHE B 1 230 ? 14.164 24 4.035 1 98.06 230 PHE B O 1
ATOM 5230 N N . ALA B 1 231 ? 12.859 25.688 3.277 1 97.12 231 ALA B N 1
ATOM 5231 C CA . ALA B 1 231 ? 13.594 25.781 2.016 1 97.12 231 ALA B CA 1
ATOM 5232 C C . ALA B 1 231 ? 15.039 26.203 2.25 1 97.12 231 ALA B C 1
ATOM 5234 O O . ALA B 1 231 ? 15.922 25.875 1.459 1 97.12 231 ALA B O 1
ATOM 5235 N N . THR B 1 232 ? 15.273 26.875 3.391 1 94.12 232 THR B N 1
ATOM 5236 C CA . THR B 1 232 ? 16.594 27.453 3.59 1 94.12 232 THR B CA 1
ATOM 5237 C C . THR B 1 232 ? 17.266 26.859 4.824 1 94.12 232 THR B C 1
ATOM 5239 O O . THR B 1 232 ? 18.453 27.078 5.059 1 94.12 232 THR B O 1
ATOM 5242 N N . ASP B 1 233 ? 16.469 26.094 5.582 1 94.81 233 ASP B N 1
ATOM 5243 C CA . ASP B 1 233 ? 17.109 25.516 6.758 1 94.81 233 ASP B CA 1
ATOM 5244 C C . ASP B 1 233 ? 18.156 24.484 6.355 1 94.81 233 ASP B C 1
ATOM 5246 O O . ASP B 1 233 ? 18.125 23.953 5.246 1 94.81 233 ASP B O 1
ATOM 5250 N N . ALA B 1 234 ? 19.109 24.188 7.281 1 94.38 234 ALA B N 1
ATOM 5251 C CA . ALA B 1 234 ? 20.25 23.359 6.926 1 94.38 234 ALA B CA 1
ATOM 5252 C C . ALA B 1 234 ? 19.938 21.875 7.105 1 94.38 234 ALA B C 1
ATOM 5254 O O . ALA B 1 234 ? 20.656 21.016 6.582 1 94.38 234 ALA B O 1
ATOM 5255 N N . VAL B 1 235 ? 18.859 21.547 7.723 1 96.19 235 VAL B N 1
ATOM 5256 C CA . VAL B 1 235 ? 18.719 20.172 8.203 1 96.19 235 VAL B CA 1
ATOM 5257 C C . VAL B 1 235 ? 17.719 19.406 7.332 1 96.19 235 VAL B C 1
ATOM 5259 O O . VAL B 1 235 ? 17.797 18.188 7.219 1 96.19 235 VAL B O 1
ATOM 5262 N N . SER B 1 236 ? 16.781 20.031 6.703 1 97.44 236 SER B N 1
ATOM 5263 C CA . SER B 1 236 ? 15.773 19.359 5.891 1 97.44 236 SER B CA 1
ATOM 5264 C C . SER B 1 236 ? 16.234 19.219 4.441 1 97.44 236 SER B C 1
ATOM 5266 O O . SER B 1 236 ? 16.812 20.156 3.879 1 97.44 236 SER B O 1
ATOM 5268 N N . ASN B 1 237 ? 15.961 18.094 3.844 1 98.06 237 ASN B N 1
ATOM 5269 C CA . ASN B 1 237 ? 16.328 17.844 2.453 1 98.06 237 ASN B CA 1
ATOM 5270 C C . ASN B 1 237 ? 15.109 17.859 1.539 1 98.06 237 ASN B C 1
ATOM 5272 O O . ASN B 1 237 ? 15.219 18.156 0.348 1 98.06 237 ASN B O 1
ATOM 5276 N N . VAL B 1 238 ? 14.008 17.5 2.072 1 98.5 238 VAL B N 1
ATOM 5277 C CA . VAL B 1 238 ? 12.742 17.469 1.34 1 98.5 238 VAL B CA 1
ATOM 5278 C C . VAL B 1 238 ? 11.648 18.141 2.16 1 98.5 238 VAL B C 1
ATOM 5280 O O . VAL B 1 238 ? 11.656 18.078 3.393 1 98.5 238 VAL B O 1
ATOM 5283 N N . ILE B 1 239 ? 10.766 18.859 1.462 1 98.81 239 ILE B N 1
ATOM 5284 C CA . ILE B 1 239 ? 9.57 19.438 2.064 1 98.81 239 ILE B CA 1
ATOM 5285 C C . ILE B 1 239 ? 8.32 18.828 1.426 1 98.81 239 ILE B C 1
ATOM 5287 O O . ILE B 1 239 ? 8.086 19 0.226 1 98.81 239 ILE B O 1
ATOM 5291 N N . ILE B 1 240 ? 7.555 18.094 2.221 1 98.81 240 ILE B N 1
ATOM 5292 C CA . ILE B 1 240 ? 6.242 17.641 1.77 1 98.81 240 ILE B CA 1
ATOM 5293 C C . ILE B 1 240 ? 5.168 18.609 2.24 1 98.81 240 ILE B C 1
ATOM 5295 O O . ILE B 1 240 ? 5.109 18.969 3.422 1 98.81 240 ILE B O 1
ATOM 5299 N N . ALA B 1 241 ? 4.305 19.031 1.308 1 98.19 241 ALA B N 1
ATOM 5300 C CA . ALA B 1 241 ? 3.275 20.016 1.659 1 98.19 241 ALA B CA 1
ATOM 5301 C C . ALA B 1 241 ? 1.896 19.531 1.213 1 98.19 241 ALA B C 1
ATOM 5303 O O . ALA B 1 241 ? 1.741 19.016 0.109 1 98.19 241 ALA B O 1
ATOM 5304 N N . TYR B 1 242 ? 0.996 19.594 2.076 1 96.69 242 TYR B N 1
ATOM 5305 C CA . TYR B 1 242 ? -0.415 19.484 1.727 1 96.69 242 TYR B CA 1
ATOM 5306 C C . TYR B 1 242 ? -1.086 20.844 1.7 1 96.69 242 TYR B C 1
ATOM 5308 O O . TYR B 1 242 ? -1.241 21.484 2.74 1 96.69 242 TYR B O 1
ATOM 5316 N N . LEU B 1 243 ? -1.599 21.219 0.501 1 94.38 243 LEU B N 1
ATOM 5317 C CA . LEU B 1 243 ? -2.104 22.578 0.317 1 94.38 243 LEU B CA 1
ATOM 5318 C C . LEU B 1 243 ? -3.488 22.562 -0.322 1 94.38 243 LEU B C 1
ATOM 5320 O O . LEU B 1 243 ? -3.646 22.094 -1.455 1 94.38 243 LEU B O 1
ATOM 5324 N N . GLU B 1 244 ? -4.402 23.078 0.388 1 90.44 244 GLU B N 1
ATOM 5325 C CA . GLU B 1 244 ? -5.742 23.266 -0.16 1 90.44 244 GLU B CA 1
ATOM 5326 C C . GLU B 1 244 ? -5.867 24.609 -0.875 1 90.44 244 GLU B C 1
ATOM 5328 O O . GLU B 1 244 ? -6.652 24.75 -1.817 1 90.44 244 GLU B O 1
ATOM 5333 N N . GLU B 1 245 ? -5.133 25.562 -0.395 1 88.69 245 GLU B N 1
ATOM 5334 C CA . GLU B 1 245 ? -5.082 26.906 -0.961 1 88.69 245 GLU B CA 1
ATOM 5335 C C . GLU B 1 245 ? -3.709 27.547 -0.751 1 88.69 245 GLU B C 1
ATOM 5337 O O . GLU B 1 245 ? -3.105 27.391 0.314 1 88.69 245 GLU B O 1
ATOM 5342 N N . ILE B 1 246 ? -3.248 28.141 -1.843 1 90.5 246 ILE B N 1
ATOM 5343 C CA . ILE B 1 246 ? -2.039 28.953 -1.733 1 90.5 246 ILE B CA 1
ATOM 5344 C C . ILE B 1 246 ? -2.406 30.438 -1.757 1 90.5 246 ILE B C 1
ATOM 5346 O O . ILE B 1 246 ? -2.656 31 -2.822 1 90.5 246 ILE B O 1
ATOM 5350 N N . ARG B 1 247 ? -2.359 31 -0.667 1 84.56 247 ARG B N 1
ATOM 5351 C CA . ARG B 1 247 ? -2.793 32.375 -0.519 1 84.56 247 ARG B CA 1
ATOM 5352 C C . ARG B 1 247 ? -1.701 33.344 -0.97 1 84.56 247 ARG B C 1
ATOM 5354 O O . ARG B 1 247 ? -1.993 34.406 -1.544 1 84.56 247 ARG B O 1
ATOM 5361 N N . ASP B 1 248 ? -0.522 33.062 -0.69 1 91.5 248 ASP B N 1
ATOM 5362 C CA . ASP B 1 248 ? 0.637 33.844 -1.076 1 91.5 248 ASP B CA 1
ATOM 5363 C C . ASP B 1 248 ? 1.427 33.188 -2.191 1 91.5 248 ASP B C 1
ATOM 5365 O O . ASP B 1 248 ? 2.492 32.594 -1.946 1 91.5 248 ASP B O 1
ATOM 5369 N N . VAL B 1 249 ? 0.991 33.406 -3.42 1 92.44 249 VAL B N 1
ATOM 5370 C CA . VAL B 1 249 ? 1.57 32.719 -4.578 1 92.44 249 VAL B CA 1
ATOM 5371 C C . VAL B 1 249 ? 3.002 33.219 -4.793 1 92.44 249 VAL B C 1
ATOM 5373 O O . VAL B 1 249 ? 3.896 32.406 -5.086 1 92.44 249 VAL B O 1
ATOM 5376 N N . ALA B 1 250 ? 3.186 34.531 -4.641 1 94.12 250 ALA B N 1
ATOM 5377 C CA . ALA B 1 250 ? 4.523 35.094 -4.816 1 94.12 250 ALA B CA 1
ATOM 5378 C C . ALA B 1 250 ? 5.5 34.5 -3.795 1 94.12 250 ALA B C 1
ATOM 5380 O O . ALA B 1 250 ? 6.633 34.156 -4.137 1 94.12 250 ALA B O 1
ATOM 5381 N N . GLY B 1 251 ? 5.027 34.469 -2.58 1 95.5 251 GLY B N 1
ATOM 5382 C CA . GLY B 1 251 ? 5.855 33.875 -1.543 1 95.5 251 GLY B CA 1
ATOM 5383 C C . GLY B 1 251 ? 6.188 32.406 -1.812 1 95.5 251 GLY B C 1
ATOM 5384 O O . GLY B 1 251 ? 7.309 31.984 -1.554 1 95.5 251 GLY B O 1
ATOM 5385 N N . PHE B 1 252 ? 5.25 31.719 -2.309 1 95.75 252 PHE B N 1
ATOM 5386 C CA . PHE B 1 252 ? 5.477 30.312 -2.635 1 95.75 252 PHE B CA 1
ATOM 5387 C C . PHE B 1 252 ? 6.527 30.172 -3.729 1 95.75 252 PHE B C 1
ATOM 5389 O O . PHE B 1 252 ? 7.402 29.312 -3.65 1 95.75 252 PHE B O 1
ATOM 5396 N N . ARG B 1 253 ? 6.383 30.953 -4.73 1 95.62 253 ARG B N 1
ATOM 5397 C CA . ARG B 1 253 ? 7.355 30.938 -5.82 1 95.62 253 ARG B CA 1
ATOM 5398 C C . ARG B 1 253 ? 8.773 31.172 -5.297 1 95.62 253 ARG B C 1
ATOM 5400 O O . ARG B 1 253 ? 9.703 30.453 -5.68 1 95.62 253 ARG B O 1
ATOM 5407 N N . LEU B 1 254 ? 8.867 32.125 -4.441 1 96.19 254 LEU B N 1
ATOM 5408 C CA . LEU B 1 254 ? 10.172 32.438 -3.863 1 96.19 254 LEU B CA 1
ATOM 5409 C C . LEU B 1 254 ? 10.703 31.266 -3.051 1 96.19 254 LEU B C 1
ATOM 5411 O O . LEU B 1 254 ? 11.875 30.922 -3.15 1 96.19 254 LEU B O 1
ATOM 5415 N N . ALA B 1 255 ? 9.859 30.688 -2.273 1 96.69 255 ALA B N 1
ATOM 5416 C CA . ALA B 1 255 ? 10.25 29.531 -1.474 1 96.69 255 ALA B CA 1
ATOM 5417 C C . ALA B 1 255 ? 10.711 28.391 -2.361 1 96.69 255 ALA B C 1
ATOM 5419 O O . ALA B 1 255 ? 11.703 27.719 -2.057 1 96.69 255 ALA B O 1
ATOM 5420 N N . ALA B 1 256 ? 10.016 28.125 -3.41 1 96.56 256 ALA B N 1
ATOM 5421 C CA . ALA B 1 256 ? 10.352 27.062 -4.34 1 96.56 256 ALA B CA 1
ATOM 5422 C C . ALA B 1 256 ? 11.703 27.312 -5.004 1 96.56 256 ALA B C 1
ATOM 5424 O O . ALA B 1 256 ? 12.508 26.391 -5.16 1 96.56 256 ALA B O 1
ATOM 5425 N N . GLU B 1 257 ? 11.922 28.516 -5.387 1 95.5 257 GLU B N 1
ATOM 5426 C CA . GLU B 1 257 ? 13.195 28.891 -5.984 1 95.5 257 GLU B CA 1
ATOM 5427 C C . GLU B 1 257 ? 14.344 28.688 -5 1 95.5 257 GLU B C 1
ATOM 5429 O O . GLU B 1 257 ? 15.406 28.188 -5.371 1 95.5 257 GLU B O 1
ATOM 5434 N N . ARG B 1 258 ? 14.133 29.094 -3.812 1 95.62 258 ARG B N 1
ATOM 5435 C CA . ARG B 1 258 ? 15.148 28.922 -2.777 1 95.62 258 ARG B CA 1
ATOM 5436 C C . ARG B 1 258 ? 15.422 27.453 -2.52 1 95.62 258 ARG B C 1
ATOM 5438 O O . ARG B 1 258 ? 16.578 27.047 -2.338 1 95.62 258 ARG B O 1
ATOM 5445 N N . ALA B 1 259 ? 14.367 26.672 -2.439 1 96.19 259 ALA B N 1
ATOM 5446 C CA . ALA B 1 259 ? 14.531 25.234 -2.254 1 96.19 259 ALA B CA 1
ATOM 5447 C C . ALA B 1 259 ? 15.367 24.625 -3.377 1 96.19 259 ALA B C 1
ATOM 5449 O O . ALA B 1 259 ? 16.281 23.844 -3.123 1 96.19 259 ALA B O 1
ATOM 5450 N N . ARG B 1 260 ? 15.047 25 -4.566 1 93.5 260 ARG B N 1
ATOM 5451 C CA . ARG B 1 260 ? 15.789 24.531 -5.723 1 93.5 260 ARG B CA 1
ATOM 5452 C C . ARG B 1 260 ? 17.266 24.906 -5.629 1 93.5 260 ARG B C 1
ATOM 5454 O O . ARG B 1 260 ? 18.141 24.094 -5.895 1 93.5 260 ARG B O 1
ATOM 5461 N N . ALA B 1 261 ? 17.484 26.125 -5.254 1 92.62 261 ALA B N 1
ATOM 5462 C CA . ALA B 1 261 ? 18.859 26.625 -5.125 1 92.62 261 ALA B CA 1
ATOM 5463 C C . ALA B 1 261 ? 19.609 25.875 -4.035 1 92.62 261 ALA B C 1
ATOM 5465 O O . ALA B 1 261 ? 20.828 25.688 -4.141 1 92.62 261 ALA B O 1
ATOM 5466 N N . SER B 1 262 ? 18.891 25.453 -3.092 1 93.5 262 SER B N 1
ATOM 5467 C CA . SER B 1 262 ? 19.5 24.734 -1.978 1 93.5 262 SER B CA 1
ATOM 5468 C C . SER B 1 262 ? 19.547 23.234 -2.24 1 93.5 262 SER B C 1
ATOM 5470 O O . SER B 1 262 ? 19.938 22.453 -1.363 1 93.5 262 SER B O 1
ATOM 5472 N N . GLY B 1 263 ? 19.078 22.797 -3.371 1 92.81 263 GLY B N 1
ATOM 5473 C CA . GLY B 1 263 ? 19.109 21.391 -3.748 1 92.81 263 GLY B CA 1
ATOM 5474 C C . GLY B 1 263 ? 18 20.578 -3.09 1 92.81 263 GLY B C 1
ATOM 5475 O O . GLY B 1 263 ? 18.078 19.359 -3.025 1 92.81 263 GLY B O 1
ATOM 5476 N N . LYS B 1 264 ? 17 21.281 -2.582 1 96.25 264 LYS B N 1
ATOM 5477 C CA . LYS B 1 264 ? 15.906 20.609 -1.88 1 96.25 264 LYS B CA 1
ATOM 5478 C C . LYS B 1 264 ? 14.719 20.359 -2.811 1 96.25 264 LYS B C 1
ATOM 5480 O O . LYS B 1 264 ? 14.523 21.094 -3.777 1 96.25 264 LYS B O 1
ATOM 5485 N N . MET B 1 265 ? 14.031 19.375 -2.502 1 96.75 265 MET B N 1
ATOM 5486 C CA . MET B 1 265 ? 12.82 19.078 -3.262 1 96.75 265 MET B CA 1
ATOM 5487 C C . MET B 1 265 ? 11.57 19.453 -2.469 1 96.75 265 MET B C 1
ATOM 5489 O O . MET B 1 265 ? 11.5 19.203 -1.264 1 96.75 265 MET B O 1
ATOM 5493 N N . ILE B 1 266 ? 10.625 20.062 -3.176 1 98.12 266 ILE B N 1
ATOM 5494 C CA . ILE B 1 266 ? 9.289 20.281 -2.633 1 98.12 266 ILE B CA 1
ATOM 5495 C C . ILE B 1 266 ? 8.297 19.328 -3.301 1 98.12 266 ILE B C 1
ATOM 5497 O O . ILE B 1 266 ? 8.258 19.219 -4.531 1 98.12 266 ILE B O 1
ATOM 5501 N N . ILE B 1 267 ? 7.598 18.578 -2.492 1 98.31 267 ILE B N 1
ATOM 5502 C CA . ILE B 1 267 ? 6.523 17.703 -2.945 1 98.31 267 ILE B CA 1
ATOM 5503 C C . ILE B 1 267 ? 5.18 18.219 -2.438 1 98.31 267 ILE B C 1
ATOM 5505 O O . ILE B 1 267 ? 4.98 18.359 -1.229 1 98.31 267 ILE B O 1
ATOM 5509 N N . VAL B 1 268 ? 4.223 18.453 -3.346 1 97.12 268 VAL B N 1
ATOM 5510 C CA . VAL B 1 268 ? 2.949 19.047 -2.947 1 97.12 268 VAL B CA 1
ATOM 5511 C C . VAL B 1 268 ? 1.814 18.062 -3.248 1 97.12 268 VAL B C 1
ATOM 5513 O O . VAL B 1 268 ? 1.735 17.516 -4.352 1 97.12 268 VAL B O 1
ATOM 5516 N N . ILE B 1 269 ? 1.065 17.734 -2.23 1 95.38 269 ILE B N 1
ATOM 5517 C CA . ILE B 1 269 ? -0.252 17.141 -2.43 1 95.38 269 ILE B CA 1
ATOM 5518 C C . ILE B 1 269 ? -1.292 18.25 -2.615 1 95.38 269 ILE B C 1
ATOM 5520 O O . ILE B 1 269 ? -1.632 18.953 -1.664 1 95.38 269 ILE B O 1
ATOM 5524 N N . LYS B 1 270 ? -1.721 18.422 -3.781 1 84.5 270 LYS B N 1
ATOM 5525 C CA . LYS B 1 270 ? -2.666 19.484 -4.07 1 84.5 270 LYS B CA 1
ATOM 5526 C C . LYS B 1 270 ? -4.078 18.938 -4.266 1 84.5 270 LYS B C 1
ATOM 5528 O O . LYS B 1 270 ? -4.254 17.844 -4.777 1 84.5 270 LYS B O 1
ATOM 5533 N N . ILE B 1 271 ? -5.031 19.719 -3.867 1 85.5 271 ILE B N 1
ATOM 5534 C CA . ILE B 1 271 ? -6.441 19.359 -3.979 1 85.5 271 ILE B CA 1
ATOM 5535 C C . ILE B 1 271 ? -7.148 20.328 -4.922 1 85.5 271 ILE B C 1
ATOM 5537 O O . ILE B 1 271 ? -6.57 21.344 -5.332 1 85.5 271 ILE B O 1
ATOM 5541 N N . GLY B 1 272 ? -8.32 19.953 -5.379 1 81.69 272 GLY B N 1
ATOM 5542 C CA . GLY B 1 272 ? -9.172 20.844 -6.145 1 81.69 272 GLY B CA 1
ATOM 5543 C C . GLY B 1 272 ? -9.203 20.516 -7.625 1 81.69 272 GLY B C 1
ATOM 5544 O O . GLY B 1 272 ? -9.602 21.344 -8.445 1 81.69 272 GLY B O 1
ATOM 5545 N N . GLN B 1 273 ? -8.695 19.344 -7.961 1 83.88 273 GLN B N 1
ATOM 5546 C CA . GLN B 1 273 ? -8.711 18.922 -9.359 1 83.88 273 GLN B CA 1
ATOM 5547 C C . GLN B 1 273 ? -10.117 18.516 -9.797 1 83.88 273 GLN B C 1
ATOM 5549 O O . GLN B 1 273 ? -10.477 18.656 -10.961 1 83.88 273 GLN B O 1
ATOM 5554 N N . SER B 1 274 ? -10.859 18.047 -8.859 1 87.81 274 SER B N 1
ATOM 5555 C CA . SER B 1 274 ? -12.227 17.609 -9.141 1 87.81 274 SER B CA 1
ATOM 5556 C C . SER B 1 274 ? -13.242 18.531 -8.469 1 87.81 274 SER B C 1
ATOM 5558 O O . SER B 1 274 ? -12.922 19.219 -7.504 1 87.81 274 SER B O 1
ATOM 5560 N N . GLU B 1 275 ? -14.461 18.547 -9.055 1 88.44 275 GLU B N 1
ATOM 5561 C CA . GLU B 1 275 ? -15.531 19.359 -8.461 1 88.44 275 GLU B CA 1
ATOM 5562 C C . GLU B 1 275 ? -15.844 18.906 -7.039 1 88.44 275 GLU B C 1
ATOM 5564 O O . GLU B 1 275 ? -15.891 19.719 -6.117 1 88.44 275 GLU B O 1
ATOM 5569 N N . PRO B 1 276 ? -15.969 17.625 -6.766 1 89.44 276 PRO B N 1
ATOM 5570 C CA . PRO B 1 276 ? -16.188 17.203 -5.379 1 89.44 276 PRO B CA 1
ATOM 5571 C C . PRO B 1 276 ? -15.016 17.562 -4.461 1 89.44 276 PRO B C 1
ATOM 5573 O O . PRO B 1 276 ? -15.227 17.891 -3.291 1 89.44 276 PRO B O 1
ATOM 5576 N N . GLY B 1 277 ? -13.859 17.453 -5.016 1 87 277 GLY B N 1
ATOM 5577 C CA . GLY B 1 277 ? -12.695 17.844 -4.238 1 87 277 GLY B CA 1
ATOM 5578 C C . GLY B 1 277 ? -12.719 19.312 -3.828 1 87 277 GLY B C 1
ATOM 5579 O O . GLY B 1 277 ? -12.367 19.641 -2.693 1 87 277 GLY B O 1
ATOM 5580 N N . ARG B 1 278 ? -13.141 20.188 -4.723 1 88.31 278 ARG B N 1
ATOM 5581 C CA . ARG B 1 278 ? -13.25 21.609 -4.434 1 88.31 278 ARG B CA 1
ATOM 5582 C C . ARG B 1 278 ? -14.312 21.875 -3.369 1 88.31 278 ARG B C 1
ATOM 5584 O O . ARG B 1 278 ? -14.094 22.656 -2.443 1 88.31 278 ARG B O 1
ATOM 5591 N N . ARG B 1 279 ? -15.359 21.219 -3.471 1 88.06 279 ARG B N 1
ATOM 5592 C CA . ARG B 1 279 ? -16.422 21.359 -2.484 1 88.06 279 ARG B CA 1
ATOM 5593 C C . ARG B 1 279 ? -15.961 20.875 -1.111 1 88.06 279 ARG B C 1
ATOM 5595 O O . ARG B 1 279 ? -16.266 21.5 -0.095 1 88.06 279 ARG B O 1
ATOM 5602 N N . ALA B 1 280 ? -15.266 19.812 -1.126 1 87.75 280 ALA B N 1
ATOM 5603 C CA . ALA B 1 280 ? -14.758 19.25 0.124 1 87.75 280 ALA B CA 1
ATOM 5604 C C . ALA B 1 280 ? -13.781 20.203 0.803 1 87.75 280 ALA B C 1
ATOM 5606 O O . ALA B 1 280 ? -13.836 20.406 2.02 1 87.75 280 ALA B O 1
ATOM 5607 N N . ALA B 1 281 ? -12.906 20.781 0.011 1 82.94 281 ALA B N 1
ATOM 5608 C CA . ALA B 1 281 ? -11.93 21.719 0.554 1 82.94 281 ALA B CA 1
ATOM 5609 C C . ALA B 1 281 ? -12.617 22.953 1.131 1 82.94 281 ALA B C 1
ATOM 5611 O O . ALA B 1 281 ? -12.242 23.438 2.199 1 82.94 281 ALA B O 1
ATOM 5612 N N . LEU B 1 282 ? -13.57 23.422 0.438 1 81.38 282 LEU B N 1
ATOM 5613 C CA . LEU B 1 282 ? -14.336 24.562 0.905 1 81.38 282 LEU B CA 1
ATOM 5614 C C . LEU B 1 282 ? -15.023 24.266 2.232 1 81.38 282 LEU B C 1
ATOM 5616 O O . LEU B 1 282 ? -15.023 25.094 3.145 1 81.38 282 LEU B O 1
ATOM 5620 N N . ALA B 1 283 ? -15.523 23.125 2.303 1 80.31 283 ALA B N 1
ATOM 5621 C CA . ALA B 1 283 ? -16.234 22.719 3.514 1 80.31 283 ALA B CA 1
ATOM 5622 C C . ALA B 1 283 ? -15.258 22.469 4.664 1 80.31 283 ALA B C 1
ATOM 5624 O O . ALA B 1 283 ? -15.602 22.688 5.832 1 80.31 283 ALA B O 1
ATOM 5625 N N . HIS B 1 284 ? -14.07 22.109 4.418 1 82.25 284 HIS B N 1
ATOM 5626 C CA . HIS B 1 284 ? -13.078 21.703 5.41 1 82.25 284 HIS B CA 1
ATOM 5627 C C . HIS B 1 284 ? -12.336 22.922 5.973 1 82.25 284 HIS B C 1
ATOM 5629 O O . HIS B 1 284 ? -12.195 23.047 7.188 1 82.25 284 HIS B O 1
ATOM 5635 N N . THR B 1 285 ? -11.922 23.844 5.121 1 74.75 285 THR B N 1
ATOM 5636 C CA . THR B 1 285 ? -11.109 24.953 5.605 1 74.75 285 THR B CA 1
ATOM 5637 C C . THR B 1 285 ? -11.703 26.281 5.156 1 74.75 285 THR B C 1
ATOM 5639 O O . THR B 1 285 ? -11.172 27.344 5.48 1 74.75 285 THR B O 1
ATOM 5642 N N . GLY B 1 286 ? -12.781 26.172 4.469 1 72.56 286 GLY B N 1
ATOM 5643 C CA . GLY B 1 286 ? -13.328 27.406 3.922 1 72.56 286 GLY B CA 1
ATOM 5644 C C . GLY B 1 286 ? -12.516 27.953 2.766 1 72.56 286 GLY B C 1
ATOM 5645 O O . GLY B 1 286 ? -12.789 29.062 2.277 1 72.56 286 GLY B O 1
ATOM 5646 N N . SER B 1 287 ? -11.555 27.203 2.363 1 70.56 287 SER B N 1
ATOM 5647 C CA . SER B 1 287 ? -10.602 27.656 1.353 1 70.56 287 SER B CA 1
ATOM 5648 C C . SER B 1 287 ? -11.164 27.484 -0.054 1 70.56 287 SER B C 1
ATOM 5650 O O . SER B 1 287 ? -11.859 26.5 -0.333 1 70.56 287 SER B O 1
ATOM 5652 N N . ILE B 1 288 ? -10.953 28.469 -0.813 1 71.12 288 ILE B N 1
ATOM 5653 C CA . ILE B 1 288 ? -11.25 28.359 -2.238 1 71.12 288 ILE B CA 1
ATOM 5654 C C . ILE B 1 288 ? -10.016 27.859 -2.988 1 71.12 288 ILE B C 1
ATOM 5656 O O . ILE B 1 288 ? -8.969 28.516 -2.967 1 71.12 288 ILE B O 1
ATOM 5660 N N . THR B 1 289 ? -10.195 26.719 -3.537 1 70.69 289 THR B N 1
ATOM 5661 C CA . THR B 1 289 ? -9.062 26.094 -4.227 1 70.69 289 THR B CA 1
ATOM 5662 C C . THR B 1 289 ? -8.773 26.828 -5.539 1 70.69 289 THR B C 1
ATOM 5664 O O . THR B 1 289 ? -9.688 27.297 -6.207 1 70.69 289 THR B O 1
ATOM 5667 N N . GLY B 1 290 ? -7.531 27.203 -5.719 1 62.91 290 GLY B N 1
ATOM 5668 C CA . GLY B 1 290 ? -7.152 27.828 -6.969 1 62.91 290 GLY B CA 1
ATOM 5669 C C . GLY B 1 290 ? -7.418 26.969 -8.188 1 62.91 290 GLY B C 1
ATOM 5670 O O . GLY B 1 290 ? -7.676 25.766 -8.055 1 62.91 290 GLY B O 1
ATOM 5671 N N . ALA B 1 291 ? -7.488 27.641 -9.273 1 63.5 291 ALA B N 1
ATOM 5672 C CA . ALA B 1 291 ? -7.664 26.891 -10.523 1 63.5 291 ALA B CA 1
ATOM 5673 C C . ALA B 1 291 ? -6.57 25.844 -10.695 1 63.5 291 ALA B C 1
ATOM 5675 O O . ALA B 1 291 ? -5.383 26.188 -10.758 1 63.5 291 ALA B O 1
ATOM 5676 N N . ALA B 1 292 ? -6.957 24.688 -10.867 1 66.81 292 ALA B N 1
ATOM 5677 C CA . ALA B 1 292 ? -6.059 23.531 -10.844 1 66.81 292 ALA B CA 1
ATOM 5678 C C . ALA B 1 292 ? -5.008 23.625 -11.945 1 66.81 292 ALA B C 1
ATOM 5680 O O . ALA B 1 292 ? -3.824 23.391 -11.703 1 66.81 292 ALA B O 1
ATOM 5681 N N . ALA B 1 293 ? -5.426 23.984 -13.023 1 71.62 293 ALA B N 1
ATOM 5682 C CA . ALA B 1 293 ? -4.531 23.984 -14.18 1 71.62 293 ALA B CA 1
ATOM 5683 C C . ALA B 1 293 ? -3.418 25.016 -14.016 1 71.62 293 ALA B C 1
ATOM 5685 O O . ALA B 1 293 ? -2.264 24.75 -14.359 1 71.62 293 ALA B O 1
ATOM 5686 N N . ASP B 1 294 ? -3.707 26.109 -13.453 1 78.62 294 ASP B N 1
ATOM 5687 C CA . ASP B 1 294 ? -2.729 27.172 -13.258 1 78.62 294 ASP B CA 1
ATOM 5688 C C . ASP B 1 294 ? -1.697 26.781 -12.203 1 78.62 294 ASP B C 1
ATOM 5690 O O . ASP B 1 294 ? -0.502 27.031 -12.375 1 78.62 294 ASP B O 1
ATOM 5694 N N . LEU B 1 295 ? -2.135 26.109 -11.32 1 84.81 295 LEU B N 1
ATOM 5695 C CA . LEU B 1 295 ? -1.226 25.703 -10.25 1 84.81 295 LEU B CA 1
ATOM 5696 C C . LEU B 1 295 ? -0.293 24.594 -10.727 1 84.81 295 LEU B C 1
ATOM 5698 O O . LEU B 1 295 ? 0.892 24.578 -10.391 1 84.81 295 LEU B O 1
ATOM 5702 N N . ASP B 1 296 ? -0.81 23.734 -11.57 1 85.69 296 ASP B N 1
ATOM 5703 C CA . ASP B 1 296 ? 0.002 22.641 -12.086 1 85.69 296 ASP B CA 1
ATOM 5704 C C . ASP B 1 296 ? 1.155 23.172 -12.938 1 85.69 296 ASP B C 1
ATOM 5706 O O . ASP B 1 296 ? 2.285 22.688 -12.828 1 85.69 296 ASP B O 1
ATOM 5710 N N . ALA B 1 297 ? 0.811 24.047 -13.766 1 87 297 ALA B N 1
ATOM 5711 C CA . ALA B 1 297 ? 1.839 24.656 -14.602 1 87 297 ALA B CA 1
ATOM 5712 C C . ALA B 1 297 ? 2.887 25.375 -13.758 1 87 297 ALA B C 1
ATOM 5714 O O . ALA B 1 297 ? 4.086 25.281 -14.039 1 87 297 ALA B O 1
ATOM 5715 N N . MET B 1 298 ? 2.439 26.016 -12.75 1 89.62 298 MET B N 1
ATOM 5716 C CA . MET B 1 298 ? 3.355 26.719 -11.859 1 89.62 298 MET B CA 1
ATOM 5717 C C . MET B 1 298 ? 4.281 25.734 -11.148 1 89.62 298 MET B C 1
ATOM 5719 O O . MET B 1 298 ? 5.488 25.969 -11.055 1 89.62 298 MET B O 1
ATOM 5723 N N . PHE B 1 299 ? 3.707 24.688 -10.664 1 93.12 299 PHE B N 1
ATOM 5724 C CA . PHE B 1 299 ? 4.508 23.688 -9.969 1 93.12 299 PHE B CA 1
ATOM 5725 C C . PHE B 1 299 ? 5.559 23.094 -10.898 1 93.12 299 PHE B C 1
ATOM 5727 O O . PHE B 1 299 ? 6.719 22.953 -10.516 1 93.12 299 PHE B O 1
ATOM 5734 N N . ALA B 1 300 ? 5.168 22.812 -12.109 1 90.06 300 ALA B N 1
ATOM 5735 C CA . ALA B 1 300 ? 6.094 22.266 -13.094 1 90.06 300 ALA B CA 1
ATOM 5736 C C . ALA B 1 300 ? 7.238 23.219 -13.375 1 90.06 300 ALA B C 1
ATOM 5738 O O . ALA B 1 300 ? 8.406 22.828 -13.414 1 90.06 300 ALA B O 1
ATOM 5739 N N . ASP B 1 301 ? 6.898 24.469 -13.492 1 90.56 301 ASP B N 1
ATOM 5740 C CA . ASP B 1 301 ? 7.879 25.5 -13.781 1 90.56 301 ASP B CA 1
ATOM 5741 C C . ASP B 1 301 ? 8.852 25.672 -12.617 1 90.56 301 ASP B C 1
ATOM 5743 O O . ASP B 1 301 ? 10.023 25.984 -12.828 1 90.56 301 ASP B O 1
ATOM 5747 N N . LEU B 1 302 ? 8.383 25.469 -11.484 1 93.69 302 LEU B N 1
ATOM 5748 C CA . LEU B 1 302 ? 9.172 25.719 -10.281 1 93.69 302 LEU B CA 1
ATOM 5749 C C . LEU B 1 302 ? 9.914 24.469 -9.836 1 93.69 302 LEU B C 1
ATOM 5751 O O . LEU B 1 302 ? 10.688 24.516 -8.875 1 93.69 302 LEU B O 1
ATOM 5755 N N . GLY B 1 303 ? 9.711 23.359 -10.547 1 93.62 303 GLY B N 1
ATOM 5756 C CA . GLY B 1 303 ? 10.359 22.125 -10.156 1 93.62 303 GLY B CA 1
ATOM 5757 C C . GLY B 1 303 ? 9.758 21.516 -8.898 1 93.62 303 GLY B C 1
ATOM 5758 O O . GLY B 1 303 ? 10.469 20.875 -8.109 1 93.62 303 GLY B O 1
ATOM 5759 N N . VAL B 1 304 ? 8.531 21.797 -8.664 1 96.56 304 VAL B N 1
ATOM 5760 C CA . VAL B 1 304 ? 7.785 21.234 -7.543 1 96.56 304 VAL B CA 1
ATOM 5761 C C . VAL B 1 304 ? 7.07 19.953 -7.984 1 96.56 304 VAL B C 1
ATOM 5763 O O . VAL B 1 304 ? 6.312 19.969 -8.953 1 96.56 304 VAL B O 1
ATOM 5766 N N . LEU B 1 305 ? 7.363 18.875 -7.277 1 96.69 305 LEU B N 1
ATOM 5767 C CA . LEU B 1 305 ? 6.738 17.594 -7.609 1 96.69 305 LEU B CA 1
ATOM 5768 C C . LEU B 1 305 ? 5.328 17.516 -7.031 1 96.69 305 LEU B C 1
ATOM 5770 O O . LEU B 1 305 ? 5.117 17.812 -5.855 1 96.69 305 LEU B O 1
ATOM 5774 N N . VAL B 1 306 ? 4.391 17.156 -7.855 1 95.44 306 VAL B N 1
ATOM 5775 C CA . VAL B 1 306 ? 3.008 17.016 -7.406 1 95.44 306 VAL B CA 1
ATOM 5776 C C . VAL B 1 306 ? 2.703 15.547 -7.133 1 95.44 306 VAL B C 1
ATOM 5778 O O . VAL B 1 306 ? 2.98 14.68 -7.969 1 95.44 306 VAL B O 1
ATOM 5781 N N . ALA B 1 307 ? 2.227 15.219 -5.945 1 95.56 307 ALA B N 1
ATOM 5782 C CA . ALA B 1 307 ? 1.751 13.898 -5.559 1 95.56 307 ALA B CA 1
ATOM 5783 C C . ALA B 1 307 ? 0.235 13.883 -5.395 1 95.56 307 ALA B C 1
ATOM 5785 O O . ALA B 1 307 ? -0.36 14.891 -5 1 95.56 307 ALA B O 1
ATOM 5786 N N . VAL B 1 308 ? -0.387 12.758 -5.559 1 92.06 308 VAL B N 1
ATOM 5787 C CA . VAL B 1 308 ? -1.844 12.68 -5.535 1 92.06 308 VAL B CA 1
ATOM 5788 C C . VAL B 1 308 ? -2.324 12.383 -4.117 1 92.06 308 VAL B C 1
ATOM 5790 O O . VAL B 1 308 ? -3.459 12.711 -3.758 1 92.06 308 VAL B O 1
ATOM 5793 N N . GLU B 1 309 ? -1.54 11.742 -3.371 1 94.81 309 GLU B N 1
ATOM 5794 C CA . GLU B 1 309 ? -1.915 11.367 -2.01 1 94.81 309 GLU B CA 1
ATOM 5795 C C . GLU B 1 309 ? -0.684 11.07 -1.159 1 94.81 309 GLU B C 1
ATOM 5797 O O . GLU B 1 309 ? 0.447 11.172 -1.639 1 94.81 309 GLU B O 1
ATOM 5802 N N . ALA B 1 310 ? -0.89 10.781 0.089 1 96.75 310 ALA B N 1
ATOM 5803 C CA . ALA B 1 310 ? 0.156 10.734 1.107 1 96.75 310 ALA B CA 1
ATOM 5804 C C . ALA B 1 310 ? 1.175 9.641 0.799 1 96.75 310 ALA B C 1
ATOM 5806 O O . ALA B 1 310 ? 2.383 9.852 0.934 1 96.75 310 ALA B O 1
ATOM 5807 N N . ASP B 1 311 ? 0.765 8.43 0.38 1 97.38 311 ASP B N 1
ATOM 5808 C CA . ASP B 1 311 ? 1.698 7.344 0.096 1 97.38 311 ASP B CA 1
ATOM 5809 C C . ASP B 1 311 ? 2.66 7.727 -1.025 1 97.38 311 ASP B C 1
ATOM 5811 O O . ASP B 1 311 ? 3.855 7.438 -0.951 1 97.38 311 ASP B O 1
ATOM 5815 N N . GLU B 1 312 ? 2.135 8.305 -2.021 1 97.19 312 GLU B N 1
ATOM 5816 C CA . GLU B 1 312 ? 2.963 8.734 -3.141 1 97.19 312 GLU B CA 1
ATOM 5817 C C . GLU B 1 312 ? 3.988 9.773 -2.699 1 97.19 312 GLU B C 1
ATOM 5819 O O . GLU B 1 312 ? 5.152 9.719 -3.102 1 97.19 312 GLU B O 1
ATOM 5824 N N . ALA B 1 313 ? 3.537 10.734 -1.892 1 98.38 313 ALA B N 1
ATOM 5825 C CA . ALA B 1 313 ? 4.426 11.789 -1.421 1 98.38 313 ALA B CA 1
ATOM 5826 C C . ALA B 1 313 ? 5.562 11.219 -0.579 1 98.38 313 ALA B C 1
ATOM 5828 O O . ALA B 1 313 ? 6.727 11.578 -0.773 1 98.38 313 ALA B O 1
ATOM 5829 N N . VAL B 1 314 ? 5.25 10.328 0.303 1 98.31 314 VAL B N 1
ATOM 5830 C CA . VAL B 1 314 ? 6.246 9.766 1.209 1 98.31 314 VAL B CA 1
ATOM 5831 C C . VAL B 1 314 ? 7.207 8.867 0.431 1 98.31 314 VAL B C 1
ATOM 5833 O O . VAL B 1 314 ? 8.406 8.852 0.699 1 98.31 314 VAL B O 1
ATOM 5836 N N . ALA B 1 315 ? 6.672 8.109 -0.525 1 98.38 315 ALA B N 1
ATOM 5837 C CA . ALA B 1 315 ? 7.527 7.266 -1.356 1 98.38 315 ALA B CA 1
ATOM 5838 C C . ALA B 1 315 ? 8.5 8.109 -2.174 1 98.38 315 ALA B C 1
ATOM 5840 O O . ALA B 1 315 ? 9.68 7.766 -2.293 1 98.38 315 ALA B O 1
ATOM 5841 N N . ALA B 1 316 ? 8.008 9.18 -2.738 1 98.44 316 ALA B N 1
ATOM 5842 C CA . ALA B 1 316 ? 8.844 10.102 -3.5 1 98.44 316 ALA B CA 1
ATOM 5843 C C . ALA B 1 316 ? 9.945 10.695 -2.625 1 98.44 316 ALA B C 1
ATOM 5845 O O . ALA B 1 316 ? 11.109 10.742 -3.029 1 98.44 316 ALA B O 1
ATOM 5846 N N . ALA B 1 317 ? 9.539 11.133 -1.441 1 98.75 317 ALA B N 1
ATOM 5847 C CA . ALA B 1 317 ? 10.516 11.703 -0.509 1 98.75 317 ALA B CA 1
ATOM 5848 C C . ALA B 1 317 ? 11.578 10.68 -0.14 1 98.75 317 ALA B C 1
ATOM 5850 O O . ALA B 1 317 ? 12.773 10.992 -0.113 1 98.75 317 ALA B O 1
ATOM 5851 N N . LEU B 1 318 ? 11.141 9.453 0.087 1 98.5 318 LEU B N 1
ATOM 5852 C CA . LEU B 1 318 ? 12.062 8.383 0.458 1 98.5 318 LEU B CA 1
ATOM 5853 C C . LEU B 1 318 ? 13.102 8.156 -0.632 1 98.5 318 LEU B C 1
ATOM 5855 O O . LEU B 1 318 ? 14.297 8.039 -0.342 1 98.5 318 LEU B O 1
ATOM 5859 N N . ALA B 1 319 ? 12.664 8.07 -1.83 1 98.25 319 ALA B N 1
ATOM 5860 C CA . ALA B 1 319 ? 13.57 7.859 -2.955 1 98.25 319 ALA B CA 1
ATOM 5861 C C . ALA B 1 319 ? 14.586 8.992 -3.064 1 98.25 319 ALA B C 1
ATOM 5863 O O . ALA B 1 319 ? 15.781 8.758 -3.236 1 98.25 319 ALA B O 1
ATOM 5864 N N . PHE B 1 320 ? 14.117 10.203 -2.891 1 97.75 320 PHE B N 1
ATOM 5865 C CA . PHE B 1 320 ? 14.961 11.383 -3.072 1 97.75 320 PHE B CA 1
ATOM 5866 C C . PHE B 1 320 ? 16.047 11.445 -2.006 1 97.75 320 PHE B C 1
ATOM 5868 O O . PHE B 1 320 ? 17.188 11.836 -2.289 1 97.75 320 PHE B O 1
ATOM 5875 N N . VAL B 1 321 ? 15.711 11.047 -0.803 1 97.88 321 VAL B N 1
ATOM 5876 C CA . VAL B 1 321 ? 16.656 11.258 0.288 1 97.88 321 VAL B CA 1
ATOM 5877 C C . VAL B 1 321 ? 17.609 10.062 0.391 1 97.88 321 VAL B C 1
ATOM 5879 O O . VAL B 1 321 ? 18.531 10.07 1.204 1 97.88 321 VAL B O 1
ATOM 5882 N N . THR B 1 322 ? 17.391 8.977 -0.416 1 97.5 322 THR B N 1
ATOM 5883 C CA . THR B 1 322 ? 18.188 7.77 -0.239 1 97.5 322 THR B CA 1
ATOM 5884 C C . THR B 1 322 ? 18.938 7.422 -1.524 1 97.5 322 THR B C 1
ATOM 5886 O O . THR B 1 322 ? 19.781 6.523 -1.535 1 97.5 322 THR B O 1
ATOM 5889 N N . ASN B 1 323 ? 18.594 8.062 -2.631 1 97.31 323 ASN B N 1
ATOM 5890 C CA . ASN B 1 323 ? 19.172 7.707 -3.924 1 97.31 323 ASN B CA 1
ATOM 5891 C C . ASN B 1 323 ? 19.703 8.938 -4.66 1 97.31 323 ASN B C 1
ATOM 5893 O O . ASN B 1 323 ? 19.25 10.055 -4.426 1 97.31 323 ASN B O 1
ATOM 5897 N N . PRO B 1 324 ? 20.734 8.75 -5.508 1 96.56 324 PRO B N 1
ATOM 5898 C CA . PRO B 1 324 ? 21.078 9.82 -6.449 1 96.56 324 PRO B CA 1
ATOM 5899 C C . PRO B 1 324 ? 19.984 10.055 -7.484 1 96.56 324 PRO B C 1
ATOM 5901 O O . PRO B 1 324 ? 19.125 9.188 -7.695 1 96.56 324 PRO B O 1
ATOM 5904 N N . ILE B 1 325 ? 19.984 11.188 -8.055 1 95.88 325 ILE B N 1
ATOM 5905 C CA . ILE B 1 325 ? 19.031 11.516 -9.109 1 95.88 325 ILE B CA 1
ATOM 5906 C C . ILE B 1 325 ? 19.375 10.734 -10.383 1 95.88 325 ILE B C 1
ATOM 5908 O O . ILE B 1 325 ? 20.547 10.594 -10.734 1 95.88 325 ILE B O 1
ATOM 5912 N N . SER B 1 326 ? 18.359 10.234 -11.047 1 97.12 326 SER B N 1
ATOM 5913 C CA . SER B 1 326 ? 18.547 9.484 -12.281 1 97.12 326 SER B CA 1
ATOM 5914 C C . SER B 1 326 ? 18.828 10.422 -13.453 1 97.12 326 SER B C 1
ATOM 5916 O O . SER B 1 326 ? 18.203 11.484 -13.57 1 97.12 326 SER B O 1
ATOM 5918 N N . ALA B 1 327 ? 19.625 10.023 -14.344 1 95.94 327 ALA B N 1
ATOM 5919 C CA . ALA B 1 327 ? 19.953 10.812 -15.523 1 95.94 327 ALA B CA 1
ATOM 5920 C C . ALA B 1 327 ? 18.844 10.719 -16.578 1 95.94 327 ALA B C 1
ATOM 5922 O O . ALA B 1 327 ? 18.766 11.547 -17.484 1 95.94 327 ALA B O 1
ATOM 5923 N N . GLY B 1 328 ? 18.031 9.703 -16.453 1 96.81 328 GLY B N 1
ATOM 5924 C CA . GLY B 1 328 ? 16.969 9.484 -17.406 1 96.81 328 GLY B CA 1
ATOM 5925 C C . GLY B 1 328 ? 15.922 8.492 -16.922 1 96.81 328 GLY B C 1
ATOM 5926 O O . GLY B 1 328 ? 15.836 8.211 -15.727 1 96.81 328 GLY B O 1
ATOM 5927 N N . ARG B 1 329 ? 15.117 8.023 -17.906 1 97.75 329 ARG B N 1
ATOM 5928 C CA . ARG B 1 329 ? 13.945 7.23 -17.547 1 97.75 329 ARG B CA 1
ATOM 5929 C C . ARG B 1 329 ? 14.07 5.797 -18.062 1 97.75 329 ARG B C 1
ATOM 5931 O O . ARG B 1 329 ? 13.086 5.062 -18.109 1 97.75 329 ARG B O 1
ATOM 5938 N N . ARG B 1 330 ? 15.328 5.406 -18.531 1 98.31 330 ARG B N 1
ATOM 5939 C CA . ARG B 1 330 ? 15.555 4.023 -18.938 1 98.31 330 ARG B CA 1
ATOM 5940 C C . ARG B 1 330 ? 15.789 3.125 -17.734 1 98.31 330 ARG B C 1
ATOM 5942 O O . ARG B 1 330 ? 16.781 3.289 -17.016 1 98.31 330 ARG B O 1
ATOM 5949 N N . VAL B 1 331 ? 14.867 2.139 -17.547 1 98.69 331 VAL B N 1
ATOM 5950 C CA . VAL B 1 331 ? 14.891 1.319 -16.344 1 98.69 331 VAL B CA 1
ATOM 5951 C C . VAL B 1 331 ? 15.398 -0.081 -16.672 1 98.69 331 VAL B C 1
ATOM 5953 O O . VAL B 1 331 ? 14.93 -0.702 -17.641 1 98.69 331 VAL B O 1
ATOM 5956 N N . GLY B 1 332 ? 16.406 -0.563 -15.977 1 98.5 332 GLY B N 1
ATOM 5957 C CA . GLY B 1 332 ? 16.75 -1.977 -15.922 1 98.5 332 GLY B CA 1
ATOM 5958 C C . GLY B 1 332 ? 16.094 -2.699 -14.758 1 98.5 332 GLY B C 1
ATOM 5959 O O . GLY B 1 332 ? 16 -2.152 -13.656 1 98.5 332 GLY B O 1
ATOM 5960 N N . ILE B 1 333 ? 15.633 -3.889 -15.008 1 98.12 333 ILE B N 1
ATOM 5961 C CA . ILE B 1 333 ? 14.977 -4.66 -13.961 1 98.12 333 ILE B CA 1
ATOM 5962 C C . ILE B 1 333 ? 15.711 -5.984 -13.75 1 98.12 333 ILE B C 1
ATOM 5964 O O . ILE B 1 333 ? 15.984 -6.707 -14.719 1 98.12 333 ILE B O 1
ATOM 5968 N N . VAL B 1 334 ? 16.109 -6.27 -12.555 1 96.38 334 VAL B N 1
ATOM 5969 C CA . VAL B 1 334 ? 16.594 -7.574 -12.141 1 96.38 334 VAL B CA 1
ATOM 5970 C C . VAL B 1 334 ? 15.594 -8.234 -11.195 1 96.38 334 VAL B C 1
ATOM 5972 O O . VAL B 1 334 ? 15.148 -7.617 -10.227 1 96.38 334 VAL B O 1
ATOM 5975 N N . THR B 1 335 ? 15.211 -9.43 -11.484 1 94.75 335 THR B N 1
ATOM 5976 C CA . THR B 1 335 ? 14.18 -10.055 -10.672 1 94.75 335 THR B CA 1
ATOM 5977 C C . THR B 1 335 ? 14.539 -11.508 -10.375 1 94.75 335 THR B C 1
ATOM 5979 O O . THR B 1 335 ? 15.273 -12.141 -11.133 1 94.75 335 THR B O 1
ATOM 5982 N N . THR B 1 336 ? 13.992 -11.984 -9.258 1 90.56 336 THR B N 1
ATOM 5983 C CA . THR B 1 336 ? 14.141 -13.391 -8.891 1 90.56 336 THR B CA 1
ATOM 5984 C C . THR B 1 336 ? 12.852 -14.156 -9.18 1 90.56 336 THR B C 1
ATOM 5986 O O . THR B 1 336 ? 12.781 -15.367 -8.93 1 90.56 336 THR B O 1
ATOM 5989 N N . ALA B 1 337 ? 11.906 -13.523 -9.617 1 91.06 337 ALA B N 1
ATOM 5990 C CA . ALA B 1 337 ? 10.625 -14.094 -10.016 1 91.06 337 ALA B CA 1
ATOM 5991 C C . ALA B 1 337 ? 10.125 -13.469 -11.312 1 91.06 337 ALA B C 1
ATOM 5993 O O . ALA B 1 337 ? 9.695 -12.305 -11.32 1 91.06 337 ALA B O 1
ATOM 5994 N N . GLY B 1 338 ? 10.047 -14.273 -12.289 1 91.31 338 GLY B N 1
ATOM 5995 C CA . GLY B 1 338 ? 9.727 -13.766 -13.617 1 91.31 338 GLY B CA 1
ATOM 5996 C C . GLY B 1 338 ? 8.391 -13.039 -13.664 1 91.31 338 GLY B C 1
ATOM 5997 O O . GLY B 1 338 ? 8.281 -11.992 -14.305 1 91.31 338 GLY B O 1
ATOM 5998 N N . GLY B 1 339 ? 7.375 -13.562 -13.031 1 92.56 339 GLY B N 1
ATOM 5999 C CA . GLY B 1 339 ? 6.066 -12.922 -13.008 1 92.56 339 GLY B CA 1
ATOM 6000 C C . GLY B 1 339 ? 6.09 -11.547 -12.375 1 92.56 339 GLY B C 1
ATOM 6001 O O . GLY B 1 339 ? 5.445 -10.617 -12.867 1 92.56 339 GLY B O 1
ATOM 6002 N N . ALA B 1 340 ? 6.816 -11.422 -11.297 1 93.5 340 ALA B N 1
ATOM 6003 C CA . ALA B 1 340 ? 6.957 -10.133 -10.633 1 93.5 340 ALA B CA 1
ATOM 6004 C C . ALA B 1 340 ? 7.637 -9.117 -11.547 1 93.5 340 ALA B C 1
ATOM 6006 O O . ALA B 1 340 ? 7.238 -7.949 -11.602 1 93.5 340 ALA B O 1
ATOM 6007 N N . GLY B 1 341 ? 8.664 -9.602 -12.234 1 94.56 341 GLY B N 1
ATOM 6008 C CA . GLY B 1 341 ? 9.328 -8.742 -13.195 1 94.56 341 GLY B CA 1
ATOM 6009 C C . GLY B 1 341 ? 8.414 -8.258 -14.305 1 94.56 341 GLY B C 1
ATOM 6010 O O . GLY B 1 341 ? 8.469 -7.098 -14.711 1 94.56 341 GLY B O 1
ATOM 6011 N N . THR B 1 342 ? 7.605 -9.148 -14.758 1 93.88 342 THR B N 1
ATOM 6012 C CA . THR B 1 342 ? 6.688 -8.828 -15.844 1 93.88 342 THR B CA 1
ATOM 6013 C C . THR B 1 342 ? 5.668 -7.781 -15.406 1 93.88 342 THR B C 1
ATOM 6015 O O . THR B 1 342 ? 5.41 -6.816 -16.125 1 93.88 342 THR B O 1
ATOM 6018 N N . VAL B 1 343 ? 5.117 -7.945 -14.219 1 95.38 343 VAL B N 1
ATOM 6019 C CA . VAL B 1 343 ? 4.137 -7.004 -13.695 1 95.38 343 VAL B CA 1
ATOM 6020 C C . VAL B 1 343 ? 4.793 -5.641 -13.492 1 95.38 343 VAL B C 1
ATOM 6022 O O . VAL B 1 343 ? 4.195 -4.605 -13.797 1 95.38 343 VAL B O 1
ATOM 6025 N N . LEU B 1 344 ? 5.98 -5.664 -12.992 1 95.88 344 LEU B N 1
ATOM 6026 C CA . LEU B 1 344 ? 6.734 -4.43 -12.797 1 95.88 344 LEU B CA 1
ATOM 6027 C C . LEU B 1 344 ? 6.961 -3.717 -14.125 1 95.88 344 LEU B C 1
ATOM 6029 O O . LEU B 1 344 ? 6.82 -2.494 -14.211 1 95.88 344 LEU B O 1
ATOM 6033 N N . CYS B 1 345 ? 7.32 -4.492 -15.102 1 94.88 345 CYS B N 1
ATOM 6034 C CA . CYS B 1 345 ? 7.527 -3.951 -16.438 1 94.88 345 CYS B CA 1
ATOM 6035 C C . CYS B 1 345 ? 6.27 -3.256 -16.938 1 94.88 345 CYS B C 1
ATOM 6037 O O . CYS B 1 345 ? 6.336 -2.137 -17.453 1 94.88 345 CYS B O 1
ATOM 6039 N N . GLU B 1 346 ? 5.152 -3.9 -16.797 1 93.69 346 GLU B N 1
ATOM 6040 C CA . GLU B 1 346 ? 3.871 -3.334 -17.219 1 93.69 346 GLU B CA 1
ATOM 6041 C C . GLU B 1 346 ? 3.592 -2.016 -16.5 1 93.69 346 GLU B C 1
ATOM 6043 O O . GLU B 1 346 ? 3.197 -1.032 -17.125 1 93.69 346 GLU B O 1
ATOM 6048 N N . SER B 1 347 ? 3.805 -1.986 -15.242 1 95.31 347 SER B N 1
ATOM 6049 C CA . SER B 1 347 ? 3.477 -0.826 -14.422 1 95.31 347 SER B CA 1
ATOM 6050 C C . SER B 1 347 ? 4.387 0.354 -14.742 1 95.31 347 SER B C 1
ATOM 6052 O O . SER B 1 347 ? 3.922 1.486 -14.875 1 95.31 347 SER B O 1
ATOM 6054 N N . LEU B 1 348 ? 5.676 0.088 -14.859 1 97.38 348 LEU B N 1
ATOM 6055 C CA . LEU B 1 348 ? 6.633 1.146 -15.164 1 97.38 348 LEU B CA 1
ATOM 6056 C C . LEU B 1 348 ? 6.414 1.688 -16.562 1 97.38 348 LEU B C 1
ATOM 6058 O O . LEU B 1 348 ? 6.43 2.904 -16.781 1 97.38 348 LEU B O 1
ATOM 6062 N N . ALA B 1 349 ? 6.184 0.755 -17.516 1 96.06 349 ALA B N 1
ATOM 6063 C CA . ALA B 1 349 ? 5.895 1.188 -18.891 1 96.06 349 ALA B CA 1
ATOM 6064 C C . ALA B 1 349 ? 4.633 2.043 -18.938 1 96.06 349 ALA B C 1
ATOM 6066 O O . ALA B 1 349 ? 4.602 3.078 -19.609 1 96.06 349 ALA B O 1
ATOM 6067 N N . GLY B 1 350 ? 3.629 1.626 -18.25 1 93.56 350 GLY B N 1
ATOM 6068 C CA . GLY B 1 350 ? 2.389 2.383 -18.188 1 93.56 350 GLY B CA 1
ATOM 6069 C C . GLY B 1 350 ? 2.561 3.758 -17.562 1 93.56 350 GLY B C 1
ATOM 6070 O O . GLY B 1 350 ? 1.777 4.672 -17.844 1 93.56 350 GLY B O 1
ATOM 6071 N N . ALA B 1 351 ? 3.578 3.936 -16.766 1 95.31 351 ALA B N 1
ATOM 6072 C CA . ALA B 1 351 ? 3.84 5.207 -16.094 1 95.31 351 ALA B CA 1
ATOM 6073 C C . ALA B 1 351 ? 4.801 6.066 -16.922 1 95.31 351 ALA B C 1
ATOM 6075 O O . ALA B 1 351 ? 5.27 7.105 -16.438 1 95.31 351 ALA B O 1
ATOM 6076 N N . GLY B 1 352 ? 5.191 5.605 -18.094 1 96 352 GLY B N 1
ATOM 6077 C CA . GLY B 1 352 ? 5.969 6.426 -19 1 96 352 GLY B CA 1
ATOM 6078 C C . GLY B 1 352 ? 7.457 6.145 -18.938 1 96 352 GLY B C 1
ATOM 6079 O O . GLY B 1 352 ? 8.258 6.859 -19.547 1 96 352 GLY B O 1
ATOM 6080 N N . PHE B 1 353 ? 7.848 5.141 -18.25 1 97.69 353 PHE B N 1
ATOM 6081 C CA . PHE B 1 353 ? 9.25 4.762 -18.219 1 97.69 353 PHE B CA 1
ATOM 6082 C C . PHE B 1 353 ? 9.602 3.871 -19.406 1 97.69 353 PHE B C 1
ATOM 6084 O O . PHE B 1 353 ? 8.742 3.178 -19.953 1 97.69 353 PHE B O 1
ATOM 6091 N N . ALA B 1 354 ? 10.828 3.939 -19.812 1 97.75 354 ALA B N 1
ATOM 6092 C CA . ALA B 1 354 ? 11.336 3.059 -20.859 1 97.75 354 ALA B CA 1
ATOM 6093 C C . ALA B 1 354 ? 12 1.821 -20.266 1 97.75 354 ALA B C 1
ATOM 6095 O O . ALA B 1 354 ? 12.766 1.922 -19.297 1 97.75 354 ALA B O 1
ATOM 6096 N N . ILE B 1 355 ? 11.625 0.715 -20.797 1 97.88 355 ILE B N 1
ATOM 6097 C CA . ILE B 1 355 ? 12.305 -0.54 -20.484 1 97.88 355 ILE B CA 1
ATOM 6098 C C . ILE B 1 355 ? 13 -1.065 -21.734 1 97.88 355 ILE B C 1
ATOM 6100 O O . ILE B 1 355 ? 12.461 -1.923 -22.438 1 97.88 355 ILE B O 1
ATOM 6104 N N . PRO B 1 356 ? 14.203 -0.649 -21.938 1 97.38 356 PRO B N 1
ATOM 6105 C CA . PRO B 1 356 ? 14.844 -0.952 -23.219 1 97.38 356 PRO B CA 1
ATOM 6106 C C . PRO B 1 356 ? 15.234 -2.422 -23.359 1 97.38 356 PRO B C 1
ATOM 6108 O O . PRO B 1 356 ? 15.547 -3.074 -22.359 1 97.38 356 PRO B O 1
ATOM 6111 N N . ALA B 1 357 ? 15.188 -2.869 -24.625 1 96.25 357 ALA B N 1
ATOM 6112 C CA . ALA B 1 357 ? 15.883 -4.125 -24.891 1 96.25 357 ALA B CA 1
ATOM 6113 C C . ALA B 1 357 ? 17.391 -3.979 -24.703 1 96.25 357 ALA B C 1
ATOM 6115 O O . ALA B 1 357 ? 17.984 -2.996 -25.156 1 96.25 357 ALA B O 1
ATOM 6116 N N . LEU B 1 358 ? 17.938 -4.891 -23.984 1 96.81 358 LEU B N 1
ATOM 6117 C CA . LEU B 1 358 ? 19.375 -4.828 -23.75 1 96.81 358 LEU B CA 1
ATOM 6118 C C . LEU B 1 358 ? 20.141 -5.285 -24.984 1 96.81 358 LEU B C 1
ATOM 6120 O O . LEU B 1 358 ? 19.719 -6.223 -25.672 1 96.81 358 LEU B O 1
ATOM 6124 N N . SER B 1 359 ? 21.234 -4.641 -25.266 1 97.19 359 SER B N 1
ATOM 6125 C CA . SER B 1 359 ? 22.078 -4.988 -26.406 1 97.19 359 SER B CA 1
ATOM 6126 C C . SER B 1 359 ? 22.656 -6.387 -26.266 1 97.19 359 SER B C 1
ATOM 6128 O O . SER B 1 359 ? 22.75 -6.91 -25.141 1 97.19 359 SER B O 1
ATOM 6130 N N . GLU B 1 360 ? 23.047 -7.012 -27.344 1 96.25 360 GLU B N 1
ATOM 6131 C CA . GLU B 1 360 ? 23.594 -8.359 -27.344 1 96.25 360 GLU B CA 1
ATOM 6132 C C . GLU B 1 360 ? 24.891 -8.43 -26.531 1 96.25 360 GLU B C 1
ATOM 6134 O O . GLU B 1 360 ? 25.094 -9.367 -25.75 1 96.25 360 GLU B O 1
ATOM 6139 N N . PRO B 1 361 ? 25.781 -7.418 -26.609 1 95.94 361 PRO B N 1
ATOM 6140 C CA . PRO B 1 361 ? 26.969 -7.441 -25.766 1 95.94 361 PRO B CA 1
ATOM 6141 C C . PRO B 1 361 ? 26.641 -7.441 -24.281 1 95.94 361 PRO B C 1
ATOM 6143 O O . PRO B 1 361 ? 27.266 -8.172 -23.5 1 95.94 361 PRO B O 1
ATOM 6146 N N . LEU B 1 362 ? 25.703 -6.648 -23.906 1 96.19 362 LEU B N 1
ATOM 6147 C CA . LEU B 1 362 ? 25.312 -6.598 -22.5 1 96.19 362 LEU B CA 1
ATOM 6148 C C . LEU B 1 362 ? 24.688 -7.914 -22.062 1 96.19 362 LEU B C 1
ATOM 6150 O O . LEU B 1 362 ? 24.969 -8.406 -20.969 1 96.19 362 LEU B O 1
ATOM 6154 N N . GLN B 1 363 ? 23.859 -8.469 -22.906 1 96 363 GLN B N 1
ATOM 6155 C CA . GLN B 1 363 ? 23.25 -9.758 -22.594 1 96 363 GLN B CA 1
ATOM 6156 C C . GLN B 1 363 ? 24.297 -10.852 -22.438 1 96 363 GLN B C 1
ATOM 6158 O O . GLN B 1 363 ? 24.172 -11.719 -21.578 1 96 363 GLN B O 1
ATOM 6163 N N . CYS B 1 364 ? 25.297 -10.805 -23.234 1 95.25 364 CYS B N 1
ATOM 6164 C CA . CYS B 1 364 ? 26.375 -11.773 -23.156 1 95.25 364 CYS B CA 1
ATOM 6165 C C . CYS B 1 364 ? 27.094 -11.688 -21.812 1 95.25 364 CYS B C 1
ATOM 6167 O O . CYS B 1 364 ? 27.547 -12.703 -21.266 1 95.25 364 CYS B O 1
ATOM 6169 N N . LEU B 1 365 ? 27.188 -10.492 -21.297 1 94.44 365 LEU B N 1
ATOM 6170 C CA . LEU B 1 365 ? 27.812 -10.297 -19.984 1 94.44 365 LEU B CA 1
ATOM 6171 C C . LEU B 1 365 ? 26.906 -10.812 -18.875 1 94.44 365 LEU B C 1
ATOM 6173 O O . LEU B 1 365 ? 27.391 -11.25 -17.828 1 94.44 365 LEU B O 1
ATOM 6177 N N . LEU B 1 366 ? 25.578 -10.812 -19.094 1 94.44 366 LEU B N 1
ATOM 6178 C CA . LEU B 1 366 ? 24.594 -11.164 -18.062 1 94.44 366 LEU B CA 1
ATOM 6179 C C . LEU B 1 366 ? 24.359 -12.664 -18.031 1 94.44 366 LEU B C 1
ATOM 6181 O O . LEU B 1 366 ? 24.109 -13.234 -16.953 1 94.44 366 LEU B O 1
ATOM 6185 N N . ARG B 1 367 ? 24.453 -13.375 -19.109 1 92 367 ARG B N 1
ATOM 6186 C CA . ARG B 1 367 ? 24.031 -14.766 -19.266 1 92 367 ARG B CA 1
ATOM 6187 C C . ARG B 1 367 ? 24.766 -15.68 -18.297 1 92 367 ARG B C 1
ATOM 6189 O O . ARG B 1 367 ? 24.156 -16.578 -17.719 1 92 367 ARG B O 1
ATOM 6196 N N . PRO B 1 368 ? 26 -15.367 -18.016 1 87.31 368 PRO B N 1
ATOM 6197 C CA . PRO B 1 368 ? 26.719 -16.266 -17.109 1 87.31 368 PRO B CA 1
ATOM 6198 C C . PRO B 1 368 ? 26.297 -16.094 -15.648 1 87.31 368 PRO B C 1
ATOM 6200 O O . PRO B 1 368 ? 26.688 -16.891 -14.789 1 87.31 368 PRO B O 1
ATOM 6203 N N . THR B 1 369 ? 25.547 -15.133 -15.352 1 83.12 369 THR B N 1
ATOM 6204 C CA . THR B 1 369 ? 25.266 -14.789 -13.961 1 83.12 369 THR B CA 1
ATOM 6205 C C . THR B 1 369 ? 24.109 -15.617 -13.422 1 83.12 369 THR B C 1
ATOM 6207 O O . THR B 1 369 ? 23.828 -15.602 -12.219 1 83.12 369 THR B O 1
ATOM 6210 N N . PHE B 1 370 ? 23.422 -16.391 -14.219 1 84.25 370 PHE B N 1
ATOM 6211 C CA . PHE B 1 370 ? 22.281 -17.203 -13.812 1 84.25 370 PHE B CA 1
ATOM 6212 C C . PHE B 1 370 ? 22.172 -18.469 -14.68 1 84.25 370 PHE B C 1
ATOM 6214 O O . PHE B 1 370 ? 22.859 -18.578 -15.695 1 84.25 370 PHE B O 1
ATOM 6221 N N . PRO B 1 371 ? 21.406 -19.391 -14.219 1 82.38 371 PRO B N 1
ATOM 6222 C CA . PRO B 1 371 ? 21.266 -20.609 -15.016 1 82.38 371 PRO B CA 1
ATOM 6223 C C . PRO B 1 371 ? 20.656 -20.344 -16.375 1 82.38 371 PRO B C 1
ATOM 6225 O O . PRO B 1 371 ? 20.016 -19.312 -16.594 1 82.38 371 PRO B O 1
ATOM 6228 N N . ASN B 1 372 ? 20.719 -21.312 -17.219 1 82.56 372 ASN B N 1
ATOM 6229 C CA . ASN B 1 372 ? 20.297 -21.172 -18.609 1 82.56 372 ASN B CA 1
ATOM 6230 C C . ASN B 1 372 ? 18.797 -20.938 -18.703 1 82.56 372 ASN B C 1
ATOM 6232 O O . ASN B 1 372 ? 18.312 -20.406 -19.719 1 82.56 372 ASN B O 1
ATOM 6236 N N . TYR B 1 373 ? 18.094 -21.328 -17.75 1 82.12 373 TYR B N 1
ATOM 6237 C CA . TYR B 1 373 ? 16.641 -21.172 -17.812 1 82.12 373 TYR B CA 1
ATOM 6238 C C . TYR B 1 373 ? 16.219 -19.797 -17.328 1 82.12 373 TYR B C 1
ATOM 6240 O O . TYR B 1 373 ? 15.031 -19.469 -17.344 1 82.12 373 TYR B O 1
ATOM 6248 N N . GLY B 1 374 ? 17.203 -18.953 -16.969 1 88.25 374 GLY B N 1
ATOM 6249 C CA . GLY B 1 374 ? 16.938 -17.547 -16.719 1 88.25 374 GLY B CA 1
ATOM 6250 C C . GLY B 1 374 ? 16.859 -16.719 -17.984 1 88.25 374 GLY B C 1
ATOM 6251 O O . GLY B 1 374 ? 16.703 -17.266 -19.078 1 88.25 374 GLY B O 1
ATOM 6252 N N . SER B 1 375 ? 16.797 -15.43 -17.828 1 90.81 375 SER B N 1
ATOM 6253 C CA . SER B 1 375 ? 16.703 -14.562 -19 1 90.81 375 SER B CA 1
ATOM 6254 C C . SER B 1 375 ? 17.625 -13.352 -18.859 1 90.81 375 SER B C 1
ATOM 6256 O O . SER B 1 375 ? 17.688 -12.719 -17.812 1 90.81 375 SER B O 1
ATOM 6258 N N . ALA B 1 376 ? 18.297 -13.047 -19.969 1 92.25 376 ALA B N 1
ATOM 6259 C CA . ALA B 1 376 ? 19.172 -11.867 -20 1 92.25 376 ALA B CA 1
ATOM 6260 C C . ALA B 1 376 ? 18.453 -10.68 -20.625 1 92.25 376 ALA B C 1
ATOM 6262 O O . ALA B 1 376 ? 19.047 -9.633 -20.859 1 92.25 376 ALA B O 1
ATOM 6263 N N . ALA B 1 377 ? 17.203 -10.891 -20.906 1 92.06 377 ALA B N 1
ATOM 6264 C CA . ALA B 1 377 ? 16.422 -9.766 -21.406 1 92.06 377 ALA B CA 1
ATOM 6265 C C . ALA B 1 377 ? 16.203 -8.719 -20.312 1 92.06 377 ALA B C 1
ATOM 6267 O O . ALA B 1 377 ? 16.859 -8.766 -19.266 1 92.06 377 ALA B O 1
ATOM 6268 N N . ASN B 1 378 ? 15.406 -7.742 -20.547 1 95.62 378 ASN B N 1
ATOM 6269 C CA . ASN B 1 378 ? 14.922 -6.777 -19.578 1 95.62 378 ASN B CA 1
ATOM 6270 C C . ASN B 1 378 ? 13.422 -6.926 -19.344 1 95.62 378 ASN B C 1
ATOM 6272 O O . ASN B 1 378 ? 12.609 -6.438 -20.125 1 95.62 378 ASN B O 1
ATOM 6276 N N . PRO B 1 379 ? 13.117 -7.543 -18.25 1 95.5 379 PRO B N 1
ATOM 6277 C CA . PRO B 1 379 ? 13.828 -7.828 -17 1 95.5 379 PRO B CA 1
ATOM 6278 C C . PRO B 1 379 ? 14.828 -8.969 -17.125 1 95.5 379 PRO B C 1
ATOM 6280 O O . PRO B 1 379 ? 14.57 -9.945 -17.844 1 95.5 379 PRO B O 1
ATOM 6283 N N . VAL B 1 380 ? 15.883 -8.766 -16.422 1 95.5 380 VAL B N 1
ATOM 6284 C CA . VAL B 1 380 ? 16.828 -9.867 -16.203 1 95.5 380 VAL B CA 1
ATOM 6285 C C . VAL B 1 380 ? 16.281 -10.797 -15.125 1 95.5 380 VAL B C 1
ATOM 6287 O O . VAL B 1 380 ? 16.141 -10.398 -13.969 1 95.5 380 VAL B O 1
ATOM 6290 N N . ASP B 1 381 ? 15.992 -11.984 -15.5 1 93.38 381 ASP B N 1
ATOM 6291 C CA . ASP B 1 381 ? 15.469 -12.977 -14.562 1 93.38 381 ASP B CA 1
ATOM 6292 C C . ASP B 1 381 ? 16.562 -13.93 -14.102 1 93.38 381 ASP B C 1
ATOM 6294 O O . ASP B 1 381 ? 16.906 -14.883 -14.812 1 93.38 381 ASP B O 1
ATOM 6298 N N . VAL B 1 382 ? 16.984 -13.734 -12.898 1 90.62 382 VAL B N 1
ATOM 6299 C CA . VAL B 1 382 ? 18.078 -14.562 -12.375 1 90.62 382 VAL B CA 1
ATOM 6300 C C . VAL B 1 382 ? 17.5 -15.789 -11.68 1 90.62 382 VAL B C 1
ATOM 6302 O O . VAL B 1 382 ? 18.25 -16.625 -11.172 1 90.62 382 VAL B O 1
ATOM 6305 N N . THR B 1 383 ? 16.219 -15.914 -11.641 1 84.69 383 THR B N 1
ATOM 6306 C CA . THR B 1 383 ? 15.469 -17.031 -11.086 1 84.69 383 THR B CA 1
ATOM 6307 C C . THR B 1 383 ? 15.703 -17.156 -9.586 1 84.69 383 THR B C 1
ATOM 6309 O O . THR B 1 383 ? 16.422 -16.344 -8.992 1 84.69 383 THR B O 1
ATOM 6312 N N . ALA B 1 384 ? 14.992 -18.062 -8.969 1 76.25 384 ALA B N 1
ATOM 6313 C CA . ALA B 1 384 ? 15.141 -18.312 -7.539 1 76.25 384 ALA B CA 1
ATOM 6314 C C . ALA B 1 384 ? 16.547 -18.781 -7.203 1 76.25 384 ALA B C 1
ATOM 6316 O O . ALA B 1 384 ? 17.062 -18.516 -6.113 1 76.25 384 ALA B O 1
ATOM 6317 N N . GLN B 1 385 ? 17.172 -19.328 -8.117 1 69.19 385 GLN B N 1
ATOM 6318 C CA . GLN B 1 385 ? 18.516 -19.859 -7.91 1 69.19 385 GLN B CA 1
ATOM 6319 C C . GLN B 1 385 ? 19.531 -18.719 -7.828 1 69.19 385 GLN B C 1
ATOM 6321 O O . GLN B 1 385 ? 20.562 -18.859 -7.168 1 69.19 385 GLN B O 1
ATOM 6326 N N . GLY B 1 386 ? 19.266 -17.672 -8.477 1 66.88 386 GLY B N 1
ATOM 6327 C CA . GLY B 1 386 ? 20.172 -16.547 -8.484 1 66.88 386 GLY B CA 1
ATOM 6328 C C . GLY B 1 386 ? 20.344 -15.898 -7.125 1 66.88 386 GLY B C 1
ATOM 6329 O O . GLY B 1 386 ? 21.328 -15.195 -6.883 1 66.88 386 GLY B O 1
ATOM 6330 N N . ILE B 1 387 ? 19.406 -16.141 -6.281 1 64.06 387 ILE B N 1
ATOM 6331 C CA . ILE B 1 387 ? 19.516 -15.648 -4.914 1 64.06 387 ILE B CA 1
ATOM 6332 C C . ILE B 1 387 ? 20.672 -16.344 -4.199 1 64.06 387 ILE B C 1
ATOM 6334 O O . ILE B 1 387 ? 21.438 -15.703 -3.482 1 64.06 387 ILE B O 1
ATOM 6338 N N . PHE B 1 388 ? 20.906 -17.484 -4.613 1 63.84 388 PHE B N 1
ATOM 6339 C CA . PHE B 1 388 ? 21.844 -18.297 -3.854 1 63.84 388 PHE B CA 1
ATOM 6340 C C . PHE B 1 388 ? 23.234 -18.266 -4.488 1 63.84 388 PHE B C 1
ATOM 6342 O O . PHE B 1 388 ? 24.234 -18.578 -3.828 1 63.84 388 PHE B O 1
ATOM 6349 N N . THR B 1 389 ? 23.344 -17.828 -5.715 1 67.12 389 THR B N 1
ATOM 6350 C CA . THR B 1 389 ? 24.609 -17.938 -6.418 1 67.12 389 THR B CA 1
ATOM 6351 C C . THR B 1 389 ? 25.266 -16.578 -6.59 1 67.12 389 THR B C 1
ATOM 6353 O O . THR B 1 389 ? 26.312 -16.453 -7.227 1 67.12 389 THR B O 1
ATOM 6356 N N . GLY B 1 390 ? 24.656 -15.578 -6.098 1 77.88 390 GLY B N 1
ATOM 6357 C CA . GLY B 1 390 ? 25.203 -14.242 -6.281 1 77.88 390 GLY B CA 1
ATOM 6358 C C . GLY B 1 390 ? 24.875 -13.648 -7.637 1 77.88 390 GLY B C 1
ATOM 6359 O O . GLY B 1 390 ? 25.344 -12.555 -7.973 1 77.88 390 GLY B O 1
ATOM 6360 N N . GLY B 1 391 ? 24.203 -14.344 -8.438 1 85.94 391 GLY B N 1
ATOM 6361 C CA . GLY B 1 391 ? 23.828 -13.906 -9.773 1 85.94 391 GLY B CA 1
ATOM 6362 C C . GLY B 1 391 ? 23.094 -12.57 -9.781 1 85.94 391 GLY B C 1
ATOM 6363 O O . GLY B 1 391 ? 23.328 -11.742 -10.664 1 85.94 391 GLY B O 1
ATOM 6364 N N . ALA B 1 392 ? 22.344 -12.352 -8.836 1 89.81 392 ALA B N 1
ATOM 6365 C CA . ALA B 1 392 ? 21.578 -11.109 -8.75 1 89.81 392 ALA B CA 1
ATOM 6366 C C . ALA B 1 392 ? 22.516 -9.906 -8.602 1 89.81 392 ALA B C 1
ATOM 6368 O O . ALA B 1 392 ? 22.344 -8.898 -9.297 1 89.81 392 ALA B O 1
ATOM 6369 N N . MET B 1 393 ? 23.5 -10.047 -7.758 1 91.38 393 MET B N 1
ATOM 6370 C CA . MET B 1 393 ? 24.438 -8.953 -7.52 1 91.38 393 MET B CA 1
ATOM 6371 C C . MET B 1 393 ? 25.25 -8.641 -8.781 1 91.38 393 MET B C 1
ATOM 6373 O O . MET B 1 393 ? 25.453 -7.477 -9.117 1 91.38 393 MET B O 1
ATOM 6377 N N . ARG B 1 394 ? 25.672 -9.688 -9.391 1 92.25 394 ARG B N 1
ATOM 6378 C CA . ARG B 1 394 ? 26.453 -9.5 -10.609 1 92.25 394 ARG B CA 1
ATOM 6379 C C . ARG B 1 394 ? 25.625 -8.844 -11.703 1 92.25 394 ARG B C 1
ATOM 6381 O O . ARG B 1 394 ? 26.109 -7.988 -12.438 1 92.25 394 ARG B O 1
ATOM 6388 N N . ALA B 1 395 ? 24.422 -9.273 -11.836 1 94.81 395 ALA B N 1
ATOM 6389 C CA . ALA B 1 395 ? 23.516 -8.672 -12.812 1 94.81 395 ALA B CA 1
ATOM 6390 C C . ALA B 1 395 ? 23.312 -7.188 -12.531 1 94.81 395 ALA B C 1
ATOM 6392 O O . ALA B 1 395 ? 23.328 -6.363 -13.445 1 94.81 395 ALA B O 1
ATOM 6393 N N . LEU B 1 396 ? 23.109 -6.863 -11.281 1 95.94 39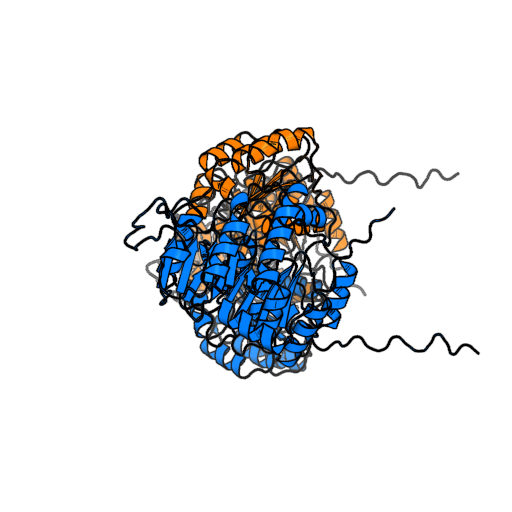6 LEU B N 1
ATOM 6394 C CA . LEU B 1 396 ? 22.953 -5.469 -10.875 1 95.94 396 LEU B CA 1
ATOM 6395 C C . LEU B 1 396 ? 24.188 -4.652 -11.258 1 95.94 396 LEU B C 1
ATOM 6397 O O . LEU B 1 396 ? 24.062 -3.566 -11.828 1 95.94 396 LEU B O 1
ATOM 6401 N N . GLU B 1 397 ? 25.297 -5.203 -11 1 95.56 397 GLU B N 1
ATOM 6402 C CA . GLU B 1 397 ? 26.562 -4.523 -11.297 1 95.56 397 GLU B CA 1
ATOM 6403 C C . GLU B 1 397 ? 26.703 -4.25 -12.789 1 95.56 397 GLU B C 1
ATOM 6405 O O . GLU B 1 397 ? 27.078 -3.145 -13.195 1 95.56 397 GLU B O 1
ATOM 6410 N N . VAL B 1 398 ? 26.438 -5.262 -13.539 1 96.38 398 VAL B N 1
ATOM 6411 C CA . VAL B 1 398 ? 26.578 -5.16 -14.984 1 96.38 398 VAL B CA 1
ATOM 6412 C C . VAL B 1 398 ? 25.641 -4.074 -15.523 1 96.38 398 VAL B C 1
ATOM 6414 O O . VAL B 1 398 ? 26.062 -3.25 -16.344 1 96.38 398 VAL B O 1
ATOM 6417 N N . LEU B 1 399 ? 24.422 -4.035 -15.086 1 97.38 399 LEU B N 1
ATOM 6418 C CA . LEU B 1 399 ? 23.453 -3.045 -15.555 1 97.38 399 LEU B CA 1
ATOM 6419 C C . LEU B 1 399 ? 23.859 -1.644 -15.109 1 97.38 399 LEU B C 1
ATOM 6421 O O . LEU B 1 399 ? 23.75 -0.688 -15.883 1 97.38 399 LEU B O 1
ATOM 6425 N N . LEU B 1 400 ? 24.281 -1.528 -13.859 1 97.25 400 LEU B N 1
ATOM 6426 C CA . LEU B 1 400 ? 24.641 -0.233 -13.289 1 97.25 400 LEU B CA 1
ATOM 6427 C C . LEU B 1 400 ? 25.875 0.338 -13.969 1 97.25 400 LEU B C 1
ATOM 6429 O O . LEU B 1 400 ? 25.984 1.552 -14.156 1 97.25 400 LEU B O 1
ATOM 6433 N N . ASP B 1 401 ? 26.75 -0.507 -14.328 1 95.25 401 ASP B N 1
ATOM 6434 C CA . ASP B 1 401 ? 28 -0.073 -14.961 1 95.25 401 ASP B CA 1
ATOM 6435 C C . ASP B 1 401 ? 27.781 0.275 -16.422 1 95.25 401 ASP B C 1
ATOM 6437 O O . ASP B 1 401 ? 28.547 1.052 -17.016 1 95.25 401 ASP B O 1
ATOM 6441 N N . GLY B 1 402 ? 26.781 -0.344 -17.016 1 94.94 402 GLY B N 1
ATOM 6442 C CA . GLY B 1 402 ? 26.5 -0.087 -18.406 1 94.94 402 GLY B CA 1
ATOM 6443 C C . GLY B 1 402 ? 25.812 1.245 -18.641 1 94.94 402 GLY B C 1
ATOM 6444 O O . GLY B 1 402 ? 25.359 1.894 -17.703 1 94.94 402 GLY B O 1
ATOM 6445 N N . ASP B 1 403 ? 25.656 1.604 -19.922 1 96.12 403 ASP B N 1
ATOM 6446 C CA . ASP B 1 403 ? 25.094 2.904 -20.281 1 96.12 403 ASP B CA 1
ATOM 6447 C C . ASP B 1 403 ? 23.688 2.752 -20.859 1 96.12 403 ASP B C 1
ATOM 6449 O O . ASP B 1 403 ? 23.094 3.723 -21.344 1 96.12 403 ASP B O 1
ATOM 6453 N N . GLU B 1 404 ? 23.141 1.58 -20.75 1 97.81 404 GLU B N 1
ATOM 6454 C CA . GLU B 1 404 ? 21.891 1.326 -21.453 1 97.81 404 GLU B CA 1
ATOM 6455 C C . GLU B 1 404 ? 20.688 1.579 -20.547 1 97.81 404 GLU B C 1
ATOM 6457 O O . GLU B 1 404 ? 19.547 1.574 -21 1 97.81 404 GLU B O 1
ATOM 6462 N N . VAL B 1 405 ? 20.891 1.799 -19.281 1 98.31 405 VAL B N 1
ATOM 6463 C CA . VAL B 1 405 ? 19.828 2.119 -18.344 1 98.31 405 VAL B CA 1
ATOM 6464 C C . VAL B 1 405 ? 20.25 3.287 -17.453 1 98.31 405 VAL B C 1
ATOM 6466 O O . VAL B 1 405 ? 21.438 3.594 -17.344 1 98.31 405 VAL B O 1
ATOM 6469 N N . ASP B 1 406 ? 19.281 3.971 -16.859 1 98.38 406 ASP B N 1
ATOM 6470 C CA . ASP B 1 406 ? 19.531 5.145 -16.047 1 98.38 406 ASP B CA 1
ATOM 6471 C C . ASP B 1 406 ? 19.234 4.859 -14.57 1 98.38 406 ASP B C 1
ATOM 6473 O O . ASP B 1 406 ? 19.688 5.59 -13.688 1 98.38 406 ASP B O 1
ATOM 6477 N N . LEU B 1 407 ? 18.453 3.908 -14.32 1 98.12 407 LEU B N 1
ATOM 6478 C CA . LEU B 1 407 ? 18.125 3.418 -12.984 1 98.12 407 LEU B CA 1
ATOM 6479 C C . LEU B 1 407 ? 17.812 1.926 -13.016 1 98.12 407 LEU B C 1
ATOM 6481 O O . LEU B 1 407 ? 17.469 1.381 -14.062 1 98.12 407 LEU B O 1
ATOM 6485 N N . VAL B 1 408 ? 18.031 1.206 -11.93 1 98.62 408 VAL B N 1
ATOM 6486 C CA . VAL B 1 408 ? 17.812 -0.236 -11.867 1 98.62 408 VAL B CA 1
ATOM 6487 C C . VAL B 1 408 ? 16.859 -0.57 -10.727 1 98.62 408 VAL B C 1
ATOM 6489 O O . VAL B 1 408 ? 16.953 0.001 -9.641 1 98.62 408 VAL B O 1
ATOM 6492 N N . VAL B 1 409 ? 15.875 -1.4 -10.977 1 98.56 409 VAL B N 1
ATOM 6493 C CA . VAL B 1 409 ? 14.984 -1.95 -9.961 1 98.56 409 VAL B CA 1
ATOM 6494 C C . VAL B 1 409 ? 15.359 -3.4 -9.672 1 98.56 409 VAL B C 1
ATOM 6496 O O . VAL B 1 409 ? 15.516 -4.207 -10.594 1 98.56 409 VAL B O 1
ATOM 6499 N N . PHE B 1 410 ? 15.594 -3.666 -8.461 1 97.06 410 PHE B N 1
ATOM 6500 C CA . PHE B 1 410 ? 15.828 -5.027 -8 1 97.06 410 PHE B CA 1
ATOM 6501 C C . PHE B 1 410 ? 14.586 -5.594 -7.32 1 97.06 410 PHE B C 1
ATOM 6503 O O . PHE B 1 410 ? 14.219 -5.16 -6.227 1 97.06 410 PHE B O 1
ATOM 6510 N N . ALA B 1 411 ? 13.938 -6.598 -7.949 1 96.12 411 ALA B N 1
ATOM 6511 C CA . ALA B 1 411 ? 12.719 -7.219 -7.438 1 96.12 411 ALA B CA 1
ATOM 6512 C C . ALA B 1 411 ? 13.008 -8.586 -6.832 1 96.12 411 ALA B C 1
ATOM 6514 O O . ALA B 1 411 ? 13.453 -9.5 -7.531 1 96.12 411 ALA B O 1
ATOM 6515 N N . ALA B 1 412 ? 12.727 -8.742 -5.559 1 92.94 412 ALA B N 1
ATOM 6516 C CA . ALA B 1 412 ? 12.984 -9.992 -4.852 1 92.94 412 ALA B CA 1
ATOM 6517 C C . ALA B 1 412 ? 11.977 -10.211 -3.732 1 92.94 412 ALA B C 1
ATOM 6519 O O . ALA B 1 412 ? 11.195 -9.312 -3.408 1 92.94 412 ALA B O 1
ATOM 6520 N N . THR B 1 413 ? 11.938 -11.391 -3.207 1 91.19 413 THR B N 1
ATOM 6521 C CA . THR B 1 413 ? 11.133 -11.672 -2.021 1 91.19 413 THR B CA 1
ATOM 6522 C C . THR B 1 413 ? 11.922 -11.367 -0.75 1 91.19 413 THR B C 1
ATOM 6524 O O . THR B 1 413 ? 13.094 -11.75 -0.633 1 91.19 413 THR B O 1
ATOM 6527 N N . LEU B 1 414 ? 11.305 -10.609 0.167 1 92.31 414 LEU B N 1
ATOM 6528 C CA . LEU B 1 414 ? 11.945 -10.266 1.431 1 92.31 414 LEU B CA 1
ATOM 6529 C C . LEU B 1 414 ? 11.039 -10.609 2.609 1 92.31 414 LEU B C 1
ATOM 6531 O O . LEU B 1 414 ? 10.992 -9.867 3.594 1 92.31 414 LEU B O 1
ATOM 6535 N N . SER B 1 415 ? 10.328 -11.641 2.496 1 88.5 415 SER B N 1
ATOM 6536 C CA . SER B 1 415 ? 9.344 -12.008 3.512 1 88.5 415 SER B CA 1
ATOM 6537 C C . SER B 1 415 ? 9.977 -12.867 4.602 1 88.5 415 SER B C 1
ATOM 6539 O O . SER B 1 415 ? 9.359 -13.117 5.641 1 88.5 415 SER B O 1
ATOM 6541 N N . GLY B 1 416 ? 11.195 -13.305 4.352 1 83.81 416 GLY B N 1
ATOM 6542 C CA . GLY B 1 416 ? 11.828 -14.188 5.316 1 83.81 416 GLY B CA 1
ATOM 6543 C C . GLY B 1 416 ? 12 -13.555 6.684 1 83.81 416 GLY B C 1
ATOM 6544 O O . GLY B 1 416 ? 12.453 -12.414 6.789 1 83.81 416 GLY B O 1
ATOM 6545 N N . GLU B 1 417 ? 11.68 -14.258 7.715 1 81.44 417 GLU B N 1
ATOM 6546 C CA . GLU B 1 417 ? 11.703 -13.719 9.07 1 81.44 417 GLU B CA 1
ATOM 6547 C C . GLU B 1 417 ? 13.047 -13.984 9.742 1 81.44 417 GLU B C 1
ATOM 6549 O O . GLU B 1 417 ? 13.352 -13.391 10.781 1 81.44 417 GLU B O 1
ATOM 6554 N N . ARG B 1 418 ? 13.781 -14.875 9.109 1 78.06 418 ARG B N 1
ATOM 6555 C CA . ARG B 1 418 ? 15.016 -15.242 9.797 1 78.06 418 ARG B CA 1
ATOM 6556 C C . ARG B 1 418 ? 16.219 -15.133 8.859 1 78.06 418 ARG B C 1
ATOM 6558 O O . ARG B 1 418 ? 17.359 -15.289 9.289 1 78.06 418 ARG B O 1
ATOM 6565 N N . SER B 1 419 ? 15.891 -14.914 7.637 1 75.81 419 SER B N 1
ATOM 6566 C CA . SER B 1 419 ? 16.984 -14.812 6.684 1 75.81 419 SER B CA 1
ATOM 6567 C C . SER B 1 419 ? 16.594 -13.969 5.477 1 75.81 419 SER B C 1
ATOM 6569 O O . SER B 1 419 ? 15.406 -13.805 5.188 1 75.81 419 SER B O 1
ATOM 6571 N N . ILE B 1 420 ? 17.641 -13.375 4.953 1 81.88 420 ILE B N 1
ATOM 6572 C CA . ILE B 1 420 ? 17.516 -12.586 3.73 1 81.88 420 ILE B CA 1
ATOM 6573 C C . ILE B 1 420 ? 18.344 -13.219 2.617 1 81.88 420 ILE B C 1
ATOM 6575 O O . ILE B 1 420 ? 19.516 -13.547 2.822 1 81.88 420 ILE B O 1
ATOM 6579 N N . SER B 1 421 ? 17.75 -13.391 1.514 1 74.69 421 SER B N 1
ATOM 6580 C CA . SER B 1 421 ? 18.406 -14.133 0.438 1 74.69 421 SER B CA 1
ATOM 6581 C C . SER B 1 421 ? 19.344 -13.242 -0.367 1 74.69 421 SER B C 1
ATOM 6583 O O . SER B 1 421 ? 20.094 -13.727 -1.223 1 74.69 421 SER B O 1
ATOM 6585 N N . ILE B 1 422 ? 19.328 -12.008 -0.009 1 82.94 422 ILE B N 1
ATOM 6586 C CA . ILE B 1 422 ? 20.172 -11.062 -0.738 1 82.94 422 ILE B CA 1
ATOM 6587 C C . ILE B 1 422 ? 21.359 -10.656 0.132 1 82.94 422 ILE B C 1
ATOM 6589 O O . ILE B 1 422 ? 21.234 -10.531 1.352 1 82.94 422 ILE B O 1
ATOM 6593 N N . ASP B 1 423 ? 22.531 -10.523 -0.491 1 89.12 423 ASP B N 1
ATOM 6594 C CA . ASP B 1 423 ? 23.703 -10 0.197 1 89.12 423 ASP B CA 1
ATOM 6595 C C . ASP B 1 423 ? 23.562 -8.492 0.434 1 89.12 423 ASP B C 1
ATOM 6597 O O . ASP B 1 423 ? 23.953 -7.688 -0.416 1 89.12 423 ASP B O 1
ATOM 6601 N N . ILE B 1 424 ? 23.203 -8.148 1.572 1 92 424 ILE B N 1
ATOM 6602 C CA . ILE B 1 424 ? 22.859 -6.77 1.902 1 92 424 ILE B CA 1
ATOM 6603 C C . ILE B 1 424 ? 24.141 -5.918 1.896 1 92 424 ILE B C 1
ATOM 6605 O O . ILE B 1 424 ? 24.109 -4.77 1.444 1 92 424 ILE B O 1
ATOM 6609 N N . ASP B 1 425 ? 25.219 -6.484 2.385 1 92.75 425 ASP B N 1
ATOM 6610 C CA . ASP B 1 425 ? 26.484 -5.738 2.426 1 92.75 425 ASP B CA 1
ATOM 6611 C C . ASP B 1 425 ? 26.984 -5.426 1.018 1 92.75 425 ASP B C 1
ATOM 6613 O O . ASP B 1 425 ? 27.406 -4.305 0.741 1 92.75 425 ASP B O 1
ATOM 6617 N N . ALA B 1 426 ? 26.891 -6.398 0.212 1 92.88 426 ALA B N 1
ATOM 6618 C CA . ALA B 1 426 ? 27.297 -6.191 -1.176 1 92.88 426 ALA B CA 1
ATOM 6619 C C . ALA B 1 426 ? 26.406 -5.16 -1.859 1 92.88 426 ALA B C 1
ATOM 6621 O O . ALA B 1 426 ? 26.875 -4.336 -2.643 1 92.88 426 ALA B O 1
ATOM 6622 N N . LEU B 1 427 ? 25.172 -5.254 -1.594 1 94.44 427 LEU B N 1
ATOM 6623 C CA . LEU B 1 427 ? 24.234 -4.316 -2.178 1 94.44 427 LEU B CA 1
ATOM 6624 C C . LEU B 1 427 ? 24.5 -2.896 -1.686 1 94.44 427 LEU B C 1
ATOM 6626 O O . LEU B 1 427 ? 24.422 -1.941 -2.461 1 94.44 427 LEU B O 1
ATOM 6630 N N . ARG B 1 428 ? 24.75 -2.752 -0.415 1 95.56 428 ARG B N 1
ATOM 6631 C CA . ARG B 1 428 ? 25.094 -1.462 0.172 1 95.56 428 ARG B CA 1
ATOM 6632 C C . ARG B 1 428 ? 26.312 -0.855 -0.513 1 95.56 428 ARG B C 1
ATOM 6634 O O . ARG B 1 428 ? 26.312 0.326 -0.866 1 95.56 428 ARG B O 1
ATOM 6641 N N . GLU B 1 429 ? 27.312 -1.682 -0.688 1 95.88 429 GLU B N 1
ATOM 6642 C CA . GLU B 1 429 ? 28.531 -1.223 -1.332 1 95.88 429 GLU B CA 1
ATOM 6643 C C . GLU B 1 429 ? 28.281 -0.808 -2.777 1 95.88 429 GLU B C 1
ATOM 6645 O O . GLU B 1 429 ? 28.812 0.2 -3.246 1 95.88 429 GLU B O 1
ATOM 6650 N N . LEU B 1 430 ? 27.516 -1.585 -3.424 1 95.62 430 LEU B N 1
ATOM 6651 C CA . LEU B 1 430 ? 27.172 -1.286 -4.809 1 95.62 430 LEU B CA 1
ATOM 6652 C C . LEU B 1 430 ? 26.406 0.035 -4.906 1 95.62 430 LEU B C 1
ATOM 6654 O O . LEU B 1 430 ? 26.703 0.858 -5.777 1 95.62 430 LEU B O 1
ATOM 6658 N N . ALA B 1 431 ? 25.469 0.285 -4.051 1 95.69 431 ALA B N 1
ATOM 6659 C CA . ALA B 1 431 ? 24.672 1.514 -4.031 1 95.69 431 ALA B CA 1
ATOM 6660 C C . ALA B 1 431 ? 25.562 2.727 -3.742 1 95.69 431 ALA B C 1
ATOM 6662 O O . ALA B 1 431 ? 25.359 3.795 -4.328 1 95.69 431 ALA B O 1
ATOM 6663 N N . ALA B 1 432 ? 26.5 2.541 -2.889 1 94.69 432 ALA B N 1
ATOM 6664 C CA . ALA B 1 432 ? 27.375 3.637 -2.473 1 94.69 432 ALA B CA 1
ATOM 6665 C C . ALA B 1 432 ? 28.281 4.078 -3.617 1 94.69 432 ALA B C 1
ATOM 6667 O O . ALA B 1 432 ? 28.641 5.254 -3.717 1 94.69 432 ALA B O 1
ATOM 6668 N N . ARG B 1 433 ? 28.578 3.158 -4.445 1 94.62 433 ARG B N 1
ATOM 6669 C CA . ARG B 1 433 ? 29.547 3.502 -5.488 1 94.62 433 ARG B CA 1
ATOM 6670 C C . ARG B 1 433 ? 28.844 3.838 -6.797 1 94.62 433 ARG B C 1
ATOM 6672 O O . ARG B 1 433 ? 29.453 4.387 -7.715 1 94.62 433 ARG B O 1
ATOM 6679 N N . SER B 1 434 ? 27.609 3.547 -6.883 1 96.06 434 SER B N 1
ATOM 6680 C CA . SER B 1 434 ? 26.891 3.766 -8.133 1 96.06 434 SER B CA 1
ATOM 6681 C C . SER B 1 434 ? 26.391 5.203 -8.242 1 96.06 434 SER B C 1
ATOM 6683 O O . SER B 1 434 ? 25.922 5.77 -7.258 1 96.06 434 SER B O 1
ATOM 6685 N N . ALA B 1 435 ? 26.484 5.75 -9.453 1 96.25 435 ALA B N 1
ATOM 6686 C CA . ALA B 1 435 ? 25.891 7.059 -9.734 1 96.25 435 ALA B CA 1
ATOM 6687 C C . ALA B 1 435 ? 24.422 6.93 -10.102 1 96.25 435 ALA B C 1
ATOM 6689 O O . ALA B 1 435 ? 23.688 7.922 -10.117 1 96.25 435 ALA B O 1
ATOM 6690 N N . LYS B 1 436 ? 23.984 5.688 -10.383 1 98.12 436 LYS B N 1
ATOM 6691 C CA . LYS B 1 436 ? 22.609 5.418 -10.742 1 98.12 436 LYS B CA 1
ATOM 6692 C C . LYS B 1 436 ? 21.812 4.91 -9.547 1 98.12 436 LYS B C 1
ATOM 6694 O O . LYS B 1 436 ? 22.328 4.152 -8.727 1 98.12 436 LYS B O 1
ATOM 6699 N N . PRO B 1 437 ? 20.547 5.344 -9.469 1 98.06 437 PRO B N 1
ATOM 6700 C CA . PRO B 1 437 ? 19.734 4.848 -8.359 1 98.06 437 PRO B CA 1
ATOM 6701 C C . PRO B 1 437 ? 19.438 3.355 -8.469 1 98.06 437 PRO B C 1
ATOM 6703 O O . PRO B 1 437 ? 19.297 2.83 -9.578 1 98.06 437 PRO B O 1
ATOM 6706 N N . ILE B 1 438 ? 19.328 2.703 -7.359 1 98.19 438 ILE B N 1
ATOM 6707 C CA . ILE B 1 438 ? 18.844 1.331 -7.207 1 98.19 438 ILE B CA 1
ATOM 6708 C C . ILE B 1 438 ? 17.594 1.311 -6.34 1 98.19 438 ILE B C 1
ATOM 6710 O O . ILE B 1 438 ? 17.641 1.675 -5.164 1 98.19 438 ILE B O 1
ATOM 6714 N N . LEU B 1 439 ? 16.484 0.963 -6.891 1 98.38 439 LEU B N 1
ATOM 6715 C CA . LEU B 1 439 ? 15.242 0.799 -6.141 1 98.38 439 LEU B CA 1
ATOM 6716 C C . LEU B 1 439 ? 14.984 -0.674 -5.84 1 98.38 439 LEU B C 1
ATOM 6718 O O . LEU B 1 439 ? 14.992 -1.507 -6.75 1 98.38 439 LEU B O 1
ATOM 6722 N N . ILE B 1 440 ? 14.797 -1.034 -4.617 1 97.69 440 ILE B N 1
ATOM 6723 C CA . ILE B 1 440 ? 14.516 -2.4 -4.188 1 97.69 440 ILE B CA 1
ATOM 6724 C C . ILE B 1 440 ? 13.008 -2.586 -4.016 1 97.69 440 ILE B C 1
ATOM 6726 O O . ILE B 1 440 ? 12.359 -1.812 -3.307 1 97.69 440 ILE B O 1
ATOM 6730 N N . TYR B 1 441 ? 12.492 -3.562 -4.691 1 97.5 441 TYR B N 1
ATOM 6731 C CA . TYR B 1 441 ? 11.078 -3.916 -4.617 1 97.5 441 TYR B CA 1
ATOM 6732 C C . TYR B 1 441 ? 10.898 -5.34 -4.098 1 97.5 441 TYR B C 1
ATOM 6734 O O . TYR B 1 441 ? 11.508 -6.277 -4.617 1 97.5 441 TYR B O 1
ATOM 6742 N N . SER B 1 442 ? 10.047 -5.496 -3.074 1 96.38 442 SER B N 1
ATOM 6743 C CA . SER B 1 442 ? 9.68 -6.832 -2.615 1 96.38 442 SER B CA 1
ATOM 6744 C C . SER B 1 442 ? 8.273 -7.207 -3.072 1 96.38 442 SER B C 1
ATOM 6746 O O . SER B 1 442 ? 7.293 -6.609 -2.631 1 96.38 442 SER B O 1
ATOM 6748 N N . TYR B 1 443 ? 8.172 -8.242 -3.902 1 94.69 443 TYR B N 1
ATOM 6749 C CA . TYR B 1 443 ? 6.855 -8.602 -4.406 1 94.69 443 TYR B CA 1
ATOM 6750 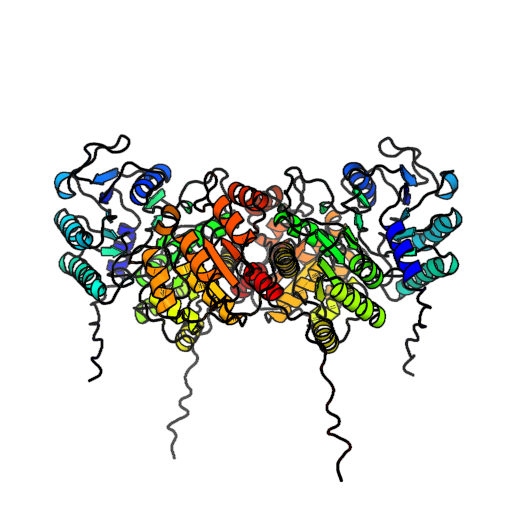C C . TYR B 1 443 ? 6.062 -9.367 -3.354 1 94.69 443 TYR B C 1
ATOM 6752 O O . TYR B 1 443 ? 4.867 -9.617 -3.529 1 94.69 443 TYR B O 1
ATOM 6760 N N . THR B 1 444 ? 6.652 -9.812 -2.283 1 94.25 444 THR B N 1
ATOM 6761 C CA . THR B 1 444 ? 6 -10.141 -1.022 1 94.25 444 THR B CA 1
ATOM 6762 C C . THR B 1 444 ? 6.18 -9.016 -0.007 1 94.25 444 THR B C 1
ATOM 6764 O O . THR B 1 444 ? 7.074 -8.18 -0.151 1 94.25 444 THR B O 1
ATOM 6767 N N . LEU B 1 445 ? 5.316 -8.984 1.006 1 94.19 445 LEU B N 1
ATOM 6768 C CA . LEU B 1 445 ? 5.539 -7.992 2.057 1 94.19 445 LEU B CA 1
ATOM 6769 C C . LEU B 1 445 ? 6.836 -8.281 2.805 1 94.19 445 LEU B C 1
ATOM 6771 O O . LEU B 1 445 ? 7.07 -9.406 3.246 1 94.19 445 LEU B O 1
ATOM 6775 N N . PRO B 1 446 ? 7.723 -7.258 2.889 1 94.38 446 PRO B N 1
ATOM 6776 C CA . PRO B 1 446 ? 8.961 -7.488 3.635 1 94.38 446 PRO B CA 1
ATOM 6777 C C . PRO B 1 446 ? 8.719 -7.777 5.113 1 94.38 446 PRO B C 1
ATOM 6779 O O . PRO B 1 446 ? 7.828 -7.18 5.723 1 94.38 446 PRO B O 1
ATOM 6782 N N . SER B 1 447 ? 9.5 -8.672 5.676 1 91.56 447 SER B N 1
ATOM 6783 C CA . SER B 1 447 ? 9.453 -8.953 7.109 1 91.56 447 SER B CA 1
ATOM 6784 C C . SER B 1 447 ? 10.094 -7.82 7.914 1 91.56 447 SER B C 1
ATOM 6786 O O . SER B 1 447 ? 10.797 -6.98 7.355 1 91.56 447 SER B O 1
ATOM 6788 N N . GLY B 1 448 ? 9.727 -7.801 9.227 1 90.62 448 GLY B N 1
ATOM 6789 C CA . GLY B 1 448 ? 10.414 -6.863 10.102 1 90.62 448 GLY B CA 1
ATOM 6790 C C . GLY B 1 448 ? 11.922 -7.031 10.086 1 90.62 448 GLY B C 1
ATOM 6791 O O . GLY B 1 448 ? 12.664 -6.047 10.078 1 90.62 448 GLY B O 1
ATOM 6792 N N . PHE B 1 449 ? 12.344 -8.258 9.922 1 91.38 449 PHE B N 1
ATOM 6793 C CA . PHE B 1 449 ? 13.758 -8.602 9.883 1 91.38 449 PHE B CA 1
ATOM 6794 C C . PHE B 1 449 ? 14.43 -7.984 8.656 1 91.38 449 PHE B C 1
ATOM 6796 O O . PHE B 1 449 ? 15.477 -7.34 8.773 1 91.38 449 PHE B O 1
ATOM 6803 N N . ALA B 1 450 ? 13.836 -8.156 7.547 1 92.88 450 ALA B N 1
ATOM 6804 C CA . ALA B 1 450 ? 14.391 -7.637 6.305 1 92.88 450 ALA B CA 1
ATOM 6805 C C . ALA B 1 450 ? 14.406 -6.109 6.309 1 92.88 450 ALA B C 1
ATOM 6807 O O . ALA B 1 450 ? 15.383 -5.492 5.887 1 92.88 450 ALA B O 1
ATOM 6808 N N . ARG B 1 451 ? 13.32 -5.5 6.801 1 94.38 451 ARG B N 1
ATOM 6809 C CA . ARG B 1 451 ? 13.234 -4.043 6.855 1 94.38 451 ARG B CA 1
ATOM 6810 C C . ARG B 1 451 ? 14.352 -3.457 7.707 1 94.38 451 ARG B C 1
ATOM 6812 O O . ARG B 1 451 ? 15.008 -2.492 7.301 1 94.38 451 ARG B O 1
ATOM 6819 N N . GLN B 1 452 ? 14.547 -4.035 8.812 1 93.69 452 GLN B N 1
ATOM 6820 C CA . GLN B 1 452 ? 15.562 -3.535 9.734 1 93.69 452 GLN B CA 1
ATOM 6821 C C . GLN B 1 452 ? 16.969 -3.684 9.133 1 93.69 452 GLN B C 1
ATOM 6823 O O . GLN B 1 452 ? 17.781 -2.768 9.227 1 93.69 452 GLN B O 1
ATOM 6828 N N . ALA B 1 453 ? 17.188 -4.816 8.547 1 93.75 453 ALA B N 1
ATOM 6829 C CA . ALA B 1 453 ? 18.484 -5.062 7.941 1 93.75 453 ALA B CA 1
ATOM 6830 C C . ALA B 1 453 ? 18.766 -4.062 6.824 1 93.75 453 ALA B C 1
ATOM 6832 O O . ALA B 1 453 ? 19.875 -3.516 6.73 1 93.75 453 ALA B O 1
ATOM 6833 N N . LEU B 1 454 ? 17.828 -3.842 6.043 1 95.25 454 LEU B N 1
ATOM 6834 C CA . LEU B 1 454 ? 18 -2.918 4.926 1 95.25 454 LEU B CA 1
ATOM 6835 C C . LEU B 1 454 ? 18.156 -1.485 5.426 1 95.25 454 LEU B C 1
ATOM 6837 O O . LEU B 1 454 ? 18.984 -0.729 4.902 1 95.25 454 LEU B O 1
ATOM 6841 N N . ARG B 1 455 ? 17.359 -1.097 6.438 1 95.56 455 ARG B N 1
ATOM 6842 C CA . ARG B 1 455 ? 17.469 0.242 7.008 1 95.56 455 ARG B CA 1
ATOM 6843 C C . ARG B 1 455 ? 18.875 0.499 7.539 1 95.56 455 ARG B C 1
ATOM 6845 O O . ARG B 1 455 ? 19.453 1.567 7.309 1 95.56 455 ARG B O 1
ATOM 6852 N N . ARG B 1 456 ? 19.422 -0.493 8.188 1 94.94 456 ARG B N 1
ATOM 6853 C CA . ARG B 1 456 ? 20.766 -0.378 8.734 1 94.94 456 ARG B CA 1
ATOM 6854 C C . ARG B 1 456 ? 21.797 -0.228 7.625 1 94.94 456 ARG B C 1
ATOM 6856 O O . ARG B 1 456 ? 22.828 0.413 7.816 1 94.94 456 ARG B O 1
ATOM 6863 N N . ALA B 1 457 ? 21.453 -0.77 6.539 1 95.5 457 ALA B N 1
ATOM 6864 C CA . ALA B 1 457 ? 22.359 -0.72 5.402 1 95.5 457 ALA B CA 1
ATOM 6865 C C . ALA B 1 457 ? 22.141 0.54 4.57 1 95.5 457 ALA B C 1
ATOM 6867 O O . ALA B 1 457 ? 22.828 0.766 3.572 1 95.5 457 ALA B O 1
ATOM 6868 N N . GLY B 1 458 ? 21.188 1.322 4.945 1 96.12 458 GLY B N 1
ATOM 6869 C CA . GLY B 1 458 ? 20.906 2.555 4.227 1 96.12 458 GLY B CA 1
ATOM 6870 C C . GLY B 1 458 ? 20.094 2.336 2.961 1 96.12 458 GLY B C 1
ATOM 6871 O O . GLY B 1 458 ? 20.125 3.156 2.043 1 96.12 458 GLY B O 1
ATOM 6872 N N . LEU B 1 459 ? 19.391 1.228 2.906 1 96.31 459 LEU B N 1
ATOM 6873 C CA . LEU B 1 459 ? 18.688 0.841 1.685 1 96.31 459 LEU B CA 1
ATOM 6874 C C . LEU B 1 459 ? 17.188 0.823 1.904 1 96.31 459 LEU B C 1
ATOM 6876 O O . LEU B 1 459 ? 16.672 0.058 2.732 1 96.31 459 LEU B O 1
ATOM 6880 N N . PRO B 1 460 ? 16.453 1.685 1.13 1 96.94 460 PRO B N 1
ATOM 6881 C CA . PRO B 1 460 ? 14.992 1.616 1.226 1 96.94 460 PRO B CA 1
ATOM 6882 C C . PRO B 1 460 ? 14.406 0.417 0.482 1 96.94 460 PRO B C 1
ATOM 6884 O O . PRO B 1 460 ? 15.016 -0.083 -0.467 1 96.94 460 PRO B O 1
ATOM 6887 N N . VAL B 1 461 ? 13.281 -0.086 0.925 1 97.31 461 VAL B N 1
ATOM 6888 C CA . VAL B 1 461 ? 12.539 -1.146 0.241 1 97.31 461 VAL B CA 1
ATOM 6889 C C . VAL B 1 461 ? 11.094 -0.71 0.021 1 97.31 461 VAL B C 1
ATOM 6891 O O . VAL B 1 461 ? 10.477 -0.115 0.907 1 97.31 461 VAL B O 1
ATOM 6894 N N . PHE B 1 462 ? 10.633 -0.852 -1.158 1 97.81 462 PHE B N 1
ATOM 6895 C CA . PHE B 1 462 ? 9.25 -0.572 -1.509 1 97.81 462 PHE B CA 1
ATOM 6896 C C . PHE B 1 462 ? 8.43 -1.859 -1.564 1 97.81 462 PHE B C 1
ATOM 6898 O O . PHE B 1 462 ? 8.812 -2.811 -2.252 1 97.81 462 PHE B O 1
ATOM 6905 N N . ALA B 1 463 ? 7.332 -1.874 -0.908 1 96.75 463 ALA B N 1
ATOM 6906 C CA . ALA B 1 463 ? 6.496 -3.066 -0.805 1 96.75 463 ALA B CA 1
ATOM 6907 C C . ALA B 1 463 ? 5.352 -3.021 -1.813 1 96.75 463 ALA B C 1
ATOM 6909 O O . ALA B 1 463 ? 4.688 -4.031 -2.055 1 96.75 463 ALA B O 1
ATOM 6910 N N . HIS B 1 464 ? 5.117 -1.872 -2.383 1 97.06 464 HIS B N 1
ATOM 6911 C CA . HIS B 1 464 ? 4.02 -1.682 -3.322 1 97.06 464 HIS B CA 1
ATOM 6912 C C . HIS B 1 464 ? 4.512 -1.08 -4.633 1 97.06 464 HIS B C 1
ATOM 6914 O O . HIS B 1 464 ? 5.293 -0.128 -4.629 1 97.06 464 HIS B O 1
ATOM 6920 N N . ILE B 1 465 ? 4.055 -1.624 -5.75 1 97.19 465 ILE B N 1
ATOM 6921 C CA . ILE B 1 465 ? 4.527 -1.219 -7.066 1 97.19 465 ILE B CA 1
ATOM 6922 C C . ILE B 1 465 ? 4.223 0.26 -7.293 1 97.19 465 ILE B C 1
ATOM 6924 O O . ILE B 1 465 ? 5.031 0.987 -7.871 1 97.19 465 ILE B O 1
ATOM 6928 N N . ARG B 1 466 ? 3.094 0.684 -6.812 1 96.12 466 ARG B N 1
ATOM 6929 C CA . ARG B 1 466 ? 2.701 2.074 -7.016 1 96.12 466 ARG B CA 1
ATOM 6930 C C . ARG B 1 466 ? 3.66 3.023 -6.305 1 96.12 466 ARG B C 1
ATOM 6932 O O . ARG B 1 466 ? 3.955 4.109 -6.809 1 96.12 466 ARG B O 1
ATOM 6939 N N . ASP B 1 467 ? 4.07 2.635 -5.129 1 97.75 467 ASP B N 1
ATOM 6940 C CA . ASP B 1 467 ? 5.055 3.432 -4.406 1 97.75 467 ASP B CA 1
ATOM 6941 C C . ASP B 1 467 ? 6.391 3.457 -5.145 1 97.75 467 ASP B C 1
ATOM 6943 O O . ASP B 1 467 ? 7.062 4.488 -5.188 1 97.75 467 ASP B O 1
ATOM 6947 N N . LEU B 1 468 ? 6.781 2.307 -5.699 1 98.31 468 LEU B N 1
ATOM 6948 C CA . LEU B 1 468 ? 8.016 2.229 -6.473 1 98.31 468 LEU B CA 1
ATOM 6949 C C . LEU B 1 468 ? 7.949 3.152 -7.688 1 98.31 468 LEU B C 1
ATOM 6951 O O . LEU B 1 468 ? 8.93 3.824 -8.008 1 98.31 468 LEU B O 1
ATOM 6955 N N . VAL B 1 469 ? 6.844 3.176 -8.359 1 98 469 VAL B N 1
ATOM 6956 C CA . VAL B 1 469 ? 6.66 4.035 -9.523 1 98 469 VAL B CA 1
ATOM 6957 C C . VAL B 1 469 ? 6.77 5.5 -9.109 1 98 469 VAL B C 1
ATOM 6959 O O . VAL B 1 469 ? 7.426 6.297 -9.781 1 98 469 VAL B O 1
ATOM 6962 N N . ALA B 1 470 ? 6.109 5.859 -8 1 97.81 470 ALA B N 1
ATOM 6963 C CA . ALA B 1 470 ? 6.211 7.219 -7.48 1 97.81 470 ALA B CA 1
ATOM 6964 C C . ALA B 1 470 ? 7.66 7.578 -7.156 1 97.81 470 ALA B C 1
ATOM 6966 O O . ALA B 1 470 ? 8.102 8.695 -7.426 1 97.81 470 ALA B O 1
ATOM 6967 N N . ALA B 1 471 ? 8.359 6.66 -6.582 1 98.56 471 ALA B N 1
ATOM 6968 C CA . ALA B 1 471 ? 9.773 6.84 -6.258 1 98.56 471 ALA B CA 1
ATOM 6969 C C . ALA B 1 471 ? 10.602 7.074 -7.52 1 98.56 471 ALA B C 1
ATOM 6971 O O . ALA B 1 471 ? 11.406 8.008 -7.578 1 98.56 471 ALA B O 1
ATOM 6972 N N . ALA B 1 472 ? 10.367 6.215 -8.5 1 98.62 472 ALA B N 1
ATOM 6973 C CA . ALA B 1 472 ? 11.078 6.359 -9.773 1 98.62 472 ALA B CA 1
ATOM 6974 C C . ALA B 1 472 ? 10.781 7.711 -10.414 1 98.62 472 ALA B C 1
ATOM 6976 O O . ALA B 1 472 ? 11.68 8.359 -10.945 1 98.62 472 ALA B O 1
ATOM 6977 N N . HIS B 1 473 ? 9.57 8.117 -10.359 1 97.69 473 HIS B N 1
ATOM 6978 C CA . HIS B 1 473 ? 9.172 9.414 -10.906 1 97.69 473 HIS B CA 1
ATOM 6979 C C . HIS B 1 473 ? 9.906 10.555 -10.211 1 97.69 473 HIS B C 1
ATOM 6981 O O . HIS B 1 473 ? 10.367 11.492 -10.875 1 97.69 473 HIS B O 1
ATOM 6987 N N . ALA B 1 474 ? 9.992 10.5 -8.953 1 97.69 474 ALA B N 1
ATOM 6988 C CA . ALA B 1 474 ? 10.672 11.547 -8.195 1 97.69 474 ALA B CA 1
ATOM 6989 C C . ALA B 1 474 ? 12.133 11.664 -8.602 1 97.69 474 ALA B C 1
ATOM 6991 O O . ALA B 1 474 ? 12.672 12.766 -8.695 1 97.69 474 ALA B O 1
ATOM 6992 N N . LEU B 1 475 ? 12.766 10.523 -8.875 1 97.81 475 LEU B N 1
ATOM 6993 C CA . LEU B 1 475 ? 14.188 10.484 -9.18 1 97.81 475 LEU B CA 1
ATOM 6994 C C . LEU B 1 475 ? 14.453 10.938 -10.609 1 97.81 475 LEU B C 1
ATOM 6996 O O . LEU B 1 475 ? 15.594 11.234 -10.977 1 97.81 475 LEU B O 1
ATOM 7000 N N . THR B 1 476 ? 13.398 10.969 -11.398 1 96.44 476 THR B N 1
ATOM 7001 C CA . THR B 1 476 ? 13.562 11.336 -12.805 1 96.44 476 THR B CA 1
ATOM 7002 C C . THR B 1 476 ? 12.898 12.68 -13.094 1 96.44 476 THR B C 1
ATOM 7004 O O . THR B 1 476 ? 12.898 13.141 -14.234 1 96.44 476 THR B O 1
ATOM 7007 N N . PHE B 1 477 ? 12.297 13.25 -12.078 1 91.81 477 PHE B N 1
ATOM 7008 C CA . PHE B 1 477 ? 11.586 14.523 -12.195 1 91.81 477 PHE B CA 1
ATOM 7009 C C . PHE B 1 477 ? 12.555 15.656 -12.516 1 91.81 477 PHE B C 1
ATOM 7011 O O . PHE B 1 477 ? 13.578 15.805 -11.859 1 91.81 477 PHE B O 1
ATOM 7018 N N . ASP B 1 478 ? 12.305 16.344 -13.695 1 81.25 478 ASP B N 1
ATOM 7019 C CA . ASP B 1 478 ? 13.148 17.469 -14.094 1 81.25 478 ASP B CA 1
ATOM 7020 C C . ASP B 1 478 ? 12.898 18.688 -13.211 1 81.25 478 ASP B C 1
ATOM 7022 O O . ASP B 1 478 ? 11.922 19.406 -13.414 1 81.25 478 ASP B O 1
ATOM 7026 N N . ARG B 1 479 ? 13.727 18.906 -12.352 1 75.12 479 ARG B N 1
ATOM 7027 C CA . ARG B 1 479 ? 13.562 20.016 -11.414 1 75.12 479 ARG B CA 1
ATOM 7028 C C . ARG B 1 479 ? 14.109 21.312 -12 1 75.12 479 ARG B C 1
ATOM 7030 O O . ARG B 1 479 ? 13.906 22.391 -11.43 1 75.12 479 ARG B O 1
ATOM 7037 N N . ARG B 1 480 ? 14.883 21.156 -13.227 1 67.44 480 ARG B N 1
ATOM 7038 C CA . ARG B 1 480 ? 15.508 22.328 -13.836 1 67.44 480 ARG B CA 1
ATOM 7039 C C . ARG B 1 480 ? 14.609 22.906 -14.922 1 67.44 480 ARG B C 1
ATOM 7041 O O . ARG B 1 480 ? 14.969 23.906 -15.547 1 67.44 480 ARG B O 1
ATOM 7048 N N . ARG B 1 481 ? 13.484 22.297 -15.375 1 56.06 481 ARG B N 1
ATOM 7049 C CA . ARG B 1 481 ? 12.742 22.844 -16.5 1 56.06 481 ARG B CA 1
ATOM 7050 C C . ARG B 1 481 ? 12.359 24.297 -16.25 1 56.06 481 ARG B C 1
ATOM 7052 O O . ARG B 1 481 ? 11.672 24.609 -15.266 1 56.06 481 ARG B O 1
ATOM 7059 N N . ARG B 1 482 ? 13.195 25.234 -16.531 1 45.69 482 ARG B N 1
ATOM 7060 C CA . ARG B 1 482 ? 12.859 26.641 -16.594 1 45.69 482 ARG B CA 1
ATOM 7061 C C . ARG B 1 482 ? 11.766 26.906 -17.625 1 45.69 482 ARG B C 1
ATOM 7063 O O . ARG B 1 482 ? 11.648 26.172 -18.609 1 45.69 482 ARG B O 1
ATOM 7070 N N . ALA B 1 483 ? 10.664 27.672 -17.344 1 40.19 483 ALA B N 1
ATOM 7071 C CA . ALA B 1 483 ? 9.773 28.25 -18.359 1 40.19 483 ALA B CA 1
ATOM 7072 C C . ALA B 1 483 ? 10.562 28.703 -19.578 1 40.19 483 ALA B C 1
ATOM 7074 O O . ALA B 1 483 ? 11.469 29.531 -19.469 1 40.19 483 ALA B O 1
ATOM 7075 N N . GLY B 1 484 ? 10.852 28.062 -20.578 1 34.38 484 GLY B N 1
ATOM 7076 C CA . GLY B 1 484 ? 11.195 28.781 -21.797 1 34.38 484 GLY B CA 1
ATOM 7077 C C . GLY B 1 484 ? 10.305 29.984 -22.047 1 34.38 484 GLY B C 1
ATOM 7078 O O . GLY B 1 484 ? 9.219 30.078 -21.484 1 34.38 484 GLY B O 1
ATOM 7079 N N . ARG B 1 485 ? 10.898 31.203 -22.891 1 32.28 485 ARG B N 1
ATOM 7080 C CA . ARG B 1 485 ? 10.469 32.438 -23.562 1 32.28 485 ARG B CA 1
ATOM 7081 C C . ARG B 1 485 ? 9.195 32.219 -24.359 1 32.28 485 ARG B C 1
ATOM 7083 O O . ARG B 1 485 ? 9.109 31.281 -25.156 1 32.28 485 ARG B O 1
ATOM 7090 N N . LEU B 1 486 ? 8 32.656 -24.031 1 30.44 486 LEU B N 1
ATOM 7091 C CA . LEU B 1 486 ? 7.016 33.094 -25.016 1 30.44 486 LEU B CA 1
ATOM 7092 C C . LEU B 1 486 ? 7.695 33.688 -26.25 1 30.44 486 LEU B C 1
ATOM 7094 O O . LEU B 1 486 ? 8.5 34.594 -26.125 1 30.44 486 LEU B O 1
ATOM 7098 N N . ALA B 1 487 ? 7.918 33.094 -27.375 1 30.25 487 ALA B N 1
ATOM 7099 C CA . ALA B 1 487 ? 8.234 33.656 -28.703 1 30.25 487 ALA B CA 1
ATOM 7100 C C . ALA B 1 487 ? 7.492 34.969 -28.938 1 30.25 487 ALA B C 1
ATOM 7102 O O . ALA B 1 487 ? 6.297 35.062 -28.656 1 30.25 487 ALA B O 1
ATOM 7103 N N . GLU B 1 488 ? 8.148 36.188 -29.031 1 28.5 488 GLU B N 1
ATOM 7104 C CA . GLU B 1 488 ? 7.996 37.438 -29.766 1 28.5 488 GLU B CA 1
ATOM 7105 C C . GLU B 1 488 ? 7.305 37.219 -31.109 1 28.5 488 GLU B C 1
ATOM 7107 O O . GLU B 1 488 ? 7.363 38.094 -31.984 1 28.5 488 GLU B O 1
ATOM 7112 N N . THR B 1 489 ? 6.711 36.156 -31.438 1 29.08 489 THR B N 1
ATOM 7113 C CA . THR B 1 489 ? 6.188 36.188 -32.812 1 29.08 489 THR B CA 1
ATOM 7114 C C . THR B 1 489 ? 5.039 37.188 -32.938 1 29.08 489 THR B C 1
ATOM 7116 O O . THR B 1 489 ? 4.355 37.219 -33.969 1 29.08 489 THR B O 1
ATOM 7119 N N . GLY B 1 490 ? 4.48 37.906 -31.922 1 26.25 490 GLY B N 1
ATOM 7120 C CA . GLY B 1 490 ? 3.504 38.844 -32.469 1 26.25 490 GLY B CA 1
ATOM 7121 C C . GLY B 1 490 ? 4.109 39.844 -33.438 1 26.25 490 GLY B C 1
ATOM 7122 O O . GLY B 1 490 ? 3.564 40.062 -34.531 1 26.25 490 GLY B O 1
ATOM 7123 N N . LEU B 1 491 ? 4.766 40.938 -33.031 1 27.19 491 LEU B N 1
ATOM 7124 C CA . LEU B 1 491 ? 4.566 42.281 -33.594 1 27.19 491 LEU B CA 1
ATOM 7125 C C . LEU B 1 491 ? 5.387 42.438 -34.875 1 27.19 491 LEU B C 1
ATOM 7127 O O . LEU B 1 491 ? 5.574 43.562 -35.344 1 27.19 491 LEU B O 1
ATOM 7131 N N . HIS B 1 492 ? 6.246 41.406 -35.375 1 24.75 492 HIS B N 1
ATOM 7132 C CA . HIS B 1 492 ? 6.707 41.969 -36.656 1 24.75 492 HIS B CA 1
ATOM 7133 C C . HIS B 1 492 ? 5.598 41.969 -37.688 1 24.75 492 HIS B C 1
ATOM 7135 O O . HIS B 1 492 ? 5.285 40.906 -38.281 1 24.75 492 HIS B O 1
ATOM 7141 N N . SER B 1 493 ? 4.371 42.688 -37.438 1 22.22 493 SER B N 1
ATOM 7142 C CA . SER B 1 493 ? 3.564 43.281 -38.469 1 22.22 493 SER B CA 1
ATOM 7143 C C . SER B 1 493 ? 4.418 44.125 -39.406 1 22.22 493 SER B C 1
ATOM 7145 O O . SER B 1 493 ? 5.191 44.969 -38.938 1 22.22 493 SER B O 1
ATOM 7147 N N . SER B 1 494 ? 4.57 43.656 -40.625 1 20.23 494 SER B N 1
ATOM 7148 C CA . SER B 1 494 ? 4.215 44.406 -41.812 1 20.23 494 SER B CA 1
ATOM 7149 C C . SER B 1 494 ? 2.721 44.719 -41.844 1 20.23 494 SER B C 1
ATOM 7151 O O . SER B 1 494 ? 1.904 43.875 -41.469 1 20.23 494 SER B O 1
#

Secondary structure (DSSP, 8-state):
--------------HHHHHHHHHHHHS-SEEEEET--S--SS-HHHHHHHHHHHTT--SEEEEE-TT-SEETTEE-BSSGGGS-S--SEEEE-S-HHHHHHHHHHHHHTT--EEEE----STTT-TTTHHHHHHHHHHHHHH--EEE-SS--EEEETTTTEEEE--GGGSPPSS--PPPTT--EEEEEESSHHHHHHHHHHHHHHT-EEEEEEE-TT-SSS-HHHHHHHHHH-SS-SEEEEEES--S-HHHHHHHHHHHHHTT-EEEEEE--SSHHHHHHHHHHH---PPPHHHHHHHHHHHTPEEESSHHHHHHHHHHHHHSPPPSSSBEEEEESSHHHHHHHHHHHHHTT-B-PPPPHHHHHHHGGGS-TTSB-SSSEE-TTHHHHHTHHHHHHHHHHHSSS-SEEEEEE----SS--SS-HHHHHHHHHH-SS-EEEEESSPPPHHHHHHHHHTT--EESSHHHHHHHHHHHH--TT-------STTTT--/--------------HHHHHHHHHHHHS-SEEEEET--S--SS-HHHHHHHHHHHTT--SEEEEE-TT-SEETTEE-BSSGGGS-S--SEEEE-S-HHHHHHHHHHHHHTT--EEEE----STTT-TTTHHHHHHHHHHHHHH--EEE-SS--EEEETTTTEEEE--GGGSPPSS--PPPTT--EEEEEESSHHHHHHHHHHHHHHT-EEEEEEE-TT-SSS-HHHHHHHHHH-SS-SEEEEEES--S-HHHHHHHHHHHHHTT-EEEEEE--SSHHHHHHHHHHH-PPPPPHHHHHHHHHHHTPEEESSHHHHHHHHHHHHHSPPPSSSBEEEEESSHHHHHHHHHHHHHTT-B-PPPPHHHHHHHGGGS-TTSB-SSSEE-TTHHHHHTHHHHHHHHHHHSSS-SEEEEEE----SS--SS-HHHHHHHHHH-SS-EEEEESSPPPHHHHHHHHHTT--EESSHHHHHHHHHHHH--TT---------S----

Sequence (988 aa):
MTTPSLTPAQDHAPADAGGAAIEAFLKPKSIALIGAAPAEQRSIRGALMRVLRRGGFDGRIVPVNPSYAEINGTPCYPSIGAVGFAVDLAVIAIPAEFVCDAAAECAAAGVRAAIIISSGFAEESAEKAHLQLRLSEVARRTGMRICGPNCEGFYNLLDGVAATFSAAAEPAEAENQAIVGAGRVAVVAQSGGLGFAMLNRGRALGLDFTHIVTTGNECDLTAVDFIGHFATDAVSNVIIAYLEEIRDVAGFRLAAERARASGKMIIVIKIGQSEPGRRAALAHTGSITGAAADLDAMFADLGVLVAVEADEAVAAALAFVTNPISAGRRVGIVTTAGGAGTVLCESLAGAGFAIPALSEPLQCLLRPTFPNYGSAANPVDVTAQGIFTGGAMRALEVLLDGDEVDLVVFAATLSGERSISIDIDALRELAARSAKPILIYSYTLPSGFARQALRRAGLPVFAHIRDLVAAAHALTFDRRRRAGRLAETGLHSSMTTPSLTPAQDHAPADAGGAAIEAFLKPKSIALIGAAPAEQRSIRGALMRVLRRGGFDGRIVPVNPSYAEINGTPCYPSIGAVGFAVDLAVIAIPAEFVCDAAAECAAAGVRAAIIISSGFAEESAEKAHLQLRLSEVARRTGMRICGPNCEGFYNLLDGVAATFSAAAEPAEAENQAIVGAGRVAVVAQSGGLGFAMLNRGRALGLDFTHIVTTGNECDLTAVDFIGHFATDAVSNVIIAYLEEIRDVAGFRLAAERARASGKMIIVIKIGQSEPGRRAALAHTGSITGAAADLDAMFADLGVLVAVEADEAVAAALAFVTNPISAGRRVGIVTTAGGAGTVLCESLAGAGFAIPALSEPLQCLLRPTFPNYGSAANPVDVTAQGIFTGGAMRALEVLLDGDEVDLVVFAATLSGERSISIDIDALRELAARSAKPILIYSYTLPSGFARQALRRAGLPVFAHIRDLVAAAHALTFDRRRRAGRLAETGLHSS